Protein AF-0000000075835688 (afdb_homodimer)

InterPro domains:
  IPR015883 Beta-hexosaminidase, catalytic domain [PF00728] (178-509)
  IPR017853 Glycoside hydrolase superfamily [SSF51445] (178-544)
  IPR025705 Beta-hexosaminidase [PR00738] (135-155)
  IPR025705 Beta-hexosaminidase [PR00738] (172-189)
  IPR025705 Beta-hexosaminidase [PR00738] (202-223)
  IPR025705 Beta-hexosaminidase [PR00738] (256-273)
  IPR025705 Beta-hexosaminidase [PR00738] (308-326)
  IPR025705 Beta-hexosaminidase [PR00738] (330-343)
  IPR025705 Beta-hexosaminidase [PR00738] (474-490)
  IPR025705 Beta-hexosaminidase [PR00738] (491-508)
  IPR025705 Beta-hexosaminidase [PTHR22600] (6-545)
  IPR029018 Beta-hexosaminidase-like, domain 2 [G3DSA:3.30.379.10] (8-174)
  IPR029018 Beta-hexosaminidase-like, domain 2 [SSF55545] (12-176)
  IPR029019 Beta-hexosaminidase, eukaryotic type, N-terminal [PF14845] (12-155)

Secondary structure (DSSP, 8-state):
-----GGGG---SSPPSEEEEEEEEEEE-TTSEEEEE-SS-HHHHHHHHHHHHHHH--SPTT----S---------SSSS---S----SS---TT--SPPPBP-EEEEEE--SSPPP--TT----EEEEE-SSEEEEEESSHHHHHHHHHHHHHH-EE-SSSEEEEEEEEEEEE--S-SEEEEEEE-SSS---IIIIIHHHHHHHHHHT--EEEEEEE-SS---EE-SSSTHHHHHHSSSTTS-EEHHHHHHHHHHHHTTT-EEEEEEEESSS-HHHHHH-GGGEE--HHHHHT-TT-HHHHGGG-EE-TT-HHHHHHHHHHHHHHHHH--SSEEEEE-----HHHHTTSHHHHHHHHHHHHHHTTT---HHHHHHHHHHHHHHHHHHHTT-EEEEEGGGHHHHHHTT--GGGEEEEE---BTTBTTHHHHHHHHHT-EEEE--GGGBTT-TT--HHHHHT-----GGGS-TTEEEEEEEE--TT--TTTHHHHHHHHHHHHHHHHHH-SPPPHHHHHHHHHHHHHHHHHTT--PPPSSS------------TTTHHHHS-THHHHTT---TT---------TT---------------------------------TTSSHHHHHHHHHHHTT---S--------------------------------------------/-----GGGG---SSPPSEEEEEEEEEEEEEEEEEEEE-SS-HHHHHHHHHHHHHHH--SPTT------S-------SSSS---S----SS---TT--SPPPEEEEEEEEE--SSPPP--TT----EEEEE-SSEEEEEESSHHHHHHHHHHHHHH-EE-SSSEEEEEEEEEEEE--S-SEEEEEEE-SSS---IIIIIHHHHHHHHHHT--EEEEEEE-SS---EE-SSSTHHHHHHSSSTTS-EEHHHHHHHHHHHHTTT-EEEEEEEESSS-HHHHHH-GGGEE--HHHHHT-TT-HHHHGGG-EE-TT-HHHHHHHHHHHHHHHHH--SSEEEEE-----HHHHTTSHHHHHHHHHHHHHHTTT---HHHHHHHHHHHHHHHHHHHTT-EEEEEGGGHHHHHHTT--GGGEEEEE---BTTBTTHHHHHHHHHT-EEEE--GGGBTT-TT--HHHHHT-----GGGS-TTEEEEEEEE--TT--TTTHHHHHHHHHHHHHHHHHH-SPPPHHHHHHHHHHHHHHHHHTT--PPPSSS------------TTTHHHHS-THHHHTT---TT------------------------------------------SGGGGTTTTHHHHHHH---------------------------------------------------

Foldseek 3Di:
DPPPPLQLLLLAFLDFQDKAFAFAKAFEDPQAEEAEPDLEDVPLVVVLVVLLSCLQPLFPQVNQLPDAWPQPQPPDPDDPRPGNPPNPSNDDPPPDPDDHHHQHYEYEYEQDNYADDLAQPPWQKWKWFAAGNYIYIYDPHVNVSLLVSLSVSLQWDDPSNGTMGGRPRMITTGGFQFRAEEEEDECAQPHADCQQFVLLVLVLCLNNVHAEYEYAQAFLRAHQACAPVQNLLRPFLHPHVLSHQHLVNLLVSQVSNVSSNHAYAYEDAAQFRCNSSCRRPVVFKQDDQVQLQPDPVGNVVSSRQIGTQLVDVVNVVVLLSVLLSCLVSHVYQAYEYELPDHDLVSNCVDPVLVVQQVVCVVVVVPQPDHSVLQSSLVSCVSSQVSNVVSRHQYEYELNNVSSVVSVPDQQCRYEYEYADADDVRNCPSVVVSVVSPHQYAYAYVLLELPDPVNDLLSSLPRDDDRSVPDDVSDRYYYRYDNQPPHYSVCNQQRHSLSSSSRSSCRGNPDGDDPVSVLVSSQSVCLSSQSVVTDYHHSDPIDNSHHPPPPPPVPPVVPVVPCVVVPVPPPPPPDPPPPPPPPPPPDDDDDDDPDDDDDDDDDDDDDDPPDDDDDDPPPPDPPVPPDPVPPPPDPDDDPDDDDDDDYDDDDDDDPDDYDDDDDDDDDDDDDDDDDDDYDDDDD/DPPPPLVLLLLAFLDFQDKAFAFAKAFEDPQAEEAEPDLEDVPLVVVLVVLLSCLQCLFPQVNQLPDFWDQPQPPDPDDPRPGNPPNPSNDDPPPDPDDHHHQHYEYEYEQANYADDLAQPPWQKWKWFAAGNYIYIYDPHVNVSLLVSLSVSLQWDDPSNGTMGGRPRMITTGGFQFRAEEEEDECQQFHADCPQFVLLVLVLCLNNVHAEYEYAQAFLRAHQACAPVQNLLRPFLHPHVVSHQHLVNLLVSQVSNVSSNHAYAYEDAAQFRCNSSCRRPVVFKQDDQVQLQPDPVGNVVSSRQIGTQLPDVVNVVVLLSVLLSCLVSHVYQAYEYELPDHDPVSNCVDPVLVVQQVVCVVVVVPQPDHSVLQSSLVSCVSSQVSNVVSRHQYEYELNNVSSVVSVPDQQCRYEYEYADADDVRNCPSVVVSVVSPHQYAYAYVLLELPDPVNDLLSSLPRDDDRSVVDDVSDRYYYHYDNQPPHYSVCNQQRHSLSSSSRSSCRGNPDGDDPVSVLVSSQSVCLSSQSVVTDYHHSDPIDNSHHPPPPPPVPPVVVVVPCVVVPVPPPPPPDPPPPPPPPPDPDDDDPDDDDDDDDDDDDDDDDDDDDDDDDDDPDVPPPVPVVPPPPPPPDDDDDDDDDPDPDDDDDDDDDDDDDDDDDDPPPPDDYDDDDDPPDDDPD

Organism: Prymnesium parvum (NCBI:txid97485)

pLDDT: mean 73.49, std 31.86, range [13.13, 98.94]

Sequence (1364 aa):
MERWTAQELVSLWPRPRTTEHGSRSAVVSPSSRFTHTFGCCTDLLELAVDRARRHIFWAAPGEKGSLPLPHLRVRAPDGQGSSPPERRACSRDPTSRDPLPAFVELRLEVSAQQPTPLQLGVDESYELDLRGTSGVLRATTEWGALRGLESFAQLVQWTGSDYQICGLPLLIRDSPEWKWRGMLLDTARHFLPLETAILPMLNAMEALKLNVLHLHLTDAHSFPFGSAALPELPAHGAMHPRLVYSLDDLRWLVEQARLRGIRVVPELDMPAHTAAWGHGRPDLTIACPRRVLEDEEGAEHGLNKVALHPLLEATYEAIESLLREMADVFPDEYVHLGGDEVDGECWLTHPDVRKWAGDWARQANRHGTSWKEQLQGTFTQRVARMAQRHGKRVILWDDAMEAVAAVGMKPASLTIAVWRDWVKRYHERRDQALLLGHDVIWASLNWYQDLPGNTWDVMYKVPLPKAETMPKSFLGGQTCSWHEHGDAFNLQQRTIIRAAAVAERLWSGEPSALDVARQRLASLRCRLVHRRLLPSAVIPDYCEAPAQQHANAEEVSSALPTLLRSSLTITDSQQVHRQHERPRCAETLVKEKHVFHEQSDGVLSWSLRLNGLLLVIILLQALWKVWKVWVQGCIRSTSSTDVAVPLRTSSDSACRSDAATSSRVRERPNAHASRRAREKVIMERWTAQELVSLWPRPRTTEHGSRSAVVSPSSRFTHTFGCCTDLLELAVDRARRHIFWAAPGEKGSLPLPHLRVRAPDGQGSSPPERRACSRDPTSRDPLPAFVELRLEVSAQQPTPLQLGVDESYELDLRGTSGVLRATTEWGALRGLESFAQLVQWTGSDYQICGLPLLIRDSPEWKWRGMLLDTARHFLPLETAILPMLNAMEALKLNVLHLHLTDAHSFPFGSAALPELPAHGAMHPRLVYSLDDLRWLVEQARLRGIRVVPELDMPAHTAAWGHGRPDLTIACPRRVLEDEEGAEHGLNKVALHPLLEATYEAIESLLREMADVFPDEYVHLGGDEVDGECWLTHPDVRKWAGDWARQANRHGTSWKEQLQGTFTQRVARMAQRHGKRVILWDDAMEAVAAVGMKPASLTIAVWRDWVKRYHERRDQALLLGHDVIWASLNWYQDLPGNTWDVMYKVPLPKAETMPKSFLGGQTCSWHEHGDAFNLQQRTIIRAAAVAERLWSGEPSALDVARQRLASLRCRLVHRRLLPSAVIPDYCEAPAQQHANAEEVSSALPTLLRSSLTITDSQQVHRQHERPRCAETLVKEKHVFHEQSDGVLSWSLRLNGLLLVIILLQALWKVWKVWVQGCIRSTSSTDVAVPLRTSSDSACRSDAATSSRVRERPNAHASRRAREKVI

Solvent-accessible surface area (backbone atoms only — not comparable to full-atom values): 75074 Å² total; per-residue (Å²): 126,81,67,77,51,78,76,75,52,66,50,51,61,47,53,64,75,38,75,47,65,44,79,38,58,20,33,47,51,92,81,35,41,78,45,65,64,63,61,32,53,58,71,59,51,52,52,44,50,53,50,42,47,49,50,56,60,46,57,57,91,82,48,62,48,59,59,57,44,37,53,67,55,59,66,65,70,68,84,76,79,61,63,22,77,50,82,45,71,58,62,66,61,84,79,56,83,67,78,66,50,61,28,49,36,39,36,37,40,37,68,34,66,57,75,70,78,86,51,91,68,56,63,47,34,25,35,40,43,33,69,52,41,38,33,39,37,40,15,57,29,70,50,0,40,52,52,43,48,45,53,54,38,60,50,48,39,78,74,47,84,51,34,30,36,51,29,30,40,30,42,35,45,35,53,63,54,38,65,38,30,30,39,32,45,36,37,14,51,24,67,52,52,58,72,80,30,47,46,56,49,48,54,52,30,39,57,35,67,32,37,29,38,34,35,33,37,33,27,26,67,4,22,21,56,36,43,79,90,50,48,48,31,20,57,47,6,16,57,37,68,81,52,46,43,40,60,65,52,49,39,50,49,45,49,58,30,47,67,51,54,23,41,52,33,48,23,53,38,26,49,15,21,27,39,10,46,28,58,37,38,52,85,36,32,39,73,36,52,66,62,17,59,63,26,90,82,30,45,78,58,18,34,34,38,23,21,48,38,79,86,44,69,68,38,54,54,52,50,51,53,52,47,55,52,46,46,71,54,37,83,44,52,49,37,31,42,30,37,46,70,66,39,60,71,32,51,47,64,38,69,71,46,40,51,49,38,53,55,38,56,73,61,31,88,72,68,85,56,53,51,59,34,42,51,51,8,52,43,49,52,54,53,48,52,54,41,40,74,62,64,32,43,42,31,30,32,52,66,30,53,64,14,36,52,61,64,63,54,62,36,74,66,33,32,34,33,27,41,87,19,33,86,94,45,62,50,53,59,54,52,51,42,48,73,65,44,20,30,32,35,43,38,26,49,57,40,28,53,70,45,58,80,46,41,36,71,59,36,40,64,54,89,70,81,58,60,90,79,46,62,83,43,58,37,34,33,31,35,41,36,55,44,74,64,33,36,60,89,40,43,45,41,62,38,48,54,42,46,43,28,46,29,25,42,39,31,47,43,75,71,68,60,66,72,59,44,47,54,28,47,38,49,43,42,36,52,40,36,39,57,73,44,58,53,38,48,73,54,76,54,66,38,42,63,47,66,68,71,72,54,52,42,58,53,60,58,44,67,45,56,56,57,74,60,51,68,65,50,68,70,79,63,81,70,73,73,74,76,67,80,65,74,77,78,79,81,73,77,88,89,78,80,80,77,91,77,89,79,83,86,80,86,90,77,87,70,88,75,78,94,91,81,66,92,13,51,98,27,62,59,79,73,49,66,62,63,52,62,51,30,59,70,18,65,75,70,90,68,90,85,94,74,94,84,88,89,84,90,81,84,86,79,88,80,87,79,90,80,92,78,89,79,82,78,85,84,84,81,76,86,76,94,77,83,86,88,88,93,79,87,131,127,81,65,76,50,78,75,75,53,66,51,50,60,47,53,65,74,38,77,48,66,44,79,39,56,19,35,47,52,94,81,37,40,79,46,65,62,65,57,34,53,56,71,57,50,52,53,44,52,53,51,41,47,50,51,55,59,46,58,57,89,81,50,64,49,59,62,57,44,40,52,71,57,60,65,66,71,69,84,76,79,64,62,25,79,50,81,43,72,60,60,66,62,84,80,57,81,66,79,67,49,59,27,49,36,38,38,36,40,37,67,34,66,56,76,72,77,83,52,91,68,55,64,47,34,25,35,41,42,34,69,53,41,41,31,38,37,39,15,56,29,71,52,1,39,53,52,43,48,46,52,53,37,62,50,48,38,76,73,43,84,50,33,30,36,51,29,29,40,32,41,35,45,35,53,63,53,36,65,38,31,30,39,32,46,36,36,14,51,22,67,54,52,58,77,79,32,47,46,56,48,50,53,51,31,38,58,36,67,33,36,29,38,34,35,34,38,33,27,26,66,4,21,21,54,36,42,80,89,50,47,46,31,21,58,47,6,16,53,38,67,80,53,47,42,40,60,66,51,48,38,49,49,46,49,59,29,47,67,51,54,21,41,52,33,48,23,54,38,27,51,15,21,26,39,11,46,28,58,37,38,54,85,36,32,40,73,35,54,66,62,17,60,66,26,91,82,31,44,78,59,17,33,34,37,22,23,48,37,80,85,42,67,67,37,53,54,52,50,50,52,50,47,54,52,44,47,71,54,37,83,44,50,48,37,31,43,30,38,46,69,64,39,60,71,31,52,49,63,37,68,69,46,40,51,49,39,52,55,39,55,72,60,32,90,72,69,86,54,53,52,59,34,42,51,51,9,51,43,48,52,54,52,46,52,54,39,40,75,62,64,31,42,43,32,31,32,51,65,29,54,64,15,35,53,60,64,62,56,62,35,74,66,33,32,34,34,26,42,87,18,32,85,94,43,62,53,55,59,53,50,52,41,50,72,64,44,19,29,32,35,43,38,25,48,56,40,26,54,71,44,57,79,49,40,37,68,58,34,40,64,55,89,68,79,58,60,90,80,46,62,84,42,58,35,33,32,32,36,41,36,55,43,77,63,30,38,60,89,41,42,47,39,63,38,47,54,39,46,42,27,47,29,26,42,40,32,47,44,75,70,68,59,64,72,59,44,47,55,28,48,37,50,42,41,36,51,40,35,41,57,72,44,58,54,39,47,74,54,78,55,68,38,46,65,48,68,69,72,72,51,52,41,59,53,57,56,45,68,48,56,58,57,76,58,50,70,64,50,67,68,77,60,81,71,70,73,77,71,68,78,67,78,75,77,78,77,81,82,78,78,82,82,78,89,84,81,77,87,79,83,84,82,78,90,78,90,80,87,77,92,84,63,92,50,38,41,75,72,43,56,75,66,46,67,75,56,55,78,67,15,73,57,34,55,89,87,85,82,85,81,70,81,78,78,80,72,86,74,83,86,81,73,88,78,82,85,84,74,85,72,84,74,76,78,65,83,77,85,89,83,94,79,93,77,93,73,67,94,54,107,126

Radius of gyration: 39.82 Å; Cα contacts (8 Å, |Δi|>4): 2466; chains: 2; bounding box: 132×144×118 Å

Nearest PDB structures (foldseek):
  5bro-assembly1_A-2  TM=8.818E-01  e=9.154E-41  Homo sapiens
  3wmb-assembly1_A  TM=8.320E-01  e=1.425E-33  Ostrinia furnacalis
  5y0v-assembly1_A  TM=8.301E-01  e=1.425E-33  Ostrinia furnacalis
  3s6t-assembly1_A  TM=8.095E-01  e=3.698E-34  Ostrinia furnacalis
  3nsm-assembly1_A  TM=8.267E-01  e=2.193E-33  Ostrinia furnacalis

Structure (mmCIF, N/CA/C/O backbone):
data_AF-0000000075835688-model_v1
#
loop_
_entity.id
_entity.type
_entity.pdbx_description
1 polymer beta-N-acetylhexosaminidase
#
loop_
_atom_site.group_PDB
_atom_site.id
_atom_site.type_symbol
_atom_site.label_atom_id
_atom_site.label_alt_id
_atom_site.label_comp_id
_atom_site.label_asym_id
_atom_site.label_entity_id
_atom_site.label_seq_id
_atom_site.pdbx_PDB_ins_code
_atom_site.Cartn_x
_atom_site.Cartn_y
_atom_site.Cartn_z
_atom_site.occupancy
_atom_site.B_iso_or_equiv
_atom_site.auth_seq_id
_atom_site.auth_comp_id
_atom_site.auth_asym_id
_atom_site.auth_atom_id
_atom_site.pdbx_PDB_model_num
ATOM 1 N N . MET A 1 1 ? 37 -1.159 9.148 1 20.41 1 MET A N 1
ATOM 2 C CA . MET A 1 1 ? 36.375 -0.699 7.914 1 20.41 1 MET A CA 1
ATOM 3 C C . MET A 1 1 ? 36 -1.878 7.027 1 20.41 1 MET A C 1
ATOM 5 O O . MET A 1 1 ? 36.844 -2.492 6.398 1 20.41 1 MET A O 1
ATOM 9 N N . GLU A 1 2 ? 35.281 -2.662 7.523 1 23.06 2 GLU A N 1
ATOM 10 C CA . GLU A 1 2 ? 35.062 -3.932 6.828 1 23.06 2 GLU A CA 1
ATOM 11 C C . GLU A 1 2 ? 34.719 -3.707 5.363 1 23.06 2 GLU A C 1
ATOM 13 O O . GLU A 1 2 ? 33.875 -2.859 5.047 1 23.06 2 GLU A O 1
ATOM 18 N N . ARG A 1 3 ? 35.625 -3.863 4.445 1 24.5 3 ARG A N 1
ATOM 19 C CA . ARG A 1 3 ? 35.5 -3.992 2.996 1 24.5 3 ARG A CA 1
ATOM 20 C C . ARG A 1 3 ? 34.219 -4.715 2.607 1 24.5 3 ARG A C 1
ATOM 22 O O . ARG A 1 3 ? 34.031 -5.887 2.938 1 24.5 3 ARG A O 1
ATOM 29 N N . TRP A 1 4 ? 33.188 -3.994 2.672 1 30.12 4 TRP A N 1
ATOM 30 C CA . TRP A 1 4 ? 32.156 -4.707 1.931 1 30.12 4 TRP A CA 1
ATOM 31 C C . TRP A 1 4 ? 32.75 -5.473 0.756 1 30.12 4 TRP A C 1
ATOM 33 O O . TRP A 1 4 ? 33.469 -4.898 -0.063 1 30.12 4 TRP A O 1
ATOM 43 N N . THR A 1 5 ? 33.25 -6.637 0.93 1 33.38 5 THR A N 1
ATOM 44 C CA . THR A 1 5 ? 33.875 -7.484 -0.067 1 33.38 5 THR A CA 1
ATOM 45 C C . THR A 1 5 ? 33.219 -7.336 -1.424 1 33.38 5 THR A C 1
ATOM 47 O O . THR A 1 5 ? 32.031 -7 -1.496 1 33.38 5 THR A O 1
ATOM 50 N N . ALA A 1 6 ? 33.938 -7.25 -2.561 1 35.47 6 ALA A N 1
ATOM 51 C CA . ALA A 1 6 ? 33.594 -7.383 -3.969 1 35.47 6 ALA A CA 1
ATOM 52 C C . ALA A 1 6 ? 32.344 -8.266 -4.133 1 35.47 6 ALA A C 1
ATOM 54 O O . ALA A 1 6 ? 31.547 -8.055 -5.039 1 35.47 6 ALA A O 1
ATOM 55 N N . GLN A 1 7 ? 32.281 -9.273 -3.461 1 38.81 7 GLN A N 1
ATOM 56 C CA . GLN A 1 7 ? 31.297 -10.328 -3.535 1 38.81 7 GLN A CA 1
ATOM 57 C C . GLN A 1 7 ? 29.891 -9.773 -3.268 1 38.81 7 GLN A C 1
ATOM 59 O O . GLN A 1 7 ? 28.906 -10.258 -3.832 1 38.81 7 GLN A O 1
ATOM 64 N N . GLU A 1 8 ? 29.766 -8.914 -2.295 1 43.72 8 GLU A N 1
ATOM 65 C CA . GLU A 1 8 ? 28.469 -8.367 -1.874 1 43.72 8 GLU A CA 1
ATOM 66 C C . GLU A 1 8 ? 27.906 -7.418 -2.926 1 43.72 8 GLU A C 1
ATOM 68 O O . GLU A 1 8 ? 26.766 -6.953 -2.801 1 43.72 8 GLU A O 1
ATOM 73 N N . LEU A 1 9 ? 28.75 -7.148 -3.926 1 46 9 LEU A N 1
ATOM 74 C CA . LEU A 1 9 ? 28.438 -6.152 -4.941 1 46 9 LEU A CA 1
ATOM 75 C C . LEU A 1 9 ? 27.422 -6.691 -5.941 1 46 9 LEU A C 1
ATOM 77 O O . LEU A 1 9 ? 26.781 -5.918 -6.66 1 46 9 LEU A O 1
ATOM 81 N N . VAL A 1 10 ? 27.391 -8.102 -6.082 1 56.19 10 VAL A N 1
ATOM 82 C CA . VAL A 1 10 ? 26.469 -8.344 -7.199 1 56.19 10 VAL A CA 1
ATOM 83 C C . VAL A 1 10 ? 25.031 -8.188 -6.734 1 56.19 10 VAL A C 1
ATOM 85 O O . VAL A 1 10 ? 24.562 -8.93 -5.859 1 56.19 10 VAL A O 1
ATOM 88 N N . SER A 1 11 ? 24.375 -7.117 -7.02 1 79.38 11 SER A N 1
ATOM 89 C CA . SER A 1 11 ? 23.062 -6.625 -6.621 1 79.38 11 SER A CA 1
ATOM 90 C C . SER A 1 11 ? 21.938 -7.434 -7.273 1 79.38 11 SER A C 1
ATOM 92 O O . SER A 1 11 ? 20.828 -6.934 -7.453 1 79.38 11 SER A O 1
ATOM 94 N N . LEU A 1 12 ? 22.391 -8.836 -7.57 1 92.44 12 LEU A N 1
ATOM 95 C CA . LEU A 1 12 ? 21.375 -9.625 -8.258 1 92.44 12 LEU A CA 1
ATOM 96 C C . LEU A 1 12 ? 20.312 -10.117 -7.273 1 92.44 12 LEU A C 1
ATOM 98 O O . LEU A 1 12 ? 20.625 -10.391 -6.109 1 92.44 12 LEU A O 1
ATOM 102 N N . TRP A 1 13 ? 19.203 -10.156 -7.719 1 96 13 TRP A N 1
ATOM 103 C CA . TRP A 1 13 ? 18.078 -10.766 -7.023 1 96 13 TRP A CA 1
ATOM 104 C C . TRP A 1 13 ? 17.297 -11.703 -7.949 1 96 13 TRP A C 1
ATOM 106 O O . TRP A 1 13 ? 16.859 -11.297 -9.031 1 96 13 TRP A O 1
ATOM 116 N N . PRO A 1 14 ? 17.031 -12.992 -7.645 1 97.06 14 PRO A N 1
ATOM 117 C CA . PRO A 1 14 ? 17.562 -13.68 -6.469 1 97.06 14 PRO A CA 1
ATOM 118 C C . PRO A 1 14 ? 19.078 -13.891 -6.543 1 97.06 14 PRO A C 1
ATOM 120 O O . PRO A 1 14 ? 19.656 -13.844 -7.629 1 97.06 14 PRO A O 1
ATOM 123 N N . ARG A 1 15 ? 19.625 -14.172 -5.391 1 95.62 15 ARG A N 1
ATOM 124 C CA . ARG A 1 15 ? 21.047 -14.422 -5.316 1 95.62 15 ARG A CA 1
ATOM 125 C C . ARG A 1 15 ? 21.422 -15.719 -6.02 1 95.62 15 ARG A C 1
ATOM 127 O O . ARG A 1 15 ? 20.844 -16.766 -5.742 1 95.62 15 ARG A O 1
ATOM 134 N N . PRO A 1 16 ? 22.422 -15.672 -6.93 1 95.5 16 PRO A N 1
ATOM 135 C CA . PRO A 1 16 ? 22.812 -16.906 -7.625 1 95.5 16 PRO A CA 1
ATOM 136 C C . PRO A 1 16 ? 23.531 -17.891 -6.711 1 95.5 16 PRO A C 1
ATOM 138 O O . PRO A 1 16 ? 24.062 -17.516 -5.668 1 95.5 16 PRO A O 1
ATOM 141 N N . ARG A 1 17 ? 23.609 -19.078 -7.164 1 94.69 17 ARG A N 1
ATOM 142 C CA . ARG A 1 17 ? 24.25 -20.141 -6.398 1 94.69 17 ARG A CA 1
ATOM 143 C C . ARG A 1 17 ? 25.75 -19.922 -6.316 1 94.69 17 ARG A C 1
ATOM 145 O O . ARG A 1 17 ? 26.359 -20.109 -5.258 1 94.69 17 ARG A O 1
ATOM 152 N N . THR A 1 18 ? 26.281 -19.625 -7.48 1 94.25 18 THR A N 1
ATOM 153 C CA . THR A 1 18 ? 27.719 -19.359 -7.504 1 94.25 18 THR A CA 1
ATOM 154 C C . THR A 1 18 ? 28.031 -18.172 -8.398 1 94.25 18 THR A C 1
ATOM 156 O O . THR A 1 18 ? 27.406 -18 -9.445 1 94.25 18 THR A O 1
ATOM 159 N N . THR A 1 19 ? 28.922 -17.359 -7.941 1 92.94 19 THR A N 1
ATOM 160 C CA . THR A 1 19 ? 29.375 -16.219 -8.711 1 92.94 19 THR A CA 1
ATOM 161 C C . THR A 1 19 ? 30.875 -16.016 -8.539 1 92.94 19 THR A C 1
ATOM 163 O O . THR A 1 19 ? 31.406 -16.094 -7.426 1 92.94 19 THR A O 1
ATOM 166 N N . GLU A 1 20 ? 31.578 -15.938 -9.641 1 92.56 20 GLU A N 1
ATOM 167 C CA . GLU A 1 20 ? 32.969 -15.5 -9.703 1 92.56 20 GLU A CA 1
ATOM 168 C C . GLU A 1 20 ? 33.094 -14.188 -10.469 1 92.56 20 GLU A C 1
ATOM 170 O O . GLU A 1 20 ? 32.469 -14 -11.508 1 92.56 20 GLU A O 1
ATOM 175 N N . HIS A 1 21 ? 33.812 -13.25 -9.883 1 88.75 21 HIS A N 1
ATOM 176 C CA . HIS A 1 21 ? 33.875 -11.961 -10.555 1 88.75 21 HIS A CA 1
ATOM 177 C C . HIS A 1 21 ? 35.25 -11.352 -10.492 1 88.75 21 HIS A C 1
ATOM 179 O O . HIS A 1 21 ? 36.031 -11.672 -9.594 1 88.75 21 HIS A O 1
ATOM 185 N N . GLY A 1 22 ? 35.531 -10.531 -11.469 1 88.12 22 GLY A N 1
ATOM 186 C CA . GLY A 1 22 ? 36.719 -9.719 -11.484 1 88.12 22 GLY A CA 1
ATOM 187 C C . GLY A 1 22 ? 36.469 -8.289 -11.031 1 88.12 22 GLY A C 1
ATOM 188 O O . GLY A 1 22 ? 35.656 -8.039 -10.148 1 88.12 22 GLY A O 1
ATOM 189 N N . SER A 1 23 ? 37.281 -7.32 -11.523 1 83.62 23 SER A N 1
ATOM 190 C CA . SER A 1 23 ? 37.188 -5.945 -11.055 1 83.62 23 SER A CA 1
ATOM 191 C C . SER A 1 23 ? 37 -4.973 -12.219 1 83.62 23 SER A C 1
ATOM 193 O O . SER A 1 23 ? 36.906 -3.762 -12.008 1 83.62 23 SER A O 1
ATOM 195 N N . ARG A 1 24 ? 36.906 -5.449 -13.422 1 86.12 24 ARG A N 1
ATOM 196 C CA . ARG A 1 24 ? 36.812 -4.562 -14.578 1 86.12 24 ARG A CA 1
ATOM 197 C C . ARG A 1 24 ? 35.375 -4.219 -14.891 1 86.12 24 ARG A C 1
ATOM 199 O O . ARG A 1 24 ? 34.438 -4.855 -14.367 1 86.12 24 ARG A O 1
ATOM 206 N N . SER A 1 25 ? 35.219 -3.156 -15.688 1 88.19 25 SER A N 1
ATOM 207 C CA . SER A 1 25 ? 33.875 -2.717 -16.109 1 88.19 25 SER A CA 1
ATOM 208 C C . SER A 1 25 ? 33.812 -2.547 -17.625 1 88.19 25 SER A C 1
ATOM 210 O O . SER A 1 25 ? 34.844 -2.43 -18.281 1 88.19 25 SER A O 1
ATOM 212 N N . ALA A 1 26 ? 32.688 -2.643 -18.172 1 91.69 26 ALA A N 1
ATOM 213 C CA . ALA A 1 26 ? 32.438 -2.377 -19.594 1 91.69 26 ALA A CA 1
ATOM 214 C C . ALA A 1 26 ? 31.141 -1.593 -19.781 1 91.69 26 ALA A C 1
ATOM 216 O O . ALA A 1 26 ? 30.234 -1.675 -18.953 1 91.69 26 ALA A O 1
ATOM 217 N N . VAL A 1 27 ? 31.062 -0.863 -20.906 1 91.25 27 VAL A N 1
ATOM 218 C CA . VAL A 1 27 ? 29.875 -0.09 -21.234 1 91.25 27 VAL A CA 1
ATOM 219 C C . VAL A 1 27 ? 28.953 -0.915 -22.141 1 91.25 27 VAL A C 1
ATOM 221 O O . VAL A 1 27 ? 29.406 -1.484 -23.125 1 91.25 27 VAL A O 1
ATOM 224 N N . VAL A 1 28 ? 27.766 -1.031 -21.703 1 93.19 28 VAL A N 1
ATOM 225 C CA . VAL A 1 28 ? 26.75 -1.652 -22.531 1 93.19 28 VAL A CA 1
ATOM 226 C C . VAL A 1 28 ? 25.906 -0.573 -23.203 1 93.19 28 VAL A C 1
ATOM 228 O O . VAL A 1 28 ? 25.516 0.414 -22.578 1 93.19 28 VAL A O 1
ATOM 231 N N . SER A 1 29 ? 25.641 -0.671 -24.531 1 91.38 29 SER A N 1
ATOM 232 C CA . SER A 1 29 ? 24.875 0.334 -25.266 1 91.38 29 SER A CA 1
ATOM 233 C C . SER A 1 29 ? 23.797 -0.313 -26.125 1 91.38 29 SER A C 1
ATOM 235 O O . SER A 1 29 ? 23.797 -1.53 -26.312 1 91.38 29 SER A O 1
ATOM 237 N N . PRO A 1 30 ? 22.875 0.463 -26.594 1 90.5 30 PRO A N 1
ATOM 238 C CA . PRO A 1 30 ? 21.828 -0.071 -27.469 1 90.5 30 PRO A CA 1
ATOM 239 C C . PRO A 1 30 ? 22.391 -0.753 -28.719 1 90.5 30 PRO A C 1
ATOM 241 O O . PRO A 1 30 ? 21.688 -1.532 -29.359 1 90.5 30 PRO A O 1
ATOM 244 N N . SER A 1 31 ? 23.656 -0.464 -28.984 1 89.88 31 SER A N 1
ATOM 245 C CA . SER A 1 31 ? 24.281 -1.087 -30.156 1 89.88 31 SER A CA 1
ATOM 246 C C . SER A 1 31 ? 24.844 -2.459 -29.812 1 89.88 31 SER A C 1
ATOM 248 O O . SER A 1 31 ? 25.203 -3.229 -30.703 1 89.88 31 SER A O 1
ATOM 250 N N . SER A 1 32 ? 24.922 -2.719 -28.5 1 92.5 32 SER A N 1
ATOM 251 C CA . SER A 1 32 ? 25.359 -4.062 -28.125 1 92.5 32 SER A CA 1
ATOM 252 C C . SER A 1 32 ? 24.422 -5.121 -28.688 1 92.5 32 SER A C 1
ATOM 254 O O . SER A 1 32 ? 23.188 -4.965 -28.641 1 92.5 32 SER A O 1
ATOM 256 N N . ARG A 1 33 ? 25.016 -6.242 -29.172 1 92.19 33 ARG A N 1
ATOM 257 C CA . ARG A 1 33 ? 24.203 -7.277 -29.812 1 92.19 33 ARG A CA 1
ATOM 258 C C . ARG A 1 33 ? 23.859 -8.383 -28.828 1 92.19 33 ARG A C 1
ATOM 260 O O . ARG A 1 33 ? 24.703 -8.805 -28.031 1 92.19 33 ARG A O 1
ATOM 267 N N . PHE A 1 34 ? 22.625 -8.758 -28.828 1 91.5 34 PHE A N 1
ATOM 268 C CA . PHE A 1 34 ? 22.156 -9.953 -28.141 1 91.5 34 PHE A CA 1
ATOM 269 C C . PHE A 1 34 ? 21.719 -11.016 -29.141 1 91.5 34 PHE A C 1
ATOM 271 O O . PHE A 1 34 ? 20.609 -10.961 -29.656 1 91.5 34 PHE A O 1
ATOM 278 N N . THR A 1 35 ? 22.641 -11.977 -29.422 1 87.25 35 THR A N 1
ATOM 279 C CA . THR A 1 35 ? 22.406 -12.945 -30.484 1 87.25 35 THR A CA 1
ATOM 280 C C . THR A 1 35 ? 22.109 -14.328 -29.906 1 87.25 35 THR A C 1
ATOM 282 O O . THR A 1 35 ? 22.344 -14.57 -28.719 1 87.25 35 THR A O 1
ATOM 285 N N . HIS A 1 36 ? 21.375 -15 -30.625 1 79.25 36 HIS A N 1
ATOM 286 C CA . HIS A 1 36 ? 21.078 -16.359 -30.203 1 79.25 36 HIS A CA 1
ATOM 287 C C . HIS A 1 36 ? 21.469 -17.375 -31.281 1 79.25 36 HIS A C 1
ATOM 289 O O . HIS A 1 36 ? 21.406 -17.062 -32.469 1 79.25 36 HIS A O 1
ATOM 295 N N . THR A 1 37 ? 22.328 -18.344 -31.125 1 67.62 37 THR A N 1
ATOM 296 C CA . THR A 1 37 ? 22.672 -19.406 -32.062 1 67.62 37 THR A CA 1
ATOM 297 C C . THR A 1 37 ? 21.75 -20.625 -31.844 1 67.62 37 THR A C 1
ATOM 299 O O . THR A 1 37 ? 21.703 -21.172 -30.75 1 67.62 37 THR A O 1
ATOM 302 N N . PHE A 1 38 ? 20.484 -20.516 -32.375 1 58.47 38 PHE A N 1
ATOM 303 C CA . PHE A 1 38 ? 19.312 -21.234 -31.859 1 58.47 38 PHE A CA 1
ATOM 304 C C . PHE A 1 38 ? 19.25 -22.656 -32.406 1 58.47 38 PHE A C 1
ATOM 306 O O . PHE A 1 38 ? 19.641 -22.891 -33.562 1 58.47 38 PHE A O 1
ATOM 313 N N . GLY A 1 39 ? 19.422 -23.703 -31.719 1 62.97 39 GLY A N 1
ATOM 314 C CA . GLY A 1 39 ? 18.734 -24.953 -32.031 1 62.97 39 GLY A CA 1
ATOM 315 C C . GLY A 1 39 ? 17.234 -24.797 -32.094 1 62.97 39 GLY A C 1
ATOM 316 O O . GLY A 1 39 ? 16.625 -24.859 -33.156 1 62.97 39 GLY A O 1
ATOM 317 N N . CYS A 1 40 ? 16.531 -24.594 -30.922 1 80.5 40 CYS A N 1
ATOM 318 C CA . CYS A 1 40 ? 15.078 -24.5 -30.875 1 80.5 40 CYS A CA 1
ATOM 319 C C . CYS A 1 40 ? 14.648 -23.125 -30.359 1 80.5 40 CYS A C 1
ATOM 321 O O . CYS A 1 40 ? 15.484 -22.312 -29.984 1 80.5 40 CYS A O 1
ATOM 323 N N . CYS A 1 41 ? 13.469 -22.609 -30.516 1 86.75 41 CYS A N 1
ATOM 324 C CA . CYS A 1 41 ? 12.719 -21.641 -29.719 1 86.75 41 CYS A CA 1
ATOM 325 C C . CYS A 1 41 ? 13.07 -20.219 -30.125 1 86.75 41 CYS A C 1
ATOM 327 O O . CYS A 1 41 ? 13.102 -19.328 -29.281 1 86.75 41 CYS A O 1
ATOM 329 N N . THR A 1 42 ? 13.328 -20.031 -31.328 1 87.56 42 THR A N 1
ATOM 330 C CA . THR A 1 42 ? 13.797 -18.75 -31.859 1 87.56 42 THR A CA 1
ATOM 331 C C . THR A 1 42 ? 12.789 -17.641 -31.531 1 87.56 42 THR A C 1
ATOM 333 O O . THR A 1 42 ? 13.172 -16.578 -31.047 1 87.56 42 THR A O 1
ATOM 336 N N . ASP A 1 43 ? 11.555 -17.891 -31.766 1 89.69 43 ASP A N 1
ATOM 337 C CA . ASP A 1 43 ? 10.547 -16.859 -31.562 1 89.69 43 ASP A CA 1
ATOM 338 C C . ASP A 1 43 ? 10.484 -16.422 -30.109 1 89.69 43 ASP A C 1
ATOM 340 O O . ASP A 1 43 ? 10.445 -15.234 -29.797 1 89.69 43 ASP A O 1
ATOM 344 N N . LEU A 1 44 ? 10.453 -17.359 -29.203 1 93.94 44 LEU A N 1
ATOM 345 C CA . LEU A 1 44 ? 10.391 -17.078 -27.766 1 93.94 44 LEU A CA 1
ATOM 346 C C . LEU A 1 44 ? 11.625 -16.297 -27.312 1 93.94 44 LEU A C 1
ATOM 348 O O . LEU A 1 44 ? 11.508 -15.312 -26.578 1 93.94 44 LEU A O 1
ATOM 352 N N . LEU A 1 45 ? 12.797 -16.672 -27.766 1 94 45 LEU A N 1
ATOM 353 C CA . LEU A 1 45 ? 14.047 -16.062 -27.328 1 94 45 LEU A CA 1
ATOM 354 C C . LEU A 1 45 ? 14.18 -14.656 -27.891 1 94 45 LEU A C 1
ATOM 356 O O . LEU A 1 45 ? 14.703 -13.766 -27.219 1 94 45 LEU A O 1
ATOM 360 N N . GLU A 1 46 ? 13.703 -14.453 -29.109 1 93 46 GLU A N 1
ATOM 361 C CA . GLU A 1 46 ? 13.742 -13.117 -29.703 1 93 46 GLU A CA 1
ATOM 362 C C . GLU A 1 46 ? 12.859 -12.148 -28.922 1 93 46 GLU A C 1
ATOM 364 O O . GLU A 1 46 ? 13.242 -11 -28.672 1 93 46 GLU A O 1
ATOM 369 N N . LEU A 1 47 ? 11.719 -12.609 -28.531 1 94.19 47 LEU A N 1
ATOM 370 C CA . LEU A 1 47 ? 10.82 -11.773 -27.75 1 94.19 47 LEU A CA 1
ATOM 371 C C . LEU A 1 47 ? 11.414 -11.484 -26.375 1 94.19 47 LEU A C 1
ATOM 373 O O . LEU A 1 47 ? 11.266 -10.375 -25.844 1 94.19 47 LEU A O 1
ATOM 377 N N . ALA A 1 48 ? 12.078 -12.43 -25.812 1 95.38 48 ALA A N 1
ATOM 378 C CA . ALA A 1 48 ? 12.719 -12.266 -24.516 1 95.38 48 ALA A CA 1
ATOM 379 C C . ALA A 1 48 ? 13.859 -11.25 -24.594 1 95.38 48 ALA A C 1
ATOM 381 O O . ALA A 1 48 ? 14.031 -10.43 -23.688 1 95.38 48 ALA A O 1
ATOM 382 N N . VAL A 1 49 ? 14.617 -11.336 -25.656 1 94.62 49 VAL A N 1
ATOM 383 C CA . VAL A 1 49 ? 15.727 -10.406 -25.859 1 94.62 49 VAL A CA 1
ATOM 384 C C . VAL A 1 49 ? 15.188 -8.984 -26.031 1 94.62 49 VAL A C 1
ATOM 386 O O . VAL A 1 49 ? 15.75 -8.039 -25.484 1 94.62 49 VAL A O 1
ATOM 389 N N . ASP A 1 50 ? 14.125 -8.867 -26.766 1 93.88 50 ASP A N 1
ATOM 390 C CA . ASP A 1 50 ? 13.5 -7.559 -26.953 1 93.88 50 ASP A CA 1
ATOM 391 C C . ASP A 1 50 ? 13.047 -6.969 -25.609 1 93.88 50 ASP A C 1
ATOM 393 O O . ASP A 1 50 ? 13.25 -5.785 -25.344 1 93.88 50 ASP A O 1
ATOM 397 N N . ARG A 1 51 ? 12.422 -7.758 -24.812 1 94.12 51 ARG A N 1
ATOM 398 C CA . ARG A 1 51 ? 11.977 -7.305 -23.5 1 94.12 51 ARG A CA 1
ATOM 399 C C . ARG A 1 51 ? 13.164 -6.926 -22.609 1 94.12 51 ARG A C 1
ATOM 401 O O . ARG A 1 51 ? 13.125 -5.914 -21.922 1 94.12 51 ARG A O 1
ATOM 408 N N . ALA A 1 52 ? 14.188 -7.766 -22.656 1 94.5 52 ALA A N 1
ATOM 409 C CA . ALA A 1 52 ? 15.383 -7.488 -21.875 1 94.5 52 ALA A CA 1
ATOM 410 C C . ALA A 1 52 ? 16.016 -6.16 -22.266 1 94.5 52 ALA A C 1
ATOM 412 O O . ALA A 1 52 ? 16.453 -5.391 -21.406 1 94.5 52 ALA A O 1
ATOM 413 N N . ARG A 1 53 ? 16.047 -5.891 -23.547 1 93.06 53 ARG A N 1
ATOM 414 C CA . ARG A 1 53 ? 16.594 -4.633 -24.031 1 93.06 53 ARG A CA 1
ATOM 415 C C . ARG A 1 53 ? 15.797 -3.441 -23.516 1 93.06 53 ARG A C 1
ATOM 417 O O . ARG A 1 53 ? 16.375 -2.443 -23.078 1 93.06 53 ARG A O 1
ATOM 424 N N . ARG A 1 54 ? 14.508 -3.582 -23.484 1 89.81 54 ARG A N 1
ATOM 425 C CA . ARG A 1 54 ? 13.664 -2.516 -22.969 1 89.81 54 ARG A CA 1
ATOM 426 C C . ARG A 1 54 ? 13.883 -2.314 -21.469 1 89.81 54 ARG A C 1
ATOM 428 O O . ARG A 1 54 ? 13.836 -1.187 -20.984 1 89.81 54 ARG A O 1
ATOM 435 N N . HIS A 1 55 ? 14.133 -3.4 -20.828 1 90.25 55 HIS A N 1
ATOM 436 C CA . HIS A 1 55 ? 14.359 -3.348 -19.391 1 90.25 55 HIS A CA 1
ATOM 437 C C . HIS A 1 55 ? 15.711 -2.709 -19.062 1 90.25 55 HIS A C 1
ATOM 439 O O . HIS A 1 55 ? 15.844 -2 -18.062 1 90.25 55 HIS A O 1
ATOM 445 N N . ILE A 1 56 ? 16.641 -2.994 -19.922 1 91.12 56 ILE A N 1
ATOM 446 C CA . ILE A 1 56 ? 18 -2.506 -19.703 1 91.12 56 ILE A CA 1
ATOM 447 C C . ILE A 1 56 ? 18.094 -1.033 -20.094 1 91.12 56 ILE A C 1
ATOM 449 O O . ILE A 1 56 ? 18.578 -0.208 -19.312 1 91.12 56 ILE A O 1
ATOM 453 N N . PHE A 1 57 ? 17.562 -0.721 -21.297 1 89.25 57 PHE A N 1
ATOM 454 C CA . PHE A 1 57 ? 17.75 0.615 -21.844 1 89.25 57 PHE A CA 1
ATOM 455 C C . PHE A 1 57 ? 16.484 1.455 -21.656 1 89.25 57 PHE A C 1
ATOM 457 O O . PHE A 1 57 ? 15.859 1.862 -22.641 1 89.25 57 PHE A O 1
ATOM 464 N N . TRP A 1 58 ? 16.188 1.687 -20.469 1 80.81 58 TRP A N 1
ATOM 465 C CA . TRP A 1 58 ? 14.953 2.375 -20.109 1 80.81 58 TRP A CA 1
ATOM 466 C C . TRP A 1 58 ? 15.086 3.877 -20.344 1 80.81 58 TRP A C 1
ATOM 468 O O . TRP A 1 58 ? 14.086 4.566 -20.562 1 80.81 58 TRP A O 1
ATOM 478 N N . ALA A 1 59 ? 16.312 4.453 -20.281 1 69.88 59 ALA A N 1
ATOM 479 C CA . ALA A 1 59 ? 16.547 5.891 -20.406 1 69.88 59 ALA A CA 1
ATOM 480 C C . ALA A 1 59 ? 16.812 6.285 -21.844 1 69.88 59 ALA A C 1
ATOM 482 O O . ALA A 1 59 ? 17.484 5.547 -22.578 1 69.88 59 ALA A O 1
ATOM 483 N N . ALA A 1 60 ? 15.953 7.164 -22.5 1 57.69 60 ALA A N 1
ATOM 484 C CA . ALA A 1 60 ? 16.266 7.629 -23.859 1 57.69 60 ALA A CA 1
ATOM 485 C C . ALA A 1 60 ? 17.672 8.195 -23.938 1 57.69 60 ALA A C 1
ATOM 487 O O . ALA A 1 60 ? 18.188 8.75 -22.953 1 57.69 60 ALA A O 1
ATOM 488 N N . PRO A 1 61 ? 18.359 7.766 -25.172 1 53.19 61 PRO A N 1
ATOM 489 C CA . PRO A 1 61 ? 19.688 8.359 -25.375 1 53.19 61 PRO A CA 1
ATOM 490 C C . PRO A 1 61 ? 19.688 9.875 -25.219 1 53.19 61 PRO A C 1
ATOM 492 O O . PRO A 1 61 ? 18.766 10.555 -25.688 1 53.19 61 PRO A O 1
ATOM 495 N N . GLY A 1 62 ? 20.5 10.461 -24.391 1 50.12 62 GLY A N 1
ATOM 496 C CA . GLY A 1 62 ? 20.562 11.898 -24.156 1 50.12 62 GLY A CA 1
ATOM 497 C C . GLY A 1 62 ? 19.734 12.336 -22.984 1 50.12 62 GLY A C 1
ATOM 498 O O . GLY A 1 62 ? 19.719 13.516 -22.625 1 50.12 62 GLY A O 1
ATOM 499 N N . GLU A 1 63 ? 18.875 11.438 -22.812 1 50.41 63 GLU A N 1
ATOM 500 C CA . GLU A 1 63 ? 18.156 11.812 -21.609 1 50.41 63 GLU A CA 1
ATOM 501 C C . GLU A 1 63 ? 19.062 11.805 -20.391 1 50.41 63 GLU A C 1
ATOM 503 O O . GLU A 1 63 ? 19.75 10.812 -20.125 1 50.41 63 GLU A O 1
ATOM 508 N N . LYS A 1 64 ? 19.719 12.859 -20.359 1 39.34 64 LYS A N 1
ATOM 509 C CA . LYS A 1 64 ? 20.5 12.945 -19.125 1 39.34 64 LYS A CA 1
ATOM 510 C C . LYS A 1 64 ? 19.688 12.43 -17.938 1 39.34 64 LYS A C 1
ATOM 512 O O . LYS A 1 64 ? 18.562 12.891 -17.688 1 39.34 64 LYS A O 1
ATOM 517 N N . GLY A 1 65 ? 19.875 11.102 -17.859 1 38.66 65 GLY A N 1
ATOM 518 C CA . GLY A 1 65 ? 19.234 10.562 -16.672 1 38.66 65 GLY A CA 1
ATOM 519 C C . GLY A 1 65 ? 19.234 11.531 -15.508 1 38.66 65 GLY A C 1
ATOM 520 O O . GLY A 1 65 ? 20.25 12.164 -15.219 1 38.66 65 GLY A O 1
ATOM 521 N N . SER A 1 66 ? 18.219 12.242 -15.383 1 33.22 66 SER A N 1
ATOM 522 C CA . SER A 1 66 ? 18.328 13.047 -14.172 1 33.22 66 SER A CA 1
ATOM 523 C C . SER A 1 66 ? 18.969 12.266 -13.031 1 33.22 66 SER A C 1
ATOM 525 O O . SER A 1 66 ? 19.156 11.055 -13.133 1 33.22 66 SER A O 1
ATOM 527 N N . LEU A 1 67 ? 18.453 12.453 -11.812 1 32.84 67 LEU A N 1
ATOM 528 C CA . LEU A 1 67 ? 19.156 12.25 -10.547 1 32.84 67 LEU A CA 1
ATOM 529 C C . LEU A 1 67 ? 19.328 10.766 -10.266 1 32.84 67 LEU A C 1
ATOM 531 O O . LEU A 1 67 ? 18.391 9.977 -10.422 1 32.84 67 LEU A O 1
ATOM 535 N N . PRO A 1 68 ? 20.578 10.32 -10.469 1 31.88 68 PRO A N 1
ATOM 536 C CA . PRO A 1 68 ? 20.906 9.039 -9.836 1 31.88 68 PRO A CA 1
ATOM 537 C C . PRO A 1 68 ? 20.109 8.797 -8.555 1 31.88 68 PRO A C 1
ATOM 539 O O . PRO A 1 68 ? 19.625 9.75 -7.93 1 31.88 68 PRO A O 1
ATOM 542 N N . LEU A 1 69 ? 19.719 7.652 -8.312 1 32.03 69 LEU A N 1
ATOM 543 C CA . LEU A 1 69 ? 19.219 7.23 -7.008 1 32.03 69 LEU A CA 1
ATOM 544 C C . LEU A 1 69 ? 19.969 7.949 -5.887 1 32.03 69 LEU A C 1
ATOM 546 O O . LEU A 1 69 ? 21.203 8.039 -5.91 1 32.03 69 LEU A O 1
ATOM 550 N N . PRO A 1 70 ? 19.5 8.93 -5.234 1 29.2 70 PRO A N 1
ATOM 551 C CA . PRO A 1 70 ? 20.266 9.547 -4.145 1 29.2 70 PRO A CA 1
ATOM 552 C C . PRO A 1 70 ? 20.984 8.516 -3.273 1 29.2 70 PRO A C 1
ATOM 554 O O . PRO A 1 70 ? 20.422 7.453 -2.982 1 29.2 70 PRO A O 1
ATOM 557 N N . HIS A 1 71 ? 22.312 8.391 -3.291 1 27.94 71 HIS A N 1
ATOM 558 C CA . HIS A 1 71 ? 23.297 7.844 -2.359 1 27.94 71 HIS A CA 1
ATOM 559 C C . HIS A 1 71 ? 22.891 8.109 -0.915 1 27.94 71 HIS A C 1
ATOM 561 O O . HIS A 1 71 ? 22.484 9.219 -0.573 1 27.94 71 HIS A O 1
ATOM 567 N N . LEU A 1 72 ? 22.219 7.238 -0.278 1 29.55 72 LEU A N 1
ATOM 568 C CA . LEU A 1 72 ? 22.359 7.379 1.167 1 29.55 72 LEU A CA 1
ATOM 569 C C . LEU A 1 72 ? 23.797 7.766 1.536 1 29.55 72 LEU A C 1
ATOM 571 O O . LEU A 1 72 ? 24.719 6.961 1.376 1 29.55 72 LEU A O 1
ATOM 575 N N . ARG A 1 73 ? 24.219 8.93 1.271 1 27.98 73 ARG A N 1
ATOM 576 C CA . ARG A 1 73 ? 25.484 9.359 1.849 1 27.98 73 ARG A CA 1
ATOM 577 C C . ARG A 1 73 ? 25.516 9.117 3.354 1 27.98 73 ARG A C 1
ATOM 579 O O . ARG A 1 73 ? 24.859 9.836 4.117 1 27.98 73 ARG A O 1
ATOM 586 N N . VAL A 1 74 ? 25.469 7.926 3.857 1 27.44 74 VAL A N 1
ATOM 587 C CA . VAL A 1 74 ? 25.938 7.91 5.238 1 27.44 74 VAL A CA 1
ATOM 588 C C . VAL A 1 74 ? 27.391 8.383 5.301 1 27.44 74 VAL A C 1
ATOM 590 O O . VAL A 1 74 ? 28.266 7.766 4.711 1 27.44 74 VAL A O 1
ATOM 593 N N . ARG A 1 75 ? 27.625 9.609 5.363 1 28.06 75 ARG A N 1
ATOM 594 C CA . ARG A 1 75 ? 28.969 10.094 5.691 1 28.06 75 ARG A CA 1
ATOM 595 C C . ARG A 1 75 ? 29.547 9.32 6.871 1 28.06 75 ARG A C 1
ATOM 597 O O . ARG A 1 75 ? 28.953 9.266 7.941 1 28.06 75 ARG A O 1
ATOM 604 N N . ALA A 1 76 ? 30.453 8.297 6.605 1 24.91 76 ALA A N 1
ATOM 605 C CA . ALA A 1 76 ? 31.328 7.84 7.684 1 24.91 76 ALA A CA 1
ATOM 606 C C . ALA A 1 76 ? 32 9.016 8.391 1 24.91 76 ALA A C 1
ATOM 608 O O . ALA A 1 76 ? 32.25 10.055 7.773 1 24.91 76 ALA A O 1
ATOM 609 N N . PRO A 1 77 ? 32.031 9.055 9.648 1 25.67 77 PRO A N 1
ATOM 610 C CA . PRO A 1 77 ? 32.75 10.031 10.453 1 25.67 77 PRO A CA 1
ATOM 611 C C . PRO A 1 77 ? 34.125 10.359 9.875 1 25.67 77 PRO A C 1
ATOM 613 O O . PRO A 1 77 ? 34.781 11.305 10.328 1 25.67 77 PRO A O 1
ATOM 616 N N . ASP A 1 78 ? 35.062 9.398 9.43 1 25.12 78 ASP A N 1
ATOM 617 C CA . ASP A 1 78 ? 36.438 9.859 9.406 1 25.12 78 ASP A CA 1
ATOM 618 C C . ASP A 1 78 ? 36.625 10.977 8.375 1 25.12 78 ASP A C 1
ATOM 620 O O . ASP A 1 78 ? 35.812 11.133 7.465 1 25.12 78 ASP A O 1
ATOM 624 N N . GLY A 1 79 ? 37.719 11.93 8.461 1 25.42 79 GLY A N 1
ATOM 625 C CA . GLY A 1 79 ? 38.312 13.07 7.77 1 25.42 79 GLY A CA 1
ATOM 626 C C . GLY A 1 79 ? 38.031 13.062 6.277 1 25.42 79 GLY A C 1
ATOM 627 O O . GLY A 1 79 ? 37.875 14.117 5.664 1 25.42 79 GLY A O 1
ATOM 628 N N . GLN A 1 80 ? 38.844 12.188 5.543 1 24.02 80 GLN A N 1
ATOM 629 C CA . GLN A 1 80 ? 38.906 12.188 4.086 1 24.02 80 GLN A CA 1
ATOM 630 C C . GLN A 1 80 ? 37.5 11.953 3.482 1 24.02 80 GLN A C 1
ATOM 632 O O . GLN A 1 80 ? 36.812 11.039 3.891 1 24.02 80 GLN A O 1
ATOM 637 N N . GLY A 1 81 ? 36.75 12.992 3.076 1 27.67 81 GLY A N 1
ATOM 638 C CA . GLY A 1 81 ? 35.406 13.258 2.541 1 27.67 81 GLY A CA 1
ATOM 639 C C . GLY A 1 81 ? 34.875 12.125 1.682 1 27.67 81 GLY A C 1
ATOM 640 O O . GLY A 1 81 ? 34.594 12.32 0.501 1 27.67 81 GLY A O 1
ATOM 641 N N . SER A 1 82 ? 35.438 10.938 1.943 1 24.94 82 SER A N 1
ATOM 642 C CA . SER A 1 82 ? 35 9.938 0.982 1 24.94 82 SER A CA 1
ATOM 643 C C . SER A 1 82 ? 33.469 9.836 0.956 1 24.94 82 SER A C 1
ATOM 645 O O . SER A 1 82 ? 32.812 9.938 1.997 1 24.94 82 SER A O 1
ATOM 647 N N . SER A 1 83 ? 32.812 10.273 -0.086 1 27.83 83 SER A N 1
ATOM 648 C CA . SER A 1 83 ? 31.453 10.172 -0.607 1 27.83 83 SER A CA 1
ATOM 649 C C . SER A 1 83 ? 30.766 8.914 -0.095 1 27.83 83 SER A C 1
ATOM 651 O O . SER A 1 83 ? 31.422 7.914 0.209 1 27.83 83 SER A O 1
ATOM 653 N N . PRO A 1 84 ? 29.812 8.977 0.784 1 30.84 84 PRO A N 1
ATOM 654 C CA . PRO A 1 84 ? 29.094 7.719 1.044 1 30.84 84 PRO A CA 1
ATOM 655 C C . PRO A 1 84 ? 29.359 6.66 -0.025 1 30.84 84 PRO A C 1
ATOM 657 O O . PRO A 1 84 ? 29.594 6.996 -1.188 1 30.84 84 PRO A O 1
ATOM 660 N N . PRO A 1 85 ? 30.125 5.539 0.396 1 31 85 PRO A N 1
ATOM 661 C CA . PRO A 1 85 ? 30.312 4.637 -0.742 1 31 85 PRO A CA 1
ATOM 662 C C . PRO A 1 85 ? 29.109 4.609 -1.68 1 31 85 PRO A C 1
ATOM 664 O O . PRO A 1 85 ? 27.984 4.441 -1.228 1 31 85 PRO A O 1
ATOM 667 N N . GLU A 1 86 ? 28.969 5.523 -2.604 1 34.34 86 GLU A N 1
ATOM 668 C CA . GLU A 1 86 ? 28.109 5.449 -3.783 1 34.34 86 GLU A CA 1
ATOM 669 C C . GLU A 1 86 ? 27.672 4.012 -4.059 1 34.34 86 GLU A C 1
ATOM 671 O O . GLU A 1 86 ? 28.5 3.098 -4.074 1 34.34 86 GLU A O 1
ATOM 676 N N . ARG A 1 87 ? 26.594 3.629 -3.525 1 36.88 87 ARG A N 1
ATOM 677 C CA . ARG A 1 87 ? 26.094 2.445 -4.219 1 36.88 87 ARG A CA 1
ATOM 678 C C . ARG A 1 87 ? 26.688 2.338 -5.617 1 36.88 87 ARG A C 1
ATOM 680 O O . ARG A 1 87 ? 25.984 2.539 -6.613 1 36.88 87 ARG A O 1
ATOM 687 N N . ARG A 1 88 ? 27.891 2.941 -5.781 1 39.72 88 ARG A N 1
ATOM 688 C CA . ARG A 1 88 ? 28.328 2.775 -7.16 1 39.72 88 ARG A CA 1
ATOM 689 C C . ARG A 1 88 ? 28.766 1.335 -7.43 1 39.72 88 ARG A C 1
ATOM 691 O O . ARG A 1 88 ? 29.766 0.864 -6.879 1 39.72 88 ARG A O 1
ATOM 698 N N . ALA A 1 89 ? 27.734 0.534 -7.559 1 47.38 89 ALA A N 1
ATOM 699 C CA . ALA A 1 89 ? 28.094 -0.825 -7.965 1 47.38 89 ALA A CA 1
ATOM 700 C C . ALA A 1 89 ? 29.406 -0.842 -8.75 1 47.38 89 ALA A C 1
ATOM 702 O O . ALA A 1 89 ? 30.328 -1.584 -8.414 1 47.38 89 ALA A O 1
ATOM 703 N N . CYS A 1 90 ? 29.344 -0.27 -9.984 1 54.06 90 CYS A N 1
ATOM 704 C CA . CYS A 1 90 ? 30.5 -0.339 -10.875 1 54.06 90 CYS A CA 1
ATOM 705 C C . CYS A 1 90 ? 31.484 0.785 -10.578 1 54.06 90 CYS A C 1
ATOM 707 O O . CYS A 1 90 ? 31.141 1.963 -10.688 1 54.06 90 CYS A O 1
ATOM 709 N N . SER A 1 91 ? 32.125 0.752 -9.406 1 48.19 91 SER A N 1
ATOM 710 C CA . SER A 1 91 ? 33.031 1.824 -9.062 1 48.19 91 SER A CA 1
ATOM 711 C C . SER A 1 91 ? 34.156 1.929 -10.086 1 48.19 91 SER A C 1
ATOM 713 O O . SER A 1 91 ? 34.906 0.963 -10.305 1 48.19 91 SER A O 1
ATOM 715 N N . ARG A 1 92 ? 34.031 2.76 -11.008 1 48.88 92 ARG A N 1
ATOM 716 C CA . ARG A 1 92 ? 35.219 3.107 -11.781 1 48.88 92 ARG A CA 1
ATOM 717 C C . ARG A 1 92 ? 36.312 3.646 -10.875 1 48.88 92 ARG A C 1
ATOM 719 O O . ARG A 1 92 ? 36.031 4.367 -9.914 1 48.88 92 ARG A O 1
ATOM 726 N N . ASP A 1 93 ? 37.375 2.967 -10.891 1 47.53 93 ASP A N 1
ATOM 727 C CA . ASP A 1 93 ? 38.562 3.678 -10.383 1 47.53 93 ASP A CA 1
ATOM 728 C C . ASP A 1 93 ? 38.531 5.145 -10.797 1 47.53 93 ASP A C 1
ATOM 730 O O . ASP A 1 93 ? 38.625 5.461 -11.984 1 47.53 93 ASP A O 1
ATOM 734 N N . PRO A 1 94 ? 38.094 6.016 -10.023 1 47.56 94 PRO A N 1
ATOM 735 C CA . PRO A 1 94 ? 38 7.422 -10.414 1 47.56 94 PRO A CA 1
ATOM 736 C C . PRO A 1 94 ? 39.25 7.914 -11.133 1 47.56 94 PRO A C 1
ATOM 738 O O . PRO A 1 94 ? 39.219 8.961 -11.789 1 47.56 94 PRO A O 1
ATOM 741 N N . THR A 1 95 ? 40.344 7.262 -10.906 1 49.16 95 THR A N 1
ATOM 742 C CA . THR A 1 95 ? 41.625 7.723 -11.438 1 49.16 95 THR A CA 1
ATOM 743 C C . THR A 1 95 ? 41.812 7.281 -12.891 1 49.16 95 THR A C 1
ATOM 745 O O . THR A 1 95 ? 42.719 7.742 -13.586 1 49.16 95 THR A O 1
ATOM 748 N N . SER A 1 96 ? 41.094 6.352 -13.172 1 53.78 96 SER A N 1
ATOM 749 C CA . SER A 1 96 ? 41.344 5.863 -14.523 1 53.78 96 SER A CA 1
ATOM 750 C C . SER A 1 96 ? 40.656 6.742 -15.562 1 53.78 96 SER A C 1
ATOM 752 O O . SER A 1 96 ? 39.438 6.973 -15.484 1 53.78 96 SER A O 1
ATOM 754 N N . ARG A 1 97 ? 41.406 7.492 -16.219 1 56.03 97 ARG A N 1
ATOM 755 C CA . ARG A 1 97 ? 40.938 8.352 -17.297 1 56.03 97 ARG A CA 1
ATOM 756 C C . ARG A 1 97 ? 40.625 7.543 -18.547 1 56.03 97 ARG A C 1
ATOM 758 O O . ARG A 1 97 ? 40.188 8.094 -19.547 1 56.03 97 ARG A O 1
ATOM 765 N N . ASP A 1 98 ? 40.906 6.293 -18.531 1 65.38 98 ASP A N 1
ATOM 766 C CA . ASP A 1 98 ? 40.688 5.504 -19.734 1 65.38 98 ASP A CA 1
ATOM 767 C C . ASP A 1 98 ? 39.219 5.18 -19.938 1 65.38 98 ASP A C 1
ATOM 769 O O . ASP A 1 98 ? 38.5 4.879 -18.969 1 65.38 98 ASP A O 1
ATOM 773 N N . PRO A 1 99 ? 38.875 5.371 -21.172 1 79.12 99 PRO A N 1
ATOM 774 C CA . PRO A 1 99 ? 37.5 5.02 -21.453 1 79.12 99 PRO A CA 1
ATOM 775 C C . PRO A 1 99 ? 37.188 3.541 -21.219 1 79.12 99 PRO A C 1
ATOM 777 O O . PRO A 1 99 ? 38.062 2.691 -21.453 1 79.12 99 PRO A O 1
ATOM 780 N N . LEU A 1 100 ? 36.156 3.225 -20.656 1 85.88 100 LEU A N 1
ATOM 781 C CA . LEU A 1 100 ? 35.719 1.848 -20.438 1 85.88 100 LEU A CA 1
ATOM 782 C C . LEU A 1 100 ? 35.5 1.139 -21.766 1 85.88 100 LEU A C 1
ATOM 784 O O . LEU A 1 100 ? 35 1.749 -22.734 1 85.88 100 LEU A O 1
ATOM 788 N N . PRO A 1 101 ? 35.938 -0.131 -21.891 1 90.5 101 PRO A N 1
ATOM 789 C CA . PRO A 1 101 ? 35.625 -0.886 -23.109 1 90.5 101 PRO A CA 1
ATOM 790 C C . PRO A 1 101 ? 34.125 -1.06 -23.344 1 90.5 101 PRO A C 1
ATOM 792 O O . PRO A 1 101 ? 33.344 -1.039 -22.406 1 90.5 101 PRO A O 1
ATOM 795 N N . ALA A 1 102 ? 33.812 -1.264 -24.594 1 93.25 102 ALA A N 1
ATOM 796 C CA . ALA A 1 102 ? 32.406 -1.502 -24.969 1 93.25 102 ALA A CA 1
ATOM 797 C C . ALA A 1 102 ? 32.062 -2.986 -24.891 1 93.25 102 ALA A C 1
ATOM 799 O O . ALA A 1 102 ? 32.875 -3.836 -25.312 1 93.25 102 ALA A O 1
ATOM 800 N N . PHE A 1 103 ? 31 -3.311 -24.234 1 94.62 103 PHE A N 1
ATOM 801 C CA . PHE A 1 103 ? 30.438 -4.652 -24.312 1 94.62 103 PHE A CA 1
ATOM 802 C C . PHE A 1 103 ? 29.734 -4.875 -25.641 1 94.62 103 PHE A C 1
ATOM 804 O O . PHE A 1 103 ? 28.703 -4.273 -25.922 1 94.62 103 PHE A O 1
ATOM 811 N N . VAL A 1 104 ? 30.219 -5.805 -26.453 1 94.5 104 VAL A N 1
ATOM 812 C CA . VAL A 1 104 ? 29.844 -5.859 -27.859 1 94.5 104 VAL A CA 1
ATOM 813 C C . VAL A 1 104 ? 28.703 -6.848 -28.047 1 94.5 104 VAL A C 1
ATOM 815 O O . VAL A 1 104 ? 27.797 -6.609 -28.859 1 94.5 104 VAL A O 1
ATOM 818 N N . GLU A 1 105 ? 28.797 -7.973 -27.281 1 95.19 105 GLU A N 1
ATOM 819 C CA . GLU A 1 105 ? 27.828 -9.008 -27.641 1 95.19 105 GLU A CA 1
ATOM 820 C C . GLU A 1 105 ? 27.578 -9.945 -26.469 1 95.19 105 GLU A C 1
ATOM 822 O O . GLU A 1 105 ? 28.5 -10.328 -25.766 1 95.19 105 GLU A O 1
ATOM 827 N N . LEU A 1 106 ? 26.312 -10.297 -26.328 1 96.12 106 LEU A N 1
ATOM 828 C CA . LEU A 1 106 ? 25.875 -11.445 -25.531 1 96.12 106 LEU A CA 1
ATOM 829 C C . LEU A 1 106 ? 25.297 -12.539 -26.438 1 96.12 106 LEU A C 1
ATOM 831 O O . LEU A 1 106 ? 24.328 -12.305 -27.156 1 96.12 106 LEU A O 1
ATOM 835 N N . ARG A 1 107 ? 25.891 -13.719 -26.422 1 95.19 107 ARG A N 1
ATOM 836 C CA . ARG A 1 107 ? 25.391 -14.836 -27.219 1 95.19 107 ARG A CA 1
ATOM 837 C C . ARG A 1 107 ? 24.625 -15.82 -26.344 1 95.19 107 ARG A C 1
ATOM 839 O O . ARG A 1 107 ? 25.141 -16.297 -25.328 1 95.19 107 ARG A O 1
ATOM 846 N N . LEU A 1 108 ? 23.406 -16.094 -26.703 1 95.5 108 LEU A N 1
ATOM 847 C CA . LEU A 1 108 ? 22.594 -17.094 -26.016 1 95.5 108 LEU A CA 1
ATOM 848 C C . LEU A 1 108 ? 22.734 -18.453 -26.688 1 95.5 108 LEU A C 1
ATOM 850 O O . LEU A 1 108 ? 22.516 -18.562 -27.906 1 95.5 108 LEU A O 1
ATOM 854 N N . GLU A 1 109 ? 23.047 -19.5 -25.922 1 94.44 109 GLU A N 1
ATOM 855 C CA . GLU A 1 109 ? 23.172 -20.859 -26.406 1 94.44 109 GLU A CA 1
ATOM 856 C C . GLU A 1 109 ? 22.234 -21.797 -25.656 1 94.44 109 GLU A C 1
ATOM 858 O O . GLU A 1 109 ? 22.406 -22.062 -24.469 1 94.44 109 GLU A O 1
ATOM 863 N N . VAL A 1 110 ? 21.25 -22.297 -26.406 1 94.88 110 VAL A N 1
ATOM 864 C CA . VAL A 1 110 ? 20.328 -23.281 -25.859 1 94.88 110 VAL A CA 1
ATOM 865 C C . VAL A 1 110 ? 20.594 -24.641 -26.484 1 94.88 110 VAL A C 1
ATOM 867 O O . VAL A 1 110 ? 20.562 -24.781 -27.719 1 94.88 110 VAL A O 1
ATOM 870 N N . SER A 1 111 ? 20.734 -25.672 -25.719 1 92.56 111 SER A N 1
ATOM 871 C CA . SER A 1 111 ? 21.172 -26.969 -26.234 1 92.56 111 SER A CA 1
ATOM 872 C C . SER A 1 111 ? 19.984 -27.797 -26.703 1 92.56 111 SER A C 1
ATOM 874 O O . SER A 1 111 ? 20.125 -28.672 -27.562 1 92.56 111 SER A O 1
ATOM 876 N N . ALA A 1 112 ? 18.859 -27.594 -26.172 1 92.19 112 ALA A N 1
ATOM 877 C CA . ALA A 1 112 ? 17.688 -28.344 -26.594 1 92.19 112 ALA A CA 1
ATOM 878 C C . ALA A 1 112 ? 17.406 -28.125 -28.078 1 92.19 112 ALA A C 1
ATOM 880 O O . ALA A 1 112 ? 17.484 -27 -28.578 1 92.19 112 ALA A O 1
ATOM 881 N N . GLN A 1 113 ? 17.062 -29.203 -28.828 1 89.88 113 GLN A N 1
ATOM 882 C CA . GLN A 1 113 ? 16.828 -29.125 -30.266 1 89.88 113 GLN A CA 1
ATOM 883 C C . GLN A 1 113 ? 15.359 -28.781 -30.562 1 89.88 113 GLN A C 1
ATOM 885 O O . GLN A 1 113 ? 15.047 -28.266 -31.641 1 89.88 113 GLN A O 1
ATOM 890 N N . GLN A 1 114 ? 14.531 -29.172 -29.719 1 92.06 114 GLN A N 1
ATOM 891 C CA . GLN A 1 114 ? 13.109 -28.859 -29.797 1 92.06 114 GLN A CA 1
ATOM 892 C C . GLN A 1 114 ? 12.641 -28.094 -28.578 1 92.06 114 GLN A C 1
ATOM 894 O O . GLN A 1 114 ? 13.242 -28.188 -27.5 1 92.06 114 GLN A O 1
ATOM 899 N N . PRO A 1 115 ? 11.57 -27.312 -28.828 1 93.19 115 PRO A N 1
ATOM 900 C CA . PRO A 1 115 ? 11.047 -26.594 -27.672 1 93.19 115 PRO A CA 1
ATOM 901 C C . PRO A 1 115 ? 10.672 -27.516 -26.516 1 93.19 115 PRO A C 1
ATOM 903 O O . PRO A 1 115 ? 10.102 -28.594 -26.734 1 93.19 115 PRO A O 1
ATOM 906 N N . THR A 1 116 ? 11.016 -27.188 -25.328 1 95.19 116 THR A N 1
ATOM 907 C CA . THR A 1 116 ? 10.703 -27.953 -24.125 1 95.19 116 THR A CA 1
ATOM 908 C C . THR A 1 116 ? 9.367 -27.531 -23.531 1 95.19 116 THR A C 1
ATOM 910 O O . THR A 1 116 ? 9.117 -26.328 -23.359 1 95.19 116 THR A O 1
ATOM 913 N N . PRO A 1 117 ? 8.492 -28.484 -23.234 1 96.06 117 PRO A N 1
ATOM 914 C CA . PRO A 1 117 ? 7.23 -28.109 -22.594 1 96.06 117 PRO A CA 1
ATOM 915 C C . PRO A 1 117 ? 7.434 -27.438 -21.234 1 96.06 117 PRO A C 1
ATOM 917 O O . PRO A 1 117 ? 8.266 -27.875 -20.438 1 96.06 117 PRO A O 1
ATOM 920 N N . LEU A 1 118 ? 6.75 -26.281 -21.016 1 97.69 118 LEU A N 1
ATOM 921 C CA . LEU A 1 118 ? 6.801 -25.578 -19.734 1 97.69 118 LEU A CA 1
ATOM 922 C C . LEU A 1 118 ? 5.938 -26.281 -18.688 1 97.69 118 LEU A C 1
ATOM 924 O O . LEU A 1 118 ? 4.742 -26 -18.578 1 97.69 118 LEU A O 1
ATOM 928 N N . GLN A 1 119 ? 6.488 -27.172 -17.922 1 97.31 119 GLN A N 1
ATOM 929 C CA . GLN A 1 119 ? 5.84 -27.938 -16.875 1 97.31 119 GLN A CA 1
ATOM 930 C C . GLN A 1 119 ? 6.684 -27.938 -15.594 1 97.31 119 GLN A C 1
ATOM 932 O O . GLN A 1 119 ? 7.848 -27.531 -15.617 1 97.31 119 GLN A O 1
ATOM 937 N N . LEU A 1 120 ? 6.051 -28.375 -14.531 1 97.38 120 LEU A N 1
ATOM 938 C CA . LEU A 1 120 ? 6.77 -28.438 -13.266 1 97.38 120 LEU A CA 1
ATOM 939 C C . LEU A 1 120 ? 8.016 -29.312 -13.391 1 97.38 120 LEU A C 1
ATOM 941 O O . LEU A 1 120 ? 7.949 -30.422 -13.922 1 97.38 120 LEU A O 1
ATOM 945 N N . GLY A 1 121 ? 9.125 -28.75 -13.008 1 95.81 121 GLY A N 1
ATOM 946 C CA . GLY A 1 121 ? 10.344 -29.531 -12.969 1 95.81 121 GLY A CA 1
ATOM 947 C C . GLY A 1 121 ? 11.234 -29.328 -14.18 1 95.81 121 GLY A C 1
ATOM 948 O O . GLY A 1 121 ? 12.328 -29.891 -14.266 1 95.81 121 GLY A O 1
ATOM 949 N N . VAL A 1 122 ? 10.789 -28.516 -15.078 1 97.56 122 VAL A N 1
ATOM 950 C CA . VAL A 1 122 ? 11.617 -28.219 -16.25 1 97.56 122 VAL A CA 1
ATOM 951 C C . VAL A 1 122 ? 12.945 -27.625 -15.789 1 97.56 122 VAL A C 1
ATOM 953 O O . VAL A 1 122 ? 13.023 -26.984 -14.734 1 97.56 122 VAL A O 1
ATOM 956 N N . ASP A 1 123 ? 13.961 -27.891 -16.578 1 98.25 123 ASP A N 1
ATOM 957 C CA . ASP A 1 123 ? 15.289 -27.391 -16.234 1 98.25 123 ASP A CA 1
ATOM 958 C C . ASP A 1 123 ? 15.383 -25.875 -16.453 1 98.25 123 ASP A C 1
ATOM 960 O O . ASP A 1 123 ? 15.25 -25.406 -17.594 1 98.25 123 ASP A O 1
ATOM 964 N N . GLU A 1 124 ? 15.625 -25.141 -15.367 1 98.56 124 GLU A N 1
ATOM 965 C CA . GLU A 1 124 ? 15.734 -23.688 -15.445 1 98.56 124 GLU A CA 1
ATOM 966 C C . GLU A 1 124 ? 17.156 -23.234 -15.156 1 98.56 124 GLU A C 1
ATOM 968 O O . GLU A 1 124 ? 17.406 -22.031 -14.938 1 98.56 124 GLU A O 1
ATOM 973 N N . SER A 1 125 ? 18.125 -24.109 -15.141 1 98.5 125 SER A N 1
ATOM 974 C CA . SER A 1 125 ? 19.516 -23.781 -14.844 1 98.5 125 SER A CA 1
ATOM 975 C C . SER A 1 125 ? 20.172 -23.031 -16 1 98.5 125 SER A C 1
ATOM 977 O O . SER A 1 125 ? 19.719 -23.141 -17.141 1 98.5 125 SER A O 1
ATOM 979 N N . TYR A 1 126 ? 21.203 -22.25 -15.68 1 98.44 126 TYR A N 1
ATOM 980 C CA . TYR A 1 126 ? 21.938 -21.5 -16.703 1 98.44 126 TYR A CA 1
ATOM 981 C C . TYR A 1 126 ? 23.344 -21.172 -16.219 1 98.44 126 TYR A C 1
ATOM 983 O O . TYR A 1 126 ? 23.641 -21.25 -15.031 1 98.44 126 TYR A O 1
ATOM 991 N N . GLU A 1 127 ? 24.172 -20.906 -17.188 1 98.44 127 GLU A N 1
ATOM 992 C CA . GLU A 1 127 ? 25.516 -20.391 -16.969 1 98.44 127 GLU A CA 1
ATOM 993 C C . GLU A 1 127 ? 25.734 -19.109 -17.75 1 98.44 127 GLU A C 1
ATOM 995 O O . GLU A 1 127 ? 25.484 -19.047 -18.953 1 98.44 127 GLU A O 1
ATOM 1000 N N . LEU A 1 128 ? 26.062 -18.047 -17.062 1 97.69 128 LEU A N 1
ATOM 1001 C CA . LEU A 1 128 ? 26.391 -16.766 -17.656 1 97.69 128 LEU A CA 1
ATOM 1002 C C . LEU A 1 128 ? 27.891 -16.469 -17.547 1 97.69 128 LEU A C 1
ATOM 1004 O O . LEU A 1 128 ? 28.391 -16.266 -16.453 1 97.69 128 LEU A O 1
ATOM 1008 N N . ASP A 1 129 ? 28.531 -16.5 -18.688 1 97.81 129 ASP A N 1
ATOM 1009 C CA . ASP A 1 129 ? 29.984 -16.297 -18.766 1 97.81 129 ASP A CA 1
ATOM 1010 C C . ASP A 1 129 ? 30.312 -15.016 -19.531 1 97.81 129 ASP A C 1
ATOM 1012 O O . ASP A 1 129 ? 30.312 -15 -20.75 1 97.81 129 ASP A O 1
ATOM 1016 N N . LEU A 1 130 ? 30.688 -13.914 -18.766 1 96.06 130 LEU A N 1
ATOM 1017 C CA . LEU A 1 130 ? 31.031 -12.609 -19.328 1 96.06 130 LEU A CA 1
ATOM 1018 C C . LEU A 1 130 ? 32.531 -12.344 -19.219 1 96.06 130 LEU A C 1
ATOM 1020 O O . LEU A 1 130 ? 33.062 -12.227 -18.125 1 96.06 130 LEU A O 1
ATOM 1024 N N . ARG A 1 131 ? 33.25 -12.164 -20.297 1 91.44 131 ARG A N 1
ATOM 1025 C CA . ARG A 1 131 ? 34.719 -12.172 -20.297 1 91.44 131 ARG A CA 1
ATOM 1026 C C . ARG A 1 131 ? 35.25 -10.766 -20.531 1 91.44 131 ARG A C 1
ATOM 1028 O O . ARG A 1 131 ? 36.469 -10.547 -20.469 1 91.44 131 ARG A O 1
ATOM 1035 N N . GLY A 1 132 ? 34.562 -9.789 -20.766 1 87.19 132 GLY A N 1
ATOM 1036 C CA . GLY A 1 132 ? 35 -8.422 -21.016 1 87.19 132 GLY A CA 1
ATOM 1037 C C . GLY A 1 132 ? 34.125 -7.68 -22 1 87.19 132 GLY A C 1
ATOM 1038 O O . GLY A 1 132 ? 33.156 -7.043 -21.594 1 87.19 132 GLY A O 1
ATOM 1039 N N . THR A 1 133 ? 34.438 -8.016 -23.25 1 89.19 133 THR A N 1
ATOM 1040 C CA . THR A 1 133 ? 33.688 -7.281 -24.266 1 89.19 133 THR A CA 1
ATOM 1041 C C . THR A 1 133 ? 32.5 -8.117 -24.797 1 89.19 133 THR A C 1
ATOM 1043 O O . THR A 1 133 ? 31.641 -7.609 -25.516 1 89.19 133 THR A O 1
ATOM 1046 N N . SER A 1 134 ? 32.594 -9.359 -24.438 1 94.44 134 SER A N 1
ATOM 1047 C CA . SER A 1 134 ? 31.516 -10.234 -24.859 1 94.44 134 SER A CA 1
ATOM 1048 C C . SER A 1 134 ? 31.188 -11.273 -23.781 1 94.44 134 SER A C 1
ATOM 1050 O O . SER A 1 134 ? 31.922 -11.414 -22.812 1 94.44 134 SER A O 1
ATOM 1052 N N . GLY A 1 135 ? 30.078 -11.922 -23.969 1 96.5 135 GLY A N 1
ATOM 1053 C CA . GLY A 1 135 ? 29.656 -12.969 -23.031 1 96.5 135 GLY A CA 1
ATOM 1054 C C . GLY A 1 135 ? 28.766 -14.008 -23.672 1 96.5 135 GLY A C 1
ATOM 1055 O O . GLY A 1 135 ? 28.312 -13.836 -24.812 1 96.5 135 GLY A O 1
ATOM 1056 N N . VAL A 1 136 ? 28.656 -15.156 -22.969 1 97 136 VAL A N 1
ATOM 1057 C CA . VAL A 1 136 ? 27.812 -16.266 -23.406 1 97 136 VAL A CA 1
ATOM 1058 C C . VAL A 1 136 ? 26.859 -16.672 -22.297 1 97 136 VAL A C 1
ATOM 1060 O O . VAL A 1 136 ? 27.266 -16.781 -21.125 1 97 136 VAL A O 1
ATOM 1063 N N . LEU A 1 137 ? 25.641 -16.797 -22.641 1 97.44 137 LEU A N 1
ATOM 1064 C CA . LEU A 1 137 ? 24.625 -17.391 -21.797 1 97.44 137 LEU A CA 1
ATOM 1065 C C . LEU A 1 137 ? 24.266 -18.797 -22.281 1 97.44 137 LEU A C 1
ATOM 1067 O O . LEU A 1 137 ? 23.719 -18.953 -23.375 1 97.44 137 LEU A O 1
ATOM 1071 N N . ARG A 1 138 ? 24.578 -19.812 -21.469 1 96.88 138 ARG A N 1
ATOM 1072 C CA . ARG A 1 138 ? 24.312 -21.203 -21.812 1 96.88 138 ARG A CA 1
ATOM 1073 C C . ARG A 1 138 ? 23.188 -21.781 -20.953 1 96.88 138 ARG A C 1
ATOM 1075 O O . ARG A 1 138 ? 23.156 -21.531 -19.734 1 96.88 138 ARG A O 1
ATOM 1082 N N . ALA A 1 139 ? 22.297 -22.484 -21.594 1 96.94 139 ALA A N 1
ATOM 1083 C CA . ALA A 1 139 ? 21.219 -23.172 -20.891 1 96.94 139 ALA A CA 1
ATOM 1084 C C . ALA A 1 139 ? 20.766 -24.406 -21.656 1 96.94 139 ALA A C 1
ATOM 1086 O O . ALA A 1 139 ? 20.938 -24.484 -22.891 1 96.94 139 ALA A O 1
ATOM 1087 N N . THR A 1 140 ? 20.25 -25.391 -20.984 1 96.06 140 THR A N 1
ATOM 1088 C CA . THR A 1 140 ? 19.719 -26.578 -21.625 1 96.06 140 THR A CA 1
ATOM 1089 C C . THR A 1 140 ? 18.391 -26.281 -22.312 1 96.06 140 THR A C 1
ATOM 1091 O O . THR A 1 140 ? 18.141 -26.781 -23.422 1 96.06 140 THR A O 1
ATOM 1094 N N . THR A 1 141 ? 17.578 -25.531 -21.672 1 96.75 141 THR A N 1
ATOM 1095 C CA . THR A 1 141 ? 16.266 -25.219 -22.188 1 96.75 141 THR A CA 1
ATOM 1096 C C . THR A 1 141 ? 16.109 -23.719 -22.406 1 96.75 141 THR A C 1
ATOM 1098 O O . THR A 1 141 ? 16.922 -22.922 -21.938 1 96.75 141 THR A O 1
ATOM 1101 N N . GLU A 1 142 ? 15.055 -23.344 -23.172 1 96 142 GLU A N 1
ATOM 1102 C CA . GLU A 1 142 ? 14.734 -21.938 -23.359 1 96 142 GLU A CA 1
ATOM 1103 C C . GLU A 1 142 ? 14.344 -21.281 -22.047 1 96 142 GLU A C 1
ATOM 1105 O O . GLU A 1 142 ? 14.547 -20.078 -21.859 1 96 142 GLU A O 1
ATOM 1110 N N . TRP A 1 143 ? 13.844 -22.078 -21.094 1 97.88 143 TRP A N 1
ATOM 1111 C CA . TRP A 1 143 ? 13.422 -21.531 -19.812 1 97.88 143 TRP A CA 1
ATOM 1112 C C . TRP A 1 143 ? 14.625 -21.141 -18.969 1 97.88 143 TRP A C 1
ATOM 1114 O O . TRP A 1 143 ? 14.617 -20.094 -18.312 1 97.88 143 TRP A O 1
ATOM 1124 N N . GLY A 1 144 ? 15.672 -21.969 -18.969 1 97.81 144 GLY A N 1
ATOM 1125 C CA . GLY A 1 144 ? 16.922 -21.578 -18.344 1 97.81 144 GLY A CA 1
ATOM 1126 C C . GLY A 1 144 ? 17.531 -20.328 -18.953 1 97.81 144 GLY A C 1
ATOM 1127 O O . GLY A 1 144 ? 18.078 -19.484 -18.25 1 97.81 144 GLY A O 1
ATOM 1128 N N . ALA A 1 145 ? 17.406 -20.25 -20.266 1 96.94 145 ALA A N 1
ATOM 1129 C CA . ALA A 1 145 ? 17.922 -19.078 -20.984 1 96.94 145 ALA A CA 1
ATOM 1130 C C . ALA A 1 145 ? 17.219 -17.812 -20.531 1 96.94 145 ALA A C 1
ATOM 1132 O O . ALA A 1 145 ? 17.844 -16.75 -20.375 1 96.94 145 ALA A O 1
ATOM 1133 N N . LEU A 1 146 ? 15.883 -17.875 -20.297 1 97.5 146 LEU A N 1
ATOM 1134 C CA . LEU A 1 146 ? 15.125 -16.719 -19.812 1 97.5 146 LEU A CA 1
ATOM 1135 C C . LEU A 1 146 ? 15.625 -16.266 -18.453 1 97.5 146 LEU A C 1
ATOM 1137 O O . LEU A 1 146 ? 15.758 -15.07 -18.203 1 97.5 146 LEU A O 1
ATOM 1141 N N . ARG A 1 147 ? 15.867 -17.25 -17.562 1 98.44 147 ARG A N 1
ATOM 1142 C CA . ARG A 1 147 ? 16.375 -16.922 -16.234 1 98.44 147 ARG A CA 1
ATOM 1143 C C . ARG A 1 147 ? 17.734 -16.25 -16.328 1 98.44 147 ARG A C 1
ATOM 1145 O O . ARG A 1 147 ? 18.016 -15.281 -15.617 1 98.44 147 ARG A O 1
ATOM 1152 N N . GLY A 1 148 ? 18.578 -16.828 -17.156 1 98 148 GLY A N 1
ATOM 1153 C CA . GLY A 1 148 ? 19.906 -16.234 -17.359 1 98 148 GLY A CA 1
ATOM 1154 C C . GLY A 1 148 ? 19.859 -14.836 -17.938 1 98 148 GLY A C 1
ATOM 1155 O O . GLY A 1 148 ? 20.641 -13.977 -17.562 1 98 148 GLY A O 1
ATOM 1156 N N . LEU A 1 149 ? 18.984 -14.625 -18.891 1 97.06 149 LEU A N 1
ATOM 1157 C CA . LEU A 1 149 ? 18.812 -13.312 -19.5 1 97.06 149 LEU A CA 1
ATOM 1158 C C . LEU A 1 149 ? 18.375 -12.281 -18.469 1 97.06 149 LEU A C 1
ATOM 1160 O O . LEU A 1 149 ? 18.828 -11.125 -18.516 1 97.06 149 LEU A O 1
ATOM 1164 N N . GLU A 1 150 ? 17.484 -12.68 -17.531 1 97.38 150 GLU A N 1
ATOM 1165 C CA . GLU A 1 150 ? 17.094 -11.789 -16.438 1 97.38 150 GLU A CA 1
ATOM 1166 C C . GLU A 1 150 ? 18.297 -11.414 -15.57 1 97.38 150 GLU A C 1
ATOM 1168 O O . GLU A 1 150 ? 18.453 -10.258 -15.172 1 97.38 150 GLU A O 1
ATOM 1173 N N . SER A 1 151 ? 19.141 -12.383 -15.281 1 97.06 151 SER A N 1
ATOM 1174 C CA . SER A 1 151 ? 20.344 -12.102 -14.523 1 97.06 151 SER A CA 1
ATOM 1175 C C . SER A 1 151 ? 21.234 -11.094 -15.25 1 97.06 151 SER A C 1
ATOM 1177 O O . SER A 1 151 ? 21.75 -10.156 -14.641 1 97.06 151 SER A O 1
ATOM 1179 N N . PHE A 1 152 ? 21.406 -11.312 -16.578 1 96.38 152 PHE A N 1
ATOM 1180 C CA . PHE A 1 152 ? 22.203 -10.383 -17.359 1 96.38 152 PHE A CA 1
ATOM 1181 C C . PHE A 1 152 ? 21.625 -8.977 -17.312 1 96.38 152 PHE A C 1
ATOM 1183 O O . PHE A 1 152 ? 22.344 -8 -17.109 1 96.38 152 PHE A O 1
ATOM 1190 N N . ALA A 1 153 ? 20.297 -8.906 -17.484 1 95.38 153 ALA A N 1
ATOM 1191 C CA . ALA A 1 153 ? 19.625 -7.609 -17.469 1 95.38 153 ALA A CA 1
ATOM 1192 C C . ALA A 1 153 ? 19.844 -6.883 -16.141 1 95.38 153 ALA A C 1
ATOM 1194 O O . ALA A 1 153 ? 20.016 -5.664 -16.125 1 95.38 153 ALA A O 1
ATOM 1195 N N . GLN A 1 154 ? 19.859 -7.57 -15.055 1 93.81 154 GLN A N 1
ATOM 1196 C CA . GLN A 1 154 ? 20.031 -6.977 -13.734 1 93.81 154 GLN A CA 1
ATOM 1197 C C . GLN A 1 154 ? 21.469 -6.52 -13.516 1 93.81 154 GLN A C 1
ATOM 1199 O O . GLN A 1 154 ? 21.734 -5.633 -12.703 1 93.81 154 GLN A O 1
ATOM 1204 N N . LEU A 1 155 ? 22.375 -7.102 -14.203 1 92.5 155 LEU A N 1
ATOM 1205 C CA . LEU A 1 155 ? 23.797 -6.766 -14.047 1 92.5 155 LEU A CA 1
ATOM 1206 C C . LEU A 1 155 ? 24.109 -5.426 -14.703 1 92.5 155 LEU A C 1
ATOM 1208 O O . LEU A 1 155 ? 25.078 -4.766 -14.336 1 92.5 155 LEU A O 1
ATOM 1212 N N . VAL A 1 156 ? 23.344 -5.082 -15.719 1 90.69 156 VAL A N 1
ATOM 1213 C CA . VAL A 1 156 ? 23.562 -3.816 -16.406 1 90.69 156 VAL A CA 1
ATOM 1214 C C . VAL A 1 156 ? 22.984 -2.668 -15.578 1 90.69 156 VAL A C 1
ATOM 1216 O O . VAL A 1 156 ? 21.797 -2.639 -15.297 1 90.69 156 VAL A O 1
ATOM 1219 N N . GLN A 1 157 ? 23.828 -1.722 -15.227 1 82.38 157 GLN A N 1
ATOM 1220 C CA . GLN A 1 157 ? 23.406 -0.645 -14.328 1 82.38 157 GLN A CA 1
ATOM 1221 C C . GLN A 1 157 ? 23.609 0.719 -14.984 1 82.38 157 GLN A C 1
ATOM 1223 O O . GLN A 1 157 ? 24.594 0.939 -15.68 1 82.38 157 GLN A O 1
ATOM 1228 N N . TRP A 1 158 ? 22.672 1.558 -14.797 1 79.38 158 TRP A N 1
ATOM 1229 C CA . TRP A 1 158 ? 22.797 2.947 -15.227 1 79.38 158 TRP A CA 1
ATOM 1230 C C . TRP A 1 158 ? 23.625 3.752 -14.234 1 79.38 158 TRP A C 1
ATOM 1232 O O . TRP A 1 158 ? 23.359 3.744 -13.031 1 79.38 158 TRP A O 1
ATOM 1242 N N . THR A 1 159 ? 24.609 4.449 -14.688 1 71.25 159 THR A N 1
ATOM 1243 C CA . THR A 1 159 ? 25.516 5.184 -13.805 1 71.25 159 THR A CA 1
ATOM 1244 C C . THR A 1 159 ? 25.234 6.68 -13.867 1 71.25 159 THR A C 1
ATOM 1246 O O . THR A 1 159 ? 25.969 7.48 -13.297 1 71.25 159 THR A O 1
ATOM 1249 N N . GLY A 1 160 ? 24.188 7.082 -14.539 1 67.38 160 GLY A N 1
ATOM 1250 C CA . GLY A 1 160 ? 23.891 8.492 -14.734 1 67.38 160 GLY A CA 1
ATOM 1251 C C . GLY A 1 160 ? 24.234 8.984 -16.125 1 67.38 160 GLY A C 1
ATOM 1252 O O . GLY A 1 160 ? 23.656 9.969 -16.609 1 67.38 160 GLY A O 1
ATOM 1253 N N . SER A 1 161 ? 25.203 8.359 -16.75 1 71 161 SER A N 1
ATOM 1254 C CA . SER A 1 161 ? 25.625 8.797 -18.078 1 71 161 SER A CA 1
ATOM 1255 C C . SER A 1 161 ? 25.609 7.637 -19.078 1 71 161 SER A C 1
ATOM 1257 O O . SER A 1 161 ? 25.359 7.84 -20.266 1 71 161 SER A O 1
ATOM 1259 N N . ASP A 1 162 ? 25.875 6.465 -18.578 1 80.5 162 ASP A N 1
ATOM 1260 C CA . ASP A 1 162 ? 25.891 5.285 -19.422 1 80.5 162 ASP A CA 1
ATOM 1261 C C . ASP A 1 162 ? 25.5 4.031 -18.656 1 80.5 162 ASP A C 1
ATOM 1263 O O . ASP A 1 162 ? 25.328 4.078 -17.438 1 80.5 162 ASP A O 1
ATOM 1267 N N . TYR A 1 163 ? 25.266 2.979 -19.438 1 87.69 163 TYR A N 1
ATOM 1268 C CA . TYR A 1 163 ? 24.984 1.671 -18.859 1 87.69 163 TYR A CA 1
ATOM 1269 C C . TYR A 1 163 ? 26.266 0.84 -18.75 1 87.69 163 TYR A C 1
ATOM 1271 O O . TYR A 1 163 ? 27.016 0.718 -19.719 1 87.69 163 TYR A O 1
ATOM 1279 N N . GLN A 1 164 ? 26.484 0.237 -17.562 1 87.25 164 GLN A N 1
ATOM 1280 C CA . GLN A 1 164 ? 27.734 -0.488 -17.344 1 87.25 164 GLN A CA 1
ATOM 1281 C C . GLN A 1 164 ? 27.469 -1.853 -16.703 1 87.25 164 GLN A C 1
ATOM 1283 O O . GLN A 1 164 ? 26.469 -2.041 -16.016 1 87.25 164 GLN A O 1
ATOM 1288 N N . ILE A 1 165 ? 28.328 -2.762 -17.031 1 90.75 165 ILE A N 1
ATOM 1289 C CA . ILE A 1 165 ? 28.484 -3.994 -16.266 1 90.75 165 ILE A CA 1
ATOM 1290 C C . ILE A 1 165 ? 29.797 -3.953 -15.492 1 90.75 165 ILE A C 1
ATOM 1292 O O . ILE A 1 165 ? 30.844 -3.559 -16.031 1 90.75 165 ILE A O 1
ATOM 1296 N N . CYS A 1 166 ? 29.703 -4.305 -14.266 1 85.38 166 CYS A N 1
ATOM 1297 C CA . CYS A 1 166 ? 30.891 -4.301 -13.414 1 85.38 166 CYS A CA 1
ATOM 1298 C C . CYS A 1 166 ? 31.25 -5.715 -12.961 1 85.38 166 CYS A C 1
ATOM 1300 O O . CYS A 1 166 ? 30.422 -6.629 -13.078 1 85.38 166 CYS A O 1
ATOM 1302 N N . GLY A 1 167 ? 32.531 -5.844 -12.492 1 85.5 167 GLY A N 1
ATOM 1303 C CA . GLY A 1 167 ? 32.969 -7.113 -11.93 1 85.5 167 GLY A CA 1
ATOM 1304 C C . GLY A 1 167 ? 33.438 -8.094 -12.992 1 85.5 167 GLY A C 1
ATOM 1305 O O . GLY A 1 167 ? 33.438 -9.305 -12.75 1 85.5 167 GLY A O 1
ATOM 1306 N N . LEU A 1 168 ? 33.812 -7.59 -14.148 1 89.19 168 LEU A N 1
ATOM 1307 C CA . LEU A 1 168 ? 34.281 -8.461 -15.219 1 89.19 168 LEU A CA 1
ATOM 1308 C C . LEU A 1 168 ? 35.719 -8.898 -14.992 1 89.19 168 LEU A C 1
ATOM 1310 O O . LEU A 1 168 ? 36.531 -8.109 -14.508 1 89.19 168 LEU A O 1
ATOM 1314 N N . PRO A 1 169 ? 36.062 -10.148 -15.477 1 93.25 169 PRO A N 1
ATOM 1315 C CA . PRO A 1 169 ? 35.156 -11.188 -15.961 1 93.25 169 PRO A CA 1
ATOM 1316 C C . PRO A 1 169 ? 34.219 -11.703 -14.875 1 93.25 169 PRO A C 1
ATOM 1318 O O . PRO A 1 169 ? 34.531 -11.641 -13.688 1 93.25 169 PRO A O 1
ATOM 1321 N N . LEU A 1 170 ? 33.062 -12.18 -15.32 1 94.12 170 LEU A N 1
ATOM 1322 C CA . LEU A 1 170 ? 32 -12.641 -14.414 1 94.12 170 LEU A CA 1
ATOM 1323 C C . LEU A 1 170 ? 31.453 -13.984 -14.867 1 94.12 170 LEU A C 1
ATOM 1325 O O . LEU A 1 170 ? 31.094 -14.148 -16.031 1 94.12 170 LEU A O 1
ATOM 1329 N N . LEU A 1 171 ? 31.5 -15 -13.977 1 96.25 171 LEU A N 1
ATOM 1330 C CA . LEU A 1 171 ? 30.922 -16.312 -14.227 1 96.25 171 LEU A CA 1
ATOM 1331 C C . LEU A 1 171 ? 29.859 -16.656 -13.188 1 96.25 171 LEU A C 1
ATOM 1333 O O . LEU A 1 171 ? 30.141 -16.703 -11.992 1 96.25 171 LEU A O 1
ATOM 1337 N N . ILE A 1 172 ? 28.609 -16.844 -13.664 1 96.69 172 ILE A N 1
ATOM 1338 C CA . ILE A 1 172 ? 27.484 -17.203 -12.805 1 96.69 172 ILE A CA 1
ATOM 1339 C C . ILE A 1 172 ? 26.953 -18.578 -13.219 1 96.69 172 ILE A C 1
ATOM 1341 O O . ILE A 1 172 ? 26.719 -18.828 -14.406 1 96.69 172 ILE A O 1
ATOM 1345 N N . ARG A 1 173 ? 26.875 -19.5 -12.359 1 97.94 173 ARG A N 1
ATOM 1346 C CA . ARG A 1 173 ? 26.141 -20.75 -12.477 1 97.94 173 ARG A CA 1
ATOM 1347 C C . ARG A 1 173 ? 24.969 -20.781 -11.492 1 97.94 173 ARG A C 1
ATOM 1349 O O . ARG A 1 173 ? 25.172 -20.672 -10.281 1 97.94 173 ARG A O 1
ATOM 1356 N N . ASP A 1 174 ? 23.781 -20.906 -12.094 1 97.81 174 ASP A N 1
ATOM 1357 C CA . ASP A 1 174 ? 22.625 -20.703 -11.227 1 97.81 174 ASP A CA 1
ATOM 1358 C C . ASP A 1 174 ? 21.484 -21.656 -11.586 1 97.81 174 ASP A C 1
ATOM 1360 O O . ASP A 1 174 ? 21.422 -22.141 -12.719 1 97.81 174 ASP A O 1
ATOM 1364 N N . SER A 1 175 ? 20.766 -22.062 -10.609 1 97.94 175 SER A N 1
ATOM 1365 C CA . SER A 1 175 ? 19.578 -22.922 -10.711 1 97.94 175 SER A CA 1
ATOM 1366 C C . SER A 1 175 ? 18.688 -22.75 -9.484 1 97.94 175 SER A C 1
ATOM 1368 O O . SER A 1 175 ? 19.172 -22.391 -8.406 1 97.94 175 SER A O 1
ATOM 1370 N N . PRO A 1 176 ? 17.375 -22.953 -9.625 1 97.81 176 PRO A N 1
ATOM 1371 C CA . PRO A 1 176 ? 16.484 -22.781 -8.469 1 97.81 176 PRO A CA 1
ATOM 1372 C C . PRO A 1 176 ? 16.672 -23.906 -7.438 1 97.81 176 PRO A C 1
ATOM 1374 O O . PRO A 1 176 ? 16.938 -25.047 -7.801 1 97.81 176 PRO A O 1
ATOM 1377 N N . GLU A 1 177 ? 16.406 -23.531 -6.188 1 97.25 177 GLU A N 1
ATOM 1378 C CA . GLU A 1 177 ? 16.391 -24.5 -5.098 1 97.25 177 GLU A CA 1
ATOM 1379 C C . GLU A 1 177 ? 15.148 -25.375 -5.156 1 97.25 177 GLU A C 1
ATOM 1381 O O . GLU A 1 177 ? 15.227 -26.594 -4.945 1 97.25 177 GLU A O 1
ATOM 1386 N N . TRP A 1 178 ? 14.031 -24.844 -5.453 1 97.88 178 TRP A N 1
ATOM 1387 C CA . TRP A 1 178 ? 12.758 -25.562 -5.438 1 97.88 178 TRP A CA 1
ATOM 1388 C C . TRP A 1 178 ? 12.07 -25.469 -6.797 1 97.88 178 TRP A C 1
ATOM 1390 O O . TRP A 1 178 ? 12.203 -24.469 -7.504 1 97.88 178 TRP A O 1
ATOM 1400 N N . LYS A 1 179 ? 11.281 -26.438 -7.062 1 97.62 179 LYS A N 1
ATOM 1401 C CA . LYS A 1 179 ? 10.633 -26.547 -8.367 1 97.62 179 LYS A CA 1
ATOM 1402 C C . LYS A 1 179 ? 9.43 -25.609 -8.453 1 97.62 179 LYS A C 1
ATOM 1404 O O . LYS A 1 179 ? 9.195 -24.969 -9.484 1 97.62 179 LYS A O 1
ATOM 1409 N N . TRP A 1 180 ? 8.648 -25.547 -7.383 1 98.56 180 TRP A N 1
ATOM 1410 C CA . TRP A 1 180 ? 7.469 -24.688 -7.332 1 98.56 180 TRP A CA 1
ATOM 1411 C C . TRP A 1 180 ? 7.793 -23.359 -6.648 1 98.56 180 TRP A C 1
ATOM 1413 O O . TRP A 1 180 ? 8.07 -23.328 -5.449 1 98.56 180 TRP A O 1
ATOM 1423 N N . ARG A 1 181 ? 7.777 -22.328 -7.34 1 98.81 181 ARG A N 1
ATOM 1424 C CA . ARG A 1 181 ? 7.984 -20.969 -6.867 1 98.81 181 ARG A CA 1
ATOM 1425 C C . ARG A 1 181 ? 6.863 -20.047 -7.348 1 98.81 181 ARG A C 1
ATOM 1427 O O . ARG A 1 181 ? 6.996 -19.375 -8.375 1 98.81 181 ARG A O 1
ATOM 1434 N N . GLY A 1 182 ? 5.82 -19.953 -6.496 1 98.81 182 GLY A N 1
ATOM 1435 C CA . GLY A 1 182 ? 4.582 -19.406 -7.031 1 98.81 182 GLY A CA 1
ATOM 1436 C C . GLY A 1 182 ? 4.156 -18.125 -6.348 1 98.81 182 GLY A C 1
ATOM 1437 O O . GLY A 1 182 ? 4.695 -17.766 -5.301 1 98.81 182 GLY A O 1
ATOM 1438 N N . MET A 1 183 ? 3.277 -17.438 -7.004 1 98.56 183 MET A N 1
ATOM 1439 C CA . MET A 1 183 ? 2.502 -16.328 -6.48 1 98.56 183 MET A CA 1
ATOM 1440 C C . MET A 1 183 ? 1.024 -16.469 -6.828 1 98.56 183 MET A C 1
ATOM 1442 O O . MET A 1 183 ? 0.678 -16.719 -7.984 1 98.56 183 MET A O 1
ATOM 1446 N N . LEU A 1 184 ? 0.205 -16.391 -5.797 1 98.69 184 LEU A N 1
ATOM 1447 C CA . LEU A 1 184 ? -1.236 -16.406 -6.016 1 98.69 184 LEU A CA 1
ATOM 1448 C C . LEU A 1 184 ? -1.787 -15 -6.188 1 98.69 184 LEU A C 1
ATOM 1450 O O . LEU A 1 184 ? -1.419 -14.094 -5.438 1 98.69 184 LEU A O 1
ATOM 1454 N N . LEU A 1 185 ? -2.555 -14.797 -7.18 1 97.88 185 LEU A N 1
ATOM 1455 C CA . LEU A 1 185 ? -3.354 -13.586 -7.359 1 97.88 185 LEU A CA 1
ATOM 1456 C C . LEU A 1 185 ? -4.844 -13.914 -7.348 1 97.88 185 LEU A C 1
ATOM 1458 O O . LEU A 1 185 ? -5.305 -14.773 -8.102 1 97.88 185 LEU A O 1
ATOM 1462 N N . ASP A 1 186 ? -5.531 -13.281 -6.48 1 96.81 186 ASP A N 1
ATOM 1463 C CA . ASP A 1 186 ? -6.98 -13.43 -6.406 1 96.81 186 ASP A CA 1
ATOM 1464 C C . ASP A 1 186 ? -7.684 -12.469 -7.363 1 96.81 186 ASP A C 1
ATOM 1466 O O . ASP A 1 186 ? -7.605 -11.25 -7.191 1 96.81 186 ASP A O 1
ATOM 1470 N N . THR A 1 187 ? -8.398 -12.984 -8.297 1 94.75 187 THR A N 1
ATOM 1471 C CA . THR A 1 187 ? -9.078 -12.148 -9.281 1 94.75 187 THR A CA 1
ATOM 1472 C C . THR A 1 187 ? -10.586 -12.148 -9.039 1 94.75 187 THR A C 1
ATOM 1474 O O . THR A 1 187 ? -11.344 -11.555 -9.812 1 94.75 187 THR A O 1
ATOM 1477 N N . ALA A 1 188 ? -10.977 -12.797 -7.957 1 93.31 188 ALA A N 1
ATOM 1478 C CA . ALA A 1 188 ? -12.406 -12.914 -7.676 1 93.31 188 ALA A CA 1
ATOM 1479 C C . ALA A 1 188 ? -12.852 -11.875 -6.652 1 93.31 188 ALA A C 1
ATOM 1481 O O . ALA A 1 188 ? -13.938 -11.297 -6.777 1 93.31 188 ALA A O 1
ATOM 1482 N N . ARG A 1 189 ? -12.102 -11.664 -5.656 1 90.25 189 ARG A N 1
ATOM 1483 C CA . ARG A 1 189 ? -12.461 -10.656 -4.656 1 90.25 189 ARG A CA 1
ATOM 1484 C C . ARG A 1 189 ? -12.406 -9.25 -5.242 1 90.25 189 ARG A C 1
ATOM 1486 O O . ARG A 1 189 ? -13.211 -8.391 -4.879 1 90.25 189 ARG A O 1
ATOM 1493 N N . HIS A 1 190 ? -11.414 -9.039 -6.039 1 88.12 190 HIS A N 1
ATOM 1494 C CA . HIS A 1 190 ? -11.312 -7.848 -6.871 1 88.12 190 HIS A CA 1
ATOM 1495 C C . HIS A 1 190 ? -10.875 -8.195 -8.289 1 88.12 190 HIS A C 1
ATOM 1497 O O . HIS A 1 190 ? -9.922 -8.961 -8.477 1 88.12 190 HIS A O 1
ATOM 1503 N N . PHE A 1 191 ? -11.609 -7.668 -9.219 1 90 191 PHE A N 1
ATOM 1504 C CA . PHE A 1 191 ? -11.227 -7.898 -10.609 1 90 191 PHE A CA 1
ATOM 1505 C C . PHE A 1 191 ? -9.883 -7.238 -10.914 1 90 191 PHE A C 1
ATOM 1507 O O . PHE A 1 191 ? -9.641 -6.102 -10.508 1 90 191 PHE A O 1
ATOM 1514 N N . LEU A 1 192 ? -8.992 -7.926 -11.531 1 92.5 192 LEU A N 1
ATOM 1515 C CA . LEU A 1 192 ? -7.691 -7.414 -11.953 1 92.5 192 LEU A CA 1
ATOM 1516 C C . LEU A 1 192 ? -7.602 -7.344 -13.477 1 92.5 192 LEU A C 1
ATOM 1518 O O . LEU A 1 192 ? -7.59 -8.375 -14.148 1 92.5 192 LEU A O 1
ATOM 1522 N N . PRO A 1 193 ? -7.551 -6.137 -13.969 1 89.62 193 PRO A N 1
ATOM 1523 C CA . PRO A 1 193 ? -7.43 -6.043 -15.422 1 89.62 193 PRO A CA 1
ATOM 1524 C C . PRO A 1 193 ? -6.156 -6.695 -15.953 1 89.62 193 PRO A C 1
ATOM 1526 O O . PRO A 1 193 ? -5.105 -6.609 -15.32 1 89.62 193 PRO A O 1
ATOM 1529 N N . LEU A 1 194 ? -6.25 -7.328 -17.094 1 93.12 194 LEU A N 1
ATOM 1530 C CA . LEU A 1 194 ? -5.156 -8.125 -17.641 1 93.12 194 LEU A CA 1
ATOM 1531 C C . LEU A 1 194 ? -3.953 -7.242 -17.969 1 93.12 194 LEU A C 1
ATOM 1533 O O . LEU A 1 194 ? -2.842 -7.508 -17.516 1 93.12 194 LEU A O 1
ATOM 1537 N N . GLU A 1 195 ? -4.129 -6.121 -18.594 1 88.62 195 GLU A N 1
ATOM 1538 C CA . GLU A 1 195 ? -3.029 -5.332 -19.141 1 88.62 195 GLU A CA 1
ATOM 1539 C C . GLU A 1 195 ? -2.416 -4.426 -18.078 1 88.62 195 GLU A C 1
ATOM 1541 O O . GLU A 1 195 ? -1.202 -4.215 -18.062 1 88.62 195 GLU A O 1
ATOM 1546 N N . THR A 1 196 ? -3.24 -3.971 -17.156 1 87 196 THR A N 1
ATOM 1547 C CA . THR A 1 196 ? -2.742 -2.926 -16.266 1 87 196 THR A CA 1
ATOM 1548 C C . THR A 1 196 ? -2.461 -3.488 -14.875 1 87 196 THR A C 1
ATOM 1550 O O . THR A 1 196 ? -1.804 -2.838 -14.062 1 87 196 THR A O 1
ATOM 1553 N N . ALA A 1 197 ? -2.932 -4.652 -14.648 1 91.5 197 ALA A N 1
ATOM 1554 C CA . ALA A 1 197 ? -2.688 -5.227 -13.328 1 91.5 197 ALA A CA 1
ATOM 1555 C C . ALA A 1 197 ? -1.935 -6.547 -13.43 1 91.5 197 ALA A C 1
ATOM 1557 O O . ALA A 1 197 ? -0.81 -6.672 -12.938 1 91.5 197 ALA A O 1
ATOM 1558 N N . ILE A 1 198 ? -2.432 -7.473 -14.195 1 96.19 198 ILE A N 1
ATOM 1559 C CA . ILE A 1 198 ? -1.866 -8.812 -14.203 1 96.19 198 ILE A CA 1
ATOM 1560 C C . ILE A 1 198 ? -0.553 -8.82 -14.984 1 96.19 198 ILE A C 1
ATOM 1562 O O . ILE A 1 198 ? 0.43 -9.43 -14.555 1 96.19 198 ILE A O 1
ATOM 1566 N N . LEU A 1 199 ? -0.505 -8.164 -16.172 1 95.44 199 LEU A N 1
ATOM 1567 C CA . LEU A 1 199 ? 0.701 -8.172 -16.984 1 95.44 199 LEU A CA 1
ATOM 1568 C C . LEU A 1 199 ? 1.88 -7.574 -16.219 1 95.44 199 LEU A C 1
ATOM 1570 O O . LEU A 1 199 ? 2.967 -8.156 -16.203 1 95.44 199 LEU A O 1
ATOM 1574 N N . PRO A 1 200 ? 1.714 -6.398 -15.531 1 94 200 PRO A N 1
ATOM 1575 C CA . PRO A 1 200 ? 2.82 -5.895 -14.711 1 94 200 PRO A CA 1
ATOM 1576 C C . PRO A 1 200 ? 3.271 -6.895 -13.648 1 94 200 PRO A C 1
ATOM 1578 O O . PRO A 1 200 ? 4.465 -6.988 -13.359 1 94 200 PRO A O 1
ATOM 1581 N N . MET A 1 201 ? 2.342 -7.645 -13.109 1 97.56 201 MET A N 1
ATOM 1582 C CA . MET A 1 201 ? 2.711 -8.641 -12.109 1 97.56 201 MET A CA 1
ATOM 1583 C C . MET A 1 201 ? 3.504 -9.781 -12.734 1 97.56 201 MET A C 1
ATOM 1585 O O . MET A 1 201 ? 4.422 -10.32 -12.117 1 97.56 201 MET A O 1
ATOM 1589 N N . LEU A 1 202 ? 3.148 -10.133 -13.969 1 98.56 202 LEU A N 1
ATOM 1590 C CA . LEU A 1 202 ? 3.938 -11.133 -14.68 1 98.56 202 LEU A CA 1
ATOM 1591 C C . LEU A 1 202 ? 5.359 -10.633 -14.914 1 98.56 202 LEU A C 1
ATOM 1593 O O . LEU A 1 202 ? 6.32 -11.398 -14.781 1 98.56 202 LEU A O 1
ATOM 1597 N N . ASN A 1 203 ? 5.477 -9.375 -15.258 1 97.44 203 ASN A N 1
ATOM 1598 C CA . ASN A 1 203 ? 6.797 -8.781 -15.43 1 97.44 203 ASN A CA 1
ATOM 1599 C C . ASN A 1 203 ? 7.609 -8.836 -14.141 1 97.44 203 ASN A C 1
ATOM 1601 O O . ASN A 1 203 ? 8.805 -9.133 -14.164 1 97.44 203 ASN A O 1
ATOM 1605 N N . ALA A 1 204 ? 6.945 -8.523 -13.055 1 98.38 204 ALA A N 1
ATOM 1606 C CA . ALA A 1 204 ? 7.621 -8.609 -11.758 1 98.38 204 ALA A CA 1
ATOM 1607 C C . ALA A 1 204 ? 8.031 -10.047 -11.453 1 98.38 204 ALA A C 1
ATOM 1609 O O . ALA A 1 204 ? 9.148 -10.289 -10.992 1 98.38 204 ALA A O 1
ATOM 1610 N N . MET A 1 205 ? 7.141 -10.992 -11.711 1 98.75 205 MET A N 1
ATOM 1611 C CA . MET A 1 205 ? 7.43 -12.398 -11.461 1 98.75 205 MET A CA 1
ATOM 1612 C C . MET A 1 205 ? 8.633 -12.859 -12.273 1 98.75 205 MET A C 1
ATOM 1614 O O . MET A 1 205 ? 9.484 -13.594 -11.773 1 98.75 205 MET A O 1
ATOM 1618 N N . GLU A 1 206 ? 8.656 -12.445 -13.516 1 98.31 206 GLU A N 1
ATOM 1619 C CA . GLU A 1 206 ? 9.797 -12.773 -14.367 1 98.31 206 GLU A CA 1
ATOM 1620 C C . GLU A 1 206 ? 11.102 -12.266 -13.766 1 98.31 206 GLU A C 1
ATOM 1622 O O . GLU A 1 206 ? 12.094 -13 -13.695 1 98.31 206 GLU A O 1
ATOM 1627 N N . ALA A 1 207 ? 11.102 -11.047 -13.289 1 98.06 207 ALA A N 1
ATOM 1628 C CA . ALA A 1 207 ? 12.289 -10.445 -12.68 1 98.06 207 ALA A CA 1
ATOM 1629 C C . ALA A 1 207 ? 12.703 -11.195 -11.422 1 98.06 207 ALA A C 1
ATOM 1631 O O . ALA A 1 207 ? 13.898 -11.289 -11.109 1 98.06 207 ALA A O 1
ATOM 1632 N N . LEU A 1 208 ? 11.719 -11.742 -10.727 1 98.69 208 LEU A N 1
ATOM 1633 C CA . LEU A 1 208 ? 11.953 -12.422 -9.461 1 98.69 208 LEU A CA 1
ATOM 1634 C C . LEU A 1 208 ? 12.188 -13.906 -9.672 1 98.69 208 LEU A C 1
ATOM 1636 O O . LEU A 1 208 ? 12.438 -14.648 -8.711 1 98.69 208 LEU A O 1
ATOM 1640 N N . LYS A 1 209 ? 12.055 -14.398 -10.914 1 98.62 209 LYS A N 1
ATOM 1641 C CA . LYS A 1 209 ? 12.227 -15.781 -11.336 1 98.62 209 LYS A CA 1
ATOM 1642 C C . LYS A 1 209 ? 11.203 -16.688 -10.664 1 98.62 209 LYS A C 1
ATOM 1644 O O . LYS A 1 209 ? 11.508 -17.844 -10.32 1 98.62 209 LYS A O 1
ATOM 1649 N N . LEU A 1 210 ? 10.055 -16.141 -10.328 1 98.88 210 LEU A N 1
ATOM 1650 C CA . LEU A 1 210 ? 8.906 -16.969 -9.953 1 98.88 210 LEU A CA 1
ATOM 1651 C C . LEU A 1 210 ? 8.328 -17.672 -11.172 1 98.88 210 LEU A C 1
ATOM 1653 O O . LEU A 1 210 ? 8.258 -17.094 -12.258 1 98.88 210 LEU A O 1
ATOM 1657 N N . ASN A 1 211 ? 7.836 -18.922 -11 1 98.88 211 ASN A N 1
ATOM 1658 C CA . ASN A 1 211 ? 7.523 -19.672 -12.211 1 98.88 211 ASN A CA 1
ATOM 1659 C C . ASN A 1 211 ? 6.074 -20.156 -12.211 1 98.88 211 ASN A C 1
ATOM 1661 O O . ASN A 1 211 ? 5.656 -20.875 -13.125 1 98.88 211 ASN A O 1
ATOM 1665 N N . VAL A 1 212 ? 5.273 -19.797 -11.195 1 98.94 212 VAL A N 1
ATOM 1666 C CA . VAL A 1 212 ? 3.885 -20.25 -11.164 1 98.94 212 VAL A CA 1
ATOM 1667 C C . VAL A 1 212 ? 2.977 -19.078 -10.789 1 98.94 212 VAL A C 1
ATOM 1669 O O . VAL A 1 212 ? 3.113 -18.5 -9.711 1 98.94 212 VAL A O 1
ATOM 1672 N N . LEU A 1 213 ? 2.127 -18.703 -11.648 1 98.88 213 LEU A N 1
ATOM 1673 C CA . LEU A 1 213 ? 0.981 -17.875 -11.297 1 98.88 213 LEU A CA 1
ATOM 1674 C C . LEU A 1 213 ? -0.206 -18.734 -10.875 1 98.88 213 LEU A C 1
ATOM 1676 O O . LEU A 1 213 ? -0.809 -19.406 -11.711 1 98.88 213 LEU A O 1
ATOM 1680 N N . HIS A 1 214 ? -0.411 -18.844 -9.617 1 98.88 214 HIS A N 1
ATOM 1681 C CA . HIS A 1 214 ? -1.642 -19.422 -9.102 1 98.88 214 HIS A CA 1
ATOM 1682 C C . HIS A 1 214 ? -2.812 -18.453 -9.234 1 98.88 214 HIS A C 1
ATOM 1684 O O . HIS A 1 214 ? -2.959 -17.531 -8.43 1 98.88 214 HIS A O 1
ATOM 1690 N N . LEU A 1 215 ? -3.607 -18.688 -10.25 1 98.69 215 LEU A N 1
ATOM 1691 C CA . LEU A 1 215 ? -4.719 -17.797 -10.562 1 98.69 215 LEU A CA 1
ATOM 1692 C C . LEU A 1 215 ? -5.973 -18.203 -9.797 1 98.69 215 LEU A C 1
ATOM 1694 O O . LEU A 1 215 ? -6.672 -19.141 -10.188 1 98.69 215 LEU A O 1
ATOM 1698 N N . HIS A 1 216 ? -6.25 -17.562 -8.703 1 98.38 216 HIS A N 1
ATOM 1699 C CA . HIS A 1 216 ? -7.496 -17.75 -7.973 1 98.38 216 HIS A CA 1
ATOM 1700 C C . HIS A 1 216 ? -8.672 -17.109 -8.703 1 98.38 216 HIS A C 1
ATOM 1702 O O . HIS A 1 216 ? -9.023 -15.961 -8.438 1 98.38 216 HIS A O 1
ATOM 1708 N N . LEU A 1 217 ? -9.305 -17.891 -9.477 1 97.81 217 LEU A N 1
ATOM 1709 C CA . LEU A 1 217 ? -10.141 -17.391 -10.562 1 97.81 217 LEU A CA 1
ATOM 1710 C C . LEU A 1 217 ? -11.562 -17.125 -10.078 1 97.81 217 LEU A C 1
ATOM 1712 O O . LEU A 1 217 ? -12.242 -16.234 -10.578 1 97.81 217 LEU A O 1
ATOM 1716 N N . THR A 1 218 ? -12.102 -17.969 -9.195 1 97.56 218 THR A N 1
ATOM 1717 C CA . THR A 1 218 ? -13.445 -17.781 -8.672 1 97.56 218 THR A CA 1
ATOM 1718 C C . THR A 1 218 ? -13.453 -17.844 -7.145 1 97.56 218 THR A C 1
ATOM 1720 O O . THR A 1 218 ? -12.586 -18.484 -6.543 1 97.56 218 THR A O 1
ATOM 1723 N N . ASP A 1 219 ? -14.375 -17.172 -6.555 1 96.44 219 ASP A N 1
ATOM 1724 C CA . ASP A 1 219 ? -14.594 -17.141 -5.113 1 96.44 219 ASP A CA 1
ATOM 1725 C C . ASP A 1 219 ? -16.016 -16.688 -4.777 1 96.44 219 ASP A C 1
ATOM 1727 O O . ASP A 1 219 ? -16.859 -16.562 -5.668 1 96.44 219 ASP A O 1
ATOM 1731 N N . ALA A 1 220 ? -16.312 -16.562 -3.543 1 94.69 220 ALA A N 1
ATOM 1732 C CA . ALA A 1 220 ? -17.641 -16.203 -3.076 1 94.69 220 ALA A CA 1
ATOM 1733 C C . ALA A 1 220 ? -18.062 -14.836 -3.619 1 94.69 220 ALA A C 1
ATOM 1735 O O . ALA A 1 220 ? -19.234 -14.602 -3.895 1 94.69 220 ALA A O 1
ATOM 1736 N N . HIS A 1 221 ? -17.156 -13.984 -3.889 1 90.56 221 HIS A N 1
ATOM 1737 C CA . HIS A 1 221 ? -17.438 -12.586 -4.172 1 90.56 221 HIS A CA 1
ATOM 1738 C C . HIS A 1 221 ? -17.734 -12.367 -5.648 1 90.56 221 HIS A C 1
ATOM 1740 O O . HIS A 1 221 ? -18.469 -11.438 -6.008 1 90.56 221 HIS A O 1
ATOM 1746 N N . SER A 1 222 ? -17.125 -13.195 -6.43 1 92.81 222 SER A N 1
ATOM 1747 C CA . SER A 1 222 ? -17.438 -13.047 -7.852 1 92.81 222 SER A CA 1
ATOM 1748 C C . SER A 1 222 ? -17 -14.289 -8.633 1 92.81 222 SER A C 1
ATOM 1750 O O . SER A 1 222 ? -16.25 -15.125 -8.125 1 92.81 222 SER A O 1
ATOM 1752 N N . PHE A 1 223 ? -17.594 -14.453 -9.836 1 96.56 223 PHE A N 1
ATOM 1753 C CA . PHE A 1 223 ? -17.297 -15.492 -10.812 1 96.56 223 PHE A CA 1
ATOM 1754 C C . PHE A 1 223 ? -16.859 -14.883 -12.141 1 96.56 223 PHE A C 1
ATOM 1756 O O . PHE A 1 223 ? -17.609 -14.945 -13.125 1 96.56 223 PHE A O 1
ATOM 1763 N N . PRO A 1 224 ? -15.602 -14.445 -12.211 1 96 224 PRO A N 1
ATOM 1764 C CA . PRO A 1 224 ? -15.172 -13.742 -13.422 1 96 224 PRO A CA 1
ATOM 1765 C C . PRO A 1 224 ? -14.695 -14.688 -14.523 1 96 224 PRO A C 1
ATOM 1767 O O . PRO A 1 224 ? -14.266 -14.234 -15.586 1 96 224 PRO A O 1
ATOM 1770 N N . PHE A 1 225 ? -14.75 -16.031 -14.336 1 98.19 225 PHE A N 1
ATOM 1771 C CA . PHE A 1 225 ? -14.445 -17.016 -15.375 1 98.19 225 PHE A CA 1
ATOM 1772 C C . PHE A 1 225 ? -15.5 -16.969 -16.484 1 98.19 225 PHE A C 1
ATOM 1774 O O . PHE A 1 225 ? -16.656 -17.359 -16.266 1 98.19 225 PHE A O 1
ATOM 1781 N N . GLY A 1 226 ? -15.047 -16.516 -17.656 1 97.69 226 GLY A N 1
ATOM 1782 C CA . GLY A 1 226 ? -15.961 -16.328 -18.781 1 97.69 226 GLY A CA 1
ATOM 1783 C C . GLY A 1 226 ? -16.344 -17.625 -19.469 1 97.69 226 GLY A C 1
ATOM 1784 O O . GLY A 1 226 ? -16.109 -17.781 -20.672 1 97.69 226 GLY A O 1
ATOM 1785 N N . SER A 1 227 ? -16.984 -18.531 -18.75 1 97.81 227 SER A N 1
ATOM 1786 C CA . SER A 1 227 ? -17.391 -19.828 -19.297 1 97.81 227 SER A CA 1
ATOM 1787 C C . SER A 1 227 ? -18.391 -19.656 -20.438 1 97.81 227 SER A C 1
ATOM 1789 O O . SER A 1 227 ? -19.375 -18.938 -20.297 1 97.81 227 SER A O 1
ATOM 1791 N N . ALA A 1 228 ? -18.109 -20.297 -21.516 1 96.94 228 ALA A N 1
ATOM 1792 C CA . ALA A 1 228 ? -19.062 -20.328 -22.641 1 96.94 228 ALA A CA 1
ATOM 1793 C C . ALA A 1 228 ? -20.109 -21.422 -22.422 1 96.94 228 ALA A C 1
ATOM 1795 O O . ALA A 1 228 ? -21.25 -21.266 -22.859 1 96.94 228 ALA A O 1
ATOM 1796 N N . ALA A 1 229 ? -19.766 -22.453 -21.75 1 97.44 229 ALA A N 1
ATOM 1797 C CA . ALA A 1 229 ? -20.672 -23.578 -21.516 1 97.44 229 ALA A CA 1
ATOM 1798 C C . ALA A 1 229 ? -21.766 -23.203 -20.531 1 97.44 229 ALA A C 1
ATOM 1800 O O . ALA A 1 229 ? -22.891 -23.703 -20.609 1 97.44 229 ALA A O 1
ATOM 1801 N N . LEU A 1 230 ? -21.391 -22.359 -19.562 1 98 230 LEU A N 1
ATOM 1802 C CA . LEU A 1 230 ? -22.359 -21.875 -18.562 1 98 230 LEU A CA 1
ATOM 1803 C C . LEU A 1 230 ? -22.344 -20.359 -18.484 1 98 230 LEU A C 1
ATOM 1805 O O . LEU A 1 230 ? -21.984 -19.797 -17.438 1 98 230 LEU A O 1
ATOM 1809 N N . PRO A 1 231 ? -22.828 -19.703 -19.438 1 96.88 231 PRO A N 1
ATOM 1810 C CA . PRO A 1 231 ? -22.719 -18.25 -19.531 1 96.88 231 PRO A CA 1
ATOM 1811 C C . PRO A 1 231 ? -23.469 -17.516 -18.422 1 96.88 231 PRO A C 1
ATOM 1813 O O . PRO A 1 231 ? -23.188 -16.359 -18.141 1 96.88 231 PRO A O 1
ATOM 1816 N N . GLU A 1 232 ? -24.422 -18.156 -17.766 1 95.56 232 GLU A N 1
ATOM 1817 C CA . GLU A 1 232 ? -25.203 -17.531 -16.703 1 95.56 232 GLU A CA 1
ATOM 1818 C C . GLU A 1 232 ? -24.328 -17.297 -15.461 1 95.56 232 GLU A C 1
ATOM 1820 O O . GLU A 1 232 ? -24.625 -16.406 -14.656 1 95.56 232 GLU A O 1
ATOM 1825 N N . LEU A 1 233 ? -23.25 -18.078 -15.305 1 96.88 233 LEU A N 1
ATOM 1826 C CA . LEU A 1 233 ? -22.391 -17.922 -14.141 1 96.88 233 LEU A CA 1
ATOM 1827 C C . LEU A 1 233 ? -21.625 -16.609 -14.188 1 96.88 233 LEU A C 1
ATOM 1829 O O . LEU A 1 233 ? -21.781 -15.766 -13.297 1 96.88 233 LEU A O 1
ATOM 1833 N N . PRO A 1 234 ? -20.859 -16.328 -15.258 1 95.75 234 PRO A N 1
ATOM 1834 C CA . PRO A 1 234 ? -20.188 -15.023 -15.281 1 95.75 234 PRO A CA 1
ATOM 1835 C C . PRO A 1 234 ? -21.172 -13.867 -15.484 1 95.75 234 PRO A C 1
ATOM 1837 O O . PRO A 1 234 ? -20.938 -12.766 -14.977 1 95.75 234 PRO A O 1
ATOM 1840 N N . ALA A 1 235 ? -22.25 -14.102 -16.172 1 92.38 235 ALA A N 1
ATOM 1841 C CA . ALA A 1 235 ? -23.203 -13.039 -16.469 1 92.38 235 ALA A CA 1
ATOM 1842 C C . ALA A 1 235 ? -23.812 -12.477 -15.188 1 92.38 235 ALA A C 1
ATOM 1844 O O . ALA A 1 235 ? -24.031 -11.266 -15.078 1 92.38 235 ALA A O 1
ATOM 1845 N N . HIS A 1 236 ? -24.047 -13.359 -14.25 1 91.12 236 HIS A N 1
ATOM 1846 C CA . HIS A 1 236 ? -24.734 -12.93 -13.039 1 91.12 236 HIS A CA 1
ATOM 1847 C C . HIS A 1 236 ? -23.828 -13.016 -11.82 1 91.12 236 HIS A C 1
ATOM 1849 O O . HIS A 1 236 ? -24.125 -12.414 -10.781 1 91.12 236 HIS A O 1
ATOM 1855 N N . GLY A 1 237 ? -22.75 -13.773 -11.953 1 92.94 237 GLY A N 1
ATOM 1856 C CA . GLY A 1 237 ? -21.922 -14.031 -10.789 1 92.94 237 GLY A CA 1
ATOM 1857 C C . GLY A 1 237 ? -20.688 -13.156 -10.727 1 92.94 237 GLY A C 1
ATOM 1858 O O . GLY A 1 237 ? -20.031 -13.062 -9.688 1 92.94 237 GLY A O 1
ATOM 1859 N N . ALA A 1 238 ? -20.344 -12.531 -11.844 1 91.56 238 ALA A N 1
ATOM 1860 C CA . ALA A 1 238 ? -19.219 -11.602 -11.828 1 91.56 238 ALA A CA 1
ATOM 1861 C C . ALA A 1 238 ? -19.578 -10.312 -11.094 1 91.56 238 ALA A C 1
ATOM 1863 O O . ALA A 1 238 ? -20.75 -10.047 -10.836 1 91.56 238 ALA A O 1
ATOM 1864 N N . MET A 1 239 ? -18.594 -9.539 -10.688 1 84.19 239 MET A N 1
ATOM 1865 C CA . MET A 1 239 ? -18.844 -8.266 -10.031 1 84.19 239 MET A CA 1
ATOM 1866 C C . MET A 1 239 ? -19.641 -7.328 -10.93 1 84.19 239 MET A C 1
ATOM 1868 O O . MET A 1 239 ? -20.453 -6.539 -10.445 1 84.19 239 MET A O 1
ATOM 1872 N N . HIS A 1 240 ? -19.344 -7.391 -12.141 1 78.44 240 HIS A N 1
ATOM 1873 C CA . HIS A 1 240 ? -20.016 -6.715 -13.25 1 78.44 240 HIS A CA 1
ATOM 1874 C C . HIS A 1 240 ? -19.906 -7.527 -14.539 1 78.44 240 HIS A C 1
ATOM 1876 O O . HIS A 1 240 ? -18.922 -8.219 -14.758 1 78.44 240 HIS A O 1
ATOM 1882 N N . PRO A 1 241 ? -20.891 -7.473 -15.328 1 78.69 241 PRO A N 1
ATOM 1883 C CA . PRO A 1 241 ? -20.875 -8.305 -16.531 1 78.69 241 PRO A CA 1
ATOM 1884 C C . PRO A 1 241 ? -19.672 -8.023 -17.422 1 78.69 241 PRO A C 1
ATOM 1886 O O . PRO A 1 241 ? -19.281 -8.875 -18.234 1 78.69 241 PRO A O 1
ATOM 1889 N N . ARG A 1 242 ? -19.109 -6.848 -17.266 1 80 242 ARG A N 1
ATOM 1890 C CA . ARG A 1 242 ? -17.969 -6.5 -18.094 1 80 242 ARG A CA 1
ATOM 1891 C C . ARG A 1 242 ? -16.656 -6.922 -17.422 1 80 2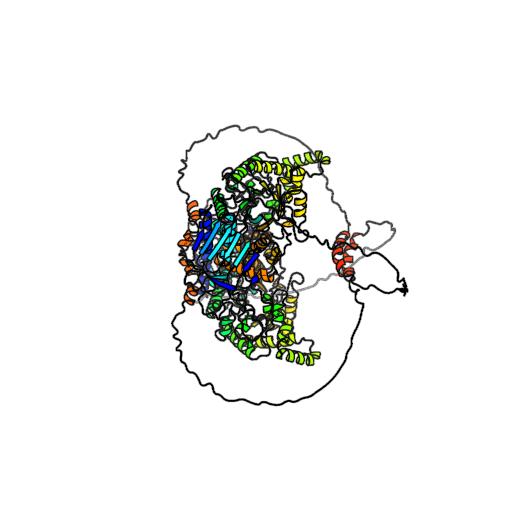42 ARG A C 1
ATOM 1893 O O . ARG A 1 242 ? -15.602 -6.906 -18.047 1 80 242 ARG A O 1
ATOM 1900 N N . LEU A 1 243 ? -16.766 -7.25 -16.219 1 88.19 243 LEU A N 1
ATOM 1901 C CA . LEU A 1 243 ? -15.562 -7.645 -15.469 1 88.19 243 LEU A CA 1
ATOM 1902 C C . LEU A 1 243 ? -15.422 -9.164 -15.43 1 88.19 243 LEU A C 1
ATOM 1904 O O . LEU A 1 243 ? -15.477 -9.766 -14.359 1 88.19 243 LEU A O 1
ATOM 1908 N N . VAL A 1 244 ? -15.289 -9.672 -16.672 1 93.94 244 VAL A N 1
ATOM 1909 C CA . VAL A 1 244 ? -15.18 -11.109 -16.922 1 93.94 244 VAL A CA 1
ATOM 1910 C C . VAL A 1 244 ? -13.969 -11.391 -17.797 1 93.94 244 VAL A C 1
ATOM 1912 O O . VAL A 1 244 ? -13.633 -10.602 -18.688 1 93.94 244 VAL A O 1
ATOM 1915 N N . TYR A 1 245 ? -13.25 -12.453 -17.484 1 97.38 245 TYR A N 1
ATOM 1916 C CA . TYR A 1 245 ? -12.203 -12.938 -18.375 1 97.38 245 TYR A CA 1
ATOM 1917 C C . TYR A 1 245 ? -12.773 -13.906 -19.406 1 97.38 245 TYR A C 1
ATOM 1919 O O . TYR A 1 245 ? -13.109 -15.047 -19.078 1 97.38 245 TYR A O 1
ATOM 1927 N N . SER A 1 246 ? -12.867 -13.453 -20.609 1 96.25 246 SER A N 1
ATOM 1928 C CA . SER A 1 246 ? -13.273 -14.383 -21.656 1 96.25 246 SER A CA 1
ATOM 1929 C C . SER A 1 246 ? -12.273 -15.523 -21.812 1 96.25 246 SER A C 1
ATOM 1931 O O . SER A 1 246 ? -11.156 -15.453 -21.281 1 96.25 246 SER A O 1
ATOM 1933 N N . LEU A 1 247 ? -12.68 -16.578 -22.453 1 97.69 247 LEU A N 1
ATOM 1934 C CA . LEU A 1 247 ? -11.75 -17.672 -22.703 1 97.69 247 LEU A CA 1
ATOM 1935 C C . LEU A 1 247 ? -10.531 -17.203 -23.484 1 97.69 247 LEU A C 1
ATOM 1937 O O . LEU A 1 247 ? -9.414 -17.641 -23.25 1 97.69 247 LEU A O 1
ATOM 1941 N N . ASP A 1 248 ? -10.742 -16.25 -24.406 1 97 248 ASP A N 1
ATOM 1942 C CA . ASP A 1 248 ? -9.641 -15.688 -25.156 1 97 248 ASP A CA 1
ATOM 1943 C C . ASP A 1 248 ? -8.727 -14.852 -24.266 1 97 248 ASP A C 1
ATOM 1945 O O . ASP A 1 248 ? -7.504 -14.836 -24.453 1 97 248 ASP A O 1
ATOM 1949 N N . ASP A 1 249 ? -9.336 -14.109 -23.344 1 97.38 249 ASP A N 1
ATOM 1950 C CA . ASP A 1 249 ? -8.547 -13.367 -22.359 1 97.38 249 ASP A CA 1
ATOM 1951 C C . ASP A 1 249 ? -7.621 -14.297 -21.578 1 97.38 249 ASP A C 1
ATOM 1953 O O . ASP A 1 249 ? -6.445 -13.992 -21.375 1 97.38 249 ASP A O 1
ATOM 1957 N N . LEU A 1 250 ? -8.156 -15.383 -21.203 1 98.56 250 LEU A N 1
ATOM 1958 C CA . LEU A 1 250 ? -7.391 -16.344 -20.391 1 98.56 250 LEU A CA 1
ATOM 1959 C C . LEU A 1 250 ? -6.297 -17 -21.234 1 98.56 250 LEU A C 1
ATOM 1961 O O . LEU A 1 250 ? -5.195 -17.234 -20.734 1 98.56 250 LEU A O 1
ATOM 1965 N N . ARG A 1 251 ? -6.586 -17.281 -22.5 1 98.38 251 ARG A N 1
ATOM 1966 C CA . ARG A 1 251 ? -5.547 -17.797 -23.391 1 98.38 251 ARG A CA 1
ATOM 1967 C C . ARG A 1 251 ? -4.426 -16.781 -23.562 1 98.38 251 ARG A C 1
ATOM 1969 O O . ARG A 1 251 ? -3.248 -17.156 -23.594 1 98.38 251 ARG A O 1
ATOM 1976 N N . TRP A 1 252 ? -4.844 -15.531 -23.688 1 97.94 252 TRP A N 1
ATOM 1977 C CA . TRP A 1 252 ? -3.859 -14.461 -23.781 1 97.94 252 TRP A CA 1
ATOM 1978 C C . TRP A 1 252 ? -2.984 -14.414 -22.547 1 97.94 252 TRP A C 1
ATOM 1980 O O . TRP A 1 252 ? -1.763 -14.273 -22.641 1 97.94 252 TRP A O 1
ATOM 1990 N N . LEU A 1 253 ? -3.6 -14.531 -21.406 1 98.5 253 LEU A N 1
ATOM 1991 C CA . LEU A 1 253 ? -2.883 -14.531 -20.141 1 98.5 253 LEU A CA 1
ATOM 1992 C C . LEU A 1 253 ? -1.89 -15.68 -20.078 1 98.5 253 LEU A C 1
ATOM 1994 O O . LEU A 1 253 ? -0.735 -15.492 -19.672 1 98.5 253 LEU A O 1
ATOM 1998 N N . VAL A 1 254 ? -2.307 -16.844 -20.469 1 98.75 254 VAL A N 1
ATOM 1999 C CA . VAL A 1 254 ? -1.464 -18.047 -20.453 1 98.75 254 VAL A CA 1
ATOM 2000 C C . VAL A 1 254 ? -0.259 -17.828 -21.375 1 98.75 254 VAL A C 1
ATOM 2002 O O . VAL A 1 254 ? 0.869 -18.188 -21.016 1 98.75 254 VAL A O 1
ATOM 2005 N N . GLU A 1 255 ? -0.478 -17.25 -22.484 1 98.19 255 GLU A N 1
ATOM 2006 C CA . GLU A 1 255 ? 0.606 -17.016 -23.438 1 98.19 255 GLU A CA 1
ATOM 2007 C C . GLU A 1 255 ? 1.593 -15.977 -22.906 1 98.19 255 GLU A C 1
ATOM 2009 O O . GLU A 1 255 ? 2.809 -16.156 -23 1 98.19 255 GLU A O 1
ATOM 2014 N N . GLN A 1 256 ? 1.06 -14.883 -22.328 1 98.19 256 GLN A N 1
ATOM 2015 C CA . GLN A 1 256 ? 1.94 -13.859 -21.766 1 98.19 256 GLN A CA 1
ATOM 2016 C C . GLN A 1 256 ? 2.797 -14.438 -20.641 1 98.19 256 GLN A C 1
ATOM 2018 O O . GLN A 1 256 ? 3.969 -14.078 -20.5 1 98.19 256 GLN A O 1
ATOM 2023 N N . ALA A 1 257 ? 2.191 -15.281 -19.875 1 98.81 257 ALA A N 1
ATOM 2024 C CA . ALA A 1 257 ? 2.932 -15.953 -18.812 1 98.81 257 ALA A CA 1
ATOM 2025 C C . ALA A 1 257 ? 3.992 -16.891 -19.375 1 98.81 257 ALA A C 1
ATOM 2027 O O . ALA A 1 257 ? 5.145 -16.875 -18.938 1 98.81 257 ALA A O 1
ATOM 2028 N N . ARG A 1 258 ? 3.631 -17.656 -20.359 1 98.44 258 ARG A N 1
ATOM 2029 C CA . ARG A 1 258 ? 4.555 -18.594 -21 1 98.44 258 ARG A CA 1
ATOM 2030 C C . ARG A 1 258 ? 5.77 -17.859 -21.562 1 98.44 258 ARG A C 1
ATOM 2032 O O . ARG A 1 258 ? 6.902 -18.328 -21.391 1 98.44 258 ARG A O 1
ATOM 2039 N N . LEU A 1 259 ? 5.516 -16.75 -22.203 1 97.94 259 LEU A N 1
ATOM 2040 C CA . LEU A 1 259 ? 6.59 -15.969 -22.797 1 97.94 259 LEU A CA 1
ATOM 2041 C C . LEU A 1 259 ? 7.594 -15.516 -21.75 1 97.94 259 LEU A C 1
ATOM 2043 O O . LEU A 1 259 ? 8.711 -15.109 -22.078 1 97.94 259 LEU A O 1
ATOM 2047 N N . ARG A 1 260 ? 7.219 -15.633 -20.484 1 98.31 260 ARG A N 1
ATOM 2048 C CA . ARG A 1 260 ? 8.062 -15.195 -19.375 1 98.31 260 ARG A CA 1
ATOM 2049 C C . ARG A 1 260 ? 8.523 -16.391 -18.547 1 98.31 260 ARG A C 1
ATOM 2051 O O . ARG A 1 260 ? 9.102 -16.203 -17.469 1 98.31 260 ARG A O 1
ATOM 2058 N N . GLY A 1 261 ? 8.219 -17.578 -19.031 1 98.38 261 GLY A N 1
ATOM 2059 C CA . GLY A 1 261 ? 8.594 -18.797 -18.312 1 98.38 261 GLY A CA 1
ATOM 2060 C C . GLY A 1 261 ? 7.762 -19.031 -17.062 1 98.38 261 GLY A C 1
ATOM 2061 O O . GLY A 1 261 ? 8.258 -19.562 -16.078 1 98.38 261 GLY A O 1
ATOM 2062 N N . ILE A 1 262 ? 6.539 -18.562 -17.047 1 98.88 262 ILE A N 1
ATOM 2063 C CA . ILE A 1 262 ? 5.641 -18.688 -15.906 1 98.88 262 ILE A CA 1
ATOM 2064 C C . ILE A 1 262 ? 4.469 -19.594 -16.266 1 98.88 262 ILE A C 1
ATOM 2066 O O . ILE A 1 262 ? 3.83 -19.422 -17.312 1 98.88 262 ILE A O 1
ATOM 2070 N N . ARG A 1 263 ? 4.254 -20.578 -15.445 1 98.81 263 ARG A N 1
ATOM 2071 C CA . ARG A 1 263 ? 3.086 -21.438 -15.547 1 98.81 263 ARG A CA 1
ATOM 2072 C C . ARG A 1 263 ? 1.855 -20.781 -14.93 1 98.81 263 ARG A C 1
ATOM 2074 O O . ARG A 1 263 ? 1.969 -20.031 -13.961 1 98.81 263 ARG A O 1
ATOM 2081 N N . VAL A 1 264 ? 0.706 -21.031 -15.523 1 98.88 264 VAL A N 1
ATOM 2082 C CA . VAL A 1 264 ? -0.536 -20.547 -14.93 1 98.88 264 VAL A CA 1
ATOM 2083 C C . VAL A 1 264 ? -1.366 -21.719 -14.422 1 98.88 264 VAL A C 1
ATOM 2085 O O . VAL A 1 264 ? -1.745 -22.594 -15.203 1 98.88 264 VAL A O 1
ATOM 2088 N N . VAL A 1 265 ? -1.603 -21.781 -13.164 1 98.81 265 VAL A N 1
ATOM 2089 C CA . VAL A 1 265 ? -2.422 -22.797 -12.523 1 98.81 265 VAL A CA 1
ATOM 2090 C C . VAL A 1 265 ? -3.727 -22.172 -12.031 1 98.81 265 VAL A C 1
ATOM 2092 O O . VAL A 1 265 ? -3.725 -21.375 -11.086 1 98.81 265 VAL A O 1
ATOM 2095 N N . PRO A 1 266 ? -4.836 -22.531 -12.633 1 98.62 266 PRO A N 1
ATOM 2096 C CA . PRO A 1 266 ? -6.113 -21.938 -12.227 1 98.62 266 PRO A CA 1
ATOM 2097 C C . PRO A 1 266 ? -6.719 -22.625 -11 1 98.62 266 PRO A C 1
ATOM 2099 O O . PRO A 1 266 ? -6.477 -23.812 -10.773 1 98.62 266 PRO A O 1
ATOM 2102 N N . GLU A 1 267 ? -7.473 -21.891 -10.281 1 98.69 267 GLU A N 1
ATOM 2103 C CA . GLU A 1 267 ? -8.25 -22.422 -9.172 1 98.69 267 GLU A CA 1
ATOM 2104 C C . GLU A 1 267 ? -9.742 -22.141 -9.352 1 98.69 267 GLU A C 1
ATOM 2106 O O . GLU A 1 267 ? -10.133 -20.984 -9.586 1 98.69 267 GLU A O 1
ATOM 2111 N N . LEU A 1 268 ? -10.461 -23.125 -9.359 1 98 268 LEU A N 1
ATOM 2112 C CA . LEU A 1 268 ? -11.906 -23.078 -9.164 1 98 268 LEU A CA 1
ATOM 2113 C C . LEU A 1 268 ? -12.273 -23.453 -7.73 1 98 268 LEU A C 1
ATOM 2115 O O . LEU A 1 268 ? -12.445 -24.641 -7.414 1 98 268 LEU A O 1
ATOM 2119 N N . ASP A 1 269 ? -12.477 -22.469 -6.938 1 98 269 ASP A N 1
ATOM 2120 C CA . ASP A 1 269 ? -12.641 -22.719 -5.504 1 98 269 ASP A CA 1
ATOM 2121 C C . ASP A 1 269 ? -14.008 -23.328 -5.203 1 98 269 ASP A C 1
ATOM 2123 O O . ASP A 1 269 ? -15.047 -22.766 -5.562 1 98 269 ASP A O 1
ATOM 2127 N N . MET A 1 270 ? -14.031 -24.516 -4.594 1 98.38 270 MET A N 1
ATOM 2128 C CA . MET A 1 270 ? -15.234 -25.266 -4.258 1 98.38 270 MET A CA 1
ATOM 2129 C C . MET A 1 270 ? -14.93 -26.328 -3.209 1 98.38 270 MET A C 1
ATOM 2131 O O . MET A 1 270 ? -13.773 -26.734 -3.041 1 98.38 270 MET A O 1
ATOM 2135 N N . PRO A 1 271 ? -15.859 -26.828 -2.455 1 98.25 271 PRO A N 1
ATOM 2136 C CA . PRO A 1 271 ? -17.281 -26.531 -2.619 1 98.25 271 PRO A CA 1
ATOM 2137 C C . PRO A 1 271 ? -17.703 -25.25 -1.918 1 98.25 271 PRO A C 1
ATOM 2139 O O . PRO A 1 271 ? -18.781 -24.703 -2.199 1 98.25 271 PRO A O 1
ATOM 2142 N N . ALA A 1 272 ? -16.969 -24.812 -0.889 1 98 272 ALA A N 1
ATOM 2143 C CA . ALA A 1 272 ? -17.25 -23.516 -0.275 1 98 272 ALA A CA 1
ATOM 2144 C C . ALA A 1 272 ? -16.766 -22.375 -1.155 1 98 272 ALA A C 1
ATOM 2146 O O . ALA A 1 272 ? -16.297 -22.594 -2.277 1 98 272 ALA A O 1
ATOM 2147 N N . HIS A 1 273 ? -17.031 -21.109 -0.753 1 97.19 273 HIS A N 1
ATOM 2148 C CA . HIS A 1 273 ? -16.594 -19.938 -1.514 1 97.19 273 HIS A CA 1
ATOM 2149 C C . HIS A 1 273 ? -17.281 -19.875 -2.873 1 97.19 273 HIS A C 1
ATOM 2151 O O . HIS A 1 273 ? -16.641 -19.578 -3.885 1 97.19 273 HIS A O 1
ATOM 2157 N N . THR A 1 274 ? -18.578 -20.281 -2.918 1 97.69 274 THR A N 1
ATOM 2158 C CA . THR A 1 274 ? -19.234 -20.375 -4.215 1 97.69 274 THR A CA 1
ATOM 2159 C C . THR A 1 274 ? -20.531 -19.562 -4.223 1 97.69 274 THR A C 1
ATOM 2161 O O . THR A 1 274 ? -21.438 -19.844 -4.996 1 97.69 274 THR A O 1
ATOM 2164 N N . ALA A 1 275 ? -20.594 -18.578 -3.32 1 95.44 275 ALA A N 1
ATOM 2165 C CA . ALA A 1 275 ? -21.781 -17.734 -3.297 1 95.44 275 ALA A CA 1
ATOM 2166 C C . ALA A 1 275 ? -22.031 -17.109 -4.664 1 95.44 275 ALA A C 1
ATOM 2168 O O . ALA A 1 275 ? -23.188 -17 -5.098 1 95.44 275 ALA A O 1
ATOM 2169 N N . ALA A 1 276 ? -21.062 -16.781 -5.363 1 94.44 276 ALA A N 1
ATOM 2170 C CA . ALA A 1 276 ? -21.188 -16.109 -6.66 1 94.44 276 ALA A CA 1
ATOM 2171 C C . ALA A 1 276 ? -21.797 -17.047 -7.699 1 94.44 276 ALA A C 1
ATOM 2173 O O . ALA A 1 276 ? -22.484 -16.594 -8.617 1 94.44 276 ALA A O 1
ATOM 2174 N N . TRP A 1 277 ? -21.562 -18.359 -7.57 1 96.12 277 TRP A N 1
ATOM 2175 C CA . TRP A 1 277 ? -22.203 -19.328 -8.453 1 96.12 277 TRP A CA 1
ATOM 2176 C C . TRP A 1 277 ? -23.719 -19.219 -8.367 1 96.12 277 TRP A C 1
ATOM 2178 O O . TRP A 1 277 ? -24.422 -19.359 -9.383 1 96.12 277 TRP A O 1
ATOM 2188 N N . GLY A 1 278 ? -24.188 -18.953 -7.188 1 94 278 GLY A N 1
ATOM 2189 C CA . GLY A 1 278 ? -25.609 -18.922 -6.902 1 94 278 GLY A CA 1
ATOM 2190 C C . GLY A 1 278 ? -26.328 -17.797 -7.602 1 94 278 GLY A C 1
ATOM 2191 O O . GLY A 1 278 ? -27.547 -17.859 -7.809 1 94 278 GLY A O 1
ATOM 2192 N N . HIS A 1 279 ? -25.625 -16.766 -7.965 1 90.38 279 HIS A N 1
ATOM 2193 C CA . HIS A 1 279 ? -26.25 -15.664 -8.68 1 90.38 279 HIS A CA 1
ATOM 2194 C C . HIS A 1 279 ? -26.672 -16.078 -10.086 1 90.38 279 HIS A C 1
ATOM 2196 O O . HIS A 1 279 ? -27.672 -15.609 -10.609 1 90.38 279 HIS A O 1
ATOM 2202 N N . GLY A 1 280 ? -25.953 -16.969 -10.664 1 91 280 GLY A N 1
ATOM 2203 C CA . GLY A 1 280 ? -26.266 -17.453 -11.992 1 91 280 GLY A CA 1
ATOM 2204 C C . GLY A 1 280 ? -27.062 -18.75 -11.977 1 91 280 GLY A C 1
ATOM 2205 O O . GLY A 1 280 ? -27.953 -18.953 -12.805 1 91 280 GLY A O 1
ATOM 2206 N N . ARG A 1 281 ? -26.734 -19.547 -11.047 1 94.56 281 ARG A N 1
ATOM 2207 C CA . ARG A 1 281 ? -27.359 -20.859 -10.883 1 94.56 281 ARG A CA 1
ATOM 2208 C C . ARG A 1 281 ? -27.719 -21.109 -9.422 1 94.56 281 ARG A C 1
ATOM 2210 O O . ARG A 1 281 ? -27.062 -21.875 -8.734 1 94.56 281 ARG A O 1
ATOM 2217 N N . PRO A 1 282 ? -28.828 -20.531 -9.031 1 93.69 282 PRO A N 1
ATOM 2218 C CA . PRO A 1 282 ? -29.219 -20.656 -7.621 1 93.69 282 PRO A CA 1
ATOM 2219 C C . PRO A 1 282 ? -29.453 -22.094 -7.195 1 93.69 282 PRO A C 1
ATOM 2221 O O . PRO A 1 282 ? -29.344 -22.422 -6.008 1 93.69 282 PRO A O 1
ATOM 2224 N N . ASP A 1 283 ? -29.75 -22.938 -8.133 1 94.19 283 ASP A N 1
ATOM 2225 C CA . ASP A 1 283 ? -30.031 -24.344 -7.844 1 94.19 283 ASP A CA 1
ATOM 2226 C C . ASP A 1 283 ? -28.75 -25.062 -7.395 1 94.19 283 ASP A C 1
ATOM 2228 O O . ASP A 1 283 ? -28.828 -26.109 -6.73 1 94.19 283 ASP A O 1
ATOM 2232 N N . LEU A 1 284 ? -27.594 -24.547 -7.68 1 97.19 284 LEU A N 1
ATOM 2233 C CA . LEU A 1 284 ? -26.344 -25.266 -7.453 1 97.19 284 LEU A CA 1
ATOM 2234 C C . LEU A 1 284 ? -25.797 -24.984 -6.051 1 97.19 284 LEU A C 1
ATOM 2236 O O . LEU A 1 284 ? -24.906 -25.688 -5.578 1 97.19 284 LEU A O 1
ATOM 2240 N N . THR A 1 285 ? -26.266 -23.953 -5.363 1 96.75 285 THR A N 1
ATOM 2241 C CA . THR A 1 285 ? -25.688 -23.562 -4.078 1 96.75 285 THR A CA 1
ATOM 2242 C C . THR A 1 285 ? -26.719 -23.719 -2.961 1 96.75 285 THR A C 1
ATOM 2244 O O . THR A 1 285 ? -27.922 -23.688 -3.209 1 96.75 285 THR A O 1
ATOM 2247 N N . ILE A 1 286 ? -26.219 -24 -1.842 1 95.12 286 ILE A N 1
ATOM 2248 C CA . ILE A 1 286 ? -27.047 -24.047 -0.647 1 95.12 286 ILE A CA 1
ATOM 2249 C C . ILE A 1 286 ? -26.953 -22.719 0.097 1 95.12 286 ILE A C 1
ATOM 2251 O O . ILE A 1 286 ?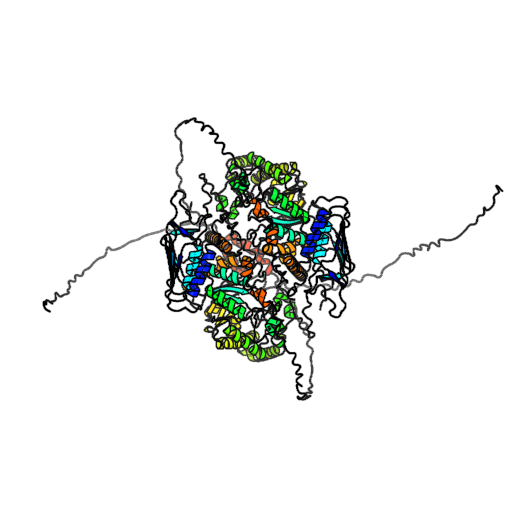 -25.859 -22.328 0.547 1 95.12 286 ILE A O 1
ATOM 2255 N N . ALA A 1 287 ? -28.062 -22.047 0.213 1 88.19 287 ALA A N 1
ATOM 2256 C CA . ALA A 1 287 ? -28.109 -20.75 0.882 1 88.19 287 ALA A CA 1
ATOM 2257 C C . ALA A 1 287 ? -28.125 -20.906 2.398 1 88.19 287 ALA A C 1
ATOM 2259 O O . ALA A 1 287 ? -28.703 -21.859 2.926 1 88.19 287 ALA A O 1
ATOM 2260 N N . CYS A 1 288 ? -27.422 -20.062 3.076 1 91.81 288 CYS A N 1
ATOM 2261 C CA . CYS A 1 288 ? -27.406 -20.031 4.535 1 91.81 288 CYS A CA 1
ATOM 2262 C C . CYS A 1 288 ? -27.297 -18.594 5.051 1 91.81 288 CYS A C 1
ATOM 2264 O O . CYS A 1 288 ? -26.312 -18.234 5.691 1 91.81 288 CYS A O 1
ATOM 2266 N N . PRO A 1 289 ? -28.297 -17.781 4.848 1 88.81 289 PRO A N 1
ATOM 2267 C CA . PRO A 1 289 ? -28.25 -16.344 5.129 1 88.81 289 PRO A CA 1
ATOM 2268 C C . PRO A 1 289 ? -27.906 -16.031 6.582 1 88.81 289 PRO A C 1
ATOM 2270 O O . PRO A 1 289 ? -27.156 -15.086 6.855 1 88.81 289 PRO A O 1
ATOM 2273 N N . ARG A 1 290 ? -28.438 -16.75 7.566 1 87.12 290 ARG A N 1
ATOM 2274 C CA . ARG A 1 290 ? -28.141 -16.5 8.969 1 87.12 290 ARG A CA 1
ATOM 2275 C C . ARG A 1 290 ? -26.656 -16.688 9.258 1 87.12 290 ARG A C 1
ATOM 2277 O O . ARG A 1 290 ? -26.047 -15.883 9.977 1 87.12 290 ARG A O 1
ATOM 2284 N N . ARG A 1 291 ? -26.141 -17.812 8.656 1 89.12 291 ARG A N 1
ATOM 2285 C CA . ARG A 1 291 ? -24.719 -18.078 8.852 1 89.12 291 ARG A CA 1
ATOM 2286 C C . ARG A 1 291 ? -23.859 -16.984 8.25 1 89.12 291 ARG A C 1
ATOM 2288 O O . ARG A 1 291 ? -22.781 -16.672 8.781 1 89.12 291 ARG A O 1
ATOM 2295 N N . VAL A 1 292 ? -24.25 -16.453 7.129 1 88.19 292 VAL A N 1
ATOM 2296 C CA . VAL A 1 292 ? -23.531 -15.391 6.434 1 88.19 292 VAL A CA 1
ATOM 2297 C C . VAL A 1 292 ? -23.578 -14.109 7.266 1 88.19 292 VAL A C 1
ATOM 2299 O O . VAL A 1 292 ? -22.531 -13.5 7.527 1 88.19 292 VAL A O 1
ATOM 2302 N N . LEU A 1 293 ? -24.672 -13.758 7.762 1 82.5 293 LEU A N 1
ATOM 2303 C CA . LEU A 1 293 ? -24.891 -12.492 8.453 1 82.5 293 LEU A CA 1
ATOM 2304 C C . LEU A 1 293 ? -24.281 -12.523 9.852 1 82.5 293 LEU A C 1
ATOM 2306 O O . LEU A 1 293 ? -23.875 -11.484 10.375 1 82.5 293 LEU A O 1
ATOM 2310 N N . GLU A 1 294 ? -24.188 -13.695 10.438 1 83.81 294 GLU A N 1
ATOM 2311 C CA . GLU A 1 294 ? -23.719 -13.82 11.812 1 83.81 294 GLU A CA 1
ATOM 2312 C C . GLU A 1 294 ? -22.203 -14.039 11.859 1 83.81 294 GLU A C 1
ATOM 2314 O O . GLU A 1 294 ? -21.641 -14.219 12.938 1 83.81 294 GLU A O 1
ATOM 2319 N N . ASP A 1 295 ? -21.641 -13.984 10.695 1 87.19 295 ASP A N 1
ATOM 2320 C CA . ASP A 1 295 ? -20.203 -14.164 10.672 1 87.19 295 ASP A CA 1
ATOM 2321 C C . ASP A 1 295 ? -19.5 -13.086 11.492 1 87.19 295 ASP A C 1
ATOM 2323 O O . ASP A 1 295 ? -19.828 -11.898 11.375 1 87.19 295 ASP A O 1
ATOM 2327 N N . GLU A 1 296 ? -18.531 -13.469 12.297 1 79.5 296 GLU A N 1
ATOM 2328 C CA . GLU A 1 296 ? -17.844 -12.562 13.211 1 79.5 296 GLU A CA 1
ATOM 2329 C C . GLU A 1 296 ? -17.031 -11.516 12.453 1 79.5 296 GLU A C 1
ATOM 2331 O O . GLU A 1 296 ? -16.797 -10.414 12.961 1 79.5 296 GLU A O 1
ATOM 2336 N N . GLU A 1 297 ? -16.641 -11.836 11.258 1 77.94 297 GLU A N 1
ATOM 2337 C CA . GLU A 1 297 ? -15.828 -10.906 10.477 1 77.94 297 GLU A CA 1
ATOM 2338 C C . GLU A 1 297 ? -16.688 -10.07 9.539 1 77.94 297 GLU A C 1
ATOM 2340 O O . GLU A 1 297 ? -16.172 -9.273 8.75 1 77.94 297 GLU A O 1
ATOM 2345 N N . GLY A 1 298 ? -17.969 -10.273 9.602 1 76.06 298 GLY A N 1
ATOM 2346 C CA . GLY A 1 298 ? -18.891 -9.508 8.781 1 76.06 298 GLY A CA 1
ATOM 2347 C C . GLY A 1 298 ? -19.531 -10.336 7.684 1 76.06 298 GLY A C 1
ATOM 2348 O O . GLY A 1 298 ? -19.078 -11.438 7.379 1 76.06 298 GLY A O 1
ATOM 2349 N N . ALA A 1 299 ? -20.531 -9.82 7.117 1 76.38 299 ALA A N 1
ATOM 2350 C CA . ALA A 1 299 ? -21.328 -10.516 6.121 1 76.38 299 ALA A CA 1
ATOM 2351 C C . ALA A 1 299 ? -20.516 -10.828 4.871 1 76.38 299 ALA A C 1
ATOM 2353 O O . ALA A 1 299 ? -20.703 -11.867 4.242 1 76.38 299 ALA A O 1
ATOM 2354 N N . GLU A 1 300 ? -19.641 -9.945 4.527 1 78.12 300 GLU A N 1
ATOM 2355 C CA . GLU A 1 300 ? -18.828 -10.164 3.342 1 78.12 300 GLU A CA 1
ATOM 2356 C C . GLU A 1 300 ? -17.938 -11.398 3.502 1 78.12 300 GLU A C 1
ATOM 2358 O O . GLU A 1 300 ? -17.781 -12.188 2.562 1 78.12 300 GLU A O 1
ATOM 2363 N N . HIS A 1 301 ? -17.406 -11.484 4.629 1 84.94 301 HIS A N 1
ATOM 2364 C CA . HIS A 1 301 ? -16.625 -12.68 4.926 1 84.94 301 HIS A CA 1
ATOM 2365 C C . HIS A 1 301 ? -17.516 -13.914 5.02 1 84.94 301 HIS A C 1
ATOM 2367 O O . HIS A 1 301 ? -17.109 -15 4.602 1 84.94 301 HIS A O 1
ATOM 2373 N N . GLY A 1 302 ? -18.703 -13.719 5.562 1 89 302 GLY A N 1
ATOM 2374 C CA . GLY A 1 302 ? -19.641 -14.812 5.727 1 89 302 GLY A CA 1
ATOM 2375 C C . GLY A 1 302 ? -20.047 -15.461 4.414 1 89 302 GLY A C 1
ATOM 2376 O O . GLY A 1 302 ? -20.391 -16.641 4.379 1 89 302 GLY A O 1
ATOM 2377 N N . LEU A 1 303 ? -19.906 -14.719 3.318 1 90.06 303 LEU A N 1
ATOM 2378 C CA . LEU A 1 303 ? -20.25 -15.242 2 1 90.06 303 LEU A CA 1
ATOM 2379 C C . LEU A 1 303 ? -19.406 -16.453 1.662 1 90.06 303 LEU A C 1
ATOM 2381 O O . LEU A 1 303 ? -19.828 -17.312 0.87 1 90.06 303 LEU A O 1
ATOM 2385 N N . ASN A 1 304 ? -18.25 -16.578 2.252 1 94 304 ASN A N 1
ATOM 2386 C CA . ASN A 1 304 ? -17.328 -17.672 1.988 1 94 304 ASN A CA 1
ATOM 2387 C C . ASN A 1 304 ? -17.906 -19.016 2.445 1 94 304 ASN A C 1
ATOM 2389 O O . ASN A 1 304 ? -17.438 -20.062 2.029 1 94 304 ASN A O 1
ATOM 2393 N N . LYS A 1 305 ? -18.984 -18.984 3.27 1 95.19 305 LYS A N 1
ATOM 2394 C CA . LYS A 1 305 ? -19.547 -20.203 3.836 1 95.19 305 LYS A CA 1
ATOM 2395 C C . LYS A 1 305 ? -20.531 -20.859 2.861 1 95.19 305 LYS A C 1
ATOM 2397 O O . LYS A 1 305 ? -20.844 -22.047 2.986 1 95.19 305 LYS A O 1
ATOM 2402 N N . VAL A 1 306 ? -21.031 -20.031 1.955 1 96.25 306 VAL A N 1
ATOM 2403 C CA . VAL A 1 306 ? -21.953 -20.578 0.968 1 96.25 306 VAL A CA 1
ATOM 2404 C C . VAL A 1 306 ? -21.25 -21.625 0.11 1 96.25 306 VAL A C 1
ATOM 2406 O O . VAL A 1 306 ? -20.125 -21.391 -0.365 1 96.25 306 VAL A O 1
ATOM 2409 N N . ALA A 1 307 ? -21.953 -22.812 -0.04 1 97.94 307 ALA A N 1
ATOM 2410 C CA . ALA A 1 307 ? -21.281 -23.938 -0.699 1 97.94 307 ALA A CA 1
ATOM 2411 C C . ALA A 1 307 ? -22.203 -24.578 -1.738 1 97.94 307 ALA A C 1
ATOM 2413 O O . ALA A 1 307 ? -23.422 -24.422 -1.686 1 97.94 307 ALA A O 1
ATOM 2414 N N . LEU A 1 308 ? -21.609 -25.281 -2.639 1 98.56 308 LEU A N 1
ATOM 2415 C CA . LEU A 1 308 ? -22.344 -26.047 -3.648 1 98.56 308 LEU A CA 1
ATOM 2416 C C . LEU A 1 308 ? -23.141 -27.172 -3.006 1 98.56 308 LEU A C 1
ATOM 2418 O O . LEU A 1 308 ? -22.75 -27.719 -1.976 1 98.56 308 LEU A O 1
ATOM 2422 N N . HIS A 1 309 ? -24.266 -27.469 -3.656 1 97.94 309 HIS A N 1
ATOM 2423 C CA . HIS A 1 309 ? -25.062 -28.625 -3.25 1 97.94 309 HIS A CA 1
ATOM 2424 C C . HIS A 1 309 ? -24.359 -29.938 -3.584 1 97.94 309 HIS A C 1
ATOM 2426 O O . HIS A 1 309 ? -24.281 -30.312 -4.75 1 97.94 309 HIS A O 1
ATOM 2432 N N . PRO A 1 310 ? -23.859 -30.656 -2.58 1 98.19 310 PRO A N 1
ATOM 2433 C CA . PRO A 1 310 ? -23 -31.812 -2.852 1 98.19 310 PRO A CA 1
ATOM 2434 C C . PRO A 1 310 ? -23.781 -33.062 -3.246 1 98.19 310 PRO A C 1
ATOM 2436 O O . PRO A 1 310 ? -23.188 -34.062 -3.656 1 98.19 310 PRO A O 1
ATOM 2439 N N . LEU A 1 311 ? -25.109 -33.031 -3.17 1 98 311 LEU A N 1
ATOM 2440 C CA . LEU A 1 311 ? -25.922 -34.219 -3.434 1 98 311 LEU A CA 1
ATOM 2441 C C . LEU A 1 311 ? -26.719 -34.062 -4.727 1 98 311 LEU A C 1
ATOM 2443 O O . LEU A 1 311 ? -27.484 -34.938 -5.105 1 98 311 LEU A O 1
ATOM 2447 N N . LEU A 1 312 ? -26.531 -32.938 -5.371 1 97.81 312 LEU A N 1
ATOM 2448 C CA . LEU A 1 312 ? -27.281 -32.625 -6.594 1 97.81 312 LEU A CA 1
ATOM 2449 C C . LEU A 1 312 ? -26.453 -33 -7.828 1 97.81 312 LEU A C 1
ATOM 2451 O O . LEU A 1 312 ? -25.328 -32.5 -7.992 1 97.81 312 LEU A O 1
ATOM 2455 N N . GLU A 1 313 ? -27.016 -33.781 -8.734 1 97.88 313 GLU A N 1
ATOM 2456 C CA . GLU A 1 313 ? -26.297 -34.219 -9.93 1 97.88 313 GLU A CA 1
ATOM 2457 C C . GLU A 1 313 ? -25.984 -33.031 -10.836 1 97.88 313 GLU A C 1
ATOM 2459 O O . GLU A 1 313 ? -24.953 -32.969 -11.5 1 97.88 313 GLU A O 1
ATOM 2464 N N . ALA A 1 314 ? -26.859 -32.031 -10.875 1 97.81 314 ALA A N 1
ATOM 2465 C CA . ALA A 1 314 ? -26.656 -30.828 -11.68 1 97.81 314 ALA A CA 1
ATOM 2466 C C . ALA A 1 314 ? -25.375 -30.094 -11.281 1 97.81 314 ALA A C 1
ATOM 2468 O O . ALA A 1 314 ? -24.719 -29.469 -12.117 1 97.81 314 ALA A O 1
ATOM 2469 N N . THR A 1 315 ? -25.031 -30.188 -10.008 1 98.38 315 THR A N 1
ATOM 2470 C CA . THR A 1 315 ? -23.797 -29.609 -9.523 1 98.38 315 THR A CA 1
ATOM 2471 C C . THR A 1 315 ? -22.594 -30.219 -10.25 1 98.38 315 THR A C 1
ATOM 2473 O O . THR A 1 315 ? -21.734 -29.484 -10.75 1 98.38 315 THR A O 1
ATOM 2476 N N . TYR A 1 316 ? -22.578 -31.469 -10.414 1 98.62 316 TYR A N 1
ATOM 2477 C CA . TYR A 1 316 ? -21.469 -32.188 -11.016 1 98.62 316 TYR A CA 1
ATOM 2478 C C . TYR A 1 316 ? -21.438 -31.969 -12.523 1 98.62 316 TYR A C 1
ATOM 2480 O O . TYR A 1 316 ? -20.359 -31.906 -13.125 1 98.62 316 TYR A O 1
ATOM 2488 N N . GLU A 1 317 ? -22.609 -31.859 -13.109 1 98.38 317 GLU A N 1
ATOM 2489 C CA . GLU A 1 317 ? -22.656 -31.562 -14.539 1 98.38 317 GLU A CA 1
ATOM 2490 C C . GLU A 1 317 ? -22.047 -30.188 -14.828 1 98.38 317 GLU A C 1
ATOM 2492 O O . GLU A 1 317 ? -21.312 -30.031 -15.805 1 98.38 317 GLU A O 1
ATOM 2497 N N . ALA A 1 318 ? -22.359 -29.25 -14 1 98.5 318 ALA A N 1
ATOM 2498 C CA . ALA A 1 318 ? -21.797 -27.906 -14.156 1 98.5 318 ALA A CA 1
ATOM 2499 C C . ALA A 1 318 ? -20.281 -27.938 -13.977 1 98.5 318 ALA A C 1
ATOM 2501 O O . ALA A 1 318 ? -19.547 -27.359 -14.789 1 98.5 318 ALA A O 1
ATOM 2502 N N . ILE A 1 319 ? -19.812 -28.641 -12.984 1 98.69 319 ILE A N 1
ATOM 2503 C CA . ILE A 1 319 ? -18.375 -28.719 -12.695 1 98.69 319 ILE A CA 1
ATOM 2504 C C . ILE A 1 319 ? -17.656 -29.391 -13.859 1 98.69 319 ILE A C 1
ATOM 2506 O O . ILE A 1 319 ? -16.594 -28.938 -14.281 1 98.69 319 ILE A O 1
ATOM 2510 N N . GLU A 1 320 ? -18.266 -30.438 -14.367 1 98.44 320 GLU A N 1
ATOM 2511 C CA . GLU A 1 320 ? -17.672 -31.141 -15.508 1 98.44 320 GLU A CA 1
ATOM 2512 C C . GLU A 1 320 ? -17.484 -30.203 -16.703 1 98.44 320 GLU A C 1
ATOM 2514 O O . GLU A 1 320 ? -16.438 -30.219 -17.359 1 98.44 320 GLU A O 1
ATOM 2519 N N . SER A 1 321 ? -18.516 -29.438 -16.953 1 98.19 321 SER A N 1
ATOM 2520 C CA . SER A 1 321 ? -18.453 -28.484 -18.062 1 98.19 321 SER A CA 1
ATOM 2521 C C . SER A 1 321 ? -17.344 -27.453 -17.844 1 98.19 321 SER A C 1
ATOM 2523 O O . SER A 1 321 ? -16.594 -27.125 -18.766 1 98.19 321 SER A O 1
ATOM 2525 N N . LEU A 1 322 ? -17.219 -26.953 -16.656 1 98.56 322 LEU A N 1
ATOM 2526 C CA . LEU A 1 322 ? -16.219 -25.938 -16.344 1 98.56 322 LEU A CA 1
ATOM 2527 C C . LEU A 1 322 ? -14.812 -26.547 -16.422 1 98.56 322 LEU A C 1
ATOM 2529 O O . LEU A 1 322 ? -13.891 -25.906 -16.938 1 98.56 322 LEU A O 1
ATOM 2533 N N . LEU A 1 323 ? -14.625 -27.75 -15.945 1 98.5 323 LEU A N 1
ATOM 2534 C CA . LEU A 1 323 ? -13.328 -28.406 -15.969 1 98.5 323 LEU A CA 1
ATOM 2535 C C . LEU A 1 323 ? -12.883 -28.688 -17.406 1 98.5 323 LEU A C 1
ATOM 2537 O O . LEU A 1 323 ? -11.695 -28.609 -17.719 1 98.5 323 LEU A O 1
ATOM 2541 N N . ARG A 1 324 ? -13.828 -29.047 -18.25 1 98 324 ARG A N 1
ATOM 2542 C CA . ARG A 1 324 ? -13.516 -29.25 -19.656 1 98 324 ARG A CA 1
ATOM 2543 C C . ARG A 1 324 ? -12.961 -27.984 -20.281 1 98 324 ARG A C 1
ATOM 2545 O O . ARG A 1 324 ? -11.953 -28.016 -21 1 98 324 ARG A O 1
ATOM 2552 N N . GLU A 1 325 ? -13.633 -26.859 -19.953 1 97.81 325 GLU A N 1
ATOM 2553 C CA . GLU A 1 325 ? -13.164 -25.594 -20.484 1 97.81 325 GLU A CA 1
ATOM 2554 C C . GLU A 1 325 ? -11.805 -25.219 -19.906 1 97.81 325 GLU A C 1
ATOM 2556 O O . GLU A 1 325 ? -10.938 -24.703 -20.625 1 97.81 325 GLU A O 1
ATOM 2561 N N . MET A 1 326 ? -11.609 -25.453 -18.672 1 97.06 326 MET A N 1
ATOM 2562 C CA . MET A 1 326 ? -10.336 -25.141 -18.031 1 97.06 326 MET A CA 1
ATOM 2563 C C . MET A 1 326 ? -9.203 -25.953 -18.641 1 97.06 326 MET A C 1
ATOM 2565 O O . MET A 1 326 ? -8.109 -25.422 -18.875 1 97.06 326 MET A O 1
ATOM 2569 N N . ALA A 1 327 ? -9.516 -27.234 -18.906 1 97.38 327 ALA A N 1
ATOM 2570 C CA . ALA A 1 327 ? -8.5 -28.094 -19.5 1 97.38 327 ALA A CA 1
ATOM 2571 C C . ALA A 1 327 ? -8.109 -27.609 -20.891 1 97.38 327 ALA A C 1
ATOM 2573 O O . ALA A 1 327 ? -6.957 -27.75 -21.297 1 97.38 327 ALA A O 1
ATOM 2574 N N . ASP A 1 328 ? -9.039 -27.031 -21.531 1 97.12 328 ASP A N 1
ATOM 2575 C CA . ASP A 1 328 ? -8.797 -26.531 -22.875 1 97.12 328 ASP A CA 1
ATOM 2576 C C . ASP A 1 328 ? -7.957 -25.25 -22.859 1 97.12 328 ASP A C 1
ATOM 2578 O O . ASP A 1 328 ? -7.125 -25.031 -23.734 1 97.12 328 ASP A O 1
ATOM 2582 N N . VAL A 1 329 ? -8.156 -24.406 -21.891 1 97.94 329 VAL A N 1
ATOM 2583 C CA . VAL A 1 329 ? -7.566 -23.062 -21.828 1 97.94 329 VAL A CA 1
ATOM 2584 C C . VAL A 1 329 ? -6.203 -23.125 -21.141 1 97.94 329 VAL A C 1
ATOM 2586 O O . VAL A 1 329 ? -5.281 -22.406 -21.516 1 97.94 329 VAL A O 1
ATOM 2589 N N . PHE A 1 330 ? -6.07 -23.953 -20.172 1 98.5 330 PHE A N 1
ATOM 2590 C CA . PHE A 1 330 ? -4.867 -23.984 -19.344 1 98.5 330 PHE A CA 1
ATOM 2591 C C . PHE A 1 330 ? -4.066 -25.25 -19.609 1 98.5 330 PHE A C 1
ATOM 2593 O O . PHE A 1 330 ? -4.426 -26.328 -19.125 1 98.5 330 PHE A O 1
ATOM 2600 N N . PRO A 1 331 ? -2.957 -25.156 -20.219 1 97.56 331 PRO A N 1
ATOM 2601 C CA . PRO A 1 331 ? -2.186 -26.344 -20.594 1 97.56 331 PRO A CA 1
ATOM 2602 C C . PRO A 1 331 ? -1.454 -26.969 -19.406 1 97.56 331 PRO A C 1
ATOM 2604 O O . PRO A 1 331 ? -0.959 -28.094 -19.5 1 97.56 331 PRO A O 1
ATOM 2607 N N . ASP A 1 332 ? -1.322 -26.219 -18.328 1 98 332 ASP A N 1
ATOM 2608 C CA . ASP A 1 332 ? -0.619 -26.766 -17.156 1 98 332 ASP A CA 1
ATOM 2609 C C . ASP A 1 332 ? -1.281 -28.047 -16.656 1 98 332 ASP A C 1
ATOM 2611 O O . ASP A 1 332 ? -2.506 -28.172 -16.719 1 98 332 ASP A O 1
ATOM 2615 N N . GLU A 1 333 ? -0.522 -28.906 -16.094 1 97.12 333 GLU A N 1
ATOM 2616 C CA . GLU A 1 333 ? -1.009 -30.203 -15.648 1 97.12 333 GLU A CA 1
ATOM 2617 C C . GLU A 1 333 ? -1.829 -30.078 -14.367 1 97.12 333 GLU A C 1
ATOM 2619 O O . GLU A 1 333 ? -2.553 -31 -13.992 1 97.12 333 GLU A O 1
ATOM 2624 N N . TYR A 1 334 ? -1.75 -28.984 -13.719 1 98.31 334 TYR A N 1
ATOM 2625 C CA . TYR A 1 334 ? -2.371 -28.859 -12.406 1 98.31 334 TYR A CA 1
ATOM 2626 C C . TYR A 1 334 ? -3.625 -28 -12.477 1 98.31 334 TYR A C 1
ATOM 2628 O O . TYR A 1 334 ? -3.713 -27.078 -13.297 1 98.31 334 TYR A O 1
ATOM 2636 N N . VAL A 1 335 ? -4.57 -28.281 -11.664 1 98.5 335 VAL A N 1
ATOM 2637 C CA . VAL A 1 335 ? -5.73 -27.438 -11.375 1 98.5 335 VAL A CA 1
ATOM 2638 C C . VAL A 1 335 ? -6.016 -27.453 -9.875 1 98.5 335 VAL A C 1
ATOM 2640 O O . VAL A 1 335 ? -5.887 -28.484 -9.219 1 98.5 335 VAL A O 1
ATOM 2643 N N . HIS A 1 336 ? -6.289 -26.328 -9.312 1 98.81 336 HIS A N 1
ATOM 2644 C CA . HIS A 1 336 ? -6.641 -26.203 -7.898 1 98.81 336 HIS A CA 1
ATOM 2645 C C . HIS A 1 336 ? -8.156 -26.203 -7.707 1 98.81 336 HIS A C 1
ATOM 2647 O O . HIS A 1 336 ? -8.875 -25.484 -8.391 1 98.81 336 HIS A O 1
ATOM 2653 N N . LEU A 1 337 ? -8.656 -27.031 -6.754 1 98.56 337 LEU A N 1
ATOM 2654 C CA . LEU A 1 337 ? -10.094 -27.219 -6.645 1 98.56 337 LEU A CA 1
ATOM 2655 C C . LEU A 1 337 ? -10.609 -26.688 -5.309 1 98.56 337 LEU A C 1
ATOM 2657 O O . LEU A 1 337 ? -11.75 -26.969 -4.922 1 98.56 337 LEU A O 1
ATOM 2661 N N . GLY A 1 338 ? -9.766 -26.016 -4.605 1 98.44 338 GLY A N 1
ATOM 2662 C CA . GLY A 1 338 ? -10.172 -25.422 -3.336 1 98.44 338 GLY A CA 1
ATOM 2663 C C . GLY A 1 338 ? -10.211 -26.438 -2.205 1 98.44 338 GLY A C 1
ATOM 2664 O O . GLY A 1 338 ? -9.234 -27.141 -1.951 1 98.44 338 GLY A O 1
ATOM 2665 N N . GLY A 1 339 ? -11.352 -26.562 -1.558 1 97.94 339 GLY A N 1
ATOM 2666 C CA . GLY A 1 339 ? -11.562 -27.516 -0.468 1 97.94 339 GLY A CA 1
ATOM 2667 C C . GLY A 1 339 ? -11.453 -26.875 0.903 1 97.94 339 GLY A C 1
ATOM 2668 O O . GLY A 1 339 ? -11.562 -27.547 1.924 1 97.94 339 GLY A O 1
ATOM 2669 N N . ASP A 1 340 ? -11.266 -25.547 0.974 1 96.62 340 ASP A N 1
ATOM 2670 C CA . ASP A 1 340 ? -11 -24.891 2.25 1 96.62 340 ASP A CA 1
ATOM 2671 C C . ASP A 1 340 ? -12.297 -24.375 2.881 1 96.62 340 ASP A C 1
ATOM 2673 O O . ASP A 1 340 ? -13.266 -24.094 2.176 1 96.62 340 ASP A O 1
ATOM 2677 N N . GLU A 1 341 ? -12.422 -24.375 4.18 1 95.12 341 GLU A N 1
ATOM 2678 C CA . GLU A 1 341 ? -13.336 -23.672 5.074 1 95.12 341 GLU A CA 1
ATOM 2679 C C . GLU A 1 341 ? -14.789 -24.031 4.773 1 95.12 341 GLU A C 1
ATOM 2681 O O . GLU A 1 341 ? -15.656 -23.156 4.766 1 95.12 341 GLU A O 1
ATOM 2686 N N . VAL A 1 342 ? -15.047 -25.281 4.484 1 96.88 342 VAL A N 1
ATOM 2687 C CA . VAL A 1 342 ? -16.422 -25.75 4.312 1 96.88 342 VAL A CA 1
ATOM 2688 C C . VAL A 1 342 ? -17.156 -25.688 5.648 1 96.88 342 VAL A C 1
ATOM 2690 O O . VAL A 1 342 ? -16.672 -26.234 6.652 1 96.88 342 VAL A O 1
ATOM 2693 N N . ASP A 1 343 ? -18.312 -25.031 5.621 1 95.94 343 ASP A N 1
ATOM 2694 C CA . ASP A 1 343 ? -19.125 -24.875 6.828 1 95.94 343 ASP A CA 1
ATOM 2695 C C . ASP A 1 343 ? -20.25 -25.891 6.863 1 95.94 343 ASP A C 1
ATOM 2697 O O . ASP A 1 343 ? -21.234 -25.766 6.141 1 95.94 343 ASP A O 1
ATOM 2701 N N . GLY A 1 344 ? -20.156 -26.906 7.785 1 95.56 344 GLY A N 1
ATOM 2702 C CA . GLY A 1 344 ? -21.172 -27.938 7.922 1 95.56 344 GLY A CA 1
ATOM 2703 C C . GLY A 1 344 ? -22.531 -27.391 8.305 1 95.56 344 GLY A C 1
ATOM 2704 O O . GLY A 1 344 ? -23.562 -27.891 7.855 1 95.56 344 GLY A O 1
ATOM 2705 N N . GLU A 1 345 ? -22.547 -26.312 9.086 1 95.75 345 GLU A N 1
ATOM 2706 C CA . GLU A 1 345 ? -23.812 -25.719 9.516 1 95.75 345 GLU A CA 1
ATOM 2707 C C . GLU A 1 345 ? -24.562 -25.078 8.344 1 95.75 345 GLU A C 1
ATOM 2709 O O . GLU A 1 345 ? -25.797 -25.078 8.305 1 95.75 345 GLU A O 1
ATOM 2714 N N . CYS A 1 346 ? -23.828 -24.562 7.426 1 96.12 346 CYS A N 1
ATOM 2715 C CA . CYS A 1 346 ? -24.453 -24.031 6.215 1 96.12 346 CYS A CA 1
ATOM 2716 C C . CYS A 1 346 ? -25.078 -25.156 5.395 1 96.12 346 CYS A C 1
ATOM 2718 O O . CYS A 1 346 ? -26.234 -25.062 4.988 1 96.12 346 CYS A O 1
ATOM 2720 N N . TRP A 1 347 ? -24.375 -26.297 5.191 1 96.94 347 TRP A N 1
ATOM 2721 C CA . TRP A 1 347 ? -24.859 -27.453 4.453 1 96.94 347 TRP A CA 1
ATOM 2722 C C . TRP A 1 347 ? -26.109 -28.031 5.117 1 96.94 347 TRP A C 1
ATOM 2724 O O . TRP A 1 347 ? -27.062 -28.438 4.43 1 96.94 347 TRP A O 1
ATOM 2734 N N . LEU A 1 348 ? -26.172 -27.953 6.449 1 96.5 348 LEU A N 1
ATOM 2735 C CA . LEU A 1 348 ? -27.266 -28.547 7.207 1 96.5 348 LEU A CA 1
ATOM 2736 C C . LEU A 1 348 ? -28.547 -27.734 7.047 1 96.5 348 LEU A C 1
ATOM 2738 O O . LEU A 1 348 ? -29.625 -28.203 7.414 1 96.5 348 LEU A O 1
ATOM 2742 N N . THR A 1 349 ? -28.406 -26.547 6.469 1 95.44 349 THR A N 1
ATOM 2743 C CA . THR A 1 349 ? -29.625 -25.75 6.262 1 95.44 349 THR A CA 1
ATOM 2744 C C . THR A 1 349 ? -30.5 -26.391 5.188 1 95.44 349 THR A C 1
ATOM 2746 O O . THR A 1 349 ? -31.688 -26.094 5.105 1 95.44 349 THR A O 1
ATOM 2749 N N . HIS A 1 350 ? -29.984 -27.203 4.344 1 95.88 350 HIS A N 1
ATOM 2750 C CA . HIS A 1 350 ? -30.75 -27.859 3.301 1 95.88 350 HIS A CA 1
ATOM 2751 C C . HIS A 1 350 ? -31.297 -29.203 3.783 1 95.88 350 HIS A C 1
ATOM 2753 O O . HIS A 1 350 ? -30.547 -30 4.367 1 95.88 350 HIS A O 1
ATOM 2759 N N . PRO A 1 351 ? -32.531 -29.562 3.459 1 96.12 351 PRO A N 1
ATOM 2760 C CA . PRO A 1 351 ? -33.125 -30.797 3.961 1 96.12 351 PRO A CA 1
ATOM 2761 C C . PRO A 1 351 ? -32.406 -32.031 3.438 1 96.12 351 PRO A C 1
ATOM 2763 O O . PRO A 1 351 ? -32.281 -33.031 4.164 1 96.12 351 PRO A O 1
ATOM 2766 N N . ASP A 1 352 ? -31.938 -32.062 2.207 1 95.56 352 ASP A N 1
ATOM 2767 C CA . ASP A 1 352 ? -31.234 -33.188 1.64 1 95.56 352 ASP A CA 1
ATOM 2768 C C . ASP A 1 352 ? -29.984 -33.531 2.453 1 95.56 352 ASP A C 1
ATOM 2770 O O . ASP A 1 352 ? -29.703 -34.719 2.701 1 95.56 352 ASP A O 1
ATOM 2774 N N . VAL A 1 353 ? -29.25 -32.531 2.84 1 97.12 353 VAL A N 1
ATOM 2775 C CA . VAL A 1 353 ? -28 -32.719 3.566 1 97.12 353 VAL A CA 1
ATOM 2776 C C . VAL A 1 353 ? -28.297 -33.188 4.988 1 97.12 353 VAL A C 1
ATOM 2778 O O . VAL A 1 353 ? -27.594 -34.031 5.535 1 97.12 353 VAL A O 1
ATOM 2781 N N . ARG A 1 354 ? -29.312 -32.625 5.566 1 96.25 354 ARG A N 1
ATOM 2782 C CA . ARG A 1 354 ? -29.719 -33.062 6.898 1 96.25 354 ARG A CA 1
ATOM 2783 C C . ARG A 1 354 ? -30.047 -34.562 6.91 1 96.25 354 ARG A C 1
ATOM 2785 O O . ARG A 1 354 ? -29.625 -35.281 7.812 1 96.25 354 ARG A O 1
ATOM 2792 N N . LYS A 1 355 ? -30.844 -34.906 5.918 1 96.38 355 LYS A N 1
ATOM 2793 C CA . LYS A 1 355 ? -31.188 -36.344 5.809 1 96.38 355 LYS A CA 1
ATOM 2794 C C . LYS A 1 355 ? -29.953 -37.188 5.621 1 96.38 355 LYS A C 1
ATOM 2796 O O . LYS A 1 355 ? -29.797 -38.219 6.266 1 96.38 355 LYS A O 1
ATOM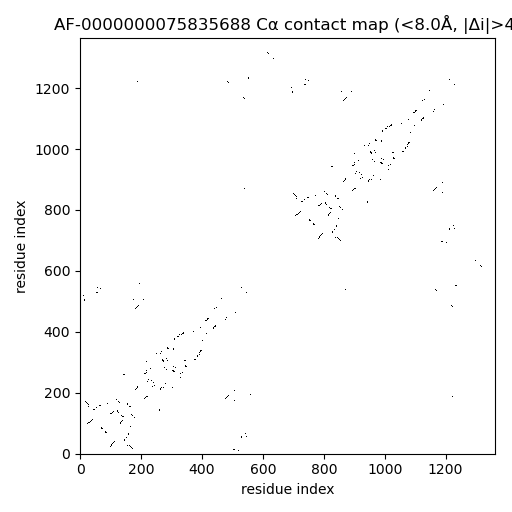 2801 N N . TRP A 1 356 ? -29.125 -36.781 4.777 1 95.81 356 TRP A N 1
ATOM 2802 C CA . TRP A 1 356 ? -27.891 -37.531 4.5 1 95.81 356 TRP A CA 1
ATOM 2803 C C . TRP A 1 356 ? -27.047 -37.656 5.754 1 95.81 356 TRP A C 1
ATOM 2805 O O . TRP A 1 356 ? -26.516 -38.719 6.055 1 95.81 356 TRP A O 1
ATOM 2815 N N . ALA A 1 357 ? -26.859 -36.594 6.449 1 94.94 357 ALA A N 1
ATOM 2816 C CA . ALA A 1 357 ? -26.078 -36.562 7.68 1 94.94 357 ALA A CA 1
ATOM 2817 C C . ALA A 1 357 ? -26.672 -37.5 8.734 1 94.94 357 ALA A C 1
ATOM 2819 O O . ALA A 1 357 ? -25.922 -38.188 9.43 1 94.94 357 ALA A O 1
ATOM 2820 N N . GLY A 1 358 ? -27.969 -37.438 8.852 1 92.31 358 GLY A N 1
ATOM 2821 C CA . GLY A 1 358 ? -28.641 -38.344 9.773 1 92.31 358 GLY A CA 1
ATOM 2822 C C . GLY A 1 358 ? -28.422 -39.812 9.445 1 92.31 358 GLY A C 1
ATOM 2823 O O . GLY A 1 358 ? -28.172 -40.625 10.336 1 92.31 358 GLY A O 1
ATOM 2824 N N . ASP A 1 359 ? -28.547 -40.125 8.172 1 91.94 359 ASP A N 1
ATOM 2825 C CA . ASP A 1 359 ? -28.344 -41.5 7.715 1 91.94 359 ASP A CA 1
ATOM 2826 C C . ASP A 1 359 ? -26.906 -41.938 7.98 1 91.94 359 ASP A C 1
ATOM 2828 O O . ASP A 1 359 ? -26.688 -43.094 8.383 1 91.94 359 ASP A O 1
ATOM 2832 N N . TRP A 1 360 ? -26 -41.031 7.75 1 91.25 360 TRP A N 1
ATOM 2833 C CA . TRP A 1 360 ? -24.594 -41.375 8.008 1 91.25 360 TRP A CA 1
ATOM 2834 C C . TRP A 1 360 ? -24.359 -41.594 9.492 1 91.25 360 TRP A C 1
ATOM 2836 O O . TRP A 1 360 ? -23.625 -42.5 9.875 1 91.25 360 TRP A O 1
ATOM 2846 N N . ALA A 1 361 ? -24.891 -40.75 10.266 1 85.62 361 ALA A N 1
ATOM 2847 C CA . ALA A 1 361 ? -24.703 -40.875 11.711 1 85.62 361 ALA A CA 1
ATOM 2848 C C . ALA A 1 361 ? -25.219 -42.219 12.227 1 85.62 361 ALA A C 1
ATOM 2850 O O . ALA A 1 361 ? -24.641 -42.781 13.164 1 85.62 361 ALA A O 1
ATOM 2851 N N . ARG A 1 362 ? -26.188 -42.688 11.656 1 84.44 362 ARG A N 1
ATOM 2852 C CA . ARG A 1 362 ? -26.766 -43.969 12.062 1 84.44 362 ARG A CA 1
ATOM 2853 C C . ARG A 1 362 ? -25.844 -45.125 11.672 1 84.44 362 ARG A C 1
ATOM 2855 O O . ARG A 1 362 ? -25.812 -46.125 12.344 1 84.44 362 ARG A O 1
ATOM 2862 N N . GLN A 1 363 ? -25.188 -44.844 10.609 1 79 363 GLN A N 1
ATOM 2863 C CA . GLN A 1 363 ? -24.297 -45.875 10.102 1 79 363 GLN A CA 1
ATOM 2864 C C . GLN A 1 363 ? -22.922 -45.781 10.734 1 79 363 GLN A C 1
ATOM 2866 O O . GLN A 1 363 ? -22.203 -46.781 10.844 1 79 363 GLN A O 1
ATOM 2871 N N . ALA A 1 364 ? -22.344 -44.5 10.875 1 61.84 364 ALA A N 1
ATOM 2872 C CA . ALA A 1 364 ? -20.969 -44.094 11.164 1 61.84 364 ALA A CA 1
ATOM 2873 C C . ALA A 1 364 ? -20.5 -44.656 12.508 1 61.84 364 ALA A C 1
ATOM 2875 O O . ALA A 1 364 ? -19.297 -44.688 12.789 1 61.84 364 ALA A O 1
ATOM 2876 N N . ASN A 1 365 ? -21.359 -44.969 13.586 1 55.16 365 ASN A N 1
ATOM 2877 C CA . ASN A 1 365 ? -20.703 -45.594 14.734 1 55.16 365 ASN A CA 1
ATOM 2878 C C . ASN A 1 365 ? -19.531 -46.469 14.312 1 55.16 365 ASN A C 1
ATOM 2880 O O . ASN A 1 365 ? -18.641 -46.75 15.125 1 55.16 365 ASN A O 1
ATOM 2884 N N . ARG A 1 366 ? -19.391 -46.75 13.062 1 50.03 366 ARG A N 1
ATOM 2885 C CA . ARG A 1 366 ? -18.359 -47.719 12.711 1 50.03 366 ARG A CA 1
ATOM 2886 C C . ARG A 1 366 ? -17.141 -47.031 12.102 1 50.03 366 ARG A C 1
ATOM 2888 O O . ARG A 1 366 ? -16.062 -47.656 12.008 1 50.03 366 ARG A O 1
ATOM 2895 N N . HIS A 1 367 ? -17.125 -45.844 11.555 1 57.91 367 HIS A N 1
ATOM 2896 C CA . HIS A 1 367 ? -16 -45.469 10.703 1 57.91 367 HIS A CA 1
ATOM 2897 C C . HIS A 1 367 ? -15.25 -44.281 11.281 1 57.91 367 HIS A C 1
ATOM 2899 O O . HIS A 1 367 ? -14.148 -43.969 10.844 1 57.91 367 HIS A O 1
ATOM 2905 N N . GLY A 1 368 ? -15.602 -43.75 12.484 1 70.5 368 GLY A N 1
ATOM 2906 C CA . GLY A 1 368 ? -14.891 -42.688 13.188 1 70.5 368 GLY A CA 1
ATOM 2907 C C . GLY A 1 368 ? -14.828 -41.406 12.406 1 70.5 368 GLY A C 1
ATOM 2908 O O . GLY A 1 368 ? -14.102 -40.469 12.781 1 70.5 368 GLY A O 1
ATOM 2909 N N . THR A 1 369 ? -15.406 -41.25 11.242 1 84.88 369 THR A N 1
ATOM 2910 C CA . THR A 1 369 ? -15.383 -40.062 10.414 1 84.88 369 THR A CA 1
ATOM 2911 C C . THR A 1 369 ? -16.688 -39.281 10.562 1 84.88 369 THR A C 1
ATOM 2913 O O . THR A 1 369 ? -17.766 -39.875 10.609 1 84.88 369 THR A O 1
ATOM 2916 N N . SER A 1 370 ? -16.562 -37.938 10.656 1 90.44 370 SER A N 1
ATOM 2917 C CA . SER A 1 370 ? -17.766 -37.125 10.766 1 90.44 370 SER A CA 1
ATOM 2918 C C . SER A 1 370 ? -18.547 -37.094 9.453 1 90.44 370 SER A C 1
ATOM 2920 O O . SER A 1 370 ? -17.984 -37.406 8.391 1 90.44 370 SER A O 1
ATOM 2922 N N . TRP A 1 371 ? -19.891 -36.844 9.547 1 93 371 TRP A N 1
ATOM 2923 C CA . TRP A 1 371 ? -20.719 -36.75 8.344 1 93 371 TRP A CA 1
ATOM 2924 C C . TRP A 1 371 ? -20.172 -35.688 7.391 1 93 371 TRP A C 1
ATOM 2926 O O . TRP A 1 371 ? -20.172 -35.875 6.176 1 93 371 TRP A O 1
ATOM 2936 N N . LYS A 1 372 ? -19.703 -34.562 7.922 1 94.94 372 LYS A N 1
ATOM 2937 C CA . LYS A 1 372 ? -19.203 -33.469 7.113 1 94.94 372 LYS A CA 1
ATOM 2938 C C . LYS A 1 372 ? -17.953 -33.906 6.336 1 94.94 372 LYS A C 1
ATOM 2940 O O . LYS A 1 372 ? -17.844 -33.625 5.137 1 94.94 372 LYS A O 1
ATOM 2945 N N . GLU A 1 373 ? -17.047 -34.594 7.043 1 94.25 373 GLU A N 1
ATOM 2946 C CA . GLU A 1 373 ? -15.828 -35.062 6.398 1 94.25 373 GLU A CA 1
ATOM 2947 C C . GLU A 1 373 ? -16.141 -36.094 5.305 1 94.25 373 GLU A C 1
ATOM 2949 O O . GLU A 1 373 ? -15.547 -36.062 4.227 1 94.25 373 GLU A O 1
ATOM 2954 N N . GLN A 1 374 ? -17.047 -36.938 5.633 1 94.19 374 GLN A N 1
ATOM 2955 C CA . GLN A 1 374 ? -17.422 -37.969 4.656 1 94.19 374 GLN A CA 1
ATOM 2956 C C . GLN A 1 374 ? -18.062 -37.312 3.426 1 94.19 374 GLN A C 1
ATOM 2958 O O . GLN A 1 374 ? -17.734 -37.688 2.293 1 94.19 374 GLN A O 1
ATOM 2963 N N . LEU A 1 375 ? -18.984 -36.438 3.66 1 96.56 375 LEU A N 1
ATOM 2964 C CA . LEU A 1 375 ? -19.672 -35.812 2.553 1 96.56 375 LEU A CA 1
ATOM 2965 C C . LEU A 1 375 ? -18.719 -34.969 1.718 1 96.56 375 LEU A C 1
ATOM 2967 O O . LEU A 1 375 ? -18.75 -35.031 0.486 1 96.56 375 LEU A O 1
ATOM 2971 N N . GLN A 1 376 ? -17.875 -34.125 2.355 1 97.5 376 GLN A N 1
ATOM 2972 C CA . GLN A 1 376 ? -16.875 -33.344 1.64 1 97.5 376 GLN A CA 1
ATOM 2973 C C . GLN A 1 376 ? -15.898 -34.219 0.878 1 97.5 376 GLN A C 1
ATOM 2975 O O . GLN A 1 376 ? -15.508 -33.906 -0.248 1 97.5 376 GLN A O 1
ATOM 2980 N N . GLY A 1 377 ? -15.469 -35.281 1.52 1 96.69 377 GLY A N 1
ATOM 2981 C CA . GLY A 1 377 ? -14.594 -36.25 0.862 1 96.69 377 GLY A CA 1
ATOM 2982 C C . GLY A 1 377 ? -15.203 -36.844 -0.384 1 96.69 377 GLY A C 1
ATOM 2983 O O . GLY A 1 377 ? -14.539 -36.969 -1.418 1 96.69 377 GLY A O 1
ATOM 2984 N N . THR A 1 378 ? -16.453 -37.281 -0.283 1 96.94 378 THR A N 1
ATOM 2985 C CA . THR A 1 378 ? -17.141 -37.875 -1.414 1 96.94 378 THR A CA 1
ATOM 2986 C C . THR A 1 378 ? -17.266 -36.875 -2.564 1 96.94 378 THR A C 1
ATOM 2988 O O . THR A 1 378 ? -17.031 -37.25 -3.723 1 96.94 378 THR A O 1
ATOM 2991 N N . PHE A 1 379 ? -17.656 -35.625 -2.24 1 98.12 379 PHE A N 1
ATOM 2992 C CA . PHE A 1 379 ? -17.719 -34.562 -3.232 1 98.12 379 PHE A CA 1
ATOM 2993 C C . PHE A 1 379 ? -16.375 -34.375 -3.912 1 98.12 379 PHE A C 1
ATOM 2995 O O . PHE A 1 379 ? -16.281 -34.375 -5.141 1 98.12 379 PHE A O 1
ATOM 3002 N N . THR A 1 380 ? -15.32 -34.25 -3.109 1 98.12 380 THR A N 1
ATOM 3003 C CA . THR A 1 380 ? -13.977 -33.938 -3.602 1 98.12 380 THR A CA 1
ATOM 3004 C C . THR A 1 380 ? -13.461 -35.094 -4.465 1 98.12 380 THR A C 1
ATOM 3006 O O . THR A 1 380 ? -12.836 -34.875 -5.5 1 98.12 380 THR A O 1
ATOM 3009 N N . GLN A 1 381 ? -13.719 -36.312 -4.012 1 97.56 381 GLN A N 1
ATOM 3010 C CA . GLN A 1 381 ? -13.289 -37.5 -4.773 1 97.56 381 GLN A CA 1
ATOM 3011 C C . GLN A 1 381 ? -13.922 -37.5 -6.164 1 97.56 381 GLN A C 1
ATOM 3013 O O . GLN A 1 381 ? -13.242 -37.75 -7.16 1 97.56 381 GLN A O 1
ATOM 3018 N N . ARG A 1 382 ? -15.188 -37.25 -6.207 1 98.06 382 ARG A N 1
ATOM 3019 C CA . ARG A 1 382 ? -15.883 -37.219 -7.484 1 98.06 382 ARG A CA 1
ATOM 3020 C C . ARG A 1 382 ? -15.32 -36.125 -8.398 1 98.06 382 ARG A C 1
ATOM 3022 O O . ARG A 1 382 ? -15.039 -36.406 -9.57 1 98.06 382 ARG A O 1
ATOM 3029 N N . VAL A 1 383 ? -15.125 -34.938 -7.891 1 98.5 383 VAL A N 1
ATOM 3030 C CA . VAL A 1 383 ? -14.633 -33.812 -8.68 1 98.5 383 VAL A CA 1
ATOM 3031 C C . VAL A 1 383 ? -13.188 -34.062 -9.102 1 98.5 383 VAL A C 1
ATOM 3033 O O . VAL A 1 383 ? -12.805 -33.75 -10.227 1 98.5 383 VAL A O 1
ATOM 3036 N N . ALA A 1 384 ? -12.406 -34.625 -8.219 1 97.88 384 ALA A N 1
ATOM 3037 C CA . ALA A 1 384 ? -11.016 -34.938 -8.539 1 97.88 384 ALA A CA 1
ATOM 3038 C C . ALA A 1 384 ? -10.93 -35.938 -9.703 1 97.88 384 ALA A C 1
ATOM 3040 O O . ALA A 1 384 ? -10.086 -35.781 -10.586 1 97.88 384 ALA A O 1
ATOM 3041 N N . ARG A 1 385 ? -11.773 -36.906 -9.672 1 97.19 385 ARG A N 1
ATOM 3042 C CA . ARG A 1 385 ? -11.797 -37.906 -10.758 1 97.19 385 ARG A CA 1
ATOM 3043 C C . ARG A 1 385 ? -12.172 -37.25 -12.078 1 97.19 385 ARG A C 1
ATOM 3045 O O . ARG A 1 385 ? -11.633 -37.594 -13.133 1 97.19 385 ARG A O 1
ATOM 3052 N N . MET A 1 386 ? -13.07 -36.344 -12.023 1 98.06 386 MET A N 1
ATOM 3053 C CA . MET A 1 386 ? -13.445 -35.594 -13.219 1 98.06 386 MET A CA 1
ATOM 3054 C C . MET A 1 386 ? -12.25 -34.812 -13.781 1 98.06 386 MET A C 1
ATOM 3056 O O . MET A 1 386 ? -11.984 -34.875 -14.977 1 98.06 386 MET A O 1
ATOM 3060 N N . ALA A 1 387 ? -11.547 -34.094 -12.891 1 98.06 387 ALA A N 1
ATOM 3061 C CA . ALA A 1 387 ? -10.367 -33.344 -13.312 1 98.06 387 ALA A CA 1
ATOM 3062 C C . ALA A 1 387 ? -9.32 -34.25 -13.922 1 98.06 387 ALA A C 1
ATOM 3064 O O . ALA A 1 387 ? -8.711 -33.938 -14.945 1 98.06 387 ALA A O 1
ATOM 3065 N N . GLN A 1 388 ? -9.156 -35.469 -13.359 1 96.5 388 GLN A N 1
ATOM 3066 C CA . GLN A 1 388 ? -8.164 -36.406 -13.836 1 96.5 388 GLN A CA 1
ATOM 3067 C C . GLN A 1 388 ? -8.531 -36.969 -15.211 1 96.5 388 GLN A C 1
ATOM 3069 O O . GLN A 1 388 ? -7.656 -37.219 -16.047 1 96.5 388 GLN A O 1
ATOM 3074 N N . ARG A 1 389 ? -9.773 -37.094 -15.43 1 96.88 389 ARG A N 1
ATOM 3075 C CA . ARG A 1 389 ? -10.227 -37.531 -16.75 1 96.88 389 ARG A CA 1
ATOM 3076 C C . ARG A 1 389 ? -9.891 -36.5 -17.812 1 96.88 389 ARG A C 1
ATOM 3078 O O . ARG A 1 389 ? -9.742 -36.844 -18.984 1 96.88 389 ARG A O 1
ATOM 3085 N N . HIS A 1 390 ? -9.719 -35.312 -17.391 1 96.62 390 HIS A N 1
ATOM 3086 C CA . HIS A 1 390 ? -9.336 -34.25 -18.328 1 96.62 390 HIS A CA 1
ATOM 3087 C C . HIS A 1 390 ? -7.832 -34 -18.297 1 96.62 390 HIS A C 1
ATOM 3089 O O . HIS A 1 390 ? -7.355 -32.969 -18.766 1 96.62 390 HIS A O 1
ATOM 3095 N N . GLY A 1 391 ? -7.148 -34.938 -17.672 1 95.25 391 GLY A N 1
ATOM 3096 C CA . GLY A 1 391 ? -5.695 -34.906 -17.719 1 95.25 391 GLY A CA 1
ATOM 3097 C C . GLY A 1 391 ? -5.07 -34 -16.688 1 95.25 391 GLY A C 1
ATOM 3098 O O . GLY A 1 391 ? -3.916 -33.594 -16.812 1 95.25 391 GLY A O 1
ATOM 3099 N N . LYS A 1 392 ? -5.832 -33.688 -15.664 1 97.44 392 LYS A N 1
ATOM 3100 C CA . LYS A 1 392 ? -5.316 -32.719 -14.688 1 97.44 392 LYS A CA 1
ATOM 3101 C C . LYS A 1 392 ? -4.926 -33.438 -13.391 1 97.44 392 LYS A C 1
ATOM 3103 O O . LYS A 1 392 ? -5.582 -34.406 -12.977 1 97.44 392 LYS A O 1
ATOM 3108 N N . ARG A 1 393 ? -3.84 -32.938 -12.844 1 97.25 393 ARG A N 1
ATOM 3109 C CA . ARG A 1 393 ? -3.506 -33.25 -11.453 1 97.25 393 ARG A CA 1
ATOM 3110 C C . ARG A 1 393 ? -4.172 -32.25 -10.5 1 97.25 393 ARG A C 1
ATOM 3112 O O . ARG A 1 393 ? -4.262 -31.062 -10.797 1 97.25 393 ARG A O 1
ATOM 3119 N N . VAL A 1 394 ? -4.566 -32.781 -9.352 1 98.19 394 VAL A N 1
ATOM 3120 C CA . VAL A 1 394 ? -5.449 -31.969 -8.5 1 98.19 394 VAL A CA 1
ATOM 3121 C C . VAL A 1 394 ? -4.656 -31.406 -7.324 1 98.19 394 VAL A C 1
ATOM 3123 O O . VAL A 1 394 ? -3.887 -32.125 -6.684 1 98.19 394 VAL A O 1
ATOM 3126 N N . ILE A 1 395 ? -4.812 -30.094 -7.066 1 98.75 395 ILE A N 1
ATOM 3127 C CA . ILE A 1 395 ? -4.34 -29.422 -5.859 1 98.75 395 ILE A CA 1
ATOM 3128 C C . ILE A 1 395 ? -5.527 -29.078 -4.961 1 98.75 395 ILE A C 1
ATOM 3130 O O . ILE A 1 395 ? -6.574 -28.656 -5.445 1 98.75 395 ILE A O 1
ATOM 3134 N N . LEU A 1 396 ? -5.41 -29.328 -3.646 1 98.56 396 LEU A N 1
ATOM 3135 C CA . LEU A 1 396 ? -6.387 -28.922 -2.641 1 98.56 396 LEU A CA 1
ATOM 3136 C C . LEU A 1 396 ? -5.727 -28.109 -1.535 1 98.56 396 LEU A C 1
ATOM 3138 O O . LEU A 1 396 ? -4.535 -28.281 -1.258 1 98.56 396 LEU A O 1
ATOM 3142 N N . TRP A 1 397 ? -6.484 -27.219 -0.918 1 98.25 397 TRP A N 1
ATOM 3143 C CA . TRP A 1 397 ? -6.031 -26.609 0.331 1 98.25 397 TRP A CA 1
ATOM 3144 C C . TRP A 1 397 ? -5.992 -27.656 1.451 1 98.25 397 TRP A C 1
ATOM 3146 O O . TRP A 1 397 ? -6.746 -28.625 1.429 1 98.25 397 TRP A O 1
ATOM 3156 N N . ASP A 1 398 ? -5.258 -27.422 2.469 1 96.69 398 ASP A N 1
ATOM 3157 C CA . ASP A 1 398 ? -4.949 -28.453 3.453 1 96.69 398 ASP A CA 1
ATOM 3158 C C . ASP A 1 398 ? -6.141 -28.719 4.371 1 96.69 398 ASP A C 1
ATOM 3160 O O . ASP A 1 398 ? -6.168 -29.703 5.102 1 96.69 398 ASP A O 1
ATOM 3164 N N . ASP A 1 399 ? -7.203 -27.844 4.309 1 93.56 399 ASP A N 1
ATOM 3165 C CA . ASP A 1 399 ? -8.461 -28.094 5.016 1 93.56 399 ASP A CA 1
ATOM 3166 C C . ASP A 1 399 ? -9.07 -29.422 4.602 1 93.56 399 ASP A C 1
ATOM 3168 O O . ASP A 1 399 ? -9.742 -30.078 5.398 1 93.56 399 ASP A O 1
ATOM 3172 N N . ALA A 1 400 ? -8.789 -29.844 3.434 1 95.19 400 ALA A N 1
ATOM 3173 C CA . ALA A 1 400 ? -9.492 -30.969 2.828 1 95.19 400 ALA A CA 1
ATOM 3174 C C . ALA A 1 400 ? -8.789 -32.281 3.137 1 95.19 400 ALA A C 1
ATOM 3176 O O . ALA A 1 400 ? -9.305 -33.375 2.818 1 95.19 400 ALA A O 1
ATOM 3177 N N . MET A 1 401 ? -7.656 -32.25 3.793 1 94.12 401 MET A N 1
ATOM 3178 C CA . MET A 1 401 ? -6.844 -33.469 3.988 1 94.12 401 MET A CA 1
ATOM 3179 C C . MET A 1 401 ? -7.621 -34.531 4.754 1 94.12 401 MET A C 1
ATOM 3181 O O . MET A 1 401 ? -7.586 -35.688 4.398 1 94.12 401 MET A O 1
ATOM 3185 N N . GLU A 1 402 ? -8.344 -34.094 5.777 1 91.81 402 GLU A N 1
ATOM 3186 C CA . GLU A 1 402 ? -9.117 -35.062 6.574 1 91.81 402 GLU A CA 1
ATOM 3187 C C . GLU A 1 402 ? -10.281 -35.625 5.773 1 91.81 402 GLU A C 1
ATOM 3189 O O . GLU A 1 402 ? -10.594 -36.812 5.887 1 91.81 402 GLU A O 1
ATOM 3194 N N . ALA A 1 403 ? -10.836 -34.75 5.004 1 94.06 403 ALA A N 1
ATOM 3195 C CA . ALA A 1 403 ? -11.992 -35.188 4.211 1 94.06 403 ALA A CA 1
ATOM 3196 C C . ALA A 1 403 ? -11.594 -36.219 3.166 1 94.06 403 ALA A C 1
ATOM 3198 O O . ALA A 1 403 ? -12.273 -37.219 2.994 1 94.06 403 ALA A O 1
ATOM 3199 N N . VAL A 1 404 ? -10.547 -36 2.455 1 95 404 VAL A N 1
ATOM 3200 C CA . VAL A 1 404 ? -10.148 -36.938 1.397 1 95 404 VAL A CA 1
ATOM 3201 C C . VAL A 1 404 ? -9.625 -38.219 2.012 1 95 404 VAL A C 1
ATOM 3203 O O . VAL A 1 404 ? -9.789 -39.312 1.437 1 95 404 VAL A O 1
ATOM 3206 N N . ALA A 1 405 ? -9.031 -38.156 3.17 1 91.81 405 ALA A N 1
ATOM 3207 C CA . ALA A 1 405 ? -8.625 -39.375 3.893 1 91.81 405 ALA A CA 1
ATOM 3208 C C . ALA A 1 405 ? -9.836 -40.219 4.277 1 91.81 405 ALA A C 1
ATOM 3210 O O . ALA A 1 405 ? -9.773 -41.438 4.246 1 91.81 405 ALA A O 1
ATOM 3211 N N . ALA A 1 406 ? -10.859 -39.531 4.613 1 90.56 406 ALA A N 1
ATOM 3212 C CA . ALA A 1 406 ? -12.078 -40.219 5.07 1 90.56 406 ALA A CA 1
ATOM 3213 C C . ALA A 1 406 ? -12.648 -41.125 3.98 1 90.56 406 ALA A C 1
ATOM 3215 O O . ALA A 1 406 ? -13.297 -42.125 4.277 1 90.56 406 ALA A O 1
ATOM 3216 N N . VAL A 1 407 ? -12.422 -40.812 2.775 1 93.38 407 VAL A N 1
ATOM 3217 C CA . VAL A 1 407 ? -12.992 -41.594 1.687 1 93.38 407 VAL A CA 1
ATOM 3218 C C . VAL A 1 407 ? -11.906 -42.438 1.021 1 93.38 407 VAL A C 1
ATOM 3220 O O . VAL A 1 407 ? -12.117 -43 -0.053 1 93.38 407 VAL A O 1
ATOM 3223 N N . GLY A 1 408 ? -10.742 -42.406 1.476 1 91.75 408 GLY A N 1
ATOM 3224 C CA . GLY A 1 408 ? -9.695 -43.312 1.082 1 91.75 408 GLY A CA 1
ATOM 3225 C C . GLY A 1 408 ? -8.977 -42.906 -0.192 1 91.75 408 GLY A C 1
ATOM 3226 O O . GLY A 1 408 ? -8.461 -43.75 -0.922 1 91.75 408 GLY A O 1
ATOM 3227 N N . MET A 1 409 ? -8.977 -41.656 -0.479 1 93 409 MET A N 1
ATOM 3228 C CA . MET A 1 409 ? -8.234 -41.25 -1.658 1 93 409 MET A CA 1
ATOM 3229 C C . MET A 1 409 ? -6.734 -41.438 -1.458 1 93 409 MET A C 1
ATOM 3231 O O . MET A 1 409 ? -6.207 -41.188 -0.372 1 93 409 MET A O 1
ATOM 3235 N N . LYS A 1 410 ? -6.156 -41.938 -2.557 1 90.06 410 LYS A N 1
ATOM 3236 C CA . LYS A 1 410 ? -4.715 -42.125 -2.496 1 90.06 410 LYS A CA 1
ATOM 3237 C C . LYS A 1 410 ? -3.969 -40.812 -2.369 1 90.06 410 LYS A C 1
ATOM 3239 O O . LYS A 1 410 ? -4.074 -39.938 -3.242 1 90.06 410 LYS A O 1
ATOM 3244 N N . PRO A 1 411 ? -3.205 -40.688 -1.406 1 87.56 411 PRO A N 1
ATOM 3245 C CA . PRO A 1 411 ? -2.525 -39.406 -1.182 1 87.56 411 PRO A CA 1
ATOM 3246 C C . PRO A 1 411 ? -1.632 -39 -2.352 1 87.56 411 PRO A C 1
ATOM 3248 O O . PRO A 1 411 ? -1.584 -37.844 -2.715 1 87.56 411 PRO A O 1
ATOM 3251 N N . ALA A 1 412 ? -1.015 -39.938 -2.98 1 85.81 412 ALA A N 1
ATOM 3252 C CA . ALA A 1 412 ? -0.068 -39.656 -4.055 1 85.81 412 ALA A CA 1
ATOM 3253 C C . ALA A 1 412 ? -0.778 -39.062 -5.27 1 85.81 412 ALA A C 1
ATOM 3255 O O . ALA A 1 412 ? -0.138 -38.469 -6.145 1 85.81 412 ALA A O 1
ATOM 3256 N N . SER A 1 413 ? -2.021 -39.094 -5.211 1 87.69 413 SER A N 1
ATOM 3257 C CA . SER A 1 413 ? -2.793 -38.594 -6.348 1 87.69 413 SER A CA 1
ATOM 3258 C C . SER A 1 413 ? -3.174 -37.125 -6.152 1 87.69 413 SER A C 1
ATOM 3260 O O . SER A 1 413 ? -3.744 -36.531 -7.055 1 87.69 413 SER A O 1
ATOM 3262 N N . LEU A 1 414 ? -2.881 -36.656 -5.031 1 95.75 414 LEU A N 1
ATOM 3263 C CA . LEU A 1 414 ? -3.297 -35.312 -4.676 1 95.75 414 LEU A CA 1
ATOM 3264 C C . LEU A 1 414 ? -2.1 -34.469 -4.25 1 95.75 414 LEU A C 1
ATOM 3266 O O . LEU A 1 414 ? -1.184 -34.969 -3.594 1 95.75 414 LEU A O 1
ATOM 3270 N N . THR A 1 415 ? -2.066 -33.281 -4.695 1 98.19 415 THR A N 1
ATOM 3271 C CA . THR A 1 415 ? -1.154 -32.281 -4.172 1 98.19 415 THR A CA 1
ATOM 3272 C C . THR A 1 415 ? -1.866 -31.375 -3.164 1 98.19 415 THR A C 1
ATOM 3274 O O . THR A 1 415 ? -2.979 -30.906 -3.42 1 98.19 415 THR A O 1
ATOM 3277 N N . ILE A 1 416 ? -1.235 -31.172 -1.964 1 98.25 416 ILE A N 1
ATOM 3278 C CA . ILE A 1 416 ? -1.839 -30.359 -0.913 1 98.25 416 ILE A CA 1
ATOM 3279 C C . ILE A 1 416 ? -1.095 -29.031 -0.794 1 98.25 416 ILE A C 1
ATOM 3281 O O . ILE A 1 416 ? 0.124 -29.016 -0.604 1 98.25 416 ILE A O 1
ATOM 3285 N N . ALA A 1 417 ? -1.809 -27.953 -1.028 1 98.25 417 ALA A N 1
ATOM 3286 C CA . ALA A 1 417 ? -1.291 -26.625 -0.695 1 98.25 417 ALA A CA 1
ATOM 3287 C C . ALA A 1 417 ? -1.555 -26.281 0.769 1 98.25 417 ALA A C 1
ATOM 3289 O O . ALA A 1 417 ? -2.707 -26.141 1.183 1 98.25 417 ALA A O 1
ATOM 3290 N N . VAL A 1 418 ? -0.517 -26.078 1.552 1 97.19 418 VAL A N 1
ATOM 3291 C CA . VAL A 1 418 ? -0.638 -25.891 2.994 1 97.19 418 VAL A CA 1
ATOM 3292 C C . VAL A 1 418 ? -0.635 -24.406 3.328 1 97.19 418 VAL A C 1
ATOM 3294 O O . VAL A 1 418 ? 0.403 -23.734 3.238 1 97.19 418 VAL A O 1
ATOM 3297 N N . TRP A 1 419 ? -1.823 -23.922 3.742 1 95.38 419 TRP A N 1
ATOM 3298 C CA . TRP A 1 419 ? -1.892 -22.5 4.055 1 95.38 419 TRP A CA 1
ATOM 3299 C C . TRP A 1 419 ? -2.008 -22.281 5.559 1 95.38 419 TRP A C 1
ATOM 3301 O O . TRP A 1 419 ? -1.714 -21.188 6.059 1 95.38 419 TRP A O 1
ATOM 3311 N N . ARG A 1 420 ? -2.301 -23.234 6.418 1 90.88 420 ARG A N 1
ATOM 3312 C CA . ARG A 1 420 ? -2.67 -23.031 7.816 1 90.88 420 ARG A CA 1
ATOM 3313 C C . ARG A 1 420 ? -1.444 -23.094 8.719 1 90.88 420 ARG A C 1
ATOM 3315 O O . ARG A 1 420 ? -1.567 -23.047 9.945 1 90.88 420 ARG A O 1
ATOM 3322 N N . ASP A 1 421 ? -0.26 -23.25 8.094 1 86.62 421 ASP A N 1
ATOM 3323 C CA . ASP A 1 421 ? 0.968 -23.141 8.875 1 86.62 421 ASP A CA 1
ATOM 3324 C C . ASP A 1 421 ? 1.256 -21.688 9.242 1 86.62 421 ASP A C 1
ATOM 3326 O O . ASP A 1 421 ? 1.117 -20.797 8.406 1 86.62 421 ASP A O 1
ATOM 3330 N N . TRP A 1 422 ? 1.581 -21.469 10.594 1 79.44 422 TRP A N 1
ATOM 3331 C CA . TRP A 1 422 ? 1.915 -20.141 11.062 1 79.44 422 TRP A CA 1
ATOM 3332 C C . TRP A 1 422 ? 2.996 -20.188 12.141 1 79.44 422 TRP A C 1
ATOM 3334 O O . TRP A 1 422 ? 3.471 -21.266 12.5 1 79.44 422 TRP A O 1
ATOM 3344 N N . VAL A 1 423 ? 3.434 -19.109 12.664 1 67.12 423 VAL A N 1
ATOM 3345 C CA . VAL A 1 423 ? 4.602 -18.922 13.516 1 67.12 423 VAL A CA 1
ATOM 3346 C C . VAL A 1 423 ? 4.633 -19.984 14.609 1 67.12 423 VAL A C 1
ATOM 3348 O O . VAL A 1 423 ? 5.664 -20.609 14.844 1 67.12 423 VAL A O 1
ATOM 3351 N N . LYS A 1 424 ? 3.643 -20.203 15.352 1 58.81 424 LYS A N 1
ATOM 3352 C CA . LYS A 1 424 ? 3.721 -21.109 16.484 1 58.81 424 LYS A CA 1
ATOM 3353 C C . LYS A 1 424 ? 3.727 -22.562 16.031 1 58.81 424 LYS A C 1
ATOM 3355 O O . LYS A 1 424 ? 4.188 -23.453 16.766 1 58.81 424 LYS A O 1
ATOM 3360 N N . ARG A 1 425 ? 3.35 -22.812 14.945 1 66.75 425 ARG A N 1
ATOM 3361 C CA . ARG A 1 425 ? 3.256 -24.141 14.367 1 66.75 425 ARG A CA 1
ATOM 3362 C C . ARG A 1 425 ? 3.691 -24.141 12.906 1 66.75 425 ARG A C 1
ATOM 3364 O O . ARG A 1 425 ? 2.941 -24.578 12.031 1 66.75 425 ARG A O 1
ATOM 3371 N N . TYR A 1 426 ? 4.977 -23.766 12.695 1 66.75 426 TYR A N 1
ATOM 3372 C CA . TYR A 1 426 ? 5.461 -23.297 11.406 1 66.75 426 TYR A CA 1
ATOM 3373 C C . TYR A 1 426 ? 5.348 -24.391 10.344 1 66.75 426 TYR A C 1
ATOM 3375 O O . TYR A 1 426 ? 5.137 -24.094 9.164 1 66.75 426 TYR A O 1
ATOM 3383 N N . HIS A 1 427 ? 5.344 -25.703 10.789 1 81.31 427 HIS A N 1
ATOM 3384 C CA . HIS A 1 427 ? 5.441 -26.703 9.719 1 81.31 427 HIS A CA 1
ATOM 3385 C C . HIS A 1 427 ? 4.598 -27.922 10.023 1 81.31 427 HIS A C 1
ATOM 3387 O O . HIS A 1 427 ? 4.789 -28.984 9.422 1 81.31 427 HIS A O 1
ATOM 3393 N N . GLU A 1 428 ? 3.648 -27.766 10.883 1 89.69 428 GLU A N 1
ATOM 3394 C CA . GLU A 1 428 ? 2.902 -28.938 11.344 1 89.69 428 GLU A CA 1
ATOM 3395 C C . GLU A 1 428 ? 2.053 -29.531 10.219 1 89.69 428 GLU A C 1
ATOM 3397 O O . GLU A 1 428 ? 2.121 -30.719 9.945 1 89.69 428 GLU A O 1
ATOM 3402 N N . ARG A 1 429 ? 1.324 -28.719 9.562 1 93.94 429 ARG A N 1
ATOM 3403 C CA . ARG A 1 429 ? 0.438 -29.203 8.516 1 93.94 429 ARG A CA 1
ATOM 3404 C C . ARG A 1 429 ? 1.235 -29.688 7.305 1 93.94 429 ARG A C 1
ATOM 3406 O O . ARG A 1 429 ? 0.867 -30.672 6.664 1 93.94 429 ARG A O 1
ATOM 3413 N N . ARG A 1 430 ? 2.297 -29 7.031 1 94.44 430 ARG A N 1
ATOM 3414 C CA . ARG A 1 430 ? 3.205 -29.406 5.965 1 94.44 430 ARG A CA 1
ATOM 3415 C C . ARG A 1 430 ? 3.738 -30.812 6.211 1 94.44 430 ARG A C 1
ATOM 3417 O O . ARG A 1 430 ? 3.645 -31.672 5.34 1 94.44 430 ARG A O 1
ATOM 3424 N N . ASP A 1 431 ? 4.234 -31.062 7.426 1 94.12 431 ASP A N 1
ATOM 3425 C CA . ASP A 1 431 ? 4.836 -32.344 7.77 1 94.12 431 ASP A CA 1
ATOM 3426 C C . ASP A 1 431 ? 3.791 -33.438 7.785 1 94.12 431 ASP A C 1
ATOM 3428 O O . ASP A 1 431 ? 4.07 -34.594 7.371 1 94.12 431 ASP A O 1
ATOM 3432 N N . GLN A 1 432 ? 2.656 -33.094 8.234 1 94.5 432 GLN A N 1
ATOM 3433 C CA . GLN A 1 432 ? 1.568 -34.062 8.227 1 94.5 432 GLN A CA 1
ATOM 3434 C C . GLN A 1 432 ? 1.218 -34.5 6.805 1 94.5 432 GLN A C 1
ATOM 3436 O O . GLN A 1 432 ? 1.049 -35.688 6.527 1 94.5 432 GLN A O 1
ATOM 3441 N N . ALA A 1 433 ? 1.099 -33.531 5.898 1 96.56 433 ALA A N 1
ATOM 3442 C CA . ALA A 1 433 ? 0.773 -33.844 4.504 1 96.56 433 ALA A CA 1
ATOM 3443 C C . ALA A 1 433 ? 1.849 -34.719 3.865 1 96.56 433 ALA A C 1
ATOM 3445 O O . ALA A 1 433 ? 1.537 -35.656 3.152 1 96.56 433 ALA A O 1
ATOM 3446 N N . LEU A 1 434 ? 3.1 -34.438 4.176 1 96.12 434 LEU A N 1
ATOM 3447 C CA . LEU A 1 434 ? 4.215 -35.219 3.641 1 96.12 434 LEU A CA 1
ATOM 3448 C C . LEU A 1 434 ? 4.203 -36.625 4.195 1 96.12 434 LEU A C 1
ATOM 3450 O O . LEU A 1 434 ? 4.43 -37.594 3.457 1 96.12 434 LEU A O 1
ATOM 3454 N N . LEU A 1 435 ? 3.908 -36.75 5.473 1 94.88 435 LEU A N 1
ATOM 3455 C CA . LEU A 1 435 ? 3.865 -38.062 6.121 1 94.88 435 LEU A CA 1
ATOM 3456 C C . LEU A 1 435 ? 2.766 -38.938 5.52 1 94.88 435 LEU A C 1
ATOM 3458 O O . LEU A 1 435 ? 2.916 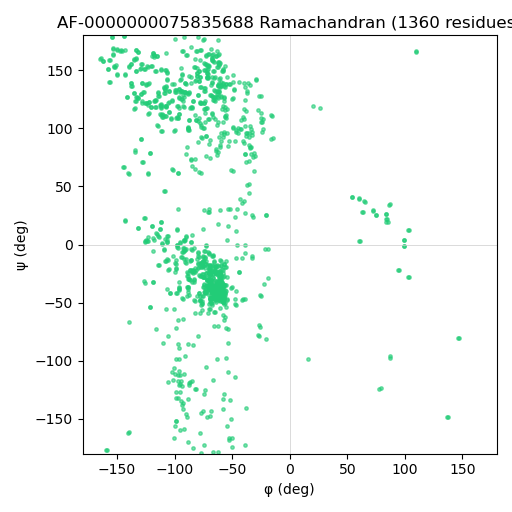-40.156 5.422 1 94.88 435 LEU A O 1
ATOM 3462 N N . LEU A 1 436 ? 1.71 -38.312 5.129 1 94.56 436 LEU A N 1
ATOM 3463 C CA . LEU A 1 436 ? 0.581 -39.031 4.551 1 94.56 436 LEU A CA 1
ATOM 3464 C C . LEU A 1 436 ? 0.864 -39.438 3.105 1 94.56 436 LEU A C 1
ATOM 3466 O O . LEU A 1 436 ? 0.129 -40.219 2.518 1 94.56 436 LEU A O 1
ATOM 3470 N N . GLY A 1 437 ? 1.883 -38.812 2.51 1 95.81 437 GLY A N 1
ATOM 3471 C CA . GLY A 1 437 ? 2.295 -39.219 1.179 1 95.81 437 GLY A CA 1
ATOM 3472 C C . GLY A 1 437 ? 1.836 -38.281 0.09 1 95.81 437 GLY A C 1
ATOM 3473 O O . GLY A 1 437 ? 1.921 -38.594 -1.098 1 95.81 437 GLY A O 1
ATOM 3474 N N . HIS A 1 438 ? 1.351 -37.094 0.437 1 97.38 438 HIS A N 1
ATOM 3475 C CA . HIS A 1 438 ? 0.918 -36.094 -0.54 1 97.38 438 HIS A CA 1
ATOM 3476 C C . HIS A 1 438 ? 2.105 -35.344 -1.101 1 97.38 438 HIS A C 1
ATOM 3478 O O . HIS A 1 438 ? 3.129 -35.188 -0.428 1 97.38 438 HIS A O 1
ATOM 3484 N N . ASP A 1 439 ? 2.061 -34.906 -2.369 1 97.69 439 ASP A N 1
ATOM 3485 C CA . ASP A 1 439 ? 2.875 -33.781 -2.789 1 97.69 439 ASP A CA 1
ATOM 3486 C C . ASP A 1 439 ? 2.439 -32.5 -2.086 1 97.69 439 ASP A C 1
ATOM 3488 O O . ASP A 1 439 ? 1.257 -32.312 -1.785 1 97.69 439 ASP A O 1
ATOM 3492 N N . VAL A 1 440 ? 3.451 -31.656 -1.765 1 97.81 440 VAL A N 1
ATOM 3493 C CA . VAL A 1 440 ? 3.107 -30.516 -0.92 1 97.81 440 VAL A CA 1
ATOM 3494 C C . VAL A 1 440 ? 3.633 -29.234 -1.55 1 97.81 440 VAL A C 1
ATOM 3496 O O . VAL A 1 440 ? 4.781 -29.172 -2 1 97.81 440 VAL A O 1
ATOM 3499 N N . ILE A 1 441 ? 2.787 -28.234 -1.682 1 98.06 441 ILE A N 1
ATOM 3500 C CA . ILE A 1 441 ? 3.129 -26.828 -1.941 1 98.06 441 ILE A CA 1
ATOM 3501 C C . ILE A 1 441 ? 2.961 -26.016 -0.665 1 98.06 441 ILE A C 1
ATOM 3503 O O . ILE A 1 441 ? 1.872 -25.969 -0.086 1 98.06 441 ILE A O 1
ATOM 3507 N N . TRP A 1 442 ? 3.984 -25.375 -0.224 1 96.81 442 TRP A N 1
ATOM 3508 C CA . TRP A 1 442 ? 3.926 -24.625 1.029 1 96.81 442 TRP A CA 1
ATOM 3509 C C . TRP A 1 442 ? 3.443 -23.203 0.793 1 96.81 442 TRP A C 1
ATOM 3511 O O . TRP A 1 442 ? 4.215 -22.344 0.364 1 96.81 442 TRP A O 1
ATOM 3521 N N . ALA A 1 443 ? 2.209 -22.922 1.049 1 96.69 443 ALA A N 1
ATOM 3522 C CA . ALA A 1 443 ? 1.562 -21.625 0.938 1 96.69 443 ALA A CA 1
ATOM 3523 C C . ALA A 1 443 ? 1.239 -21.047 2.314 1 96.69 443 ALA A C 1
ATOM 3525 O O . ALA A 1 443 ? 0.149 -20.516 2.533 1 96.69 443 ALA A O 1
ATOM 3526 N N . SER A 1 444 ? 2.131 -21.094 3.186 1 92.81 444 SER A N 1
ATOM 3527 C CA . SER A 1 444 ? 1.978 -20.828 4.613 1 92.81 444 SER A CA 1
ATOM 3528 C C . SER A 1 444 ? 1.508 -19.391 4.859 1 92.81 444 SER A C 1
ATOM 3530 O O . SER A 1 444 ? 1.844 -18.484 4.102 1 92.81 444 SER A O 1
ATOM 3532 N N . LEU A 1 445 ? 0.852 -19.219 6.016 1 92.12 445 LEU A N 1
ATOM 3533 C CA . LEU A 1 445 ? 0.426 -17.906 6.492 1 92.12 445 LEU A CA 1
ATOM 3534 C C . LEU A 1 445 ? 1.627 -17 6.73 1 92.12 445 LEU A C 1
ATOM 3536 O O . LEU A 1 445 ? 1.489 -15.773 6.754 1 92.12 445 LEU A O 1
ATOM 3540 N N . ASN A 1 446 ? 2.738 -17.562 6.852 1 91.12 446 ASN A N 1
ATOM 3541 C CA . ASN A 1 446 ? 3.951 -16.766 7.008 1 91.12 446 ASN A CA 1
ATOM 3542 C C . ASN A 1 446 ? 4.293 -16.016 5.727 1 91.12 446 ASN A C 1
ATOM 3544 O O . ASN A 1 446 ? 5.027 -15.023 5.762 1 91.12 446 ASN A O 1
ATOM 3548 N N . TRP A 1 447 ? 3.834 -16.469 4.613 1 95.19 447 TRP A N 1
ATOM 3549 C CA . TRP A 1 447 ? 4.07 -15.836 3.322 1 95.19 447 TRP A CA 1
ATOM 3550 C C . TRP A 1 447 ? 2.783 -15.242 2.758 1 95.19 447 TRP A C 1
ATOM 3552 O O . TRP A 1 447 ? 2.67 -15.023 1.55 1 95.19 447 TRP A O 1
ATOM 3562 N N . TYR A 1 448 ? 1.803 -15.039 3.715 1 94.38 448 TYR A N 1
ATOM 3563 C CA . TYR A 1 448 ? 0.507 -14.453 3.379 1 94.38 448 TYR A CA 1
ATOM 3564 C C . TYR A 1 448 ? 0.618 -12.945 3.191 1 94.38 448 TYR A C 1
ATOM 3566 O O . TYR A 1 448 ? 0.96 -12.227 4.129 1 94.38 448 TYR A O 1
ATOM 3574 N N . GLN A 1 449 ? 0.234 -12.453 2.004 1 93.75 449 GLN A N 1
ATOM 3575 C CA . GLN A 1 449 ? 0.479 -11.07 1.614 1 93.75 449 GLN A CA 1
ATOM 3576 C C . GLN A 1 449 ? -0.503 -10.125 2.297 1 93.75 449 GLN A C 1
ATOM 3578 O O . GLN A 1 449 ? -0.257 -8.922 2.381 1 93.75 449 GLN A O 1
ATOM 3583 N N . ASP A 1 450 ? -1.619 -10.531 2.801 1 89.19 450 ASP A N 1
ATOM 3584 C CA . ASP A 1 450 ? -2.66 -9.641 3.301 1 89.19 450 ASP A CA 1
ATOM 3585 C C . ASP A 1 450 ? -2.578 -9.492 4.82 1 89.19 450 ASP A C 1
ATOM 3587 O O . ASP A 1 450 ? -3.352 -8.742 5.418 1 89.19 450 ASP A O 1
ATOM 3591 N N . LEU A 1 451 ? -1.638 -10.164 5.418 1 85.12 451 LEU A N 1
ATOM 3592 C CA . LEU A 1 451 ? -1.405 -9.945 6.844 1 85.12 451 LEU A CA 1
ATOM 3593 C C . LEU A 1 451 ? -0.496 -8.742 7.074 1 85.12 451 LEU A C 1
ATOM 3595 O O . LEU A 1 451 ? 0.629 -8.711 6.57 1 85.12 451 LEU A O 1
ATOM 3599 N N . PRO A 1 452 ? -0.914 -7.785 7.809 1 76.81 452 PRO A N 1
ATOM 3600 C CA . PRO A 1 452 ? -0.149 -6.547 7.973 1 76.81 452 PRO A CA 1
ATOM 3601 C C . PRO A 1 452 ? 1.229 -6.781 8.586 1 76.81 452 PRO A C 1
ATOM 3603 O O . PRO A 1 452 ? 2.178 -6.055 8.273 1 76.81 452 PRO A O 1
ATOM 3606 N N . GLY A 1 453 ? 1.422 -7.691 9.375 1 80.81 453 GLY A N 1
ATOM 3607 C CA . GLY A 1 453 ? 2.693 -7.945 10.031 1 80.81 453 GLY A CA 1
ATOM 3608 C C . GLY A 1 453 ? 3.693 -8.664 9.148 1 80.81 453 GLY A C 1
ATOM 3609 O O . GLY A 1 453 ? 4.887 -8.703 9.453 1 80.81 453 GLY A O 1
ATOM 3610 N N . ASN A 1 454 ? 3.254 -9.133 8.016 1 88.56 454 ASN A N 1
ATOM 3611 C CA . ASN A 1 454 ? 4.133 -9.852 7.102 1 88.56 454 ASN A CA 1
ATOM 3612 C C . ASN A 1 454 ? 4.887 -8.891 6.184 1 88.56 454 ASN A C 1
ATOM 3614 O O . ASN A 1 454 ? 4.613 -8.836 4.98 1 88.56 454 ASN A O 1
ATOM 3618 N N . THR A 1 455 ? 5.875 -8.203 6.781 1 90.44 455 THR A N 1
ATOM 3619 C CA . THR A 1 455 ? 6.77 -7.375 5.984 1 90.44 455 THR A CA 1
ATOM 3620 C C . THR A 1 455 ? 7.816 -8.234 5.273 1 90.44 455 THR A C 1
ATOM 3622 O O . THR A 1 455 ? 7.934 -9.43 5.547 1 90.44 455 THR A O 1
ATOM 3625 N N . TRP A 1 456 ? 8.531 -7.652 4.312 1 93.75 456 TRP A N 1
ATOM 3626 C CA . TRP A 1 456 ? 9.453 -8.438 3.5 1 93.75 456 TRP A CA 1
ATOM 3627 C C . TRP A 1 456 ? 10.492 -9.141 4.371 1 93.75 456 TRP A C 1
ATOM 3629 O O . TRP A 1 456 ? 10.859 -10.281 4.105 1 93.75 456 TRP A O 1
ATOM 3639 N N . ASP A 1 457 ? 11 -8.438 5.438 1 92.06 457 ASP A N 1
ATOM 3640 C CA . ASP A 1 457 ? 12.055 -9 6.273 1 92.06 457 ASP A CA 1
ATOM 3641 C C . ASP A 1 457 ? 11.539 -10.164 7.109 1 92.06 457 ASP A C 1
ATOM 3643 O O . ASP A 1 457 ? 12.25 -11.148 7.32 1 92.06 457 ASP A O 1
ATOM 3647 N N . VAL A 1 458 ? 10.273 -10.07 7.562 1 91.81 458 VAL A N 1
ATOM 3648 C CA . VAL A 1 458 ? 9.641 -11.156 8.297 1 91.81 458 VAL A CA 1
ATOM 3649 C C . VAL A 1 458 ? 9.484 -12.375 7.387 1 91.81 458 VAL A C 1
ATOM 3651 O O . VAL A 1 458 ? 9.82 -13.492 7.773 1 91.81 458 VAL A O 1
ATOM 3654 N N . MET A 1 459 ? 9.07 -12.164 6.172 1 94.69 459 MET A N 1
ATOM 3655 C CA . MET A 1 459 ? 8.875 -13.242 5.207 1 94.69 459 MET A CA 1
ATOM 3656 C C . MET A 1 459 ? 10.211 -13.844 4.785 1 94.69 459 MET A C 1
ATOM 3658 O O . MET A 1 459 ? 10.297 -15.055 4.539 1 94.69 459 MET A O 1
ATOM 3662 N N . TYR A 1 460 ? 11.188 -12.977 4.758 1 95.62 460 TYR A N 1
ATOM 3663 C CA . TYR A 1 460 ? 12.523 -13.383 4.32 1 95.62 460 TYR A CA 1
ATOM 3664 C C . TYR A 1 460 ? 13.172 -14.312 5.336 1 95.62 460 TYR A C 1
ATOM 3666 O O . TYR A 1 460 ? 13.961 -15.188 4.969 1 95.62 460 TYR A O 1
ATOM 3674 N N . LYS A 1 461 ? 12.766 -14.188 6.586 1 93 461 LYS A N 1
ATOM 3675 C CA . LYS A 1 461 ? 13.422 -14.906 7.676 1 93 461 LYS A CA 1
ATOM 3676 C C . LYS A 1 461 ? 12.727 -16.234 7.949 1 93 461 LYS A C 1
ATOM 3678 O O . LYS A 1 461 ? 13.203 -17.031 8.758 1 93 461 LYS A O 1
ATOM 3683 N N . VAL A 1 462 ? 11.656 -16.5 7.234 1 92.19 462 VAL A N 1
ATOM 3684 C CA . VAL A 1 462 ? 10.922 -17.734 7.477 1 92.19 462 VAL A CA 1
ATOM 3685 C C . VAL A 1 462 ? 11.844 -18.938 7.246 1 92.19 462 VAL A C 1
ATOM 3687 O O . VAL A 1 462 ? 12.492 -19.047 6.199 1 92.19 462 VAL A O 1
ATOM 3690 N N . PRO A 1 463 ? 11.906 -19.812 8.227 1 90.25 463 PRO A N 1
ATOM 3691 C CA . PRO A 1 463 ? 12.773 -20.984 8.047 1 90.25 463 PRO A CA 1
ATOM 3692 C C . PRO A 1 463 ? 12.297 -21.906 6.934 1 90.25 463 PRO A C 1
ATOM 3694 O O . PRO A 1 463 ? 11.109 -22.25 6.879 1 90.25 463 PRO A O 1
ATOM 3697 N N . LEU A 1 464 ? 13.164 -22.188 6.062 1 90.44 464 LEU A N 1
ATOM 3698 C CA . LEU A 1 464 ? 12.945 -23.125 4.969 1 90.44 464 LEU A CA 1
ATOM 3699 C C . LEU A 1 464 ? 14.062 -24.156 4.922 1 90.44 464 LEU A C 1
ATOM 3701 O O . LEU A 1 464 ? 15.242 -23.812 4.887 1 90.44 464 LEU A O 1
ATOM 3705 N N . PRO A 1 465 ? 13.688 -25.406 4.996 1 89.38 465 PRO A N 1
ATOM 3706 C CA . PRO A 1 465 ? 14.734 -26.422 4.906 1 89.38 465 PRO A CA 1
ATOM 3707 C C . PRO A 1 465 ? 15.438 -26.422 3.549 1 89.38 465 PRO A C 1
ATOM 3709 O O . PRO A 1 465 ? 14.891 -25.906 2.57 1 89.38 465 PRO A O 1
ATOM 3712 N N . LYS A 1 466 ? 16.641 -27.078 3.607 1 92.12 466 LYS A N 1
ATOM 3713 C CA . LYS A 1 466 ? 17.312 -27.312 2.338 1 92.12 466 LYS A CA 1
ATOM 3714 C C . LYS A 1 466 ? 16.594 -28.375 1.518 1 92.12 466 LYS A C 1
ATOM 3716 O O . LYS A 1 466 ? 16.094 -29.359 2.066 1 92.12 466 LYS A O 1
ATOM 3721 N N . ALA A 1 467 ? 16.609 -28.156 0.276 1 92.56 467 ALA A N 1
ATOM 3722 C CA . ALA A 1 467 ? 15.891 -29.078 -0.607 1 92.56 467 ALA A CA 1
ATOM 3723 C C . ALA A 1 467 ? 16.422 -30.5 -0.475 1 92.56 467 ALA A C 1
ATOM 3725 O O . ALA A 1 467 ? 15.664 -31.469 -0.526 1 92.56 467 ALA A O 1
ATOM 3726 N N . GLU A 1 468 ? 17.703 -30.656 -0.269 1 93.25 468 GLU A N 1
ATOM 3727 C CA . GLU A 1 468 ? 18.344 -31.969 -0.21 1 93.25 468 GLU A CA 1
ATOM 3728 C C . GLU A 1 468 ? 17.875 -32.75 1.02 1 93.25 468 GLU A C 1
ATOM 3730 O O . GLU A 1 468 ? 18 -33.969 1.062 1 93.25 468 GLU A O 1
ATOM 3735 N N . THR A 1 469 ? 17.328 -32.031 1.96 1 94.25 469 THR A N 1
ATOM 3736 C CA . THR A 1 469 ? 16.922 -32.656 3.207 1 94.25 469 THR A CA 1
ATOM 3737 C C . THR A 1 469 ? 15.438 -33 3.188 1 94.25 469 THR A C 1
ATOM 3739 O O . THR A 1 469 ? 14.922 -33.594 4.125 1 94.25 469 THR A O 1
ATOM 3742 N N . MET A 1 470 ? 14.805 -32.656 2.174 1 94.94 470 MET A N 1
ATOM 3743 C CA . MET A 1 470 ? 13.359 -32.844 2.1 1 94.94 470 MET A CA 1
ATOM 3744 C C . MET A 1 470 ? 12.992 -33.906 1.067 1 94.94 470 MET A C 1
ATOM 3746 O O . MET A 1 470 ? 13.727 -34.094 0.094 1 94.94 470 MET A O 1
ATOM 3750 N N . PRO A 1 471 ? 11.859 -34.594 1.334 1 95.44 471 PRO A N 1
ATOM 3751 C CA . PRO A 1 471 ? 11.406 -35.5 0.288 1 95.44 471 PRO A CA 1
ATOM 3752 C C . PRO A 1 471 ? 11.078 -34.812 -1.022 1 95.44 471 PRO A C 1
ATOM 3754 O O . PRO A 1 471 ? 10.734 -33.625 -1.018 1 95.44 471 PRO A O 1
ATOM 3757 N N . LYS A 1 472 ? 11.125 -35.562 -2.1 1 95.06 472 LYS A N 1
ATOM 3758 C CA . LYS A 1 472 ? 10.836 -35 -3.422 1 95.06 472 LYS A CA 1
ATOM 3759 C C . LYS A 1 472 ? 9.391 -34.531 -3.516 1 95.06 472 LYS A C 1
ATOM 3761 O O . LYS A 1 472 ? 9.055 -33.719 -4.379 1 95.06 472 LYS A O 1
ATOM 3766 N N . SER A 1 473 ? 8.57 -35.031 -2.6 1 96.56 473 SER A N 1
ATOM 3767 C CA . SER A 1 473 ? 7.156 -34.688 -2.576 1 96.56 473 SER A CA 1
ATOM 3768 C C . SER A 1 473 ? 6.957 -33.25 -2.076 1 96.56 473 SER A C 1
ATOM 3770 O O . SER A 1 473 ? 5.871 -32.688 -2.213 1 96.56 473 SER A O 1
ATOM 3772 N N . PHE A 1 474 ? 7.945 -32.719 -1.458 1 97.12 474 PHE A N 1
ATOM 3773 C CA . PHE A 1 474 ? 7.91 -31.297 -1.165 1 97.12 474 PHE A CA 1
ATOM 3774 C C . PHE A 1 474 ? 8.328 -30.484 -2.383 1 97.12 474 PHE A C 1
ATOM 3776 O O . PHE A 1 474 ? 9.516 -30.406 -2.703 1 97.12 474 PHE A O 1
ATOM 3783 N N . LEU A 1 475 ? 7.383 -29.828 -3.021 1 97.81 475 LEU A N 1
ATOM 3784 C CA . LEU A 1 475 ? 7.582 -29.281 -4.363 1 97.81 475 LEU A CA 1
ATOM 3785 C C . LEU A 1 475 ? 8.156 -27.875 -4.305 1 97.81 475 LEU A C 1
ATOM 3787 O O . LEU A 1 475 ? 8.727 -27.391 -5.289 1 97.81 475 LEU A O 1
ATOM 3791 N N . GLY A 1 476 ? 7.945 -27.188 -3.223 1 97.56 476 GLY A N 1
ATOM 3792 C CA . GLY A 1 476 ? 8.297 -25.797 -3.055 1 97.56 476 GLY A CA 1
ATOM 3793 C C . GLY A 1 476 ? 7.211 -24.984 -2.361 1 97.56 476 GLY A C 1
ATOM 3794 O O . GLY A 1 476 ? 6.539 -25.484 -1.459 1 97.56 476 GLY A O 1
ATOM 3795 N N . GLY A 1 477 ? 7.141 -23.703 -2.738 1 97.81 477 GLY A N 1
ATOM 3796 C CA . GLY A 1 477 ? 6.164 -22.875 -2.057 1 97.81 477 GLY A CA 1
ATOM 3797 C C . GLY A 1 477 ? 5.711 -21.688 -2.883 1 97.81 477 GLY A C 1
ATOM 3798 O O . GLY A 1 477 ? 6.102 -21.547 -4.043 1 97.81 477 GLY A O 1
ATOM 3799 N N . GLN A 1 478 ? 4.777 -20.922 -2.262 1 98.38 478 GLN A N 1
ATOM 3800 C CA . GLN A 1 478 ? 4.27 -19.719 -2.924 1 98.38 478 GLN A CA 1
ATOM 3801 C C . GLN A 1 478 ? 3.805 -18.688 -1.905 1 98.38 478 GLN A C 1
ATOM 3803 O O . GLN A 1 478 ? 3.535 -19.016 -0.75 1 98.38 478 GLN A O 1
ATOM 3808 N N . THR A 1 479 ? 3.859 -17.406 -2.295 1 98.12 479 THR A N 1
ATOM 3809 C CA . THR A 1 479 ? 3.199 -16.344 -1.556 1 98.12 479 THR A CA 1
ATOM 3810 C C . THR A 1 479 ? 1.817 -16.062 -2.139 1 98.12 479 THR A C 1
ATOM 3812 O O . THR A 1 479 ? 1.604 -16.203 -3.344 1 98.12 479 THR A O 1
ATOM 3815 N N . CYS A 1 480 ? 0.864 -15.781 -1.266 1 97.69 480 CYS A N 1
ATOM 3816 C CA . CYS A 1 480 ? -0.521 -15.656 -1.704 1 97.69 480 CYS A CA 1
ATOM 3817 C C . CYS A 1 480 ? -1.045 -14.25 -1.467 1 97.69 480 CYS A C 1
ATOM 3819 O O . CYS A 1 480 ? -1.092 -13.781 -0.327 1 97.69 480 CYS A O 1
ATOM 3821 N N . SER A 1 481 ? -1.408 -13.602 -2.545 1 96.12 481 SER A N 1
ATOM 3822 C CA . SER A 1 481 ? -2.074 -12.305 -2.471 1 96.12 481 SER A CA 1
ATOM 3823 C C . SER A 1 481 ? -3.572 -12.438 -2.725 1 96.12 481 SER A C 1
ATOM 3825 O O . SER A 1 481 ? -4 -12.609 -3.867 1 96.12 481 SER A O 1
ATOM 3827 N N . TRP A 1 482 ? -4.344 -12.273 -1.712 1 93.75 482 TRP A N 1
ATOM 3828 C CA . TRP A 1 482 ? -5.797 -12.398 -1.802 1 93.75 482 TRP A CA 1
ATOM 3829 C C . TRP A 1 482 ? -6.445 -11.039 -2.033 1 93.75 482 TRP A C 1
ATOM 3831 O O . TRP A 1 482 ? -7.641 -10.953 -2.318 1 93.75 482 TRP A O 1
ATOM 3841 N N . HIS A 1 483 ? -5.648 -9.992 -1.892 1 84.62 483 HIS A N 1
ATOM 3842 C CA . HIS A 1 483 ? -6.07 -8.609 -2.086 1 84.62 483 HIS A CA 1
ATOM 3843 C C . HIS A 1 483 ? -7.293 -8.281 -1.235 1 84.62 483 HIS A C 1
ATOM 3845 O O . HIS A 1 483 ? -8.234 -7.641 -1.713 1 84.62 483 HIS A O 1
ATOM 3851 N N . GLU A 1 484 ? -7.324 -8.727 -0.062 1 78.81 484 GLU A N 1
ATOM 3852 C CA . GLU A 1 484 ? -8.398 -8.43 0.886 1 78.81 484 GLU A CA 1
ATOM 3853 C C . GLU A 1 484 ? -8.484 -6.938 1.178 1 78.81 484 GLU A C 1
ATOM 3855 O O . GLU A 1 484 ? -9.562 -6.418 1.469 1 78.81 484 GLU A O 1
ATOM 3860 N N . HIS A 1 485 ? -7.309 -6.266 1.118 1 74.25 485 HIS A N 1
ATOM 3861 C CA . HIS A 1 485 ? -7.227 -4.848 1.438 1 74.25 485 HIS A CA 1
ATOM 3862 C C . HIS A 1 485 ? -6.727 -4.039 0.244 1 74.25 485 HIS A C 1
ATOM 3864 O O . HIS A 1 485 ? -6.219 -2.93 0.409 1 74.25 485 HIS A O 1
ATOM 3870 N N . GLY A 1 486 ? -6.805 -4.707 -0.833 1 76.81 486 GLY A N 1
ATOM 3871 C CA . GLY A 1 486 ? -6.293 -4.031 -2.016 1 76.81 486 GLY A CA 1
ATOM 3872 C C . GLY A 1 486 ? -7.035 -4.406 -3.285 1 76.81 486 GLY A C 1
ATOM 3873 O O . GLY A 1 486 ? -7.906 -5.277 -3.266 1 76.81 486 GLY A O 1
ATOM 3874 N N . ASP A 1 487 ? -6.773 -3.625 -4.262 1 83.69 487 ASP A N 1
ATOM 3875 C CA . ASP A 1 487 ? -7.27 -3.867 -5.613 1 83.69 487 ASP A CA 1
ATOM 3876 C C . ASP A 1 487 ? -6.203 -3.541 -6.652 1 83.69 487 ASP A C 1
ATOM 3878 O O . ASP A 1 487 ? -5.004 -3.588 -6.363 1 83.69 487 ASP A O 1
ATOM 3882 N N . ALA A 1 488 ? -6.66 -3.361 -7.859 1 82.38 488 ALA A N 1
ATOM 3883 C CA . ALA A 1 488 ? -5.723 -3.148 -8.961 1 82.38 488 ALA A CA 1
ATOM 3884 C C . ALA A 1 488 ? -4.863 -1.909 -8.719 1 82.38 488 ALA A C 1
ATOM 3886 O O . ALA A 1 488 ? -3.748 -1.809 -9.234 1 82.38 488 ALA A O 1
ATOM 3887 N N . PHE A 1 489 ? -5.258 -0.947 -7.789 1 76.88 489 PHE A N 1
ATOM 3888 C CA . PHE A 1 489 ? -4.586 0.33 -7.594 1 76.88 489 PHE A CA 1
ATOM 3889 C C . PHE A 1 489 ? -3.365 0.167 -6.695 1 76.88 489 PHE A C 1
ATOM 3891 O O . PHE A 1 489 ? -2.424 0.96 -6.766 1 76.88 489 PHE A O 1
ATOM 3898 N N . ASN A 1 490 ? -3.352 -0.84 -5.902 1 86.12 490 ASN A N 1
ATOM 3899 C CA . ASN A 1 490 ? -2.23 -0.953 -4.977 1 86.12 490 ASN A CA 1
ATOM 3900 C C . ASN A 1 490 ? -1.631 -2.355 -4.988 1 86.12 490 ASN A C 1
ATOM 3902 O O . ASN A 1 490 ? -0.848 -2.709 -4.105 1 86.12 490 ASN A O 1
ATOM 3906 N N . LEU A 1 491 ? -2 -3.098 -5.992 1 90.88 491 LEU A N 1
ATOM 3907 C CA . LEU A 1 491 ? -1.538 -4.477 -6.094 1 90.88 491 LEU A CA 1
ATOM 3908 C C . LEU A 1 491 ? -0.015 -4.539 -6.121 1 90.88 491 LEU A C 1
ATOM 3910 O O . LEU A 1 491 ? 0.596 -5.273 -5.34 1 90.88 491 LEU A O 1
ATOM 3914 N N . GLN A 1 492 ? 0.611 -3.766 -6.938 1 92.12 492 GLN A N 1
ATOM 3915 C CA . GLN A 1 492 ? 2.059 -3.816 -7.121 1 92.12 492 GLN A CA 1
ATOM 3916 C C . GLN A 1 492 ? 2.787 -3.387 -5.852 1 92.12 492 GLN A C 1
ATOM 3918 O O . GLN A 1 492 ? 3.695 -4.078 -5.387 1 92.12 492 GLN A O 1
ATOM 3923 N N . GLN A 1 493 ? 2.326 -2.307 -5.258 1 89.44 493 GLN A N 1
ATOM 3924 C CA . GLN A 1 493 ? 2.984 -1.733 -4.086 1 89.44 493 GLN A CA 1
ATOM 3925 C C . GLN A 1 493 ? 2.883 -2.668 -2.885 1 89.44 493 GLN A C 1
ATOM 3927 O O . GLN A 1 493 ? 3.793 -2.721 -2.055 1 89.44 493 GLN A O 1
ATOM 3932 N N . ARG A 1 494 ? 1.853 -3.398 -2.896 1 90.94 494 ARG A N 1
ATOM 3933 C CA . ARG A 1 494 ? 1.617 -4.254 -1.737 1 90.94 494 ARG A CA 1
ATOM 3934 C C . ARG A 1 494 ? 2.338 -5.586 -1.885 1 90.94 494 ARG A C 1
ATOM 3936 O O . ARG A 1 494 ? 2.672 -6.23 -0.889 1 90.94 494 ARG A O 1
ATOM 3943 N N . THR A 1 495 ? 2.645 -5.941 -3.1 1 95.12 495 THR A N 1
ATOM 3944 C CA . THR A 1 495 ? 2.936 -7.359 -3.266 1 95.12 495 THR A CA 1
ATOM 3945 C C . THR A 1 495 ? 4.363 -7.566 -3.764 1 95.12 495 THR A C 1
ATOM 3947 O O . THR A 1 495 ? 5.039 -8.508 -3.35 1 95.12 495 THR A O 1
ATOM 3950 N N . ILE A 1 496 ? 4.902 -6.688 -4.531 1 96.56 496 ILE A N 1
ATOM 3951 C CA . ILE A 1 496 ? 6.094 -6.992 -5.32 1 96.56 496 ILE A CA 1
ATOM 3952 C C . ILE A 1 496 ? 7.289 -7.199 -4.395 1 96.56 496 ILE A C 1
ATOM 3954 O O . ILE A 1 496 ? 7.996 -8.203 -4.496 1 96.56 496 ILE A O 1
ATOM 3958 N N . ILE A 1 497 ? 7.562 -6.273 -3.443 1 95.88 497 ILE A N 1
ATOM 3959 C CA . ILE A 1 497 ? 8.734 -6.344 -2.584 1 95.88 497 ILE A CA 1
ATOM 3960 C C . ILE A 1 497 ? 8.625 -7.551 -1.654 1 95.88 497 ILE A C 1
ATOM 3962 O O . ILE A 1 497 ? 9.602 -8.266 -1.429 1 95.88 497 ILE A O 1
ATOM 3966 N N . ARG A 1 498 ? 7.465 -7.805 -1.16 1 96.38 498 ARG A N 1
ATOM 3967 C CA . ARG A 1 498 ? 7.23 -8.961 -0.303 1 96.38 498 ARG A CA 1
ATOM 3968 C C . ARG A 1 498 ? 7.383 -10.266 -1.086 1 96.38 498 ARG A C 1
ATOM 3970 O O . ARG A 1 498 ? 7.949 -11.234 -0.582 1 96.38 498 ARG A O 1
ATOM 3977 N N . ALA A 1 499 ? 6.914 -10.242 -2.299 1 98.44 499 ALA A N 1
ATOM 3978 C CA . ALA A 1 499 ? 7.098 -11.406 -3.164 1 98.44 499 ALA A CA 1
ATOM 3979 C C . ALA A 1 499 ? 8.578 -11.648 -3.449 1 98.44 499 ALA A C 1
ATOM 3981 O O . ALA A 1 499 ? 9.016 -12.789 -3.578 1 98.44 499 ALA A O 1
ATOM 3982 N N . ALA A 1 500 ? 9.328 -10.578 -3.572 1 98.44 500 ALA A N 1
ATOM 3983 C CA . ALA A 1 500 ? 10.766 -10.695 -3.811 1 98.44 500 ALA A CA 1
ATOM 3984 C C . ALA A 1 500 ? 11.445 -11.453 -2.674 1 98.44 500 ALA A C 1
ATOM 3986 O O . ALA A 1 500 ? 12.336 -12.266 -2.91 1 98.44 500 ALA A O 1
ATOM 3987 N N . ALA A 1 501 ? 11.023 -11.188 -1.487 1 97.88 501 ALA A N 1
ATOM 3988 C CA . ALA A 1 501 ? 11.586 -11.891 -0.334 1 97.88 501 ALA A CA 1
ATOM 3989 C C . ALA A 1 501 ? 11.367 -13.391 -0.454 1 97.88 501 ALA A C 1
ATOM 3991 O O . ALA A 1 501 ? 12.305 -14.18 -0.299 1 97.88 501 ALA A O 1
ATOM 3992 N N . VAL A 1 502 ? 10.188 -13.773 -0.805 1 98.19 502 VAL A N 1
ATOM 3993 C CA . VAL A 1 502 ? 9.828 -15.188 -0.917 1 98.19 502 VAL A CA 1
ATOM 3994 C C . VAL A 1 502 ? 10.539 -15.805 -2.119 1 98.19 502 VAL A C 1
ATOM 3996 O O . VAL A 1 502 ? 11.016 -16.938 -2.049 1 98.19 502 VAL A O 1
ATOM 3999 N N . ALA A 1 503 ? 10.633 -15.055 -3.168 1 98.69 503 ALA A N 1
ATOM 4000 C CA . ALA A 1 503 ? 11.258 -15.531 -4.398 1 98.69 503 ALA A CA 1
ATOM 4001 C C . ALA A 1 503 ? 12.703 -15.945 -4.145 1 98.69 503 ALA A C 1
ATOM 4003 O O . ALA A 1 503 ? 13.133 -17.016 -4.586 1 98.69 503 ALA A O 1
ATOM 4004 N N . GLU A 1 504 ? 13.445 -15.109 -3.475 1 98 504 GLU A N 1
ATOM 4005 C CA . GLU A 1 504 ? 14.844 -15.477 -3.232 1 98 504 GLU A CA 1
ATOM 4006 C C . GLU A 1 504 ? 14.945 -16.688 -2.316 1 98 504 GLU A C 1
ATOM 4008 O O . GLU A 1 504 ? 15.805 -17.547 -2.506 1 98 504 GLU A O 1
ATOM 4013 N N . ARG A 1 505 ? 14.07 -16.781 -1.338 1 97.06 505 ARG A N 1
ATOM 4014 C CA . ARG A 1 505 ? 14.109 -17.922 -0.441 1 97.06 505 ARG A CA 1
ATOM 4015 C C . ARG A 1 505 ? 13.844 -19.219 -1.201 1 97.06 505 ARG A C 1
ATOM 4017 O O . ARG A 1 505 ? 14.438 -20.25 -0.899 1 97.06 505 ARG A O 1
ATOM 4024 N N . LEU A 1 506 ? 13.016 -19.156 -2.176 1 98.12 506 LEU A N 1
ATOM 4025 C CA . LEU A 1 506 ? 12.641 -20.359 -2.93 1 98.12 506 LEU A CA 1
ATOM 4026 C C . LEU A 1 506 ? 13.664 -20.656 -4.023 1 98.12 506 LEU A C 1
ATOM 4028 O O . LEU A 1 506 ? 13.742 -21.781 -4.512 1 98.12 506 LEU A O 1
ATOM 4032 N N . TRP A 1 507 ? 14.414 -19.656 -4.445 1 98.06 507 TRP A N 1
ATOM 4033 C CA . TRP A 1 507 ? 15.406 -19.828 -5.5 1 98.06 507 TRP A CA 1
ATOM 4034 C C . TRP A 1 507 ? 16.781 -20.141 -4.914 1 98.06 507 TRP A C 1
ATOM 4036 O O . TRP A 1 507 ? 17.438 -21.094 -5.34 1 98.06 507 TRP A O 1
ATOM 4046 N N . SER A 1 508 ? 17.188 -19.391 -3.902 1 94.94 508 SER A N 1
ATOM 4047 C CA . SER A 1 508 ? 18.562 -19.438 -3.395 1 94.94 508 SER A CA 1
ATOM 4048 C C . SER A 1 508 ? 18.672 -20.312 -2.152 1 94.94 508 SER A C 1
ATOM 4050 O O . SER A 1 508 ? 19.766 -20.719 -1.768 1 94.94 508 SER A O 1
ATOM 4052 N N . GLY A 1 509 ? 17.578 -20.547 -1.479 1 92.44 509 GLY A N 1
ATOM 4053 C CA . GLY A 1 509 ? 17.609 -21.359 -0.263 1 92.44 509 GLY A CA 1
ATOM 4054 C C . GLY A 1 509 ? 17.906 -20.531 0.981 1 92.44 509 GLY A C 1
ATOM 4055 O O . GLY A 1 509 ? 17.062 -19.75 1.425 1 92.44 509 GLY A O 1
ATOM 4056 N N . GLU A 1 510 ? 19.141 -20.5 1.411 1 89.81 510 GLU A N 1
ATOM 4057 C CA . GLU A 1 510 ? 19.516 -19.844 2.66 1 89.81 510 GLU A CA 1
ATOM 4058 C C . GLU A 1 510 ? 19.484 -18.328 2.508 1 89.81 510 GLU A C 1
ATOM 4060 O O . GLU A 1 510 ? 19.953 -17.781 1.502 1 89.81 510 GLU A O 1
ATOM 4065 N N . PRO A 1 511 ? 18.875 -17.688 3.521 1 91.31 511 PRO A N 1
ATOM 4066 C CA . PRO A 1 511 ? 18.828 -16.234 3.445 1 91.31 511 PRO A CA 1
ATOM 4067 C C . PRO A 1 511 ? 20.203 -15.586 3.686 1 91.31 511 PRO A C 1
ATOM 4069 O O . PRO A 1 511 ? 21.047 -16.172 4.355 1 91.31 511 PRO A O 1
ATOM 4072 N N . SER A 1 512 ? 20.344 -14.406 3.119 1 88.12 512 SER A N 1
ATOM 4073 C CA . SER A 1 512 ? 21.469 -13.531 3.459 1 88.12 512 SER A CA 1
ATOM 4074 C C . SER A 1 512 ? 21.188 -12.758 4.75 1 88.12 512 SER A C 1
ATOM 4076 O O . SER A 1 512 ? 20.078 -12.789 5.266 1 88.12 512 SER A O 1
ATOM 4078 N N . ALA A 1 513 ? 22.359 -12.164 5.242 1 85.94 513 ALA A N 1
ATOM 4079 C CA . ALA A 1 513 ? 22.141 -11.211 6.324 1 85.94 513 ALA A CA 1
ATOM 4080 C C . ALA A 1 513 ? 21.156 -10.125 5.906 1 85.94 513 ALA A C 1
ATOM 4082 O O . ALA A 1 513 ? 21.188 -9.648 4.766 1 85.94 513 ALA A O 1
ATOM 4083 N N . LEU A 1 514 ? 20.281 -9.797 6.809 1 86.56 514 LEU A N 1
ATOM 4084 C CA . LEU A 1 514 ? 19.156 -8.914 6.492 1 86.56 514 LEU A CA 1
ATOM 4085 C C . LEU A 1 514 ? 19.656 -7.59 5.914 1 86.56 514 LEU A C 1
ATOM 4087 O O . LEU A 1 514 ? 19.047 -7.047 4.988 1 86.56 514 LEU A O 1
ATOM 4091 N N . ASP A 1 515 ? 20.703 -7.023 6.449 1 80.75 515 ASP A N 1
ATOM 4092 C CA . ASP A 1 515 ? 21.203 -5.742 5.969 1 80.75 515 ASP A CA 1
ATOM 4093 C C . ASP A 1 515 ? 21.688 -5.852 4.523 1 80.75 515 ASP A C 1
ATOM 4095 O O . ASP A 1 515 ? 21.516 -4.93 3.729 1 80.75 515 ASP A O 1
ATOM 4099 N N . VAL A 1 516 ? 22.281 -6.98 4.234 1 84.12 516 VAL A N 1
ATOM 4100 C CA . VAL A 1 516 ? 22.766 -7.23 2.879 1 84.12 516 VAL A CA 1
ATOM 4101 C C . VAL A 1 516 ? 21.578 -7.406 1.936 1 84.12 516 VAL A C 1
ATOM 4103 O O . VAL A 1 516 ? 21.531 -6.801 0.861 1 84.12 516 VAL A O 1
ATOM 4106 N N . ALA A 1 517 ? 20.656 -8.188 2.406 1 90.62 517 ALA A N 1
ATOM 4107 C CA . ALA A 1 517 ? 19.453 -8.422 1.604 1 90.62 517 ALA A CA 1
ATOM 4108 C C . ALA A 1 517 ? 18.703 -7.117 1.353 1 90.62 517 ALA A C 1
ATOM 4110 O O . ALA A 1 517 ? 18.172 -6.898 0.258 1 90.62 517 ALA A O 1
ATOM 4111 N N . ARG A 1 518 ? 18.656 -6.297 2.342 1 88.44 518 ARG A N 1
ATOM 4112 C CA . ARG A 1 518 ? 17.969 -5.02 2.238 1 88.44 518 ARG A CA 1
ATOM 4113 C C . ARG A 1 518 ? 18.578 -4.152 1.142 1 88.44 518 ARG A C 1
ATOM 4115 O O . ARG A 1 518 ? 17.844 -3.551 0.345 1 88.44 518 ARG A O 1
ATOM 4122 N N . GLN A 1 519 ? 19.828 -4.102 1.093 1 83.31 519 GLN A N 1
ATOM 4123 C CA . GLN A 1 519 ? 20.516 -3.293 0.086 1 83.31 519 GLN A CA 1
ATOM 4124 C C . GLN A 1 519 ? 20.297 -3.859 -1.314 1 83.31 519 GLN A C 1
ATOM 4126 O O . GLN A 1 519 ? 20.062 -3.105 -2.266 1 83.31 519 GLN A O 1
ATOM 4131 N N . ARG A 1 520 ? 20.344 -5.18 -1.428 1 90.38 520 ARG A N 1
ATOM 4132 C CA . ARG A 1 520 ? 20.094 -5.816 -2.719 1 90.38 520 ARG A CA 1
ATOM 4133 C C . ARG A 1 520 ? 18.641 -5.617 -3.156 1 90.38 520 ARG A C 1
ATOM 4135 O O . ARG A 1 520 ? 18.375 -5.375 -4.336 1 90.38 520 ARG A O 1
ATOM 4142 N N . LEU A 1 521 ? 17.828 -5.707 -2.168 1 92.69 521 LEU A N 1
ATOM 4143 C CA . LEU A 1 521 ? 16.406 -5.516 -2.451 1 92.69 521 LEU A CA 1
ATOM 4144 C C . LEU A 1 521 ? 16.125 -4.082 -2.889 1 92.69 521 LEU A C 1
ATOM 4146 O O . LEU A 1 521 ? 15.297 -3.848 -3.771 1 92.69 521 LEU A O 1
ATOM 4150 N N . ALA A 1 522 ? 16.766 -3.125 -2.25 1 86.69 522 ALA A N 1
ATOM 4151 C CA . ALA A 1 522 ? 16.641 -1.725 -2.641 1 86.69 522 ALA A CA 1
ATOM 4152 C C . ALA A 1 522 ? 17.094 -1.51 -4.078 1 86.69 522 ALA A C 1
ATOM 4154 O O . ALA A 1 522 ? 16.484 -0.761 -4.836 1 86.69 522 ALA A O 1
ATOM 4155 N N . SER A 1 523 ? 18.188 -2.189 -4.48 1 86.69 523 SER A N 1
ATOM 4156 C CA . SER A 1 523 ? 18.672 -2.117 -5.855 1 86.69 523 SER A CA 1
ATOM 4157 C C . SER A 1 523 ? 17.656 -2.721 -6.832 1 86.69 523 SER A C 1
ATOM 4159 O O . SER A 1 523 ? 17.422 -2.172 -7.91 1 86.69 523 SER A O 1
ATOM 4161 N N . LEU A 1 524 ? 17.156 -3.84 -6.426 1 92.69 524 LEU A N 1
ATOM 4162 C CA . LEU A 1 524 ? 16.125 -4.457 -7.246 1 92.69 524 LEU A CA 1
ATOM 4163 C C . LEU A 1 524 ? 14.938 -3.52 -7.414 1 92.69 524 LEU A C 1
ATOM 4165 O O . LEU A 1 524 ? 14.391 -3.389 -8.516 1 92.69 524 LEU A O 1
ATOM 4169 N N . ARG A 1 525 ? 14.547 -2.932 -6.328 1 91.19 525 ARG A N 1
ATOM 4170 C CA . ARG A 1 525 ? 13.406 -2.016 -6.355 1 91.19 525 ARG A CA 1
ATOM 4171 C C . ARG A 1 525 ? 13.617 -0.924 -7.402 1 91.19 525 ARG A C 1
ATOM 4173 O O . ARG A 1 525 ? 12.719 -0.645 -8.195 1 91.19 525 ARG A O 1
ATOM 4180 N N . CYS A 1 526 ? 14.734 -0.325 -7.438 1 85.62 526 CYS A N 1
ATOM 4181 C CA . CYS A 1 526 ? 15.008 0.74 -8.391 1 85.62 526 CYS A CA 1
ATOM 4182 C C . CYS A 1 526 ? 14.977 0.209 -9.82 1 85.62 526 CYS A C 1
ATOM 4184 O O . CYS A 1 526 ? 14.469 0.874 -10.727 1 85.62 526 CYS A O 1
ATOM 4186 N N . ARG A 1 527 ? 15.469 -0.985 -10.016 1 89.88 527 ARG A N 1
ATOM 4187 C CA . ARG A 1 527 ? 15.422 -1.598 -11.344 1 89.88 527 ARG A CA 1
ATOM 4188 C C . ARG A 1 527 ? 13.977 -1.802 -11.797 1 89.88 527 ARG A C 1
ATOM 4190 O O . ARG A 1 527 ? 13.648 -1.58 -12.961 1 89.88 527 ARG A O 1
ATOM 4197 N N . LEU A 1 528 ? 13.195 -2.285 -10.891 1 92.94 528 LEU A N 1
ATOM 4198 C CA . LEU A 1 528 ? 11.797 -2.531 -11.234 1 92.94 528 LEU A CA 1
ATOM 4199 C C . LEU A 1 528 ? 11.07 -1.223 -11.539 1 92.94 528 LEU A C 1
ATOM 4201 O O . LEU A 1 528 ? 10.211 -1.176 -12.414 1 92.94 528 LEU A O 1
ATOM 4205 N N . VAL A 1 529 ? 11.438 -0.164 -10.812 1 86.81 529 VAL A N 1
ATOM 4206 C CA . VAL A 1 529 ? 10.883 1.152 -11.109 1 86.81 529 VAL A CA 1
ATOM 4207 C C . VAL A 1 529 ? 11.273 1.57 -12.523 1 86.81 529 VAL A C 1
ATOM 4209 O O . VAL A 1 529 ? 10.445 2.088 -13.273 1 86.81 529 VAL A O 1
ATOM 4212 N N . HIS A 1 530 ? 12.5 1.272 -12.914 1 85.69 530 HIS A N 1
ATOM 4213 C CA . HIS A 1 530 ? 12.977 1.588 -14.258 1 85.69 530 HIS A CA 1
ATOM 4214 C C . HIS A 1 530 ? 12.211 0.792 -15.312 1 85.69 530 HIS A C 1
ATOM 4216 O O . HIS A 1 530 ? 12.133 1.206 -16.469 1 85.69 530 HIS A O 1
ATOM 4222 N N . ARG A 1 531 ? 11.672 -0.291 -14.852 1 89.69 531 ARG A N 1
ATOM 4223 C CA . ARG A 1 531 ? 10.867 -1.125 -15.742 1 89.69 531 ARG A CA 1
ATOM 4224 C C . ARG A 1 531 ? 9.406 -0.708 -15.703 1 89.69 531 ARG A C 1
ATOM 4226 O O . ARG A 1 531 ? 8.523 -1.46 -16.141 1 89.69 531 ARG A O 1
ATOM 4233 N N . ARG A 1 532 ? 9.125 0.346 -15.055 1 83.06 532 ARG A N 1
ATOM 4234 C CA . ARG A 1 532 ? 7.812 0.975 -14.992 1 83.06 532 ARG A CA 1
ATOM 4235 C C . ARG A 1 532 ? 6.867 0.189 -14.086 1 83.06 532 ARG A C 1
ATOM 4237 O O . ARG A 1 532 ? 5.664 0.127 -14.344 1 83.06 532 ARG A O 1
ATOM 4244 N N . LEU A 1 533 ? 7.434 -0.496 -13.195 1 90.81 533 LEU A N 1
ATOM 4245 C CA . LEU A 1 533 ? 6.645 -1.102 -12.133 1 90.81 533 LEU A CA 1
ATOM 4246 C C . LEU A 1 533 ? 6.586 -0.188 -10.914 1 90.81 533 LEU A C 1
ATOM 4248 O O . LEU A 1 533 ? 7.293 0.82 -10.852 1 90.81 533 LEU A O 1
ATOM 4252 N N . LEU A 1 534 ? 5.676 -0.505 -10 1 87 534 LEU A N 1
ATOM 4253 C CA . LEU A 1 534 ? 5.441 0.385 -8.867 1 87 534 LEU A CA 1
ATOM 4254 C C . LEU A 1 534 ? 5.633 -0.354 -7.547 1 87 534 LEU A C 1
ATOM 4256 O O . LEU A 1 534 ? 4.727 -0.387 -6.711 1 87 534 LEU A O 1
ATOM 4260 N N . PRO A 1 535 ? 6.855 -0.856 -7.336 1 91.5 535 PRO A N 1
ATOM 4261 C CA . PRO A 1 535 ? 7.105 -1.494 -6.043 1 91.5 535 PRO A CA 1
ATOM 4262 C C . PRO A 1 535 ? 7.238 -0.486 -4.902 1 91.5 535 PRO A C 1
ATOM 4264 O O . PRO A 1 535 ? 7.645 0.657 -5.133 1 91.5 535 PRO A O 1
ATOM 4267 N N . SER A 1 536 ? 6.875 -0.889 -3.723 1 89 536 SER A N 1
ATOM 4268 C CA . SER A 1 536 ? 7.055 -0.04 -2.549 1 89 536 SER A CA 1
ATOM 4269 C C . SER A 1 536 ? 8.531 0.155 -2.227 1 89 536 SER A C 1
ATOM 4271 O O . SER A 1 536 ? 9.367 -0.671 -2.598 1 89 536 SER A O 1
ATOM 4273 N N . ALA A 1 537 ? 8.828 1.201 -1.467 1 85.69 537 ALA A N 1
ATOM 4274 C CA . ALA A 1 537 ? 10.195 1.499 -1.059 1 85.69 537 ALA A CA 1
ATOM 4275 C C . ALA A 1 537 ? 10.695 0.494 -0.023 1 85.69 537 ALA A C 1
ATOM 4277 O O . ALA A 1 537 ? 9.914 0.012 0.805 1 85.69 537 ALA A O 1
ATOM 4278 N N . VAL A 1 538 ? 11.984 0.26 -0.105 1 86.25 538 VAL A N 1
ATOM 4279 C CA . VAL A 1 538 ? 12.641 -0.634 0.842 1 86.25 538 VAL A CA 1
ATOM 4280 C C . VAL A 1 538 ? 13.422 0.184 1.869 1 86.25 538 VAL A C 1
ATOM 4282 O O . VAL A 1 538 ? 13.406 -0.13 3.062 1 86.25 538 VAL A O 1
ATOM 4285 N N . ILE A 1 539 ? 14.078 1.2 1.436 1 81 539 ILE A N 1
ATOM 4286 C CA . ILE A 1 539 ? 14.82 2.193 2.205 1 81 539 ILE A CA 1
ATOM 4287 C C . ILE A 1 539 ? 14.5 3.594 1.684 1 81 539 ILE A C 1
ATOM 4289 O O . ILE A 1 539 ? 13.93 3.744 0.601 1 81 539 ILE A O 1
ATOM 4293 N N . PRO A 1 540 ? 14.734 4.594 2.521 1 76.5 540 PRO A N 1
ATOM 4294 C CA . PRO A 1 540 ? 14.602 5.934 1.947 1 76.5 540 PRO A CA 1
ATOM 4295 C C . PRO A 1 540 ? 15.484 6.141 0.717 1 76.5 540 PRO A C 1
ATOM 4297 O O . PRO A 1 540 ? 16.703 5.977 0.792 1 76.5 540 PRO A O 1
ATOM 4300 N N . ASP A 1 541 ? 14.742 6.266 -0.448 1 73.5 541 ASP A N 1
ATOM 4301 C CA . ASP A 1 541 ? 15.461 6.41 -1.71 1 73.5 541 ASP A CA 1
ATOM 4302 C C . ASP A 1 541 ? 14.617 7.152 -2.742 1 73.5 541 ASP A C 1
ATOM 4304 O O . ASP A 1 541 ? 13.508 7.594 -2.441 1 73.5 541 ASP A O 1
ATOM 4308 N N . TYR A 1 542 ? 15.016 7.617 -3.873 1 69.06 542 TYR A N 1
ATOM 4309 C CA . TYR A 1 542 ? 14.25 8.266 -4.938 1 69.06 542 TYR A CA 1
ATOM 4310 C C . TYR A 1 542 ? 14.43 7.523 -6.258 1 69.06 542 TYR A C 1
ATOM 4312 O O . TYR A 1 542 ? 13.562 7.594 -7.137 1 69.06 542 TYR A O 1
ATOM 4320 N N . CYS A 1 543 ? 15.086 6.379 -6.305 1 71.38 543 CYS A N 1
ATOM 4321 C CA . CYS A 1 543 ? 15.375 5.688 -7.555 1 71.38 543 CYS A CA 1
ATOM 4322 C C . CYS A 1 543 ? 15.281 6.641 -8.742 1 71.38 543 CYS A C 1
ATOM 4324 O O . CYS A 1 543 ? 14.359 7.457 -8.812 1 71.38 543 CYS A O 1
ATOM 4326 N N . GLU A 1 544 ? 16.266 6.922 -9.562 1 60 544 GLU A N 1
ATOM 4327 C CA . GLU A 1 544 ? 16.141 7.781 -10.734 1 60 544 GLU A CA 1
ATOM 4328 C C . GLU A 1 544 ? 15.016 7.301 -11.648 1 60 544 GLU A C 1
ATOM 4330 O O . GLU A 1 544 ? 14.898 6.105 -11.922 1 60 544 GLU A O 1
ATOM 4335 N N . ALA A 1 545 ? 13.906 7.805 -11.555 1 54.31 545 ALA A N 1
ATOM 4336 C CA . ALA A 1 545 ? 12.797 7.312 -12.367 1 54.31 545 ALA A CA 1
ATOM 4337 C C . ALA A 1 545 ? 12.953 7.738 -13.82 1 54.31 545 ALA A C 1
ATOM 4339 O O . ALA A 1 545 ? 13.5 8.812 -14.109 1 54.31 545 ALA A O 1
ATOM 4340 N N . PRO A 1 546 ? 12.961 6.625 -14.938 1 43.06 546 PRO A N 1
ATOM 4341 C CA . PRO A 1 546 ? 12.961 6.992 -16.359 1 43.06 546 PRO A CA 1
ATOM 4342 C C . PRO A 1 546 ? 12.109 8.227 -16.641 1 43.06 546 PRO A C 1
ATOM 4344 O O . PRO A 1 546 ? 11.125 8.484 -15.945 1 43.06 546 PRO A O 1
ATOM 4347 N N . ALA A 1 547 ? 12.891 9.086 -17.406 1 37.75 547 ALA A N 1
ATOM 4348 C CA . ALA A 1 547 ? 12.094 10.227 -17.859 1 37.75 547 ALA A CA 1
ATOM 4349 C C . ALA A 1 547 ? 10.742 9.773 -18.391 1 37.75 547 ALA A C 1
ATOM 4351 O O . ALA A 1 547 ? 10.656 8.758 -19.094 1 37.75 547 ALA A O 1
ATOM 4352 N N . GLN A 1 548 ? 9.977 9.789 -17.812 1 35.81 548 GLN A N 1
ATOM 4353 C CA . GLN A 1 548 ? 8.711 9.477 -18.484 1 35.81 548 GLN A CA 1
ATOM 4354 C C . GLN A 1 548 ? 8.742 9.914 -19.938 1 35.81 548 GLN A C 1
ATOM 4356 O O . GLN A 1 548 ? 8.969 11.094 -20.234 1 35.81 548 GLN A O 1
ATOM 4361 N N . GLN A 1 549 ? 9.492 9.133 -20.984 1 29.52 549 GLN A N 1
ATOM 4362 C CA . GLN A 1 549 ? 9.023 9.523 -22.312 1 29.52 549 GLN A CA 1
ATOM 4363 C C . GLN A 1 549 ? 7.602 10.07 -22.25 1 29.52 549 GLN A C 1
ATOM 4365 O O . GLN A 1 549 ? 6.73 9.484 -21.609 1 29.52 549 GLN A O 1
ATOM 4370 N N . HIS A 1 550 ? 7.578 11.258 -22.375 1 27.41 550 HIS A N 1
ATOM 4371 C CA . HIS A 1 550 ? 6.258 11.695 -22.812 1 27.41 550 HIS A CA 1
ATOM 4372 C C . HIS A 1 550 ? 5.688 10.75 -23.875 1 27.41 550 HIS A C 1
ATOM 4374 O O . HIS A 1 550 ? 6.012 10.867 -25.062 1 27.41 550 HIS A O 1
ATOM 4380 N N . ALA A 1 551 ? 5.789 9.547 -24 1 26.33 551 ALA A N 1
ATOM 4381 C CA . ALA A 1 551 ? 4.918 8.984 -25.031 1 26.33 551 ALA A CA 1
ATOM 4382 C C . ALA A 1 551 ? 3.672 9.844 -25.219 1 26.33 551 ALA A C 1
ATOM 4384 O O . ALA A 1 551 ? 3.17 10.438 -24.266 1 26.33 551 ALA A O 1
ATOM 4385 N N . ASN A 1 552 ? 3.543 10.391 -26.328 1 23.78 552 ASN A N 1
ATOM 4386 C CA . ASN A 1 552 ? 2.223 10.797 -26.797 1 23.78 552 ASN A CA 1
ATOM 4387 C C . ASN A 1 552 ? 1.115 9.984 -26.125 1 23.78 552 ASN A C 1
ATOM 4389 O O . ASN A 1 552 ? 1.186 8.758 -26.078 1 23.78 552 ASN A O 1
ATOM 4393 N N . ALA A 1 553 ? 0.584 10.508 -25.156 1 26.33 553 ALA A N 1
ATOM 4394 C CA . ALA A 1 553 ? -0.607 9.766 -24.75 1 26.33 553 ALA A CA 1
ATOM 4395 C C . ALA A 1 553 ? -1.101 8.867 -25.875 1 26.33 553 ALA A C 1
ATOM 4397 O O . ALA A 1 553 ? -2.113 8.18 -25.734 1 26.33 553 ALA A O 1
ATOM 4398 N N . GLU A 1 554 ? -0.389 9.008 -27 1 25.64 554 GLU A N 1
ATOM 4399 C CA . GLU A 1 554 ? -0.761 8.195 -28.156 1 25.64 554 GLU A CA 1
ATOM 4400 C C . GLU A 1 554 ? -0.275 6.754 -27.984 1 25.64 554 GLU A C 1
ATOM 4402 O O . GLU A 1 554 ? -0.984 5.812 -28.344 1 25.64 554 GLU A O 1
ATOM 4407 N N . GLU A 1 555 ? 1.062 6.535 -27.766 1 25 555 GLU A N 1
ATOM 4408 C CA . GLU A 1 555 ? 1.493 5.148 -27.938 1 25 555 GLU A CA 1
ATOM 4409 C C . GLU A 1 555 ? 1.232 4.332 -26.672 1 25 555 GLU A C 1
ATOM 4411 O O . GLU A 1 555 ? 0.885 3.152 -26.75 1 25 555 GLU A O 1
ATOM 4416 N N . VAL A 1 556 ? 1.601 4.84 -25.594 1 25.16 556 VAL A N 1
ATOM 4417 C CA . VAL A 1 556 ? 1.317 3.811 -24.594 1 25.16 556 VAL A CA 1
ATOM 4418 C C . VAL A 1 556 ? -0.187 3.732 -24.344 1 25.16 556 VAL A C 1
ATOM 4420 O O . VAL A 1 556 ? -0.662 2.824 -23.656 1 25.16 556 VAL A O 1
ATOM 4423 N N . SER A 1 557 ? -0.875 4.754 -24.688 1 26.89 557 SER A N 1
ATOM 4424 C CA . SER A 1 557 ? -2.307 4.535 -24.859 1 26.89 557 SER A CA 1
ATOM 4425 C C . SER A 1 557 ? -2.58 3.428 -25.875 1 26.89 557 SER A C 1
ATOM 4427 O O . SER A 1 557 ? -3.713 2.955 -25.984 1 26.89 557 SER A O 1
ATOM 4429 N N . SER A 1 558 ? -1.546 3.186 -26.672 1 25.16 558 SER A N 1
ATOM 4430 C CA . SER A 1 558 ? -1.719 2.061 -27.578 1 25.16 558 SER A CA 1
ATOM 4431 C C . SER A 1 558 ? -1.516 0.73 -26.859 1 25.16 558 SER A C 1
ATOM 4433 O O . SER A 1 558 ? -2.068 -0.292 -27.281 1 25.16 558 SER A O 1
ATOM 4435 N N . ALA A 1 559 ? -0.425 0.699 -26.016 1 25.53 559 ALA A N 1
ATOM 4436 C CA . ALA A 1 559 ? -0.279 -0.671 -25.531 1 25.53 559 ALA A CA 1
ATOM 4437 C C . ALA A 1 559 ? -1.289 -0.972 -24.422 1 25.53 559 ALA A C 1
ATOM 4439 O O . ALA A 1 559 ? -1.267 -2.053 -23.828 1 25.53 559 ALA A O 1
ATOM 4440 N N . LEU A 1 560 ? -1.877 -0.013 -23.859 1 24.72 560 LEU A N 1
ATOM 4441 C CA . LEU A 1 560 ? -3.08 -0.571 -23.25 1 24.72 560 LEU A CA 1
ATOM 4442 C C . LEU A 1 560 ? -4 -1.164 -24.312 1 24.72 560 LEU A C 1
ATOM 4444 O O . LEU A 1 560 ? -4.285 -0.52 -25.328 1 24.72 560 LEU A O 1
ATOM 4448 N N . PRO A 1 561 ? -3.863 -2.473 -24.594 1 23.34 561 PRO A N 1
ATOM 4449 C CA . PRO A 1 561 ? -4.59 -2.979 -25.766 1 23.34 561 PRO A CA 1
ATOM 4450 C C . PRO A 1 561 ? -5.836 -2.156 -26.078 1 23.34 561 PRO A C 1
ATOM 4452 O O . PRO A 1 561 ? -6.422 -1.541 -25.188 1 23.34 561 PRO A O 1
ATOM 4455 N N . THR A 1 562 ? -5.961 -1.72 -27.312 1 25.02 562 THR A N 1
ATOM 4456 C CA . THR A 1 562 ? -7.156 -1.475 -28.109 1 25.02 562 THR A CA 1
ATOM 4457 C C . THR A 1 562 ? -8.336 -2.273 -27.578 1 25.02 562 THR A C 1
ATOM 4459 O O . THR A 1 562 ? -9.492 -1.933 -27.844 1 25.02 562 THR A O 1
ATOM 4462 N N . LEU A 1 563 ? -7.945 -3.447 -27.078 1 23.36 563 LEU A N 1
ATOM 4463 C CA . LEU A 1 563 ? -8.969 -4.445 -26.812 1 23.36 563 LEU A CA 1
ATOM 4464 C C . LEU A 1 563 ? -9.852 -4.016 -25.641 1 23.36 563 LEU A C 1
ATOM 4466 O O . LEU A 1 563 ? -10.977 -4.496 -25.5 1 23.36 563 LEU A O 1
ATOM 4470 N N . LEU A 1 564 ? -9.336 -3.205 -24.734 1 24.16 564 LEU A N 1
ATOM 4471 C CA . LEU A 1 564 ? -10.492 -2.867 -23.922 1 24.16 564 LEU A CA 1
ATOM 4472 C C . LEU A 1 564 ? -11.344 -1.793 -24.594 1 24.16 564 LEU A C 1
ATOM 4474 O O . LEU A 1 564 ? -12.43 -1.463 -24.109 1 24.16 564 LEU A O 1
ATOM 4478 N N . ARG A 1 565 ? -10.758 -1.136 -25.562 1 28.14 565 ARG A N 1
ATOM 4479 C CA . ARG A 1 565 ? -11.5 -0.239 -26.438 1 28.14 565 ARG A CA 1
ATOM 4480 C C . ARG A 1 565 ? -12.5 -1.013 -27.281 1 28.14 565 ARG A C 1
ATOM 4482 O O . ARG A 1 565 ? -13.617 -0.545 -27.516 1 28.14 565 ARG A O 1
ATOM 4489 N N . SER A 1 566 ? -11.969 -2.014 -28.094 1 24.97 566 SER A N 1
ATOM 4490 C CA . SER A 1 566 ? -12.789 -2.732 -29.062 1 24.97 566 SER A CA 1
ATOM 4491 C C . SER A 1 566 ? -13.867 -3.557 -28.359 1 24.97 566 SER A C 1
ATOM 4493 O O . SER A 1 566 ? -14.836 -3.99 -29 1 24.97 566 SER A O 1
ATOM 4495 N N . SER A 1 567 ? -13.523 -4.129 -27.234 1 24.58 567 SER A N 1
ATOM 4496 C CA . SER A 1 567 ? -14.578 -5.09 -26.922 1 24.58 567 SER A CA 1
ATOM 4497 C C . SER A 1 567 ? -15.875 -4.383 -26.547 1 24.58 567 SER A C 1
ATOM 4499 O O . SER A 1 567 ? -16.906 -5.027 -26.359 1 24.58 567 SER A O 1
ATOM 4501 N N . LEU A 1 568 ? -15.695 -3.047 -26.188 1 25.44 568 LEU A N 1
ATOM 4502 C CA . LEU A 1 568 ? -17.031 -2.457 -26.047 1 25.44 568 LEU A CA 1
ATOM 4503 C C . LEU A 1 568 ? -17.547 -1.979 -27.406 1 25.44 568 LEU A C 1
ATOM 4505 O O . LEU A 1 568 ? -18.547 -1.247 -27.469 1 25.44 568 LEU A O 1
ATOM 4509 N N . THR A 1 569 ? -16.766 -2.045 -28.453 1 23.42 569 THR A N 1
ATOM 4510 C CA . THR A 1 569 ? -17.547 -1.771 -29.656 1 23.42 569 THR A CA 1
ATOM 4511 C C . THR A 1 569 ? -18.641 -2.822 -29.844 1 23.42 569 THR A C 1
ATOM 4513 O O . THR A 1 569 ? -18.344 -3.994 -30.078 1 23.42 569 THR A O 1
ATOM 4516 N N . ILE A 1 570 ? -19.656 -2.621 -29.109 1 23.39 570 ILE A N 1
ATOM 4517 C CA . ILE A 1 570 ? -20.875 -3.326 -29.484 1 23.39 570 ILE A CA 1
ATOM 4518 C C . ILE A 1 570 ? -21 -3.342 -31 1 23.39 570 ILE A C 1
ATOM 4520 O O . ILE A 1 570 ? -21.078 -2.287 -31.641 1 23.39 570 ILE A O 1
ATOM 4524 N N . THR A 1 571 ? -20.266 -4.199 -31.672 1 21.95 571 THR A N 1
ATOM 4525 C CA . THR A 1 571 ? -20.781 -4.445 -33 1 21.95 571 THR A CA 1
ATOM 4526 C C . THR A 1 571 ? -22.312 -4.594 -32.969 1 21.95 571 THR A C 1
ATOM 4528 O O . THR A 1 571 ? -22.844 -5.34 -32.156 1 21.95 571 THR A O 1
ATOM 4531 N N . ASP A 1 572 ? -23 -3.547 -33.312 1 22.45 572 ASP A N 1
ATOM 4532 C CA . ASP A 1 572 ? -24.406 -3.521 -33.656 1 22.45 572 ASP A CA 1
ATOM 4533 C C . ASP A 1 572 ? -24.797 -4.758 -34.469 1 22.45 572 ASP A C 1
ATOM 4535 O O . ASP A 1 572 ? -25.891 -4.805 -35.062 1 22.45 572 ASP A O 1
ATOM 4539 N N . SER A 1 573 ? -23.844 -5.57 -34.875 1 20.66 573 SER A N 1
ATOM 4540 C CA . SER A 1 573 ? -24.422 -6.375 -35.938 1 20.66 573 SER A CA 1
ATOM 4541 C C . SER A 1 573 ? -25.609 -7.195 -35.469 1 20.66 573 SER A C 1
ATOM 4543 O O . SER A 1 573 ? -26.438 -7.641 -36.25 1 20.66 573 SER A O 1
ATOM 4545 N N . GLN A 1 574 ? -25.422 -7.988 -34.438 1 19.62 574 GLN A N 1
ATOM 4546 C CA . GLN A 1 574 ? -26.297 -9.148 -34.625 1 19.62 574 GLN A CA 1
ATOM 4547 C C . GLN A 1 574 ? -27.766 -8.781 -34.469 1 19.62 574 GLN A C 1
ATOM 4549 O O . GLN A 1 574 ? -28.156 -8.258 -33.406 1 19.62 574 GLN A O 1
ATOM 4554 N N . GLN A 1 575 ? -28.469 -8.383 -35.562 1 18.56 575 GLN A N 1
ATOM 4555 C CA . GLN A 1 575 ? -29.891 -8.461 -35.875 1 18.56 575 GLN A CA 1
ATOM 4556 C C . GLN A 1 575 ? -30.5 -9.742 -35.312 1 18.56 575 GLN A C 1
ATOM 4558 O O . GLN A 1 575 ? -30.281 -10.828 -35.844 1 18.56 575 GLN A O 1
ATOM 4563 N N . VAL A 1 576 ? -30.297 -9.953 -34.094 1 19.42 576 VAL A N 1
ATOM 4564 C CA . VAL A 1 576 ? -31.078 -11.086 -33.625 1 19.42 576 VAL A CA 1
ATOM 4565 C C . VAL A 1 576 ? -32.531 -10.953 -34.094 1 19.42 576 VAL A C 1
ATOM 4567 O O . VAL A 1 576 ? -33.188 -9.945 -33.812 1 19.42 576 VAL A O 1
ATOM 4570 N N . HIS A 1 577 ? -32.812 -11.508 -35.312 1 17.28 577 HIS A N 1
ATOM 4571 C CA . HIS A 1 577 ? -34.156 -11.859 -35.75 1 17.28 577 HIS A CA 1
ATOM 4572 C C . HIS A 1 577 ? -34.969 -12.461 -34.625 1 17.28 577 HIS A C 1
ATOM 4574 O O . HIS A 1 577 ? -34.5 -13.344 -33.906 1 17.28 577 HIS A O 1
ATOM 4580 N N . ARG A 1 578 ? -35.844 -11.633 -34.25 1 19.48 578 ARG A N 1
ATOM 4581 C CA . ARG A 1 578 ? -36.969 -11.844 -33.344 1 19.48 578 ARG A CA 1
ATOM 4582 C C . ARG A 1 578 ? -37.75 -13.117 -33.688 1 19.48 578 ARG A C 1
ATOM 4584 O O . ARG A 1 578 ? -38.781 -13.062 -34.344 1 19.48 578 ARG A O 1
ATOM 4591 N N . GLN A 1 579 ? -37.094 -14.156 -34.406 1 16.7 579 GLN A N 1
ATOM 4592 C CA . GLN A 1 579 ? -38.156 -15.094 -34.719 1 16.7 579 GLN A CA 1
ATOM 4593 C C . GLN A 1 579 ? -38.906 -15.539 -33.469 1 16.7 579 GLN A C 1
ATOM 4595 O O . GLN A 1 579 ? -38.281 -15.773 -32.438 1 16.7 579 GLN A O 1
ATOM 4600 N N . HIS A 1 580 ? -40.188 -15.203 -33.406 1 17.83 580 HIS A N 1
ATOM 4601 C CA . HIS A 1 580 ? -41.375 -15.344 -32.594 1 17.83 580 HIS A CA 1
ATOM 4602 C C . HIS A 1 580 ? -41.594 -16.797 -32.156 1 17.83 580 HIS A C 1
ATOM 4604 O O . HIS A 1 580 ? -42.469 -17.078 -31.359 1 17.83 580 HIS A O 1
ATOM 4610 N N . GLU A 1 581 ? -40.812 -17.781 -32.781 1 17.83 581 GLU A N 1
ATOM 4611 C CA . GLU A 1 581 ? -41.75 -18.891 -32.781 1 17.83 581 GLU A CA 1
ATOM 4612 C C . GLU A 1 581 ? -42.125 -19.312 -31.375 1 17.83 581 GLU A C 1
ATOM 4614 O O . GLU A 1 581 ? -41.281 -19.453 -30.5 1 17.83 581 GLU A O 1
ATOM 4619 N N . ARG A 1 582 ? -43.312 -18.938 -31.031 1 18.78 582 ARG A N 1
ATOM 4620 C CA . ARG A 1 582 ? -44.156 -19.203 -29.875 1 18.78 582 ARG A CA 1
ATOM 4621 C C . ARG A 1 582 ? -44.156 -20.688 -29.516 1 18.78 582 ARG A C 1
ATOM 4623 O O . ARG A 1 582 ? -44.938 -21.109 -28.641 1 18.78 582 ARG A O 1
ATOM 4630 N N . PRO A 1 583 ? -43 -21.453 -29.781 1 16.27 583 PRO A N 1
ATOM 4631 C CA . PRO A 1 583 ? -43.625 -22.781 -29.766 1 16.27 583 PRO A CA 1
ATOM 4632 C C . PRO A 1 583 ? -44.5 -23 -28.547 1 16.27 583 PRO A C 1
ATOM 4634 O O . PRO A 1 583 ? -44.344 -22.344 -27.516 1 16.27 583 PRO A O 1
ATOM 4637 N N . ARG A 1 584 ? -45.625 -23.656 -28.844 1 16.92 584 ARG A N 1
ATOM 4638 C CA . ARG A 1 584 ? -46.812 -24.266 -28.234 1 16.92 584 ARG A CA 1
ATOM 4639 C C . ARG A 1 584 ? -46.406 -25.234 -27.125 1 16.92 584 ARG A C 1
ATOM 4641 O O . ARG A 1 584 ? -46.062 -26.375 -27.391 1 16.92 584 ARG A O 1
ATOM 4648 N N . CYS A 1 585 ? -45.25 -24.891 -26.484 1 15.98 585 CYS A N 1
ATOM 4649 C CA . CYS A 1 585 ? -45 -25.984 -25.547 1 15.98 585 CYS A CA 1
ATOM 4650 C C . CYS A 1 585 ? -46.312 -26.469 -24.906 1 15.98 585 CYS A C 1
ATOM 4652 O O . CYS A 1 585 ? -47.094 -25.656 -24.438 1 15.98 585 CYS A O 1
ATOM 4654 N N . ALA A 1 586 ? -46.656 -27.75 -25.188 1 16.31 586 ALA A N 1
ATOM 4655 C CA . ALA A 1 586 ? -47.594 -28.828 -24.891 1 16.31 586 ALA A CA 1
ATOM 4656 C C . ALA A 1 586 ? -47.938 -28.875 -23.406 1 16.31 586 ALA A C 1
ATOM 4658 O O . ALA A 1 586 ? -47.094 -28.5 -22.562 1 16.31 586 ALA A O 1
ATOM 4659 N N . GLU A 1 587 ? -49.188 -29.031 -23.141 1 16.94 587 GLU A N 1
ATOM 4660 C CA . GLU A 1 587 ? -50.219 -29.156 -22.125 1 16.94 587 GLU A CA 1
ATOM 4661 C C . GLU A 1 587 ? -49.844 -30.203 -21.078 1 16.94 587 GLU A C 1
ATOM 4663 O O . GLU A 1 587 ? -50.281 -30.141 -19.922 1 16.94 587 GLU A O 1
ATOM 4668 N N . THR A 1 588 ? -49.156 -31.344 -21.547 1 15.05 588 THR A N 1
ATOM 4669 C CA . THR A 1 588 ? -49.875 -32.5 -21.016 1 15.05 588 THR A CA 1
ATOM 4670 C C . THR A 1 588 ? -49.812 -32.5 -19.484 1 15.05 588 THR A C 1
ATOM 4672 O O . THR A 1 588 ? -50.844 -32.656 -18.828 1 15.05 588 THR A O 1
ATOM 4675 N N . LEU A 1 589 ? -48.812 -33.344 -18.969 1 14.92 589 LEU A N 1
ATOM 4676 C CA . LEU A 1 589 ? -49.25 -34.562 -18.297 1 14.92 589 LEU A CA 1
ATOM 4677 C C . LEU A 1 589 ? -49.594 -34.281 -16.828 1 14.92 589 LEU A C 1
ATOM 4679 O O . LEU A 1 589 ? -50.656 -34.656 -16.359 1 14.92 589 LEU A O 1
ATOM 4683 N N . VAL A 1 590 ? -48.531 -34.344 -16 1 15.45 590 VAL A N 1
ATOM 4684 C CA . VAL A 1 590 ? -48.656 -35.469 -15.086 1 15.45 590 VAL A CA 1
ATOM 4685 C C . VAL A 1 590 ? -49.625 -35.125 -13.961 1 15.45 590 VAL A C 1
ATOM 4687 O O . VAL A 1 590 ? -49.875 -33.938 -13.719 1 15.45 590 VAL A O 1
ATOM 4690 N N . LYS A 1 591 ? -49.469 -36 -12.852 1 15.43 591 LYS A N 1
ATOM 4691 C CA . LYS A 1 591 ? -50.125 -37 -11.992 1 15.43 591 LYS A CA 1
ATOM 4692 C C . LYS A 1 591 ? -50.688 -36.344 -10.734 1 15.43 591 LYS A C 1
ATOM 4694 O O . LYS A 1 591 ? -50.281 -35.25 -10.367 1 15.43 591 LYS A O 1
ATOM 4699 N N . GLU A 1 592 ? -50.875 -37.312 -9.766 1 14.93 592 GLU A N 1
ATOM 4700 C CA . GLU A 1 592 ? -51.75 -37.875 -8.766 1 14.93 592 GLU A CA 1
ATOM 4701 C C . GLU A 1 592 ? -51.594 -37.188 -7.414 1 14.93 592 GLU A C 1
ATOM 4703 O O . GLU A 1 592 ? -50.5 -36.812 -7.047 1 14.93 592 GLU A O 1
ATOM 4708 N N . LYS A 1 593 ? -52.656 -36.875 -6.93 1 17.11 593 LYS A N 1
ATOM 4709 C CA . LYS A 1 593 ? -53.188 -36.312 -5.691 1 17.11 593 LYS A CA 1
ATOM 4710 C C . LYS A 1 593 ? -52.75 -37.125 -4.484 1 17.11 593 LYS A C 1
ATOM 4712 O O . LYS A 1 593 ? -53.219 -36.906 -3.365 1 17.11 593 LYS A O 1
ATOM 4717 N N . HIS A 1 594 ? -51.844 -38.25 -4.609 1 14.41 594 HIS A N 1
ATOM 4718 C CA . HIS A 1 594 ? -52.25 -39.219 -3.598 1 14.41 594 HIS A CA 1
ATOM 4719 C C . HIS A 1 594 ? -52.375 -38.562 -2.229 1 14.41 594 HIS A C 1
ATOM 4721 O O . HIS A 1 594 ? -51.875 -37.438 -2.014 1 14.41 594 HIS A O 1
ATOM 4727 N N . VAL A 1 595 ? -52.094 -39.5 -1.228 1 14.86 595 VAL A N 1
ATOM 4728 C CA . VAL A 1 595 ? -52.75 -40.25 -0.155 1 14.86 595 VAL A CA 1
ATOM 4729 C C . VAL A 1 595 ? -52.531 -39.5 1.175 1 14.86 595 VAL A C 1
ATOM 4731 O O . VAL A 1 595 ? -53.5 -39.25 1.91 1 14.86 595 VAL A O 1
ATOM 4734 N N . PHE A 1 596 ? -51.344 -39.781 1.833 1 14.77 596 PHE A N 1
ATOM 4735 C CA . PHE A 1 596 ? -51.469 -40.562 3.057 1 14.77 596 PHE A CA 1
ATOM 4736 C C . PHE A 1 596 ? -51.875 -39.688 4.23 1 14.77 596 PHE A C 1
ATOM 4738 O O . PHE A 1 596 ? -51.625 -38.469 4.227 1 14.77 596 PHE A O 1
ATOM 4745 N N . HIS A 1 597 ? -52.562 -40.344 5.188 1 15.35 597 HIS A N 1
ATOM 4746 C CA . HIS A 1 597 ? -53.406 -40.375 6.391 1 15.35 597 HIS A CA 1
ATOM 4747 C C . HIS A 1 597 ? -52.594 -39.938 7.617 1 15.35 597 HIS A C 1
ATOM 4749 O O . HIS A 1 597 ? -53.125 -39.25 8.492 1 15.35 597 HIS A O 1
ATOM 4755 N N . GLU A 1 598 ? -51.5 -40.688 7.875 1 15.19 598 GLU A N 1
ATOM 4756 C CA . GLU A 1 598 ? -51.562 -41.281 9.211 1 15.19 598 GLU A CA 1
ATOM 4757 C C . GLU A 1 598 ? -51.594 -40.219 10.289 1 15.19 598 GLU A C 1
ATOM 4759 O O . GLU A 1 598 ? -51.188 -39.062 10.055 1 15.19 598 GLU A O 1
ATOM 4764 N N . GLN A 1 599 ? -51.625 -40.812 11.547 1 15.12 599 GLN A N 1
ATOM 4765 C CA . GLN A 1 599 ? -52.188 -40.844 12.891 1 15.12 599 GLN A CA 1
ATOM 4766 C C . GLN A 1 599 ? -51.438 -39.938 13.852 1 15.12 599 GLN A C 1
ATOM 4768 O O . GLN A 1 599 ? -52.031 -39.125 14.555 1 15.12 599 GLN A O 1
ATOM 4773 N N . SER A 1 600 ? -50.344 -40.625 14.375 1 14.38 600 SER A N 1
ATOM 4774 C CA . SER A 1 600 ? -50.375 -40.938 15.797 1 14.38 600 SER A CA 1
ATOM 4775 C C . SER A 1 600 ? -50.094 -39.719 16.656 1 14.38 600 SER A C 1
ATOM 4777 O O . SER A 1 600 ? -49.625 -38.688 16.141 1 14.38 600 SER A O 1
ATOM 4779 N N . ASP A 1 601 ? -49.375 -40.094 17.719 1 15.12 601 ASP A N 1
ATOM 4780 C CA . ASP A 1 601 ? -49.562 -40.125 19.172 1 15.12 601 ASP A CA 1
ATOM 4781 C C . ASP A 1 601 ? -49.031 -38.875 19.844 1 15.12 601 ASP A C 1
ATOM 4783 O O . ASP A 1 601 ? -48.344 -38.062 19.203 1 15.12 601 ASP A O 1
ATOM 4787 N N . GLY A 1 602 ? -48.375 -39.188 20.984 1 15.23 602 GLY A N 1
ATOM 4788 C CA . GLY A 1 602 ? -48.531 -39 22.406 1 15.23 602 GLY A CA 1
ATOM 4789 C C . GLY A 1 602 ? -47.75 -37.812 22.953 1 15.23 602 GLY A C 1
ATOM 4790 O O . GLY A 1 602 ? -48.312 -36.719 23.109 1 15.23 602 GLY A O 1
ATOM 4791 N N . VAL A 1 603 ? -46.781 -38.188 23.875 1 15.48 603 VAL A N 1
ATOM 4792 C CA . VAL A 1 603 ? -46.781 -37.969 25.328 1 15.48 603 VAL A CA 1
ATOM 4793 C C . VAL A 1 603 ? -46.031 -36.656 25.656 1 15.48 603 VAL A C 1
ATOM 4795 O O . VAL A 1 603 ? -46.469 -35.562 25.312 1 15.48 603 VAL A O 1
ATOM 4798 N N . LEU A 1 604 ? -44.969 -36.844 26.5 1 15.44 604 LEU A N 1
ATOM 4799 C CA . LEU A 1 604 ? -44.781 -36.625 27.938 1 15.44 604 LEU A CA 1
ATOM 4800 C C . LEU A 1 604 ? -44.031 -35.312 28.188 1 15.44 604 LEU A C 1
ATOM 4802 O O . LEU A 1 604 ? -43.406 -34.75 27.281 1 15.44 604 LEU A O 1
ATOM 4806 N N . SER A 1 605 ? -43.562 -35.156 29.438 1 15.43 605 SER A N 1
ATOM 4807 C CA . SER A 1 605 ? -43.531 -34.438 30.719 1 15.43 605 SER A CA 1
ATOM 4808 C C . SER A 1 605 ? -42.25 -33.625 30.875 1 15.43 605 SER A C 1
ATOM 4810 O O . SER A 1 605 ? -42.281 -32.562 31.484 1 15.43 605 SER A O 1
ATOM 4812 N N . TRP A 1 606 ? -41.094 -34.125 30.438 1 15.23 606 TRP A N 1
ATOM 4813 C CA . TRP A 1 606 ? -40.125 -34.125 31.547 1 15.23 606 TRP A CA 1
ATOM 4814 C C . TRP A 1 606 ? -39.688 -32.688 31.875 1 15.23 606 TRP A C 1
ATOM 4816 O O . TRP A 1 606 ? -39.625 -31.844 30.984 1 15.23 606 TRP A O 1
ATOM 4826 N N . SER A 1 607 ? -39.469 -32.438 33.188 1 16.47 607 SER A N 1
ATOM 4827 C CA . SER A 1 607 ? -39.281 -31.578 34.375 1 16.47 607 SER A CA 1
ATOM 4828 C C . SER A 1 607 ? -37.875 -31.016 34.406 1 16.47 607 SER A C 1
ATOM 4830 O O . SER A 1 607 ? -37.531 -30.188 35.281 1 16.47 607 SER A O 1
ATOM 4832 N N . LEU A 1 608 ? -36.875 -31.594 33.688 1 15.21 608 LEU A N 1
ATOM 4833 C CA . LEU A 1 608 ? -35.688 -31.594 34.531 1 15.21 608 LEU A CA 1
ATOM 4834 C C . LEU A 1 608 ? -35.219 -30.156 34.812 1 15.21 608 LEU A C 1
ATOM 4836 O O . LEU A 1 608 ? -34.969 -29.391 33.875 1 15.21 608 LEU A O 1
ATOM 4840 N N . ARG A 1 609 ? -35.406 -29.703 36.031 1 16.97 609 ARG A N 1
ATOM 4841 C CA . ARG A 1 609 ? -35.031 -28.594 36.906 1 16.97 609 ARG A CA 1
ATOM 4842 C C . ARG A 1 609 ? -33.531 -28.469 37 1 16.97 609 ARG A C 1
ATOM 4844 O O . ARG A 1 609 ? -33.031 -27.641 37.75 1 16.97 609 ARG A O 1
ATOM 4851 N N . LEU A 1 610 ? -32.688 -29.562 36.531 1 14.96 610 LEU A N 1
ATOM 4852 C CA . LEU A 1 610 ? -31.531 -29.766 37.375 1 14.96 610 LEU A CA 1
ATOM 4853 C C . LEU A 1 610 ? -30.766 -28.453 37.562 1 14.96 610 LEU A C 1
ATOM 4855 O O . LEU A 1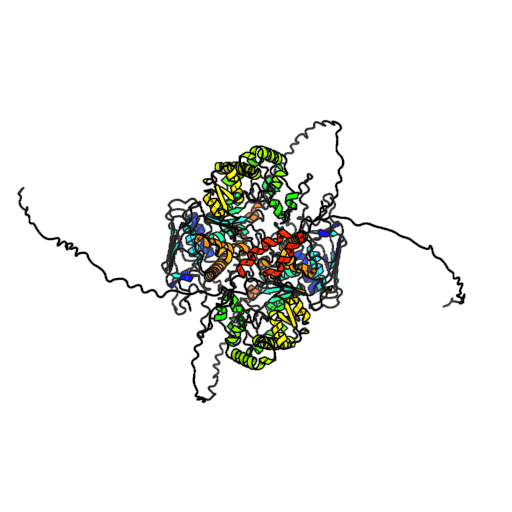 610 ? -30.906 -27.531 36.781 1 14.96 610 LEU A O 1
ATOM 4859 N N . ASN A 1 611 ? -29.484 -28.688 38.125 1 16.02 611 ASN A N 1
ATOM 4860 C CA . ASN A 1 611 ? -28.531 -28.547 39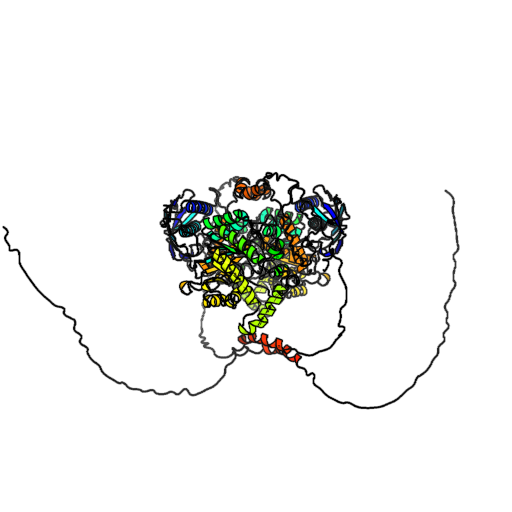.25 1 16.02 611 ASN A CA 1
ATOM 4861 C C . ASN A 1 611 ? -27.547 -27.406 39 1 16.02 611 ASN A C 1
ATOM 4863 O O . ASN A 1 611 ? -27.375 -26.969 37.844 1 16.02 611 ASN A O 1
ATOM 4867 N N . GLY A 1 612 ? -26.656 -27.156 40.062 1 17.95 612 GLY A N 1
ATOM 4868 C CA . GLY A 1 612 ? -25.922 -26.344 41.031 1 17.95 612 GLY A CA 1
ATOM 4869 C C . GLY A 1 612 ? -24.609 -25.797 40.5 1 17.95 612 GLY A C 1
ATOM 4870 O O . GLY A 1 612 ? -24.422 -24.594 40.406 1 17.95 612 GLY A O 1
ATOM 4871 N N . LEU A 1 613 ? -23.5 -26.203 41.156 1 18.27 613 LEU A N 1
ATOM 4872 C CA . LEU A 1 613 ? -22.406 -25.766 42.031 1 18.27 613 LEU A CA 1
ATOM 4873 C C . LEU A 1 613 ? -21.094 -25.719 41.25 1 18.27 613 LEU A C 1
ATOM 4875 O O . LEU A 1 613 ? -20.297 -24.812 41.438 1 18.27 613 LEU A O 1
ATOM 4879 N N . LEU A 1 614 ? -20.625 -26.844 40.562 1 16.39 614 LEU A N 1
ATOM 4880 C CA . LEU A 1 614 ? -19.281 -27.312 40.906 1 16.39 614 LEU A CA 1
ATOM 4881 C C . LEU A 1 614 ? -18.219 -26.469 40.219 1 16.39 614 LEU A C 1
ATOM 4883 O O . LEU A 1 614 ? -17.234 -26.062 40.844 1 16.39 614 LEU A O 1
ATOM 4887 N N . LEU A 1 615 ? -17.891 -26.656 38.906 1 17.31 615 LEU A N 1
ATOM 4888 C CA . LEU A 1 615 ? -16.484 -26.828 38.594 1 17.31 615 LEU A CA 1
ATOM 4889 C C . LEU A 1 615 ? -15.773 -25.469 38.5 1 17.31 615 LEU A C 1
ATOM 4891 O O . LEU A 1 615 ? -16.047 -24.688 37.594 1 17.31 615 LEU A O 1
ATOM 4895 N N . VAL A 1 616 ? -15.516 -24.781 39.594 1 20.08 616 VAL A N 1
ATOM 4896 C CA . VAL A 1 616 ? -14.586 -23.734 40.031 1 20.08 616 VAL A CA 1
ATOM 4897 C C . VAL A 1 616 ? -13.172 -24.094 39.594 1 20.08 616 VAL A C 1
ATOM 4899 O O . VAL A 1 616 ? -12.367 -23.203 39.281 1 20.08 616 VAL A O 1
ATOM 4902 N N . ILE A 1 617 ? -12.773 -25.453 39.688 1 19.45 617 ILE A N 1
ATOM 4903 C CA . ILE A 1 617 ? -11.43 -25.875 40.094 1 19.45 617 ILE A CA 1
ATOM 4904 C C . ILE A 1 617 ? -10.477 -25.672 38.906 1 19.45 617 ILE A C 1
ATOM 4906 O O . ILE A 1 617 ? -9.328 -25.266 39.094 1 19.45 617 ILE A O 1
ATOM 4910 N N . ILE A 1 618 ? -10.797 -26.156 37.812 1 18.84 618 ILE A N 1
ATOM 4911 C CA . ILE A 1 618 ? -9.648 -26.578 37 1 18.84 618 ILE A CA 1
ATOM 4912 C C . ILE A 1 618 ? -8.883 -25.359 36.5 1 18.84 618 ILE A C 1
ATOM 4914 O O . ILE A 1 618 ? -9.188 -24.812 35.438 1 18.84 618 ILE A O 1
ATOM 4918 N N . LEU A 1 619 ? -8.898 -24.219 37.312 1 22.7 619 LEU A N 1
ATOM 4919 C CA . LEU A 1 619 ? -8.227 -22.922 37.219 1 22.7 619 LEU A CA 1
ATOM 4920 C C . LEU A 1 619 ? -6.723 -23.094 37.062 1 22.7 619 LEU A C 1
ATOM 4922 O O . LEU A 1 619 ? -6.102 -22.453 36.219 1 22.7 619 LEU A O 1
ATOM 4926 N N . LEU A 1 620 ? -5.977 -23.516 38.156 1 22.98 620 LEU A N 1
ATOM 4927 C CA . LEU A 1 620 ? -4.727 -23.172 38.812 1 22.98 620 LEU A CA 1
ATOM 4928 C C . LEU A 1 620 ? -3.559 -23.953 38.219 1 22.98 620 LEU A C 1
ATOM 4930 O O . LEU A 1 620 ? -2.418 -23.484 38.25 1 22.98 620 LEU A O 1
ATOM 4934 N N . GLN A 1 621 ? -3.744 -25.266 38 1 20.42 621 GLN A N 1
ATOM 4935 C CA . GLN A 1 621 ? -2.598 -26.172 38.062 1 20.42 621 GLN A CA 1
ATOM 4936 C C . GLN A 1 621 ? -1.641 -25.906 36.906 1 20.42 621 GLN A C 1
ATOM 4938 O O . GLN A 1 621 ? -0.422 -25.984 37.062 1 20.42 621 GLN A O 1
ATOM 4943 N N . ALA A 1 622 ? -2.041 -25.875 35.781 1 21.66 622 ALA A N 1
ATOM 4944 C CA . ALA A 1 622 ? -1.062 -26.391 34.812 1 21.66 622 ALA A CA 1
ATOM 4945 C C . ALA A 1 622 ? 0.068 -25.391 34.594 1 21.66 622 ALA A C 1
ATOM 4947 O O . ALA A 1 622 ? 1.098 -25.719 34 1 21.66 622 ALA A O 1
ATOM 4948 N N . LEU A 1 623 ? 0.006 -24.094 35 1 23.83 623 LEU A N 1
ATOM 4949 C CA . LEU A 1 623 ? 1.163 -23.234 35.156 1 23.83 623 LEU A CA 1
ATOM 4950 C C . LEU A 1 623 ? 1.957 -23.641 36.406 1 23.83 623 LEU A C 1
ATOM 4952 O O . LEU A 1 623 ? 2.891 -22.938 36.812 1 23.83 623 LEU A O 1
ATOM 4956 N N . TRP A 1 624 ? 1.604 -24.625 37.188 1 22.53 624 TRP A N 1
ATOM 4957 C CA . TRP A 1 624 ? 2.701 -24.953 38.094 1 22.53 624 TRP A CA 1
ATOM 4958 C C . TRP A 1 624 ? 3.965 -25.297 37.312 1 22.53 624 TRP A C 1
ATOM 4960 O O . TRP A 1 624 ? 5.062 -24.875 37.688 1 22.53 624 TRP A O 1
ATOM 4970 N N . LYS A 1 625 ? 3.717 -26.406 36.625 1 21.22 625 LYS A N 1
ATOM 4971 C CA . LYS A 1 625 ? 4.879 -27.234 36.312 1 21.22 625 LYS A CA 1
ATOM 4972 C C . LYS A 1 625 ? 5.906 -26.453 35.5 1 21.22 625 LYS A C 1
ATOM 4974 O O . LYS A 1 625 ? 7.109 -26.672 35.625 1 21.22 625 LYS A O 1
ATOM 4979 N N . VAL A 1 626 ? 5.461 -25.719 34.625 1 20.8 626 VAL A N 1
ATOM 4980 C CA . VAL A 1 626 ? 6.562 -25.562 33.656 1 20.8 626 VAL A CA 1
ATOM 4981 C C . VAL A 1 626 ? 7.574 -24.562 34.219 1 20.8 626 VAL A C 1
ATOM 4983 O O . VAL A 1 626 ? 8.789 -24.781 34.125 1 20.8 626 VAL A O 1
ATOM 4986 N N . TRP A 1 627 ? 6.949 -23.375 34.719 1 21.73 627 TRP A N 1
ATOM 4987 C CA . TRP A 1 627 ? 7.957 -22.328 34.875 1 21.73 627 TRP A CA 1
ATOM 4988 C C . TRP A 1 627 ? 8.703 -22.453 36.188 1 21.73 627 TRP A C 1
ATOM 4990 O O . TRP A 1 627 ? 9.508 -21.594 36.562 1 21.73 627 TRP A O 1
ATOM 5000 N N . LYS A 1 628 ? 8.32 -23.5 37.156 1 21.31 628 LYS A N 1
ATOM 5001 C CA . LYS A 1 628 ? 9.312 -23.812 38.188 1 21.31 628 LYS A CA 1
ATOM 5002 C C . LYS A 1 628 ? 10.719 -23.844 37.594 1 21.31 628 LYS A C 1
ATOM 5004 O O . LYS A 1 628 ? 11.695 -23.531 38.281 1 21.31 628 LYS A O 1
ATOM 5009 N N . VAL A 1 629 ? 10.773 -24.547 36.5 1 20.28 629 VAL A N 1
ATOM 5010 C CA . VAL A 1 629 ? 12.109 -25.125 36.344 1 20.28 629 VAL A CA 1
ATOM 5011 C C . VAL A 1 629 ? 13.148 -24.016 36.25 1 20.28 629 VAL A C 1
ATOM 5013 O O . VAL A 1 629 ? 14.32 -24.219 36.562 1 20.28 629 VAL A O 1
ATOM 5016 N N . TRP A 1 630 ? 12.648 -22.797 35.781 1 20.52 630 TRP A N 1
ATOM 5017 C CA . TRP A 1 630 ? 13.898 -22.125 35.438 1 20.52 630 TRP A CA 1
ATOM 5018 C C . TRP A 1 630 ? 14.492 -21.422 36.656 1 20.52 630 TRP A C 1
ATOM 5020 O O . TRP A 1 630 ? 15.547 -20.797 36.562 1 20.52 630 TRP A O 1
ATOM 5030 N N . VAL A 1 631 ? 13.531 -21.297 37.812 1 20.64 631 VAL A N 1
ATOM 5031 C CA . VAL A 1 631 ? 14.125 -20.531 38.906 1 20.64 631 VAL A CA 1
ATOM 5032 C C . VAL A 1 631 ? 15.445 -21.172 39.312 1 20.64 631 VAL A C 1
ATOM 5034 O O . VAL A 1 631 ? 16.359 -20.484 39.812 1 20.64 631 VAL A O 1
ATOM 5037 N N . GLN A 1 632 ? 15.242 -22.5 39.594 1 18.55 632 GLN A N 1
ATOM 5038 C CA . GLN A 1 632 ? 16.156 -23.047 40.594 1 18.55 632 GLN A CA 1
ATOM 5039 C C . GLN A 1 632 ? 17.609 -22.734 40.25 1 18.55 632 GLN A C 1
ATOM 5041 O O . GLN A 1 632 ? 18.484 -22.797 41.094 1 18.55 632 GLN A O 1
ATOM 5046 N N . GLY A 1 633 ? 17.922 -22.766 39.031 1 19.62 633 GLY A N 1
ATOM 5047 C CA . GLY A 1 633 ? 19.234 -23.375 39.062 1 19.62 633 GLY A CA 1
ATOM 5048 C C . GLY A 1 633 ? 20.312 -22.453 39.594 1 19.62 633 GLY A C 1
ATOM 5049 O O . GLY A 1 633 ? 21.516 -22.734 39.469 1 19.62 633 GLY A O 1
ATOM 5050 N N . CYS A 1 634 ? 19.938 -21.203 39.938 1 18.7 634 CYS A N 1
ATOM 5051 C CA . CYS A 1 634 ? 21.156 -20.422 40.062 1 18.7 634 CYS A CA 1
ATOM 5052 C C . CYS A 1 634 ? 21.875 -20.734 41.375 1 18.7 634 CYS A C 1
ATOM 5054 O O . CYS A 1 634 ? 22.875 -20.109 41.688 1 18.7 634 CYS A O 1
ATOM 5056 N N . ILE A 1 635 ? 21.094 -21.156 42.375 1 17.22 635 ILE A N 1
ATOM 5057 C CA . ILE A 1 635 ? 21.656 -20.828 43.688 1 17.22 635 ILE A CA 1
ATOM 5058 C C . ILE A 1 635 ? 23.031 -21.484 43.844 1 17.22 635 ILE A C 1
ATOM 5060 O O . ILE A 1 635 ? 23.797 -21.156 44.75 1 17.22 635 ILE A O 1
ATOM 5064 N N . ARG A 1 636 ? 23.234 -22.562 43.25 1 16.89 636 ARG A N 1
ATOM 5065 C CA . ARG A 1 636 ? 24 -23.391 44.188 1 16.89 636 ARG A CA 1
ATOM 5066 C C . ARG A 1 636 ? 25.266 -22.688 44.625 1 16.89 636 ARG A C 1
ATOM 5068 O O . ARG A 1 636 ? 25.875 -21.938 43.844 1 16.89 636 ARG A O 1
ATOM 5075 N N . SER A 1 637 ? 25.828 -23 45.844 1 16.69 637 SER A N 1
ATOM 5076 C CA . SER A 1 637 ? 26.656 -22.5 46.938 1 16.69 637 SER A CA 1
ATOM 5077 C C . SER A 1 637 ? 28.125 -22.422 46.5 1 16.69 637 SER A C 1
ATOM 5079 O O . SER A 1 637 ? 28.594 -23.234 45.719 1 16.69 637 SER A O 1
ATOM 5081 N N . THR A 1 638 ? 28.828 -21.266 46.344 1 18.03 638 THR A N 1
ATOM 5082 C CA . THR A 1 638 ? 30.266 -21.484 46.438 1 18.03 638 THR A CA 1
ATOM 5083 C C . THR A 1 638 ? 30.656 -22.047 47.812 1 18.03 638 THR A C 1
ATOM 5085 O O . THR A 1 638 ? 31.812 -21.969 48.219 1 18.03 638 THR A O 1
ATOM 5088 N N . SER A 1 639 ? 29.766 -22.812 48.469 1 14.76 639 SER A N 1
ATOM 5089 C CA . SER A 1 639 ? 30.234 -23.188 49.812 1 14.76 639 SER A CA 1
ATOM 5090 C C . SER A 1 639 ? 31.672 -23.703 49.75 1 14.76 639 SER A C 1
ATOM 5092 O O . SER A 1 639 ? 32.531 -23.234 50.5 1 14.76 639 SER A O 1
ATOM 5094 N N . SER A 1 640 ? 31.812 -25.031 50.062 1 15.2 640 SER A N 1
ATOM 5095 C CA . SER A 1 640 ? 32.281 -25.797 51.188 1 15.2 640 SER A CA 1
ATOM 5096 C C . SER A 1 640 ? 33.781 -25.969 51.188 1 15.2 640 SER A C 1
ATOM 5098 O O . SER A 1 640 ? 34.438 -25.828 50.125 1 15.2 640 SER A O 1
ATOM 5100 N N . THR A 1 641 ? 34.281 -26.828 52.25 1 15.34 641 THR A N 1
ATOM 5101 C CA . THR A 1 641 ? 35.188 -27.297 53.281 1 15.34 641 THR A CA 1
ATOM 5102 C C . THR A 1 641 ? 36.344 -28.094 52.656 1 15.34 641 THR A C 1
ATOM 5104 O O . THR A 1 641 ? 37.5 -27.719 52.781 1 15.34 641 THR A O 1
ATOM 5107 N N . ASP A 1 642 ? 36.531 -29.484 53.188 1 15.95 642 ASP A N 1
ATOM 5108 C CA . ASP A 1 642 ? 37.531 -30.094 54.062 1 15.95 642 ASP A CA 1
ATOM 5109 C C . ASP A 1 642 ? 38.719 -30.609 53.219 1 15.95 642 ASP A C 1
ATOM 5111 O O . ASP A 1 642 ? 38.656 -30.656 52 1 15.95 642 ASP A O 1
ATOM 5115 N N . VAL A 1 643 ? 39.094 -32 53.625 1 14.27 643 VAL A N 1
ATOM 5116 C CA . VAL A 1 643 ? 39.969 -32.875 54.406 1 14.27 643 VAL A CA 1
ATOM 5117 C C . VAL A 1 643 ? 40.781 -33.75 53.5 1 14.27 643 VAL A C 1
ATOM 5119 O O . VAL A 1 643 ? 41.969 -34 53.75 1 14.27 643 VAL A O 1
ATOM 5122 N N . ALA A 1 644 ? 40.281 -34.781 52.812 1 14.88 644 ALA A N 1
ATOM 5123 C CA . ALA A 1 644 ? 40.844 -36.062 53.156 1 14.88 644 ALA A CA 1
ATOM 5124 C C . ALA A 1 644 ? 42.312 -36.156 52.719 1 14.88 644 ALA A C 1
ATOM 5126 O O . ALA A 1 644 ? 42.719 -35.5 51.781 1 14.88 644 ALA A O 1
ATOM 5127 N N . VAL A 1 645 ? 43.125 -37.406 53.312 1 15.26 645 VAL A N 1
ATOM 5128 C CA . VAL A 1 645 ? 44.188 -38.094 53.969 1 15.26 645 VAL A CA 1
ATOM 5129 C C . VAL A 1 645 ? 45.125 -38.75 52.938 1 15.26 645 VAL A C 1
ATOM 5131 O O . VAL A 1 645 ? 46.312 -38.531 52.938 1 15.26 645 VAL A O 1
ATOM 5134 N N . PRO A 1 646 ? 45.156 -40.25 53.031 1 14.99 646 PRO A N 1
ATOM 5135 C CA . PRO A 1 646 ? 46.375 -41 53.344 1 14.99 646 PRO A CA 1
ATOM 5136 C C . PRO A 1 646 ? 47.281 -41.219 52.125 1 14.99 646 PRO A C 1
ATOM 5138 O O . PRO A 1 646 ? 46.875 -40.969 51 1 14.99 646 PRO A O 1
ATOM 5141 N N . LEU A 1 647 ? 47.531 -42.625 51.969 1 15.05 647 LEU A N 1
ATOM 5142 C CA . LEU A 1 647 ? 48.688 -43.5 52.219 1 15.05 647 LEU A CA 1
ATOM 5143 C C . LEU A 1 647 ? 49.5 -43.688 50.938 1 15.05 647 LEU A C 1
ATOM 5145 O O . LEU A 1 647 ? 49.219 -43.094 49.906 1 15.05 647 LEU A O 1
ATOM 5149 N N . ARG A 1 648 ? 49.688 -45.125 50.656 1 14.28 648 ARG A N 1
ATOM 5150 C CA . ARG A 1 648 ? 50.812 -46.031 50.688 1 14.28 648 ARG A CA 1
ATOM 5151 C C . ARG A 1 648 ? 51.438 -46.188 49.312 1 14.28 648 ARG A C 1
ATOM 5153 O O . ARG A 1 648 ? 52.656 -46 49.156 1 14.28 648 ARG A O 1
ATOM 5160 N N . THR A 1 649 ? 51.219 -47.469 48.688 1 14.9 649 THR A N 1
ATOM 5161 C CA . THR A 1 649 ? 52.25 -48.469 48.562 1 14.9 649 THR A CA 1
ATOM 5162 C C . THR A 1 649 ? 52.938 -48.344 47.188 1 14.9 649 THR A C 1
ATOM 5164 O O . THR A 1 649 ? 52.469 -47.594 46.312 1 14.9 649 THR A O 1
ATOM 5167 N N . SER A 1 650 ? 53.125 -49.562 46.531 1 14.04 650 SER A N 1
ATOM 5168 C CA . SER A 1 650 ? 54.219 -50.469 46.219 1 14.04 650 SER A CA 1
ATOM 5169 C C . SER A 1 650 ? 54.656 -50.312 44.75 1 14.04 650 SER A C 1
ATOM 5171 O O . SER A 1 650 ? 55.812 -50.062 44.438 1 14.04 650 SER A O 1
ATOM 5173 N N . SER A 1 651 ? 54.312 -51.406 43.938 1 14.17 651 SER A N 1
ATOM 5174 C CA . SER A 1 651 ? 55.281 -52.406 43.469 1 14.17 651 SER A CA 1
ATOM 5175 C C . SER A 1 651 ? 55.781 -52.031 42.062 1 14.17 651 SER A C 1
ATOM 5177 O O . SER A 1 651 ? 57 -51.938 41.875 1 14.17 651 SER A O 1
ATOM 5179 N N . ASP A 1 652 ? 55.531 -52.969 41.094 1 14.46 652 ASP A N 1
ATOM 5180 C CA . ASP A 1 652 ? 56.406 -53.969 40.469 1 14.46 652 ASP A CA 1
ATOM 5181 C C . ASP A 1 652 ? 56.906 -53.5 39.125 1 14.46 652 ASP A C 1
ATOM 5183 O O . ASP A 1 652 ? 56.375 -52.562 38.562 1 14.46 652 ASP A O 1
ATOM 5187 N N . SER A 1 653 ? 57.25 -54.531 38.344 1 13.82 653 SER A N 1
ATOM 5188 C CA . SER A 1 653 ? 58.281 -55.25 37.562 1 13.82 653 SER A CA 1
ATOM 5189 C C . SER A 1 653 ? 58.188 -54.906 36.062 1 13.82 653 SER A C 1
ATOM 5191 O O . SER A 1 653 ? 57.094 -54.719 35.531 1 13.82 653 SER A O 1
ATOM 5193 N N . ALA A 1 654 ? 59.281 -54.344 35.594 1 14.8 654 ALA A N 1
ATOM 5194 C CA . ALA A 1 654 ? 59.969 -54.062 34.312 1 14.8 654 ALA A CA 1
ATOM 5195 C C . ALA A 1 654 ? 59.812 -55.25 33.344 1 14.8 654 ALA A C 1
ATOM 5197 O O . ALA A 1 654 ? 60.812 -55.719 32.781 1 14.8 654 ALA A O 1
ATOM 5198 N N . CYS A 1 655 ? 58.719 -56.062 33.469 1 13.27 655 CYS A N 1
ATOM 5199 C CA . CYS A 1 655 ? 58.969 -57.312 32.719 1 13.27 655 CYS A CA 1
ATOM 5200 C C . CYS A 1 655 ? 59.438 -57 31.297 1 13.27 655 CYS A C 1
ATOM 5202 O O . CYS A 1 655 ? 59.219 -55.906 30.781 1 13.27 655 CYS A O 1
ATOM 5204 N N . ARG A 1 656 ? 59.562 -58.25 30.453 1 14.3 656 ARG A N 1
ATOM 5205 C CA . ARG A 1 656 ? 60.375 -59.25 29.75 1 14.3 656 ARG A CA 1
ATOM 5206 C C . ARG A 1 656 ? 60.438 -58.938 28.266 1 14.3 656 ARG A C 1
ATOM 5208 O O . ARG A 1 656 ? 61.531 -58.812 27.703 1 14.3 656 ARG A O 1
ATOM 5215 N N . SER A 1 657 ? 60.062 -60.062 27.516 1 13.38 657 SER A N 1
ATOM 5216 C CA . SER A 1 657 ? 60.75 -61.062 26.719 1 13.38 657 SER A CA 1
ATOM 5217 C C . SER A 1 657 ? 60.781 -60.688 25.25 1 13.38 657 SER A C 1
ATOM 5219 O O . SER A 1 657 ? 61.844 -60.625 24.641 1 13.38 657 SER A O 1
ATOM 5221 N N . ASP A 1 658 ? 60.156 -61.5 24.438 1 13.96 658 ASP A N 1
ATOM 5222 C CA . ASP A 1 658 ? 60.75 -62.5 23.547 1 13.96 658 ASP A CA 1
ATOM 5223 C C . ASP A 1 658 ? 61.062 -61.938 22.172 1 13.96 658 ASP A C 1
ATOM 5225 O O . ASP A 1 658 ? 60.562 -60.844 21.844 1 13.96 658 ASP A O 1
ATOM 5229 N N . ALA A 1 659 ? 60.875 -62.938 21.172 1 13.77 659 ALA A N 1
ATOM 5230 C CA . ALA A 1 659 ? 61.562 -63.812 20.219 1 13.77 659 ALA A CA 1
ATOM 5231 C C . ALA A 1 659 ? 61.531 -63.219 18.812 1 13.77 659 ALA A C 1
ATOM 5233 O O . ALA A 1 659 ? 62.531 -63.094 18.141 1 13.77 659 ALA A O 1
ATOM 5234 N N . ALA A 1 660 ? 60.5 -63.781 18.031 1 14.48 660 ALA A N 1
ATOM 5235 C CA . ALA A 1 660 ? 60.781 -64.688 16.906 1 14.48 660 ALA A CA 1
ATOM 5236 C C . ALA A 1 660 ? 61.125 -63.906 15.648 1 14.48 660 ALA A C 1
ATOM 5238 O O . ALA A 1 660 ? 60.75 -62.75 15.5 1 14.48 660 ALA A O 1
ATOM 5239 N N . THR A 1 661 ? 61.812 -64.562 14.648 1 13.85 661 THR A N 1
ATOM 5240 C CA . THR A 1 661 ? 62.75 -64.812 13.57 1 13.85 661 THR A CA 1
ATOM 5241 C C . THR A 1 661 ? 62.188 -64.312 12.242 1 13.85 661 THR A C 1
ATOM 5243 O O . THR A 1 661 ? 62.906 -63.719 11.445 1 13.85 661 THR A O 1
ATOM 5246 N N . SER A 1 662 ? 60.938 -64.875 11.789 1 14.05 662 SER A N 1
ATOM 5247 C CA . SER A 1 662 ? 61.094 -65.688 10.602 1 14.05 662 SER A CA 1
ATOM 5248 C C . SER A 1 662 ? 61.312 -64.875 9.352 1 14.05 662 SER A C 1
ATOM 5250 O O . SER A 1 662 ? 60.938 -63.688 9.312 1 14.05 662 SER A O 1
ATOM 5252 N N . SER A 1 663 ? 61.969 -65.5 8.289 1 13.59 663 SER A N 1
ATOM 5253 C CA . SER A 1 663 ? 62.812 -65.625 7.109 1 13.59 663 SER A CA 1
ATOM 5254 C C . SER A 1 663 ? 62.094 -65.125 5.859 1 13.59 663 SER A C 1
ATOM 5256 O O . SER A 1 663 ? 62.719 -64.625 4.938 1 13.59 663 SER A O 1
ATOM 5258 N N . ARG A 1 664 ? 60.781 -65.688 5.672 1 14.45 664 ARG A N 1
ATOM 5259 C CA . ARG A 1 664 ? 60.719 -66.5 4.449 1 14.45 664 ARG A CA 1
ATOM 5260 C C . ARG A 1 664 ? 60.844 -65.625 3.213 1 14.45 664 ARG A C 1
ATOM 5262 O O . ARG A 1 664 ? 60.656 -64.438 3.295 1 14.45 664 ARG A O 1
ATOM 5269 N N . VAL A 1 665 ? 60.031 -66.062 2.123 1 13.74 665 VAL A N 1
ATOM 5270 C CA . VAL A 1 665 ? 60.375 -66.688 0.856 1 13.74 665 VAL A CA 1
ATOM 5271 C C . VAL A 1 665 ? 60.406 -65.625 -0.257 1 13.74 665 VAL A C 1
ATOM 5273 O O . VAL A 1 665 ? 61.375 -65.562 -1.02 1 13.74 665 VAL A O 1
ATOM 5276 N N . ARG A 1 666 ? 59.188 -65.125 -0.643 1 14.7 666 ARG A N 1
ATOM 5277 C CA . ARG A 1 666 ? 58.844 -65.688 -1.938 1 14.7 666 ARG A CA 1
ATOM 5278 C C . ARG A 1 666 ? 59.625 -65 -3.064 1 14.7 666 ARG A C 1
ATOM 5280 O O . ARG A 1 666 ? 60.062 -63.875 -2.91 1 14.7 666 ARG A O 1
ATOM 5287 N N . GLU A 1 667 ? 59.312 -65.5 -4.273 1 14.26 667 GLU A N 1
ATOM 5288 C CA . GLU A 1 667 ? 59.75 -66.125 -5.516 1 14.26 667 GLU A CA 1
ATOM 5289 C C . GLU A 1 667 ? 60.031 -65.062 -6.586 1 14.26 667 GLU A C 1
ATOM 5291 O O . GLU A 1 667 ? 59.688 -63.906 -6.438 1 14.26 667 GLU A O 1
ATOM 5296 N N . ARG A 1 668 ? 59.531 -65.438 -7.773 1 14.92 668 ARG A N 1
ATOM 5297 C CA . ARG A 1 668 ? 60.188 -65.875 -9.023 1 14.92 668 ARG A CA 1
ATOM 5298 C C . ARG A 1 668 ? 60.375 -64.688 -9.953 1 14.92 668 ARG A C 1
ATOM 5300 O O . ARG A 1 668 ? 59.656 -63.656 -9.867 1 14.92 668 ARG A O 1
ATOM 5307 N N . PRO A 1 669 ? 61.375 -64.75 -10.789 1 14.66 669 PRO A N 1
ATOM 5308 C CA . PRO A 1 669 ? 62.219 -64.25 -11.844 1 14.66 669 PRO A CA 1
ATOM 5309 C C . PRO A 1 669 ? 61.438 -63.844 -13.102 1 14.66 669 PRO A C 1
ATOM 5311 O O . PRO A 1 669 ? 62 -63.188 -14 1 14.66 669 PRO A O 1
ATOM 5314 N N . ASN A 1 670 ? 60.219 -64.562 -13.289 1 13.73 670 ASN A N 1
ATOM 5315 C CA . ASN A 1 670 ? 60.344 -65.125 -14.633 1 13.73 670 ASN A CA 1
ATOM 5316 C C . ASN A 1 670 ? 60.562 -64 -15.68 1 13.73 670 ASN A C 1
ATOM 5318 O O . ASN A 1 670 ? 60.344 -62.844 -15.422 1 13.73 670 ASN A O 1
ATOM 5322 N N . ALA A 1 671 ? 59.75 -64.188 -16.719 1 15.11 671 ALA A N 1
ATOM 5323 C CA . ALA A 1 671 ? 60 -64.562 -18.109 1 15.11 671 ALA A CA 1
ATOM 5324 C C . ALA A 1 671 ? 60.25 -63.375 -19 1 15.11 671 ALA A C 1
ATOM 5326 O O . ALA A 1 671 ? 59.906 -62.25 -18.625 1 15.11 671 ALA A O 1
ATOM 5327 N N . HIS A 1 672 ? 59.844 -63.531 -20.219 1 14.24 672 HIS A N 1
ATOM 5328 C CA . HIS A 1 672 ? 60.344 -63.844 -21.562 1 14.24 672 HIS A CA 1
ATOM 5329 C C . HIS A 1 672 ? 60.281 -62.625 -22.484 1 14.24 672 HIS A C 1
ATOM 5331 O O . HIS A 1 672 ? 61.281 -62.312 -23.156 1 14.24 672 HIS A O 1
ATOM 5337 N N . ALA A 1 673 ? 59.062 -62.406 -23.109 1 14.59 673 ALA A N 1
ATOM 5338 C CA . ALA A 1 673 ? 59.125 -62.594 -24.547 1 14.59 673 ALA A CA 1
ATOM 5339 C C . ALA A 1 673 ? 59.656 -61.375 -25.281 1 14.59 673 ALA A C 1
ATOM 5341 O O . ALA A 1 673 ? 59.375 -60.25 -24.859 1 14.59 673 ALA A O 1
ATOM 5342 N N . SER A 1 674 ? 60.469 -61.562 -26.312 1 13.94 674 SER A N 1
ATOM 5343 C CA . SER A 1 674 ? 61.375 -61.219 -27.391 1 13.94 674 SER A CA 1
ATOM 5344 C C . SER A 1 674 ? 60.75 -60.188 -28.328 1 13.94 674 SER A C 1
ATOM 5346 O O . SER A 1 674 ? 61.375 -59.188 -28.656 1 13.94 674 SER A O 1
ATOM 5348 N N . ARG A 1 675 ? 59.938 -60.781 -29.297 1 14.23 675 ARG A N 1
ATOM 5349 C CA . ARG A 1 675 ? 60.375 -60.75 -30.703 1 14.23 675 ARG A CA 1
ATOM 5350 C C . ARG A 1 675 ? 60.188 -59.344 -31.297 1 14.23 675 ARG A C 1
ATOM 5352 O O . ARG A 1 675 ? 59.469 -58.531 -30.719 1 14.23 675 ARG A O 1
ATOM 5359 N N . ARG A 1 676 ? 59.469 -59.406 -32.531 1 15.07 676 ARG A N 1
ATOM 5360 C CA . ARG A 1 676 ? 60 -59.312 -33.906 1 15.07 676 ARG A CA 1
ATOM 5361 C C . ARG A 1 676 ? 59.875 -57.906 -34.438 1 15.07 676 ARG A C 1
ATOM 5363 O O . ARG A 1 676 ? 60.188 -56.938 -33.75 1 15.07 676 ARG A O 1
ATOM 5370 N N . ALA A 1 677 ? 59.094 -57.875 -35.625 1 15.1 677 ALA A N 1
ATOM 5371 C CA . ALA A 1 677 ? 59.406 -57.75 -37.031 1 15.1 677 ALA A CA 1
ATOM 5372 C C . ALA A 1 677 ? 59.25 -56.312 -37.5 1 15.1 677 ALA A C 1
ATOM 5374 O O . ALA A 1 677 ? 58.625 -55.469 -36.812 1 15.1 677 ALA A O 1
ATOM 5375 N N . ARG A 1 678 ? 58.5 -56.25 -38.688 1 16.66 678 ARG A N 1
ATOM 5376 C CA . ARG A 1 678 ? 58.875 -56.094 -40.094 1 16.66 678 ARG A CA 1
ATOM 5377 C C . ARG A 1 678 ? 58.719 -54.656 -40.562 1 16.66 678 ARG A C 1
ATOM 5379 O O . ARG A 1 678 ? 58.156 -53.844 -39.844 1 16.66 678 ARG A O 1
ATOM 5386 N N . GLU A 1 679 ? 58.031 -54.562 -41.781 1 17.55 679 GLU A N 1
ATOM 5387 C CA . GLU A 1 679 ? 58.281 -54.406 -43.188 1 17.55 679 GLU A CA 1
ATOM 5388 C C . GLU A 1 679 ? 57.906 -53.031 -43.688 1 17.55 679 GLU A C 1
ATOM 5390 O O . GLU A 1 679 ? 57.031 -52.375 -43.094 1 17.55 679 GLU A O 1
ATOM 5395 N N . LYS A 1 680 ? 58.5 -52.75 -45.062 1 15.84 680 LYS A N 1
ATOM 5396 C CA . LYS A 1 680 ? 58.938 -52.406 -46.406 1 15.84 680 LYS A CA 1
ATOM 5397 C C . LYS A 1 680 ? 57.781 -52.062 -47.312 1 15.84 680 LYS A C 1
ATOM 5399 O O . LYS A 1 680 ? 57.906 -51.25 -48.25 1 15.84 680 LYS A O 1
ATOM 5404 N N . VAL A 1 681 ? 57.094 -53.031 -47.875 1 16.91 681 VAL A N 1
ATOM 5405 C CA . VAL A 1 681 ? 56.812 -52.781 -49.312 1 16.91 681 VAL A CA 1
ATOM 5406 C C . VAL A 1 681 ? 55.875 -51.594 -49.438 1 16.91 681 VAL A C 1
ATOM 5408 O O . VAL A 1 681 ? 56.188 -50.625 -50.156 1 16.91 681 VAL A O 1
ATOM 5411 N N . ILE A 1 682 ? 54.781 -52.062 -49.969 1 17.3 682 ILE A N 1
ATOM 5412 C CA . ILE A 1 682 ? 54.031 -51.75 -51.156 1 17.3 682 ILE A CA 1
ATOM 5413 C C . ILE A 1 682 ? 53.094 -50.562 -50.875 1 17.3 682 ILE A C 1
ATOM 5415 O O . ILE A 1 682 ? 52.375 -50.562 -49.875 1 17.3 682 ILE A O 1
ATOM 5419 N N . MET B 1 1 ? -35.844 -7.836 9.711 1 20.42 1 MET B N 1
ATOM 5420 C CA . MET B 1 1 ? -35.312 -7.172 8.523 1 20.42 1 MET B CA 1
ATOM 5421 C C . MET B 1 1 ? -35 -5.707 8.812 1 20.42 1 MET B C 1
ATOM 5423 O O . MET B 1 1 ? -35.906 -4.879 8.906 1 20.42 1 MET B O 1
ATOM 5427 N N . GLU B 1 2 ? -34.25 -5.512 9.672 1 22.75 2 GLU B N 1
ATOM 5428 C CA . GLU B 1 2 ? -34.094 -4.141 10.141 1 22.75 2 GLU B CA 1
ATOM 5429 C C . GLU B 1 2 ? -33.875 -3.178 8.984 1 22.75 2 GLU B C 1
ATOM 5431 O O . GLU B 1 2 ? -33.062 -3.455 8.086 1 22.75 2 GLU B O 1
ATOM 5436 N N . ARG B 1 3 ? -34.844 -2.455 8.531 1 24.33 3 ARG B N 1
ATOM 5437 C CA . ARG B 1 3 ? -34.844 -1.278 7.672 1 24.33 3 ARG B CA 1
ATOM 5438 C C . ARG B 1 3 ? -33.594 -0.433 7.875 1 24.33 3 ARG B C 1
ATOM 5440 O O . ARG B 1 3 ? -33.375 0.103 8.961 1 24.33 3 ARG B O 1
ATOM 5447 N N . TRP B 1 4 ? -32.594 -0.89 7.293 1 30.03 4 TRP B N 1
ATOM 5448 C CA . TRP B 1 4 ? -31.609 0.202 7.293 1 30.03 4 TRP B CA 1
ATOM 5449 C C . TRP B 1 4 ? -32.312 1.549 7.145 1 30.03 4 TRP B C 1
ATOM 5451 O O . TRP B 1 4 ? -33.094 1.747 6.215 1 30.03 4 TRP B O 1
ATOM 5461 N N . THR B 1 5 ? -32.781 2.119 8.164 1 32.94 5 THR B N 1
ATOM 5462 C CA . THR B 1 5 ? -33.5 3.385 8.203 1 32.94 5 THR B CA 1
ATOM 5463 C C . THR B 1 5 ? -32.938 4.363 7.18 1 32.94 5 THR B C 1
ATOM 5465 O O . THR B 1 5 ? -31.781 4.27 6.809 1 32.94 5 THR B O 1
ATOM 5468 N N . ALA B 1 6 ? -33.781 5.156 6.434 1 35.06 6 ALA B N 1
ATOM 5469 C CA . ALA B 1 6 ? -33.531 6.348 5.625 1 35.06 6 ALA B CA 1
ATOM 5470 C C . ALA B 1 6 ? -32.281 7.086 6.113 1 35.06 6 ALA B C 1
ATOM 5472 O O . ALA B 1 6 ? -31.562 7.699 5.32 1 35.06 6 ALA B O 1
ATOM 5473 N N . GLN B 1 7 ? -32.156 7.223 7.301 1 38.12 7 GLN B N 1
ATOM 5474 C CA . GLN B 1 7 ? -31.125 8 7.996 1 38.12 7 GLN B CA 1
ATOM 5475 C C . GLN B 1 7 ? -29.734 7.516 7.645 1 38.12 7 GLN B C 1
ATOM 5477 O O . GLN B 1 7 ? -28.781 8.312 7.594 1 38.12 7 GLN B O 1
ATOM 5482 N N . GLU B 1 8 ? -29.547 6.227 7.602 1 43.41 8 GLU B N 1
ATOM 5483 C CA . GLU B 1 8 ? -28.234 5.633 7.379 1 43.41 8 GLU B CA 1
ATOM 5484 C C . GLU B 1 8 ? -27.766 5.852 5.945 1 43.41 8 GLU B C 1
ATOM 5486 O O . GLU B 1 8 ? -26.641 5.488 5.594 1 43.41 8 GLU B O 1
ATOM 5491 N N . LEU B 1 9 ? -28.688 6.402 5.16 1 45.66 9 LEU B N 1
ATOM 5492 C CA . LEU B 1 9 ? -28.469 6.566 3.725 1 45.66 9 LEU B CA 1
ATOM 5493 C C . LEU B 1 9 ? -27.516 7.719 3.443 1 45.66 9 LEU B C 1
ATOM 5495 O O . LEU B 1 9 ? -26.953 7.809 2.35 1 45.66 9 LEU B O 1
ATOM 5499 N N . VAL B 1 10 ? -27.438 8.734 4.422 1 55.72 10 VAL B N 1
ATOM 5500 C CA . VAL B 1 10 ? -26.609 9.781 3.846 1 55.72 10 VAL B CA 1
ATOM 5501 C C . VAL B 1 10 ? -25.141 9.375 3.918 1 55.72 10 VAL B C 1
ATOM 5503 O O . VAL B 1 10 ? -24.594 9.195 5.008 1 55.72 10 VAL B O 1
ATOM 5506 N N . SER B 1 11 ? -24.547 8.914 2.852 1 79.38 11 SER B N 1
ATOM 5507 C CA . SER B 1 11 ? -23.234 8.344 2.623 1 79.38 11 SER B CA 1
ATOM 5508 C C . SER B 1 11 ? -22.141 9.406 2.746 1 79.38 11 SER B C 1
ATOM 5510 O O . SER B 1 11 ? -21.078 9.281 2.145 1 79.38 11 SER B O 1
ATOM 5512 N N . LEU B 1 12 ? -22.578 10.508 3.684 1 92.38 12 LEU B N 1
ATOM 5513 C CA . LEU B 1 12 ? -21.594 11.578 3.785 1 92.38 12 LEU B CA 1
ATOM 5514 C C . LEU B 1 12 ? -20.438 11.172 4.703 1 92.38 12 LEU B C 1
ATOM 5516 O O . LEU B 1 12 ? -20.641 10.438 5.676 1 92.38 12 LEU B O 1
ATOM 5520 N N . TRP B 1 13 ? -19.359 11.578 4.371 1 96 13 TRP B N 1
ATOM 5521 C CA . TRP B 1 13 ? -18.156 11.461 5.191 1 96 13 TRP B CA 1
ATOM 5522 C C . TRP B 1 13 ? -17.422 12.797 5.277 1 96 13 TRP B C 1
ATOM 5524 O O . TRP B 1 13 ? -17.078 13.391 4.254 1 96 13 TRP B O 1
ATOM 5534 N N . PRO B 1 14 ? -17.078 13.391 6.445 1 97.06 14 PRO B N 1
ATOM 5535 C CA . PRO B 1 14 ? -17.5 12.898 7.762 1 97.06 14 PRO B CA 1
ATOM 5536 C C . PRO B 1 14 ? -19.016 13.031 7.984 1 97.06 14 PRO B C 1
ATOM 5538 O O . PRO B 1 14 ? -19.672 13.82 7.305 1 97.06 14 PRO B O 1
ATOM 5541 N N . ARG B 1 15 ? -19.453 12.312 8.977 1 95.69 15 ARG B N 1
ATOM 5542 C CA . ARG B 1 15 ? -20.875 12.359 9.32 1 95.69 15 ARG B CA 1
ATOM 5543 C C . ARG B 1 15 ? -21.25 13.719 9.914 1 95.69 15 ARG B C 1
ATOM 5545 O O . ARG B 1 15 ? -20.609 14.188 10.852 1 95.69 15 ARG B O 1
ATOM 5552 N N . PRO B 1 16 ? -22.312 14.359 9.375 1 95.44 16 PRO B N 1
ATOM 5553 C CA . PRO B 1 16 ? -22.703 15.656 9.914 1 95.44 16 PRO B CA 1
ATOM 5554 C C . PRO B 1 16 ? -23.312 15.555 11.312 1 95.44 16 PRO B C 1
ATOM 5556 O O . PRO B 1 16 ? -23.781 14.484 11.711 1 95.44 16 PRO B O 1
ATOM 5559 N N . ARG B 1 17 ? -23.375 16.641 11.938 1 94.69 17 ARG B N 1
ATOM 5560 C CA . ARG B 1 17 ? -23.922 16.703 13.289 1 94.69 17 ARG B CA 1
ATOM 5561 C C . ARG B 1 17 ? -25.422 16.453 13.289 1 94.69 17 ARG B C 1
ATOM 5563 O O . ARG B 1 17 ? -25.938 15.727 14.141 1 94.69 17 ARG B O 1
ATOM 5570 N N . THR B 1 18 ? -26.047 17.141 12.375 1 94.25 18 THR B N 1
ATOM 5571 C CA . THR B 1 18 ? -27.484 16.938 12.258 1 94.25 18 THR B CA 1
ATOM 5572 C C . THR B 1 18 ? -27.906 16.859 10.797 1 94.25 18 THR B C 1
ATOM 5574 O O . THR B 1 18 ? -27.375 17.594 9.953 1 94.25 18 THR B O 1
ATOM 5577 N N . THR B 1 19 ? -28.797 15.961 10.523 1 93 19 THR B N 1
ATOM 5578 C CA . THR B 1 19 ? -29.359 15.812 9.188 1 93 19 THR B CA 1
ATOM 5579 C C . THR B 1 19 ? -30.844 15.5 9.25 1 93 19 THR B C 1
ATOM 5581 O O . THR B 1 19 ? -31.281 14.672 10.047 1 93 19 THR B O 1
ATOM 5584 N N . GLU B 1 20 ? -31.625 16.281 8.547 1 92.56 20 GLU B N 1
ATOM 5585 C CA . GLU B 1 20 ? -33.031 16.016 8.273 1 92.56 20 GLU B CA 1
ATOM 5586 C C . GLU B 1 20 ? -33.281 15.766 6.785 1 92.56 20 GLU B C 1
ATOM 5588 O O . GLU B 1 20 ? -32.719 16.484 5.941 1 92.56 20 GLU B O 1
ATOM 5593 N N . HIS B 1 21 ? -33.969 14.695 6.48 1 88.88 21 HIS B N 1
ATOM 5594 C CA . HIS B 1 21 ? -34.125 14.398 5.059 1 88.88 21 HIS B CA 1
ATOM 5595 C C . HIS B 1 21 ? -35.531 13.906 4.734 1 88.88 21 HIS B C 1
ATOM 5597 O O . HIS B 1 21 ? -36.219 13.383 5.605 1 88.88 21 HIS B O 1
ATOM 5603 N N . GLY B 1 22 ? -35.906 14.148 3.506 1 88.19 22 GLY B N 1
ATOM 5604 C CA . GLY B 1 22 ? -37.125 13.594 2.953 1 88.19 22 GLY B CA 1
ATOM 5605 C C . GLY B 1 22 ? -36.906 12.359 2.109 1 88.19 22 GLY B C 1
ATOM 5606 O O . GLY B 1 22 ? -36 11.555 2.406 1 88.19 22 GLY B O 1
ATOM 5607 N N . SER B 1 23 ? -37.781 12.086 1.123 1 83.81 23 SER B N 1
ATOM 5608 C CA . SER B 1 23 ? -37.688 10.859 0.347 1 83.81 23 SER B CA 1
ATOM 5609 C C . SER B 1 23 ? -37.625 11.148 -1.149 1 83.81 23 SER B C 1
ATOM 5611 O O . SER B 1 23 ? -37.531 10.227 -1.964 1 83.81 23 SER B O 1
ATOM 5613 N N . ARG B 1 24 ? -37.594 12.391 -1.555 1 86.12 24 ARG B N 1
ATOM 5614 C CA . ARG B 1 24 ? -37.625 12.727 -2.975 1 86.12 24 ARG B CA 1
ATOM 5615 C C . ARG B 1 24 ? -36.219 12.797 -3.543 1 86.12 24 ARG B C 1
ATOM 5617 O O . ARG B 1 24 ? -35.219 12.844 -2.793 1 86.12 24 ARG B O 1
ATOM 5624 N N . SER B 1 25 ? -36.125 12.75 -4.879 1 88.19 25 SER B N 1
ATOM 5625 C CA . SER B 1 25 ? -34.875 12.852 -5.586 1 88.19 25 SER B CA 1
ATOM 5626 C C . SER B 1 25 ? -34.938 13.914 -6.676 1 88.19 25 SER B C 1
ATOM 5628 O O . SER B 1 25 ? -36 14.312 -7.105 1 88.19 25 SER B O 1
ATOM 5630 N N . ALA B 1 26 ? -33.844 14.445 -7.035 1 91.75 26 ALA B N 1
ATOM 5631 C CA . ALA B 1 26 ? -33.719 15.375 -8.148 1 91.75 26 ALA B CA 1
ATOM 5632 C C . ALA B 1 26 ? -32.469 15.078 -8.977 1 91.75 26 ALA B C 1
ATOM 5634 O O . ALA B 1 26 ? -31.484 14.523 -8.461 1 91.75 26 ALA B O 1
ATOM 5635 N N . VAL B 1 27 ? -32.5 15.477 -10.242 1 91.31 27 VAL B N 1
ATOM 5636 C CA . VAL B 1 27 ? -31.359 15.281 -11.141 1 91.31 27 VAL B CA 1
ATOM 5637 C C . VAL B 1 27 ? -30.484 16.531 -11.141 1 91.31 27 VAL B C 1
ATOM 5639 O O . VAL B 1 27 ? -30.984 17.641 -11.305 1 91.31 27 VAL B O 1
ATOM 5642 N N . VAL B 1 28 ? -29.266 16.328 -10.867 1 93.25 28 VAL B N 1
ATOM 5643 C CA . VAL B 1 28 ? -28.281 17.391 -10.984 1 93.25 28 VAL B CA 1
ATOM 5644 C C . VAL B 1 28 ? -27.531 17.25 -12.305 1 93.25 28 VAL B C 1
ATOM 5646 O O . VAL B 1 28 ? -27.141 16.156 -12.703 1 93.25 28 VAL B O 1
ATOM 5649 N N . SER B 1 29 ? -27.359 18.344 -13.086 1 91.38 29 SER B N 1
ATOM 5650 C CA . SER B 1 29 ? -26.688 18.312 -14.375 1 91.38 29 SER B CA 1
ATOM 5651 C C . SER B 1 29 ? -25.641 19.422 -14.5 1 91.38 29 SER B C 1
ATOM 5653 O O . SER B 1 29 ? -25.609 20.344 -13.68 1 91.38 29 SER B O 1
ATOM 5655 N N . PRO B 1 30 ? -24.797 19.312 -15.469 1 90.56 30 PRO B N 1
ATOM 5656 C CA . PRO B 1 30 ? -23.797 20.359 -15.688 1 90.56 30 PRO B CA 1
ATOM 5657 C C . PRO B 1 30 ? -24.422 21.75 -15.898 1 90.56 30 PRO B C 1
ATOM 5659 O O . PRO B 1 30 ? -23.75 22.766 -15.766 1 90.56 30 PRO B O 1
ATOM 5662 N N . SER B 1 31 ? -25.719 21.734 -16.188 1 90 31 SER B N 1
ATOM 5663 C CA . SER B 1 31 ? -26.406 23.016 -16.406 1 90 31 SER B CA 1
ATOM 5664 C C . SER B 1 31 ? -26.891 23.594 -15.078 1 90 31 SER B C 1
ATOM 5666 O O . SER B 1 31 ? -27.297 24.75 -15.016 1 90 31 SER B O 1
ATOM 5668 N N . SER B 1 32 ? -26.891 22.75 -14.047 1 92.5 32 SER B N 1
ATOM 5669 C CA . SER B 1 32 ? -27.234 23.281 -12.742 1 92.5 32 SER B CA 1
ATOM 5670 C C . SER B 1 32 ? -26.297 24.422 -12.344 1 92.5 32 SER B C 1
ATOM 5672 O O . SER B 1 32 ? -25.094 24.328 -12.523 1 92.5 32 SER B O 1
ATOM 5674 N N . ARG B 1 33 ? -26.891 25.484 -11.742 1 92.19 33 ARG B N 1
ATOM 5675 C CA . ARG B 1 33 ? -26.094 26.656 -11.406 1 92.19 33 ARG B CA 1
ATOM 5676 C C . ARG B 1 33 ? -25.641 26.609 -9.953 1 92.19 33 ARG B C 1
ATOM 5678 O O . ARG B 1 33 ? -26.406 26.234 -9.062 1 92.19 33 ARG B O 1
ATOM 5685 N N . PHE B 1 34 ? -24.406 26.891 -9.758 1 91.44 34 PHE B N 1
ATOM 5686 C CA . PHE B 1 34 ? -23.844 27.125 -8.43 1 91.44 34 PHE B CA 1
ATOM 5687 C C . PHE B 1 34 ? -23.438 28.594 -8.273 1 91.44 34 PHE B C 1
ATOM 5689 O O . PHE B 1 34 ? -22.359 29 -8.711 1 91.44 34 PHE B O 1
ATOM 5696 N N . THR B 1 35 ? -24.328 29.391 -7.633 1 87.12 35 THR B N 1
ATOM 5697 C CA . THR B 1 35 ? -24.156 30.828 -7.566 1 87.12 35 THR B CA 1
ATOM 5698 C C . THR B 1 35 ? -23.766 31.266 -6.156 1 87.12 35 THR B C 1
ATOM 5700 O O . THR B 1 35 ? -23.891 30.5 -5.203 1 87.12 35 THR B O 1
ATOM 5703 N N . HIS B 1 36 ? -23.078 32.281 -6.137 1 79.25 36 HIS B N 1
ATOM 5704 C CA . HIS B 1 36 ? -22.719 32.812 -4.832 1 79.25 36 HIS B CA 1
ATOM 5705 C C . HIS B 1 36 ? -23.172 34.281 -4.691 1 79.25 36 HIS B C 1
ATOM 5707 O O . HIS B 1 36 ? -23.219 35 -5.676 1 79.25 36 HIS B O 1
ATOM 5713 N N . THR B 1 37 ? -23.984 34.719 -3.768 1 67.25 37 THR B N 1
ATOM 5714 C CA . THR B 1 37 ? -24.328 36.094 -3.465 1 67.25 37 THR B CA 1
ATOM 5715 C C . THR B 1 37 ? -23.359 36.688 -2.451 1 67.25 37 THR B C 1
ATOM 5717 O O . THR B 1 37 ? -23.172 36.125 -1.363 1 67.25 37 THR B O 1
ATOM 5720 N N . PHE B 1 38 ? -22.172 37.188 -2.986 1 59.03 38 PHE B N 1
ATOM 5721 C CA . PHE B 1 38 ? -20.891 37.344 -2.309 1 59.03 38 PHE B CA 1
ATOM 5722 C C . PHE B 1 38 ? -20.891 38.594 -1.43 1 59.03 38 PHE B C 1
ATOM 5724 O O . PHE B 1 38 ? -21.422 39.625 -1.822 1 59.03 38 PHE B O 1
ATOM 5731 N N . GLY B 1 39 ? -20.906 38.531 -0.114 1 63.25 39 GLY B N 1
ATOM 5732 C CA . GLY B 1 39 ? -20.219 39.594 0.617 1 63.25 39 GLY B CA 1
ATOM 5733 C C . GLY B 1 39 ? -18.734 39.656 0.333 1 63.25 39 GLY B C 1
ATOM 5734 O O . GLY B 1 39 ? -18.25 40.562 -0.349 1 63.25 39 GLY B O 1
ATOM 5735 N N . CYS B 1 40 ? -17.938 38.688 0.794 1 80.75 40 CYS B N 1
ATOM 5736 C CA . CYS B 1 40 ? -16.5 38.656 0.603 1 80.75 40 CYS B CA 1
ATOM 5737 C C . CYS B 1 40 ? -16.062 37.406 -0.173 1 80.75 40 CYS B C 1
ATOM 5739 O O . CYS B 1 40 ? -16.891 36.562 -0.489 1 80.75 40 CYS B O 1
ATOM 5741 N N . CYS B 1 41 ? -14.922 37.281 -0.768 1 86.94 41 CYS B N 1
ATOM 5742 C CA . CYS B 1 41 ? -14.141 36.094 -1.078 1 86.94 41 CYS B CA 1
ATOM 5743 C C . CYS B 1 41 ? -14.57 35.5 -2.412 1 86.94 41 CYS B C 1
ATOM 5745 O O . CYS B 1 41 ? -14.57 34.281 -2.576 1 86.94 41 CYS B O 1
ATOM 5747 N N . THR B 1 42 ? -14.922 36.312 -3.303 1 87.62 42 THR B N 1
ATOM 5748 C CA . THR B 1 42 ? -15.461 35.875 -4.59 1 87.62 42 THR B CA 1
ATOM 5749 C C . THR B 1 42 ? -14.477 34.969 -5.316 1 87.62 42 THR B C 1
ATOM 5751 O O . THR B 1 42 ? -14.859 33.906 -5.809 1 87.62 42 THR B O 1
ATOM 5754 N N . ASP B 1 43 ? -13.258 35.344 -5.359 1 89.69 43 ASP B N 1
ATOM 5755 C CA . ASP B 1 43 ? -12.273 34.562 -6.109 1 89.69 43 ASP B CA 1
ATOM 5756 C C . ASP B 1 43 ? -12.117 33.156 -5.527 1 89.69 43 ASP B C 1
ATOM 5758 O O . ASP B 1 43 ? -12.102 32.188 -6.266 1 89.69 43 ASP B O 1
ATOM 5762 N N . LEU B 1 44 ? -11.984 33.062 -4.238 1 93.94 44 LEU B N 1
ATOM 5763 C CA . LEU B 1 44 ? -11.828 31.766 -3.562 1 93.94 44 LEU B CA 1
ATOM 5764 C C . LEU B 1 44 ? -13.047 30.891 -3.781 1 93.94 44 LEU B C 1
ATOM 5766 O O . LEU B 1 44 ? -12.914 29.703 -4.086 1 93.94 44 LEU B O 1
ATOM 5770 N N . LEU B 1 45 ? -14.234 31.438 -3.689 1 94.06 45 LEU B N 1
ATOM 5771 C CA . LEU B 1 45 ? -15.477 30.672 -3.797 1 94.06 45 LEU B CA 1
ATOM 5772 C C . LEU B 1 45 ? -15.703 30.203 -5.23 1 94.06 45 LEU B C 1
ATOM 5774 O O . LEU B 1 45 ? -16.203 29.094 -5.457 1 94.06 45 LEU B O 1
ATOM 5778 N N . GLU B 1 46 ? -15.328 31.031 -6.191 1 93.06 46 GLU B N 1
ATOM 5779 C CA . GLU B 1 46 ? -15.453 30.641 -7.594 1 93.06 46 GLU B CA 1
ATOM 5780 C C . GLU B 1 46 ? -14.547 29.453 -7.914 1 93.06 46 GLU B C 1
ATOM 5782 O O . GLU B 1 46 ? -14.961 28.531 -8.625 1 93.06 46 GLU B O 1
ATOM 5787 N N . LEU B 1 47 ? -13.375 29.484 -7.402 1 94.19 47 LEU B N 1
ATOM 5788 C CA . LEU B 1 47 ? -12.445 28.375 -7.613 1 94.19 47 LEU B CA 1
ATOM 5789 C C . LEU B 1 47 ? -12.953 27.109 -6.93 1 94.19 47 LEU B C 1
ATOM 5791 O O . LEU B 1 47 ? -12.805 26.016 -7.465 1 94.19 47 LEU B O 1
ATOM 5795 N N . ALA B 1 48 ? -13.531 27.266 -5.793 1 95.38 48 ALA B N 1
ATOM 5796 C CA . ALA B 1 48 ? -14.078 26.125 -5.055 1 95.38 48 ALA B CA 1
ATOM 5797 C C . ALA B 1 48 ? -15.258 25.516 -5.805 1 95.38 48 ALA B C 1
ATOM 5799 O O . ALA B 1 48 ? -15.391 24.281 -5.855 1 95.38 48 ALA B O 1
ATOM 5800 N N . VAL B 1 49 ? -16.094 26.359 -6.355 1 94.62 49 VAL B N 1
ATOM 5801 C CA . VAL B 1 49 ? -17.25 25.906 -7.117 1 94.62 49 VAL B CA 1
ATOM 5802 C C . VAL B 1 49 ? -16.766 25.156 -8.359 1 94.62 49 VAL B C 1
ATOM 5804 O O . VAL B 1 49 ? -17.328 24.094 -8.703 1 94.62 49 VAL B O 1
ATOM 5807 N N . ASP B 1 50 ? -15.766 25.672 -8.992 1 93.81 50 ASP B N 1
ATOM 5808 C CA . ASP B 1 50 ? -15.211 25.016 -10.164 1 93.81 50 ASP B CA 1
ATOM 5809 C C . ASP B 1 50 ? -14.672 23.625 -9.812 1 93.81 50 ASP B C 1
ATOM 5811 O O . ASP B 1 50 ? -14.906 22.656 -10.547 1 93.81 50 ASP B O 1
ATOM 5815 N N . ARG B 1 51 ? -13.969 23.516 -8.75 1 94.06 51 ARG B N 1
ATOM 5816 C CA . ARG B 1 51 ? -13.438 22.234 -8.305 1 94.06 51 ARG B CA 1
ATOM 5817 C C . ARG B 1 51 ? -14.57 21.266 -7.953 1 94.06 51 ARG B C 1
ATOM 5819 O O . ARG B 1 51 ? -14.516 20.078 -8.297 1 94.06 51 ARG B O 1
ATOM 5826 N N . ALA B 1 52 ? -15.57 21.797 -7.258 1 94.5 52 ALA B N 1
ATOM 5827 C CA . ALA B 1 52 ? -16.703 20.969 -6.883 1 94.5 52 ALA B CA 1
ATOM 5828 C C . ALA B 1 52 ? -17.422 20.422 -8.117 1 94.5 52 ALA B C 1
ATOM 5830 O O . ALA B 1 52 ? -17.828 19.25 -8.141 1 94.5 52 ALA B O 1
ATOM 5831 N N . ARG B 1 53 ? -17.547 21.234 -9.133 1 93.12 53 ARG B N 1
ATOM 5832 C CA . ARG B 1 53 ? -18.188 20.781 -10.367 1 93.12 53 ARG B CA 1
ATOM 5833 C C . ARG B 1 53 ? -17.391 19.656 -11.016 1 93.12 53 ARG B C 1
ATOM 5835 O O . ARG B 1 53 ? -17.969 18.672 -11.477 1 93.12 53 ARG B O 1
ATOM 5842 N N . ARG B 1 54 ? -16.094 19.781 -11 1 89.81 54 ARG B N 1
ATOM 5843 C CA . ARG B 1 54 ? -15.25 18.734 -11.562 1 89.81 54 ARG B CA 1
ATOM 5844 C C . ARG B 1 54 ? -15.375 17.438 -10.758 1 89.81 54 ARG B C 1
ATOM 5846 O O . ARG B 1 54 ? -15.336 16.344 -11.32 1 89.81 54 ARG B O 1
ATOM 5853 N N . HIS B 1 55 ? -15.531 17.609 -9.484 1 90.31 55 HIS B N 1
ATOM 5854 C CA . HIS B 1 55 ? -15.656 16.453 -8.602 1 90.31 55 HIS B CA 1
ATOM 5855 C C . HIS B 1 55 ? -17 15.758 -8.797 1 90.31 55 HIS B C 1
ATOM 5857 O O . HIS B 1 55 ? -17.078 14.531 -8.703 1 90.31 55 HIS B O 1
ATOM 5863 N N . ILE B 1 56 ? -17.984 16.578 -9.047 1 91.19 56 ILE B N 1
ATOM 5864 C CA . ILE B 1 56 ? -19.344 16.047 -9.18 1 91.19 56 ILE B CA 1
ATOM 5865 C C . ILE B 1 56 ? -19.5 15.414 -10.562 1 91.19 56 ILE B C 1
ATOM 5867 O O . ILE B 1 56 ? -19.969 14.281 -10.68 1 91.19 56 ILE B O 1
ATOM 5871 N N . PHE B 1 57 ? -19.078 16.156 -11.609 1 89.12 57 PHE B N 1
ATOM 5872 C CA . PHE B 1 57 ? -19.359 15.742 -12.977 1 89.12 57 PHE B CA 1
ATOM 5873 C C . PHE B 1 57 ? -18.125 15.102 -13.602 1 89.12 57 PHE B C 1
ATOM 5875 O O . PHE B 1 57 ? -17.578 15.617 -14.578 1 89.12 57 PHE B O 1
ATOM 5882 N N . TRP B 1 58 ? -17.75 14.031 -13.047 1 80.94 58 TRP B N 1
ATOM 5883 C CA . TRP B 1 58 ? -16.516 13.359 -13.453 1 80.94 58 TRP B CA 1
ATOM 5884 C C . TRP B 1 58 ? -16.719 12.57 -14.742 1 80.94 58 TRP B C 1
ATOM 5886 O O . TRP B 1 58 ? -15.758 12.336 -15.484 1 80.94 58 TRP B O 1
ATOM 5896 N N . ALA B 1 59 ? -17.953 12.125 -15.047 1 70.12 59 ALA B N 1
ATOM 5897 C CA . ALA B 1 59 ? -18.234 11.281 -16.203 1 70.12 59 ALA B CA 1
ATOM 5898 C C . ALA B 1 59 ? -18.625 12.133 -17.422 1 70.12 59 ALA B C 1
ATOM 5900 O O . ALA B 1 59 ? -19.312 13.156 -17.266 1 70.12 59 ALA B O 1
ATOM 5901 N N . ALA B 1 60 ? -17.859 12.078 -18.562 1 58 60 ALA B N 1
ATOM 5902 C CA . ALA B 1 60 ? -18.266 12.805 -19.766 1 58 60 ALA B CA 1
ATOM 5903 C C . ALA B 1 60 ? -19.703 12.461 -20.156 1 58 60 ALA B C 1
ATOM 5905 O O . ALA B 1 60 ? -20.172 11.352 -19.906 1 58 60 ALA B O 1
ATOM 5906 N N . PRO B 1 61 ? -20.438 13.672 -20.578 1 53.53 61 PRO B N 1
ATOM 5907 C CA . PRO B 1 61 ? -21.797 13.422 -21.062 1 53.53 61 PRO B CA 1
ATOM 5908 C C . PRO B 1 61 ? -21.859 12.305 -22.109 1 53.53 61 PRO B C 1
ATOM 5910 O O . PRO B 1 61 ? -21 12.242 -22.984 1 53.53 61 PRO B O 1
ATOM 5913 N N . GLY B 1 62 ? -22.656 11.281 -21.953 1 50.44 62 GLY B N 1
ATOM 5914 C CA . GLY B 1 62 ? -22.766 10.172 -22.875 1 50.44 62 GLY B CA 1
ATOM 5915 C C . GLY B 1 62 ? -21.891 8.992 -22.516 1 50.44 62 GLY B C 1
ATOM 5916 O O . GLY B 1 62 ? -21.922 7.961 -23.188 1 50.44 62 GLY B O 1
ATOM 5917 N N . GLU B 1 63 ? -20.984 9.438 -21.781 1 50.84 63 GLU B N 1
ATOM 5918 C CA . GLU B 1 63 ? -20.219 8.273 -21.359 1 50.84 63 GLU B CA 1
ATOM 5919 C C . GLU B 1 63 ? -21.062 7.328 -20.516 1 50.84 63 GLU B C 1
ATOM 5921 O O . GLU B 1 63 ? -21.719 7.754 -19.547 1 50.84 63 GLU B O 1
ATOM 5926 N N . LYS B 1 64 ? -21.75 6.605 -21.266 1 39.84 64 LYS B N 1
ATOM 5927 C CA . LYS B 1 64 ? -22.453 5.582 -20.484 1 39.84 64 LYS B CA 1
ATOM 5928 C C . LYS B 1 64 ? -21.562 5.02 -19.391 1 39.84 64 LYS B C 1
ATOM 5930 O O . LYS B 1 64 ? -20.453 4.57 -19.641 1 39.84 64 LYS B O 1
ATOM 5935 N N . GLY B 1 65 ? -21.719 5.773 -18.297 1 38.84 65 GLY B N 1
ATOM 5936 C CA . GLY B 1 65 ? -21 5.242 -17.156 1 38.84 65 GLY B CA 1
ATOM 5937 C C . GLY B 1 65 ? -20.938 3.725 -17.141 1 38.84 65 GLY B C 1
ATOM 5938 O O . GLY B 1 65 ? -21.922 3.059 -17.469 1 38.84 65 GLY B O 1
ATOM 5939 N N . SER B 1 66 ? -19.891 3.193 -17.547 1 33.56 66 SER B N 1
ATOM 5940 C CA . SER B 1 66 ? -19.906 1.757 -17.297 1 33.56 66 SER B CA 1
ATOM 5941 C C . SER B 1 66 ? -20.531 1.435 -15.945 1 33.56 66 SER B C 1
ATOM 5943 O O . SER B 1 66 ? -20.688 2.32 -15.102 1 33.56 66 SER B O 1
ATOM 5945 N N . LEU B 1 67 ? -20.453 0.15 -15.562 1 32.72 67 LEU B N 1
ATOM 5946 C CA . LEU B 1 67 ? -21.219 -0.551 -14.539 1 32.72 67 LEU B CA 1
ATOM 5947 C C . LEU B 1 67 ? -21.031 0.107 -13.18 1 32.72 67 LEU B C 1
ATOM 5949 O O . LEU B 1 67 ? -19.938 0.561 -12.844 1 32.72 67 LEU B O 1
ATOM 5953 N N . PRO B 1 68 ? -22.172 0.61 -12.711 1 32 68 PRO B N 1
ATOM 5954 C CA . PRO B 1 68 ? -22.234 0.911 -11.281 1 32 68 PRO B CA 1
ATOM 5955 C C . PRO B 1 68 ? -21.328 0.008 -10.445 1 32 68 PRO B C 1
ATOM 5957 O O . PRO B 1 68 ? -20.984 -1.091 -10.875 1 32 68 PRO B O 1
ATOM 5960 N N . LEU B 1 69 ? -20.734 0.496 -9.5 1 31.98 69 LEU B N 1
ATOM 5961 C CA . LEU B 1 69 ? -20.094 -0.29 -8.453 1 31.98 69 LEU B CA 1
ATOM 5962 C C . LEU B 1 69 ? -20.859 -1.585 -8.195 1 31.98 69 LEU B C 1
ATOM 5964 O O . LEU B 1 69 ? -22.078 -1.57 -8.047 1 31.98 69 LEU B O 1
ATOM 5968 N N . PRO B 1 70 ? -20.547 -2.709 -8.703 1 29.19 70 PRO B N 1
ATOM 5969 C CA . PRO B 1 70 ? -21.312 -3.912 -8.367 1 29.19 70 PRO B CA 1
ATOM 5970 C C . PRO B 1 70 ? -21.734 -3.951 -6.902 1 29.19 70 PRO B C 1
ATOM 5972 O O . PRO B 1 70 ? -20.984 -3.535 -6.023 1 29.19 70 PRO B O 1
ATOM 5975 N N . HIS B 1 71 ? -23.047 -3.896 -6.555 1 28.03 71 HIS B N 1
ATOM 5976 C CA . HIS B 1 71 ? -23.859 -4.305 -5.414 1 28.03 71 HIS B CA 1
ATOM 5977 C C . HIS B 1 71 ? -23.344 -5.609 -4.812 1 28.03 71 HIS B C 1
ATOM 5979 O O . HIS B 1 71 ? -23.016 -6.543 -5.543 1 28.03 71 HIS B O 1
ATOM 5985 N N . LEU B 1 72 ? -22.562 -5.57 -3.822 1 29.56 72 LEU B N 1
ATOM 5986 C CA . LEU B 1 72 ? -22.609 -6.797 -3.031 1 29.56 72 LEU B CA 1
ATOM 5987 C C . LEU B 1 72 ? -24.016 -7.371 -2.998 1 29.56 72 LEU B C 1
ATOM 5989 O O . LEU B 1 72 ? -24.922 -6.773 -2.41 1 29.56 72 LEU B O 1
ATOM 5993 N N . ARG B 1 73 ? -24.5 -7.91 -4.047 1 28.27 73 ARG B N 1
ATOM 5994 C CA . ARG B 1 73 ? -25.734 -8.688 -3.936 1 28.27 73 ARG B CA 1
ATOM 5995 C C . ARG B 1 73 ? -25.641 -9.688 -2.789 1 28.27 73 ARG B C 1
ATOM 5997 O O . ARG B 1 73 ? -24.969 -10.711 -2.902 1 28.27 73 ARG B O 1
ATOM 6004 N N . VAL B 1 74 ? -25.516 -9.336 -1.563 1 27.58 74 VAL B N 1
ATOM 6005 C CA . VAL B 1 74 ? -25.891 -10.414 -0.662 1 27.58 74 VAL B CA 1
ATOM 6006 C C . VAL B 1 74 ? -27.359 -10.805 -0.901 1 27.58 74 VAL B C 1
ATOM 6008 O O . VAL B 1 74 ? -28.25 -9.984 -0.719 1 27.58 74 VAL B O 1
ATOM 6011 N N . ARG B 1 75 ? -27.625 -11.617 -1.829 1 28.33 75 ARG B N 1
ATOM 6012 C CA . ARG B 1 75 ? -28.953 -12.227 -1.905 1 28.33 75 ARG B CA 1
ATOM 6013 C C . ARG B 1 75 ? -29.438 -12.672 -0.528 1 28.33 75 ARG B C 1
ATOM 6015 O O . ARG B 1 75 ? -28.75 -13.453 0.144 1 28.33 75 ARG B O 1
ATOM 6022 N N . ALA B 1 76 ? -30.328 -11.867 0.172 1 25.08 76 ALA B N 1
ATOM 6023 C CA . ALA B 1 76 ? -31.125 -12.445 1.255 1 25.08 76 ALA B CA 1
ATOM 6024 C C . ALA B 1 76 ? -31.797 -13.742 0.813 1 25.08 76 ALA B C 1
ATOM 6026 O O . ALA B 1 76 ? -32.125 -13.906 -0.363 1 25.08 76 ALA B O 1
ATOM 6027 N N . PRO B 1 77 ? -31.75 -14.742 1.538 1 25.59 77 PRO B N 1
ATOM 6028 C CA . PRO B 1 77 ? -32.469 -16 1.333 1 25.59 77 PRO B CA 1
ATOM 6029 C C . PRO B 1 77 ? -33.906 -15.781 0.803 1 25.59 77 PRO B C 1
ATOM 6031 O O . PRO B 1 77 ? -34.562 -16.75 0.403 1 25.59 77 PRO B O 1
ATOM 6034 N N . ASP B 1 78 ? -34.812 -14.852 1.331 1 25.25 78 ASP B N 1
ATOM 6035 C CA . ASP B 1 78 ? -36.188 -15.164 1.048 1 25.25 78 ASP B CA 1
ATOM 6036 C C . ASP B 1 78 ? -36.5 -15.055 -0.446 1 25.25 78 ASP B C 1
ATOM 6038 O O . ASP B 1 78 ? -35.75 -14.406 -1.186 1 25.25 78 ASP B O 1
ATOM 6042 N N . GLY B 1 79 ? -37.625 -15.734 -1.07 1 25.53 79 GLY B N 1
ATOM 6043 C CA . GLY B 1 79 ? -38.312 -15.93 -2.342 1 25.53 79 GLY B CA 1
ATOM 6044 C C . GLY B 1 79 ? -38.156 -14.75 -3.285 1 25.53 79 GLY B C 1
ATOM 6045 O O . GLY B 1 79 ? -38.031 -14.93 -4.5 1 25.53 79 GLY B O 1
ATOM 6046 N N . GLN B 1 80 ? -38.969 -13.656 -3.008 1 24.08 80 GLN B N 1
ATOM 6047 C CA . GLN B 1 80 ? -39.125 -12.523 -3.914 1 24.08 80 GLN B CA 1
ATOM 6048 C C . GLN B 1 80 ? -37.75 -11.867 -4.199 1 24.08 80 GLN B C 1
ATOM 6050 O O . GLN B 1 80 ? -37.031 -11.539 -3.275 1 24.08 80 GLN B O 1
ATOM 6055 N N . GLY B 1 81 ? -37.031 -12.242 -5.246 1 27.72 81 GLY B N 1
ATOM 6056 C CA . GLY B 1 81 ? -35.719 -12.008 -5.859 1 27.72 81 GLY B CA 1
ATOM 6057 C C . GLY B 1 81 ? -35.219 -10.594 -5.652 1 27.72 81 GLY B C 1
ATOM 6058 O O . GLY B 1 81 ? -35.031 -9.852 -6.617 1 27.72 81 GLY B O 1
ATOM 6059 N N . SER B 1 82 ? -35.719 -9.969 -4.57 1 24.92 82 SER B N 1
ATOM 6060 C CA . SER B 1 82 ? -35.312 -8.578 -4.477 1 24.92 82 SER B CA 1
ATOM 6061 C C . SER B 1 82 ? -33.812 -8.438 -4.508 1 24.92 82 SER B C 1
ATOM 6063 O O . SER B 1 82 ? -33.094 -9.258 -3.938 1 24.92 82 SER B O 1
ATOM 6065 N N . SER B 1 83 ? -33.219 -7.934 -5.57 1 27.61 83 SER B N 1
ATOM 6066 C CA . SER B 1 83 ? -31.906 -7.418 -5.891 1 27.61 83 SER B CA 1
ATOM 6067 C C . SER B 1 83 ? -31.172 -6.938 -4.641 1 27.61 83 SER B C 1
ATOM 6069 O O . SER B 1 83 ? -31.812 -6.527 -3.666 1 27.61 83 SER B O 1
ATOM 6071 N N . PRO B 1 84 ? -30.156 -7.613 -4.145 1 30.56 84 PRO B N 1
ATOM 6072 C CA . PRO B 1 84 ? -29.438 -6.934 -3.066 1 30.56 84 PRO B CA 1
ATOM 6073 C C . PRO B 1 84 ? -29.75 -5.441 -3 1 30.56 84 PRO B C 1
ATOM 6075 O O . PRO B 1 84 ? -30.016 -4.816 -4.027 1 30.56 84 PRO B O 1
ATOM 6078 N N . PRO B 1 85 ? -30.5 -5.02 -1.862 1 30.88 85 PRO B N 1
ATOM 6079 C CA . PRO B 1 85 ? -30.734 -3.578 -1.95 1 30.88 85 PRO B CA 1
ATOM 6080 C C . PRO B 1 85 ? -29.562 -2.824 -2.572 1 30.88 85 PRO B C 1
ATOM 6082 O O . PRO B 1 85 ? -28.422 -3.027 -2.176 1 30.88 85 PRO B O 1
ATOM 6085 N N . GLU B 1 86 ? -29.453 -2.709 -3.875 1 34.12 86 GLU B N 1
ATOM 6086 C CA . GLU B 1 86 ? -28.656 -1.735 -4.613 1 34.12 86 GLU B CA 1
ATOM 6087 C C . GLU B 1 86 ? -28.203 -0.596 -3.705 1 34.12 86 GLU B C 1
ATOM 6089 O O . GLU B 1 86 ? -29.016 -0.024 -2.967 1 34.12 86 GLU B O 1
ATOM 6094 N N . ARG B 1 87 ? -27.094 -0.725 -3.137 1 36.53 87 ARG B N 1
ATOM 6095 C CA . ARG B 1 87 ? -26.609 0.572 -2.678 1 36.53 87 ARG B CA 1
ATOM 6096 C C . ARG B 1 87 ? -27.281 1.71 -3.436 1 36.53 87 ARG B C 1
ATOM 6098 O O . ARG B 1 87 ? -26.656 2.355 -4.281 1 36.53 87 ARG B O 1
ATOM 6105 N N . ARG B 1 88 ? -28.484 1.429 -3.936 1 39.53 88 ARG B N 1
ATOM 6106 C CA . ARG B 1 88 ? -29.016 2.596 -4.637 1 39.53 88 ARG B CA 1
ATOM 6107 C C . ARG B 1 88 ? -29.375 3.709 -3.658 1 39.53 88 ARG B C 1
ATOM 6109 O O . ARG B 1 88 ? -30.312 3.57 -2.869 1 39.53 88 ARG B O 1
ATOM 6116 N N . ALA B 1 89 ? -28.297 4.32 -3.197 1 47.56 89 ALA B N 1
ATOM 6117 C CA . ALA B 1 89 ? -28.625 5.492 -2.387 1 47.56 89 ALA B CA 1
ATOM 6118 C C . ALA B 1 89 ? -29.984 6.074 -2.781 1 47.56 89 ALA B C 1
ATOM 6120 O O . ALA B 1 89 ? -30.859 6.258 -1.933 1 47.56 89 ALA B O 1
ATOM 6121 N N . CYS B 1 90 ? -30.031 6.703 -3.984 1 54.16 90 CYS B N 1
ATOM 6122 C CA . CYS B 1 90 ? -31.234 7.398 -4.406 1 54.16 90 CYS B CA 1
ATOM 6123 C C . CYS B 1 90 ? -32.25 6.422 -5.016 1 54.16 90 CYS B C 1
ATOM 6125 O O . CYS B 1 90 ? -31.953 5.781 -6.027 1 54.16 90 CYS B O 1
ATOM 6127 N N . SER B 1 91 ? -32.75 5.52 -4.203 1 47.78 91 SER B N 1
ATOM 6128 C CA . SER B 1 91 ? -33.688 4.539 -4.754 1 47.78 91 SER B CA 1
ATOM 6129 C C . SER B 1 91 ? -34.875 5.223 -5.402 1 47.78 91 SER B C 1
ATOM 6131 O O . SER B 1 91 ? -35.594 5.98 -4.746 1 47.78 91 SER B O 1
ATOM 6133 N N . ARG B 1 92 ? -34.812 5.414 -6.629 1 48.88 92 ARG B N 1
ATOM 6134 C CA . ARG B 1 92 ? -36.062 5.75 -7.301 1 48.88 92 ARG B CA 1
ATOM 6135 C C . ARG B 1 92 ? -37.125 4.676 -7.062 1 48.88 92 ARG B C 1
ATOM 6137 O O . ARG B 1 92 ? -36.812 3.484 -7.023 1 48.88 92 ARG B O 1
ATOM 6144 N N . ASP B 1 93 ? -38.156 5.082 -6.465 1 47.34 93 ASP B N 1
ATOM 6145 C CA . ASP B 1 93 ? -39.312 4.203 -6.605 1 47.34 93 ASP B CA 1
ATOM 6146 C C . ASP B 1 93 ? -39.375 3.605 -8.008 1 47.34 93 ASP B C 1
ATOM 6148 O O . ASP B 1 93 ? -39.562 4.328 -8.992 1 47.34 93 ASP B O 1
ATOM 6152 N N . PRO B 1 94 ? -38.906 2.463 -8.234 1 47.44 94 PRO B N 1
ATOM 6153 C CA . PRO B 1 94 ? -38.906 1.883 -9.578 1 47.44 94 PRO B CA 1
ATOM 6154 C C . PRO B 1 94 ? -40.219 2.084 -10.312 1 47.44 94 PRO B C 1
ATOM 6156 O O . PRO B 1 94 ? -40.281 1.934 -11.531 1 47.44 94 PRO B O 1
ATOM 6159 N N . THR B 1 95 ? -41.281 2.277 -9.57 1 48.94 95 THR B N 1
ATOM 6160 C CA . THR B 1 95 ? -42.625 2.355 -10.164 1 48.94 95 THR B CA 1
ATOM 6161 C C . THR B 1 95 ? -42.875 3.752 -10.719 1 48.94 95 THR B C 1
ATOM 6163 O O . THR B 1 95 ? -43.844 3.967 -11.438 1 48.94 95 THR B O 1
ATOM 6166 N N . SER B 1 96 ? -42.188 4.578 -10.227 1 53.66 96 SER B N 1
ATOM 6167 C CA . SER B 1 96 ? -42.5 5.926 -10.68 1 53.66 96 SER B CA 1
ATOM 6168 C C . SER B 1 96 ? -41.938 6.199 -12.062 1 53.66 96 SER B C 1
ATOM 6170 O O . SER B 1 96 ? -40.75 6.059 -12.289 1 53.66 96 SER B O 1
ATOM 6172 N N . ARG B 1 97 ? -42.781 6.191 -12.977 1 56.28 97 ARG B N 1
ATOM 6173 C CA . ARG B 1 97 ? -42.438 6.5 -14.359 1 56.28 97 ARG B CA 1
ATOM 6174 C C . ARG B 1 97 ? -42.188 7.992 -14.547 1 56.28 97 ARG B C 1
ATOM 6176 O O . ARG B 1 97 ? -41.812 8.438 -15.641 1 56.28 97 ARG B O 1
ATOM 6183 N N . ASP B 1 98 ? -42.406 8.766 -13.555 1 65.62 98 ASP B N 1
ATOM 6184 C CA . ASP B 1 98 ? -42.25 10.211 -13.719 1 65.62 98 ASP B CA 1
ATOM 6185 C C . ASP B 1 98 ? -40.781 10.609 -13.695 1 65.62 98 ASP B C 1
ATOM 6187 O O . ASP B 1 98 ? -40 10.078 -12.906 1 65.62 98 ASP B O 1
ATOM 6191 N N . PRO B 1 99 ? -40.531 11.469 -14.648 1 79.19 99 PRO B N 1
ATOM 6192 C CA . PRO B 1 99 ? -39.156 11.953 -14.664 1 79.19 99 PRO B CA 1
ATOM 6193 C C . PRO B 1 99 ? -38.781 12.719 -13.391 1 79.19 99 PRO B C 1
ATOM 6195 O O . PRO B 1 99 ? -39.625 13.398 -12.812 1 79.19 99 PRO B O 1
ATOM 6198 N N . LEU B 1 100 ? -37.719 12.5 -12.875 1 85.81 100 LEU B N 1
ATOM 6199 C CA . LEU B 1 100 ? -37.219 13.219 -11.703 1 85.81 100 LEU B CA 1
ATOM 6200 C C . LEU B 1 100 ? -37.062 14.711 -12.008 1 85.81 100 LEU B C 1
ATOM 6202 O O . LEU B 1 100 ? -36.656 15.078 -13.125 1 85.81 100 LEU B O 1
ATOM 6206 N N . PRO B 1 101 ? -37.438 15.594 -11.07 1 90.62 101 PRO B N 1
ATOM 6207 C CA . PRO B 1 101 ? -37.219 17.016 -11.281 1 90.62 101 PRO B CA 1
ATOM 6208 C C . PRO B 1 101 ? -35.75 17.375 -11.406 1 90.62 101 PRO B C 1
ATOM 6210 O O . PRO B 1 101 ? -34.875 16.656 -10.883 1 90.62 101 PRO B O 1
ATOM 6213 N N . ALA B 1 102 ? -35.5 18.469 -12.055 1 93.25 102 ALA B N 1
ATOM 6214 C CA . ALA B 1 102 ? -34.125 18.969 -12.211 1 93.25 102 ALA B CA 1
ATOM 6215 C C . ALA B 1 102 ? -33.719 19.844 -11.039 1 93.25 102 ALA B C 1
ATOM 6217 O O . ALA B 1 102 ? -34.5 20.688 -10.586 1 93.25 102 ALA B O 1
ATOM 6218 N N . PHE B 1 103 ? -32.594 19.594 -10.453 1 94.69 103 PHE B N 1
ATOM 6219 C CA . PHE B 1 103 ? -31.984 20.516 -9.508 1 94.69 103 PHE B CA 1
ATOM 6220 C C . PHE B 1 103 ? -31.391 21.719 -10.227 1 94.69 103 PHE B C 1
ATOM 6222 O O . PHE B 1 103 ? -30.391 21.578 -10.945 1 94.69 103 PHE B O 1
ATOM 6229 N N . VAL B 1 104 ? -31.891 22.906 -9.977 1 94.56 104 VAL B N 1
ATOM 6230 C CA . VAL B 1 104 ? -31.625 24.047 -10.852 1 94.56 104 VAL B CA 1
ATOM 6231 C C . VAL B 1 104 ? -30.469 24.859 -10.297 1 94.56 104 VAL B C 1
ATOM 6233 O O . VAL B 1 104 ? -29.625 25.375 -11.055 1 94.56 104 VAL B O 1
ATOM 6236 N N . GLU B 1 105 ? -30.469 24.984 -8.93 1 95.19 105 GLU B N 1
ATOM 6237 C CA . GLU B 1 105 ? -29.484 25.953 -8.43 1 95.19 105 GLU B CA 1
ATOM 6238 C C . GLU B 1 105 ? -29.109 25.656 -6.984 1 95.19 105 GLU B C 1
ATOM 6240 O O . GLU B 1 105 ? -29.969 25.312 -6.168 1 95.19 105 GLU B O 1
ATOM 6245 N N . LEU B 1 106 ? -27.828 25.812 -6.715 1 96.12 106 LEU B N 1
ATOM 6246 C CA . LEU B 1 106 ? -27.297 25.938 -5.363 1 96.12 106 LEU B CA 1
ATOM 6247 C C . LEU B 1 106 ? -26.75 27.344 -5.129 1 96.12 106 LEU B C 1
ATOM 6249 O O . LEU B 1 106 ? -25.844 27.781 -5.84 1 96.12 106 LEU B O 1
ATOM 6253 N N . ARG B 1 107 ? -27.297 28.062 -4.168 1 95.19 107 ARG B N 1
ATOM 6254 C CA . ARG B 1 107 ? -26.828 29.406 -3.84 1 95.19 107 ARG B CA 1
ATOM 6255 C C . ARG B 1 107 ? -25.953 29.375 -2.584 1 95.19 107 ARG B C 1
ATOM 6257 O O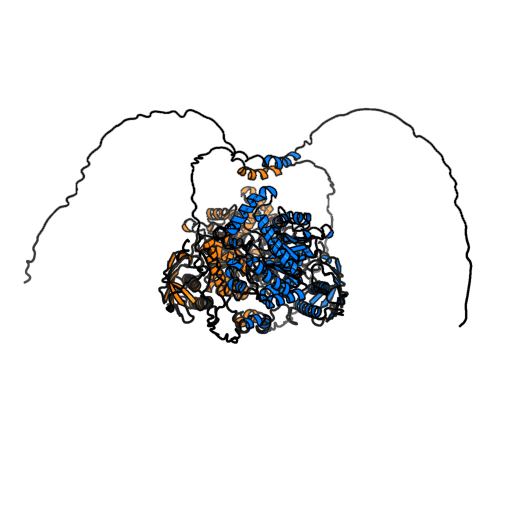 . ARG B 1 107 ? -26.375 28.891 -1.536 1 95.19 107 ARG B O 1
ATOM 6264 N N . LEU B 1 108 ? -24.766 29.859 -2.691 1 95.56 108 LEU B N 1
ATOM 6265 C CA . LEU B 1 108 ? -23.859 30 -1.548 1 95.56 108 LEU B CA 1
ATOM 6266 C C . LEU B 1 108 ? -24 31.375 -0.913 1 95.56 108 LEU B C 1
ATOM 6268 O O . LEU B 1 108 ? -23.891 32.406 -1.598 1 95.56 108 LEU B O 1
ATOM 6272 N N . GLU B 1 109 ? -24.234 31.438 0.407 1 94.56 109 GLU B N 1
ATOM 6273 C CA . GLU B 1 109 ? -24.344 32.688 1.171 1 94.56 109 GLU B CA 1
ATOM 6274 C C . GLU B 1 109 ? -23.312 32.719 2.293 1 94.56 109 GLU B C 1
ATOM 6276 O O . GLU B 1 109 ? -23.391 31.953 3.256 1 94.56 109 GLU B O 1
ATOM 6281 N N . VAL B 1 110 ? -22.375 33.625 2.146 1 94.94 110 VAL B N 1
ATOM 6282 C CA . VAL B 1 110 ? -21.375 33.875 3.176 1 94.94 110 VAL B CA 1
ATOM 6283 C C . VAL B 1 110 ? -21.641 35.219 3.852 1 94.94 110 VAL B C 1
ATOM 6285 O O . VAL B 1 110 ? -21.703 36.25 3.186 1 94.94 110 VAL B O 1
ATOM 6288 N N . SER B 1 111 ? -21.672 35.281 5.152 1 92.75 111 SER B N 1
ATOM 6289 C CA . SER B 1 111 ? -22.109 36.469 5.859 1 92.75 111 SER B CA 1
ATOM 6290 C C . SER B 1 111 ? -20.922 37.406 6.121 1 92.75 111 SER B C 1
ATOM 6292 O O . SER B 1 111 ? -21.109 38.625 6.262 1 92.75 111 SER B O 1
ATOM 6294 N N . ALA B 1 112 ? -19.766 36.906 6.219 1 92.5 112 ALA B N 1
ATOM 6295 C CA . ALA B 1 112 ? -18.609 37.75 6.445 1 92.5 112 ALA B CA 1
ATOM 6296 C C . ALA B 1 112 ? -18.438 38.781 5.32 1 92.5 112 ALA B C 1
ATOM 6298 O O . ALA B 1 112 ? -18.609 38.438 4.145 1 92.5 112 ALA B O 1
ATOM 6299 N N . GLN B 1 113 ? -18.125 40.062 5.648 1 90.06 113 GLN B N 1
ATOM 6300 C CA . GLN B 1 113 ? -18 41.125 4.668 1 90.06 113 GLN B CA 1
ATOM 6301 C C . GLN B 1 113 ? -16.578 41.188 4.109 1 90.06 113 GLN B C 1
ATOM 6303 O O . GLN B 1 113 ? -16.359 41.719 3.012 1 90.06 113 GLN B O 1
ATOM 6308 N N . GLN B 1 114 ? -15.672 40.812 4.887 1 92.19 114 GLN B N 1
ATOM 6309 C CA . GLN B 1 114 ? -14.266 40.719 4.488 1 92.19 114 GLN B CA 1
ATOM 6310 C C . GLN B 1 114 ? -13.734 39.312 4.621 1 92.19 114 GLN B C 1
ATOM 6312 O O . GLN B 1 114 ? -14.258 38.5 5.418 1 92.19 114 GLN B O 1
ATOM 6317 N N . PRO B 1 115 ? -12.711 39.031 3.795 1 93.25 115 PRO B N 1
ATOM 6318 C CA . PRO B 1 115 ? -12.125 37.688 3.924 1 93.25 115 PRO B CA 1
ATOM 6319 C C . PRO B 1 115 ? -11.641 37.406 5.34 1 93.25 115 PRO B C 1
ATOM 6321 O O . PRO B 1 115 ? -11.055 38.281 5.988 1 93.25 115 PRO B O 1
ATOM 6324 N N . THR B 1 116 ? -11.906 36.25 5.84 1 95.19 116 THR B N 1
ATOM 6325 C CA . THR B 1 116 ? -11.484 35.844 7.172 1 95.19 116 THR B CA 1
ATOM 6326 C C . THR B 1 116 ? -10.125 35.156 7.113 1 95.19 116 THR B C 1
ATOM 6328 O O . THR B 1 116 ? -9.906 34.25 6.293 1 95.19 116 THR B O 1
ATOM 6331 N N . PRO B 1 117 ? -9.195 35.562 7.984 1 96.06 117 PRO B N 1
ATOM 6332 C CA . PRO B 1 117 ? -7.902 34.875 8 1 96.06 117 PRO B CA 1
ATOM 6333 C C . PRO B 1 117 ? -8.031 33.375 8.344 1 96.06 117 PRO B C 1
ATOM 6335 O O . PRO B 1 117 ? -8.781 33.031 9.25 1 96.06 117 PRO B O 1
ATOM 6338 N N . LEU B 1 118 ? -7.367 32.5 7.543 1 97.69 118 LEU B N 1
ATOM 6339 C CA . LEU B 1 118 ? -7.348 31.078 7.805 1 97.69 118 LEU B CA 1
ATOM 6340 C C . LEU B 1 118 ? -6.379 30.75 8.938 1 97.69 118 LEU B C 1
ATOM 6342 O O . LEU B 1 118 ? -5.191 30.531 8.703 1 97.69 118 LEU B O 1
ATOM 6346 N N . GLN B 1 119 ? -6.832 30.688 10.156 1 97.38 119 GLN B N 1
ATOM 6347 C CA . GLN B 1 119 ? -6.078 30.375 11.367 1 97.38 119 GLN B CA 1
ATOM 6348 C C . GLN B 1 119 ? -6.824 29.359 12.234 1 97.38 119 GLN B C 1
ATOM 6350 O O . GLN B 1 119 ? -8 29.078 11.992 1 97.38 119 GLN B O 1
ATOM 6355 N N . LEU B 1 120 ? -6.113 28.844 13.188 1 97.38 120 LEU B N 1
ATOM 6356 C CA . LEU B 1 120 ? -6.73 27.875 14.094 1 97.38 120 LEU B CA 1
ATOM 6357 C C . LEU B 1 120 ? -7.953 28.469 14.773 1 97.38 120 LEU B C 1
ATOM 6359 O O . LEU B 1 120 ? -7.891 29.594 15.305 1 97.38 120 LEU B O 1
ATOM 6363 N N . GLY B 1 121 ? -9.047 27.781 14.664 1 95.81 121 GLY B N 1
ATOM 6364 C CA . GLY B 1 121 ? -10.242 28.188 15.391 1 95.81 121 GLY B CA 1
ATOM 6365 C C . GLY B 1 121 ? -11.219 28.969 14.531 1 95.81 121 GLY B C 1
ATOM 6366 O O . GLY B 1 121 ? -12.289 29.359 14.992 1 95.81 121 GLY B O 1
ATOM 6367 N N . VAL B 1 122 ? -10.859 29.188 13.305 1 97.56 122 VAL B N 1
ATOM 6368 C CA . VAL B 1 122 ? -11.781 29.875 12.406 1 97.56 122 VAL B CA 1
ATOM 6369 C C . VAL B 1 122 ? -13.094 29.094 12.32 1 97.56 122 VAL B C 1
ATOM 6371 O O . VAL B 1 122 ? -13.117 27.875 12.5 1 97.56 122 VAL B O 1
ATOM 6374 N N . ASP B 1 123 ? -14.156 29.844 12.102 1 98.25 123 ASP B N 1
ATOM 6375 C CA . ASP B 1 123 ? -15.477 29.219 12.031 1 98.25 123 ASP B CA 1
ATOM 6376 C C . ASP B 1 123 ? -15.641 28.422 10.734 1 98.25 123 ASP B C 1
ATOM 6378 O O . ASP B 1 123 ? -15.609 29 9.648 1 98.25 123 ASP B O 1
ATOM 6382 N N . GLU B 1 124 ? -15.836 27.109 10.867 1 98.56 124 GLU B N 1
ATOM 6383 C CA . GLU B 1 124 ? -16 26.25 9.703 1 98.56 124 GLU B CA 1
ATOM 6384 C C . GLU B 1 124 ? -17.422 25.688 9.641 1 98.56 124 GLU B C 1
ATOM 6386 O O . GLU B 1 124 ? -17.688 24.75 8.875 1 98.56 124 GLU B O 1
ATOM 6391 N N . SER B 1 125 ? -18.344 26.203 10.406 1 98.5 125 SER B N 1
ATOM 6392 C CA . SER B 1 125 ? -19.719 25.703 10.438 1 98.5 125 SER B CA 1
ATOM 6393 C C . SER B 1 125 ? -20.469 26.109 9.172 1 98.5 125 SER B C 1
ATOM 6395 O O . SER B 1 125 ? -20.109 27.078 8.508 1 98.5 125 SER B O 1
ATOM 6397 N N . TYR B 1 126 ? -21.516 25.312 8.852 1 98.38 126 TYR B N 1
ATOM 6398 C CA . TYR B 1 126 ? -22.344 25.609 7.695 1 98.38 126 TYR B CA 1
ATOM 6399 C C . TYR B 1 126 ? -23.734 24.984 7.844 1 98.38 126 TYR B C 1
ATOM 6401 O O . TYR B 1 126 ? -23.938 24.109 8.68 1 98.38 126 TYR B O 1
ATOM 6409 N N . GLU B 1 127 ? -24.625 25.547 7.094 1 98.44 127 GLU B N 1
ATOM 6410 C CA . GLU B 1 127 ? -25.969 25 6.926 1 98.44 127 GLU B CA 1
ATOM 6411 C C . GLU B 1 127 ? -26.297 24.781 5.453 1 98.44 127 GLU B C 1
ATOM 6413 O O . GLU B 1 127 ? -26.125 25.672 4.629 1 98.44 127 GLU B O 1
ATOM 6418 N N . LEU B 1 128 ? -26.609 23.562 5.094 1 97.62 128 LEU B N 1
ATOM 6419 C CA . LEU B 1 128 ? -27.031 23.203 3.746 1 97.62 128 LEU B CA 1
ATOM 6420 C C . LEU B 1 128 ? -28.516 22.875 3.709 1 97.62 128 LEU B C 1
ATOM 6422 O O . LEU B 1 128 ? -28.953 21.875 4.277 1 97.62 128 LEU B O 1
ATOM 6426 N N . ASP B 1 129 ? -29.25 23.75 3.068 1 97.81 129 ASP B N 1
ATOM 6427 C CA . ASP B 1 129 ? -30.703 23.641 2.967 1 97.81 129 ASP B CA 1
ATOM 6428 C C . ASP B 1 129 ? -31.141 23.406 1.521 1 97.81 129 ASP B C 1
ATOM 6430 O O . ASP B 1 129 ? -31.234 24.344 0.731 1 97.81 129 ASP B O 1
ATOM 6434 N N . LEU B 1 130 ? -31.5 22.094 1.164 1 96.06 130 LEU B N 1
ATOM 6435 C CA . LEU B 1 130 ? -31.922 21.688 -0.173 1 96.06 130 LEU B CA 1
ATOM 6436 C C . LEU B 1 130 ? -33.406 21.391 -0.204 1 96.06 130 LEU B C 1
ATOM 6438 O O . LEU B 1 130 ? -33.875 20.453 0.444 1 96.06 130 LEU B O 1
ATOM 6442 N N . ARG B 1 131 ? -34.219 22.078 -0.977 1 91.44 131 ARG B N 1
ATOM 6443 C CA . ARG B 1 131 ? -35.688 22.031 -0.874 1 91.44 131 ARG B CA 1
ATOM 6444 C C . ARG B 1 131 ? -36.312 21.297 -2.062 1 91.44 131 ARG B C 1
ATOM 6446 O O . ARG B 1 131 ? -37.5 21.062 -2.098 1 91.44 131 ARG B O 1
ATOM 6453 N N . GLY B 1 132 ? -35.656 20.891 -3.008 1 87.06 132 GLY B N 1
ATOM 6454 C CA . GLY B 1 132 ? -36.188 20.203 -4.184 1 87.06 132 GLY B CA 1
ATOM 6455 C C . GLY B 1 132 ? -35.406 20.516 -5.445 1 87.06 132 GLY B C 1
ATOM 6456 O O . GLY B 1 132 ? -34.438 19.844 -5.773 1 87.06 132 GLY B O 1
ATOM 6457 N N . THR B 1 133 ? -35.781 21.703 -5.953 1 89.31 133 THR B N 1
ATOM 6458 C CA . THR B 1 133 ? -35.125 22.047 -7.215 1 89.31 133 THR B CA 1
ATOM 6459 C C . THR B 1 133 ? -34 23.031 -6.98 1 89.31 133 THR B C 1
ATOM 6461 O O . THR B 1 133 ? -33.188 23.281 -7.891 1 89.31 133 THR B O 1
ATOM 6464 N N . SER B 1 134 ? -33.969 23.516 -5.785 1 94.5 134 SER B N 1
ATOM 6465 C CA . SER B 1 134 ? -32.906 24.438 -5.453 1 94.5 134 SER B CA 1
ATOM 6466 C C . SER B 1 134 ? -32.469 24.281 -4 1 94.5 134 SER B C 1
ATOM 6468 O O . SER B 1 134 ? -33.125 23.578 -3.221 1 94.5 134 SER B O 1
ATOM 6470 N N . GLY B 1 135 ? -31.344 24.875 -3.688 1 96.44 135 GLY B N 1
ATOM 6471 C CA . GLY B 1 135 ? -30.828 24.828 -2.328 1 96.44 135 GLY B CA 1
ATOM 6472 C C . GLY B 1 135 ? -29.953 26.016 -1.989 1 96.44 135 GLY B C 1
ATOM 6473 O O . GLY B 1 135 ? -29.609 26.812 -2.869 1 96.44 135 GLY B O 1
ATOM 6474 N N . VAL B 1 136 ? -29.75 26.188 -0.664 1 97 136 VAL B N 1
ATOM 6475 C CA . VAL B 1 136 ? -28.906 27.266 -0.16 1 97 136 VAL B CA 1
ATOM 6476 C C . VAL B 1 136 ? -27.859 26.703 0.795 1 97 136 VAL B C 1
ATOM 6478 O O . VAL B 1 136 ? -28.172 25.859 1.641 1 97 136 VAL B O 1
ATOM 6481 N N . LEU B 1 137 ? -26.656 27.094 0.571 1 97.44 137 LEU B N 1
ATOM 6482 C CA . LEU B 1 137 ? -25.562 26.859 1.496 1 97.44 137 LEU B CA 1
ATOM 6483 C C . LEU B 1 137 ? -25.188 28.125 2.246 1 97.44 137 LEU B C 1
ATOM 6485 O O . LEU B 1 137 ? -24.734 29.094 1.641 1 97.44 137 LEU B O 1
ATOM 6489 N N . ARG B 1 138 ? -25.406 28.141 3.576 1 96.88 138 ARG B N 1
ATOM 6490 C CA . ARG B 1 138 ? -25.125 29.297 4.414 1 96.88 138 ARG B CA 1
ATOM 6491 C C . ARG B 1 138 ? -23.922 29.031 5.32 1 96.88 138 ARG B C 1
ATOM 6493 O O . ARG B 1 138 ? -23.797 27.938 5.883 1 96.88 138 ARG B O 1
ATOM 6500 N N . ALA B 1 139 ? -23.047 30 5.387 1 96.94 139 ALA B N 1
ATOM 6501 C CA . ALA B 1 139 ? -21.906 29.938 6.289 1 96.94 139 ALA B CA 1
ATOM 6502 C C . ALA B 1 139 ? -21.469 31.328 6.723 1 96.94 139 ALA B C 1
ATOM 6504 O O . ALA B 1 139 ? -21.734 32.312 6.023 1 96.94 139 ALA B O 1
ATOM 6505 N N . THR B 1 140 ? -20.844 31.438 7.875 1 96.06 140 THR B N 1
ATOM 6506 C CA . THR B 1 140 ? -20.328 32.719 8.352 1 96.06 140 THR B CA 1
ATOM 6507 C C . THR B 1 140 ? -19.078 33.125 7.59 1 96.06 140 THR B C 1
ATOM 6509 O O . THR B 1 140 ? -18.891 34.281 7.254 1 96.06 140 THR B O 1
ATOM 6512 N N . THR B 1 141 ? -18.234 32.156 7.348 1 96.75 141 THR B N 1
ATOM 6513 C CA . THR B 1 141 ? -16.969 32.406 6.676 1 96.75 141 THR B CA 1
ATOM 6514 C C . THR B 1 141 ? -16.875 31.641 5.367 1 96.75 141 THR B C 1
ATOM 6516 O O . THR B 1 141 ? -17.688 30.734 5.117 1 96.75 141 THR B O 1
ATOM 6519 N N . GLU B 1 142 ? -15.906 32.031 4.523 1 96 142 GLU B N 1
ATOM 6520 C CA . GLU B 1 142 ? -15.648 31.281 3.287 1 96 142 GLU B CA 1
ATOM 6521 C C . GLU B 1 142 ? -15.18 29.859 3.58 1 96 142 GLU B C 1
ATOM 6523 O O . GLU B 1 142 ? -15.414 28.953 2.781 1 96 142 GLU B O 1
ATOM 6528 N N . TRP B 1 143 ? -14.594 29.656 4.758 1 97.81 143 TRP B N 1
ATOM 6529 C CA . TRP B 1 143 ? -14.094 28.328 5.109 1 97.81 143 TRP B CA 1
ATOM 6530 C C . TRP B 1 143 ? -15.25 27.391 5.43 1 97.81 143 TRP B C 1
ATOM 6532 O O . TRP B 1 143 ? -15.227 26.219 5.043 1 97.81 143 TRP B O 1
ATOM 6542 N N . GLY B 1 144 ? -16.25 27.891 6.164 1 97.81 144 GLY B N 1
ATOM 6543 C CA . GLY B 1 144 ? -17.469 27.109 6.344 1 97.81 144 GLY B CA 1
ATOM 6544 C C . GLY B 1 144 ? -18.172 26.781 5.035 1 97.81 144 GLY B C 1
ATOM 6545 O O . GLY B 1 144 ? -18.703 25.672 4.871 1 97.81 144 GLY B O 1
ATOM 6546 N N . ALA B 1 145 ? -18.156 27.734 4.133 1 96.88 145 ALA B N 1
ATOM 6547 C CA . ALA B 1 145 ? -18.75 27.531 2.822 1 96.88 145 ALA B CA 1
ATOM 6548 C C . ALA B 1 145 ? -18.047 26.406 2.07 1 96.88 145 ALA B C 1
ATOM 6550 O O . ALA B 1 145 ? -18.703 25.594 1.393 1 96.88 145 ALA B O 1
ATOM 6551 N N . LEU B 1 146 ? -16.719 26.312 2.166 1 97.44 146 LEU B N 1
ATOM 6552 C CA . LEU B 1 146 ? -15.961 25.234 1.521 1 97.44 146 LEU B CA 1
ATOM 6553 C C . LEU B 1 146 ? -16.375 23.875 2.068 1 97.44 146 LEU B C 1
ATOM 6555 O O . LEU B 1 146 ? -16.531 22.922 1.307 1 97.44 146 LEU B O 1
ATOM 6559 N N . ARG B 1 147 ? -16.516 23.797 3.406 1 98.44 147 ARG B N 1
ATOM 6560 C CA . ARG B 1 147 ? -16.938 22.547 4.02 1 98.44 147 ARG B CA 1
ATOM 6561 C C . ARG B 1 147 ? -18.328 22.156 3.553 1 98.44 147 ARG B C 1
ATOM 6563 O O . ARG B 1 147 ? -18.594 20.984 3.27 1 98.44 147 ARG B O 1
ATOM 6570 N N . GLY B 1 148 ? -19.203 23.125 3.531 1 97.94 148 GLY B N 1
ATOM 6571 C CA . GLY B 1 148 ? -20.562 22.859 3.055 1 97.94 148 GLY B CA 1
ATOM 6572 C C . GLY B 1 148 ? -20.609 22.438 1.601 1 97.94 148 GLY B C 1
ATOM 6573 O O . GLY B 1 148 ? -21.391 21.578 1.228 1 97.94 148 GLY B O 1
ATOM 6574 N N . LEU B 1 149 ? -19.812 23.047 0.772 1 97 149 LEU B N 1
ATOM 6575 C CA . LEU B 1 149 ? -19.734 22.703 -0.642 1 97 149 LEU B CA 1
ATOM 6576 C C . LEU B 1 149 ? -19.266 21.266 -0.818 1 97 149 LEU B C 1
ATOM 6578 O O . LEU B 1 149 ? -19.75 20.547 -1.707 1 97 149 LEU B O 1
ATOM 6582 N N . GLU B 1 150 ? -18.297 20.812 0.015 1 97.38 150 GLU B N 1
ATOM 6583 C CA . GLU B 1 150 ? -17.859 19.422 -0.014 1 97.38 150 GLU B CA 1
ATOM 6584 C C . GLU B 1 150 ? -19 18.484 0.332 1 97.38 150 GLU B C 1
ATOM 6586 O O . GLU B 1 150 ? -19.156 17.438 -0.295 1 97.38 150 GLU B O 1
ATOM 6591 N N . SER B 1 151 ? -19.781 18.844 1.323 1 97.06 151 SER B N 1
ATOM 6592 C CA . SER B 1 151 ? -20.938 18.031 1.671 1 97.06 151 SER B CA 1
ATOM 6593 C C . SER B 1 151 ? -21.906 17.922 0.502 1 97.06 151 SER B C 1
ATOM 6595 O O . SER B 1 151 ? -22.422 16.844 0.198 1 97.06 151 SER B O 1
ATOM 6597 N N . PHE B 1 152 ? -22.172 19.078 -0.151 1 96.31 152 PHE B N 1
ATOM 6598 C CA . PHE B 1 152 ? -23.062 19.078 -1.304 1 96.31 152 PHE B CA 1
ATOM 6599 C C . PHE B 1 152 ? -22.516 18.172 -2.4 1 96.31 152 PHE B C 1
ATOM 6601 O O . PHE B 1 152 ? -23.266 17.375 -2.973 1 96.31 152 PHE B O 1
ATOM 6608 N N . ALA B 1 153 ? -21.219 18.297 -2.668 1 95.38 153 ALA B N 1
ATOM 6609 C CA . ALA B 1 153 ? -20.594 17.5 -3.715 1 95.38 153 ALA B CA 1
ATOM 6610 C C . ALA B 1 153 ? -20.75 16.016 -3.424 1 95.38 153 ALA B C 1
ATOM 6612 O O . ALA B 1 153 ? -20.953 15.211 -4.34 1 95.38 153 ALA B O 1
ATOM 6613 N N . GLN B 1 154 ? -20.656 15.586 -2.197 1 93.88 154 GLN B N 1
ATOM 6614 C CA . GLN B 1 154 ? -20.75 14.188 -1.816 1 93.88 154 GLN B CA 1
ATOM 6615 C C . GLN B 1 154 ? -22.188 13.68 -1.924 1 93.88 154 GLN B C 1
ATOM 6617 O O . GLN B 1 154 ? -22.422 12.477 -2.074 1 93.88 154 GLN B O 1
ATOM 6622 N N . LEU B 1 155 ? -23.109 14.555 -1.834 1 92.5 155 LEU B N 1
ATOM 6623 C CA . LEU B 1 155 ? -24.516 14.18 -1.892 1 92.5 155 LEU B CA 1
ATOM 6624 C C . LEU B 1 155 ? -24.938 13.82 -3.316 1 92.5 155 LEU B C 1
ATOM 6626 O O . LEU B 1 155 ? -25.906 13.078 -3.521 1 92.5 155 LEU B O 1
ATOM 6630 N N . VAL B 1 156 ? -24.25 14.414 -4.289 1 90.69 156 VAL B N 1
ATOM 6631 C CA . VAL B 1 156 ? -24.578 14.141 -5.684 1 90.69 156 VAL B CA 1
ATOM 6632 C C . VAL B 1 156 ? -23.984 12.789 -6.09 1 90.69 156 VAL B C 1
ATOM 6634 O O . VAL B 1 156 ? -22.766 12.594 -6.016 1 90.69 156 VAL B O 1
ATOM 6637 N N . GLN B 1 157 ? -24.812 11.883 -6.543 1 82.5 157 GLN B N 1
ATOM 6638 C CA . GLN B 1 157 ? -24.375 10.523 -6.844 1 82.5 157 GLN B CA 1
ATOM 6639 C C . GLN B 1 157 ? -24.672 10.156 -8.297 1 82.5 157 GLN B C 1
ATOM 6641 O O . GLN B 1 157 ? -25.734 10.523 -8.828 1 82.5 157 GLN B O 1
ATOM 6646 N N . TRP B 1 158 ? -23.766 9.516 -8.898 1 79.44 158 TRP B N 1
ATOM 6647 C CA . TRP B 1 158 ? -23.953 8.969 -10.234 1 79.44 158 TRP B CA 1
ATOM 6648 C C . TRP B 1 158 ? -24.75 7.66 -10.172 1 79.44 158 TRP B C 1
ATOM 6650 O O . TRP B 1 158 ? -24.391 6.746 -9.43 1 79.44 158 TRP B O 1
ATOM 6660 N N . THR B 1 159 ? -25.781 7.535 -10.93 1 71.31 159 THR B N 1
ATOM 6661 C CA . THR B 1 159 ? -26.641 6.359 -10.883 1 71.31 159 THR B CA 1
ATOM 6662 C C . THR B 1 159 ? -26.422 5.473 -12.102 1 71.31 159 THR B C 1
ATOM 6664 O O . THR B 1 159 ? -27.156 4.5 -12.312 1 71.31 159 THR B O 1
ATOM 6667 N N . GLY B 1 160 ? -25.438 5.773 -12.906 1 67.56 160 GLY B N 1
ATOM 6668 C CA . GLY B 1 160 ? -25.203 5.047 -14.141 1 67.56 160 GLY B CA 1
ATOM 6669 C C . GLY B 1 160 ? -25.672 5.797 -15.375 1 67.56 160 GLY B C 1
ATOM 6670 O O . GLY B 1 160 ? -25.172 5.574 -16.469 1 67.56 160 GLY B O 1
ATOM 6671 N N . SER B 1 161 ? -26.672 6.637 -15.203 1 71.12 161 SER B N 1
ATOM 6672 C CA . SER B 1 161 ? -27.219 7.375 -16.344 1 71.12 161 SER B CA 1
ATOM 6673 C C . SER B 1 161 ? -27.219 8.875 -16.078 1 71.12 161 SER B C 1
ATOM 6675 O O . SER B 1 161 ? -27.078 9.68 -17 1 71.12 161 SER B O 1
ATOM 6677 N N . ASP B 1 162 ? -27.406 9.227 -14.828 1 80.62 162 ASP B N 1
ATOM 6678 C CA . ASP B 1 162 ? -27.453 10.633 -14.453 1 80.62 162 ASP B CA 1
ATOM 6679 C C . ASP B 1 162 ? -26.953 10.836 -13.023 1 80.62 162 ASP B C 1
ATOM 6681 O O . ASP B 1 162 ? -26.688 9.867 -12.305 1 80.62 162 ASP B O 1
ATOM 6685 N N . TYR B 1 163 ? -26.734 12.117 -12.727 1 87.75 163 TYR B N 1
ATOM 6686 C CA . TYR B 1 163 ? -26.375 12.508 -11.367 1 87.75 163 TYR B CA 1
ATOM 6687 C C . TYR B 1 163 ? -27.609 12.898 -10.562 1 87.75 163 TYR B C 1
ATOM 6689 O O . TYR B 1 163 ? -28.422 13.703 -11.023 1 87.75 163 TYR B O 1
ATOM 6697 N N . GLN B 1 164 ? -27.719 12.359 -9.328 1 87.31 164 GLN B N 1
ATOM 6698 C CA . GLN B 1 164 ? -28.922 12.602 -8.531 1 87.31 164 GLN B CA 1
ATOM 6699 C C . GLN B 1 164 ? -28.562 12.992 -7.102 1 87.31 164 GLN B C 1
ATOM 6701 O O . GLN B 1 164 ? -27.5 12.609 -6.598 1 87.31 164 GLN B O 1
ATOM 6706 N N . ILE B 1 165 ? -29.422 13.789 -6.543 1 90.81 165 ILE B N 1
ATOM 6707 C CA . ILE B 1 165 ? -29.469 13.969 -5.098 1 90.81 165 ILE B CA 1
ATOM 6708 C C . ILE B 1 165 ? -30.719 13.297 -4.539 1 90.81 165 ILE B C 1
ATOM 6710 O O . ILE B 1 165 ? -31.812 13.43 -5.102 1 90.81 165 ILE B O 1
ATOM 6714 N N . CYS B 1 166 ? -30.531 12.578 -3.5 1 85.5 166 CYS B N 1
ATOM 6715 C CA . CYS B 1 166 ? -31.641 11.867 -2.875 1 85.5 166 CYS B CA 1
ATOM 6716 C C . CYS B 1 166 ? -31.906 12.406 -1.471 1 85.5 166 CYS B C 1
ATOM 6718 O O . CYS B 1 166 ? -31.062 13.102 -0.9 1 85.5 166 CYS B O 1
ATOM 6720 N N . GLY B 1 167 ? -33.156 12.07 -0.984 1 85.62 167 GLY B N 1
ATOM 6721 C CA . GLY B 1 167 ? -33.5 12.43 0.381 1 85.62 167 GLY B CA 1
ATOM 6722 C C . GLY B 1 167 ? -34 13.852 0.511 1 85.62 167 GLY B C 1
ATOM 6723 O O . GLY B 1 167 ? -33.969 14.43 1.597 1 85.62 167 GLY B O 1
ATOM 6724 N N . LEU B 1 168 ? -34.469 14.406 -0.576 1 89.19 168 LEU B N 1
ATOM 6725 C CA . LEU B 1 168 ? -34.969 15.773 -0.548 1 89.19 168 LEU B CA 1
ATOM 6726 C C . LEU B 1 168 ? -36.375 15.828 0.04 1 89.19 168 LEU B C 1
ATOM 6728 O O . LEU B 1 168 ? -37.188 14.93 -0.2 1 89.19 168 LEU B O 1
ATOM 6732 N N . PRO B 1 169 ? -36.75 16.984 0.733 1 93.31 169 PRO B N 1
ATOM 6733 C CA . PRO B 1 169 ? -35.844 18.047 1.166 1 93.31 169 PRO B CA 1
ATOM 6734 C C . PRO B 1 169 ? -34.781 17.578 2.174 1 93.31 169 PRO B C 1
ATOM 6736 O O . PRO B 1 169 ? -35.031 16.594 2.896 1 93.31 169 PRO B O 1
ATOM 6739 N N . LEU B 1 170 ? -33.688 18.25 2.18 1 94.19 170 LEU B N 1
ATOM 6740 C CA . LEU B 1 170 ? -32.531 17.875 3.023 1 94.19 170 LEU B CA 1
ATOM 6741 C C . LEU B 1 170 ? -31.969 19.109 3.734 1 94.19 170 LEU B C 1
ATOM 6743 O O . LEU B 1 170 ? -31.703 20.125 3.1 1 94.19 170 LEU B O 1
ATOM 6747 N N . LEU B 1 171 ? -31.906 19.062 5.082 1 96.31 171 LEU B N 1
ATOM 6748 C CA . LEU B 1 171 ? -31.312 20.109 5.902 1 96.31 171 LEU B CA 1
ATOM 6749 C C . LEU B 1 171 ? -30.156 19.547 6.73 1 96.31 171 LEU B C 1
ATOM 6751 O O . LEU B 1 171 ? -30.344 18.641 7.543 1 96.31 171 LEU B O 1
ATOM 6755 N N . ILE B 1 172 ? -28.953 20.078 6.496 1 96.69 172 ILE B N 1
ATOM 6756 C CA . ILE B 1 172 ? -27.75 19.688 7.23 1 96.69 172 ILE B CA 1
ATOM 6757 C C . ILE B 1 172 ? -27.188 20.891 7.988 1 96.69 172 ILE B C 1
ATOM 6759 O O . ILE B 1 172 ? -27.047 21.969 7.418 1 96.69 172 ILE B O 1
ATOM 6763 N N . ARG B 1 173 ? -27.031 20.812 9.242 1 97.94 173 ARG B N 1
ATOM 6764 C CA . ARG B 1 173 ? -26.25 21.719 10.07 1 97.94 173 ARG B CA 1
ATOM 6765 C C . ARG B 1 173 ? -25.016 21.031 10.641 1 97.94 173 ARG B C 1
ATOM 6767 O O . ARG B 1 173 ? -25.125 20.016 11.328 1 97.94 173 ARG B O 1
ATOM 6774 N N . ASP B 1 174 ? -23.859 21.625 10.281 1 97.81 174 ASP B N 1
ATOM 6775 C CA . ASP B 1 174 ? -22.656 20.859 10.586 1 97.81 174 ASP B CA 1
ATOM 6776 C C . ASP B 1 174 ? -21.516 21.781 11.016 1 97.81 174 ASP B C 1
ATOM 6778 O O . ASP B 1 174 ? -21.516 22.969 10.672 1 97.81 174 ASP B O 1
ATOM 6782 N N . SER B 1 175 ? -20.703 21.312 11.883 1 97.94 175 SER B N 1
ATOM 6783 C CA . SER B 1 175 ? -19.5 21.969 12.398 1 97.94 175 SER B CA 1
ATOM 6784 C C . SER B 1 175 ? -18.531 20.938 12.969 1 97.94 175 SER B C 1
ATOM 6786 O O . SER B 1 175 ? -18.938 19.859 13.406 1 97.94 175 SER B O 1
ATOM 6788 N N . PRO B 1 176 ? -17.219 21.219 12.938 1 97.81 176 PRO B N 1
ATOM 6789 C CA . PRO B 1 176 ? -16.266 20.25 13.469 1 97.81 176 PRO B CA 1
ATOM 6790 C C . PRO B 1 176 ? -16.312 20.156 14.992 1 97.81 176 PRO B C 1
ATOM 6792 O O . PRO B 1 176 ? -16.562 21.156 15.672 1 97.81 176 PRO B O 1
ATOM 6795 N N . GLU B 1 177 ? -15.984 18.953 15.469 1 97.31 177 GLU B N 1
ATOM 6796 C CA . GLU B 1 177 ? -15.852 18.734 16.906 1 97.31 177 GLU B CA 1
ATOM 6797 C C . GLU B 1 177 ? -14.578 19.375 17.453 1 97.31 177 GLU B C 1
ATOM 6799 O O . GLU B 1 177 ? -14.594 19.969 18.531 1 97.31 177 GLU B O 1
ATOM 6804 N N . TRP B 1 178 ? -13.5 19.297 16.766 1 97.88 178 TRP B N 1
ATOM 6805 C CA . TRP B 1 178 ? -12.211 19.781 17.234 1 97.88 178 TRP B CA 1
ATOM 6806 C C . TRP B 1 178 ? -11.625 20.797 16.266 1 97.88 178 TRP B C 1
ATOM 6808 O O . TRP B 1 178 ? -11.852 20.719 15.055 1 97.88 178 TRP B O 1
ATOM 6818 N N . LYS B 1 179 ? -10.836 21.656 16.781 1 97.62 179 LYS B N 1
ATOM 6819 C CA . LYS B 1 179 ? -10.281 22.75 15.992 1 97.62 179 LYS B CA 1
ATOM 6820 C C . LYS B 1 179 ? -9.117 22.266 15.125 1 97.62 179 LYS B C 1
ATOM 6822 O O . LYS B 1 179 ? -8.992 22.672 13.969 1 97.62 179 LYS B O 1
ATOM 6827 N N . TRP B 1 180 ? -8.258 21.422 15.703 1 98.56 180 TRP B N 1
ATOM 6828 C CA . TRP B 1 180 ? -7.109 20.891 14.977 1 98.56 180 TRP B CA 1
ATOM 6829 C C . TRP B 1 180 ? -7.43 19.516 14.406 1 98.56 180 TRP B C 1
ATOM 6831 O O . TRP B 1 180 ? -7.625 18.547 15.156 1 98.56 180 TRP B O 1
ATOM 6841 N N . ARG B 1 181 ? -7.504 19.391 13.172 1 98.81 181 ARG B N 1
ATOM 6842 C CA . ARG B 1 181 ? -7.723 18.156 12.43 1 98.81 181 ARG B CA 1
ATOM 6843 C C . ARG B 1 181 ? -6.672 17.984 11.328 1 98.81 181 ARG B C 1
ATOM 6845 O O . ARG B 1 181 ? -6.902 18.359 10.18 1 98.81 181 ARG B O 1
ATOM 6852 N N . GLY B 1 182 ? -5.574 17.297 11.719 1 98.81 182 GLY B N 1
ATOM 6853 C CA . GLY B 1 182 ? -4.398 17.406 10.867 1 98.81 182 GLY B CA 1
ATOM 6854 C C . GLY B 1 182 ? -3.967 16.078 10.273 1 98.81 182 GLY B C 1
ATOM 6855 O O . GLY B 1 182 ? -4.441 15.023 10.688 1 98.81 182 GLY B O 1
ATOM 6856 N N . MET B 1 183 ? -3.164 16.188 9.273 1 98.56 183 MET B N 1
ATOM 6857 C CA . MET B 1 183 ? -2.393 15.102 8.68 1 98.56 183 MET B CA 1
ATOM 6858 C C . MET B 1 183 ? -0.942 15.523 8.461 1 98.56 183 MET B C 1
ATOM 6860 O O . MET B 1 183 ? -0.673 16.578 7.898 1 98.56 183 MET B O 1
ATOM 6864 N N . LEU B 1 184 ? -0.051 14.703 8.977 1 98.69 184 LEU B N 1
ATOM 6865 C CA . LEU B 1 184 ? 1.37 14.938 8.75 1 98.69 184 LEU B CA 1
ATOM 6866 C C . LEU B 1 184 ? 1.854 14.195 7.512 1 98.69 184 LEU B C 1
ATOM 6868 O O . LEU B 1 184 ? 1.509 13.031 7.305 1 98.69 184 LEU B O 1
ATOM 6872 N N . LEU B 1 185 ? 2.533 14.867 6.668 1 97.94 185 LEU B N 1
ATOM 6873 C CA . LEU B 1 185 ? 3.271 14.266 5.559 1 97.94 185 LEU B CA 1
ATOM 6874 C C . LEU B 1 185 ? 4.77 14.516 5.707 1 97.94 185 LEU B C 1
ATOM 6876 O O . LEU B 1 185 ? 5.203 15.664 5.859 1 97.94 185 LEU B O 1
ATOM 6880 N N . ASP B 1 186 ? 5.496 13.469 5.711 1 96.81 186 ASP B N 1
ATOM 6881 C CA . ASP B 1 186 ? 6.953 13.562 5.766 1 96.81 186 ASP B CA 1
ATOM 6882 C C . ASP B 1 186 ? 7.551 13.711 4.371 1 96.81 186 ASP B C 1
ATOM 6884 O O . ASP B 1 186 ? 7.445 12.805 3.541 1 96.81 186 ASP B O 1
ATOM 6888 N N . THR B 1 187 ? 8.203 14.789 4.125 1 94.75 187 THR B N 1
ATOM 6889 C CA . THR B 1 187 ? 8.789 15.039 2.811 1 94.75 187 THR B CA 1
ATOM 6890 C C . THR B 1 187 ? 10.305 14.891 2.852 1 94.75 187 THR B C 1
ATOM 6892 O O . THR B 1 187 ? 10.984 15.133 1.851 1 94.75 187 THR B O 1
ATOM 6895 N N . ALA B 1 188 ? 10.797 14.492 4.004 1 93.31 188 ALA B N 1
ATOM 6896 C CA . ALA B 1 188 ? 12.25 14.398 4.164 1 93.31 188 ALA B CA 1
ATOM 6897 C C . ALA B 1 188 ? 12.734 12.969 3.973 1 93.31 188 ALA B C 1
ATOM 6899 O O . ALA B 1 188 ? 13.789 12.734 3.373 1 93.31 188 ALA B O 1
ATOM 6900 N N . ARG B 1 189 ? 12.047 12.031 4.488 1 90.25 189 ARG B N 1
ATOM 6901 C CA . ARG B 1 189 ? 12.445 10.641 4.316 1 90.25 189 ARG B CA 1
ATOM 6902 C C . ARG B 1 189 ? 12.297 10.203 2.861 1 90.25 189 ARG B C 1
ATOM 6904 O O . ARG B 1 189 ? 13.086 9.398 2.365 1 90.25 189 ARG B O 1
ATOM 6911 N N . HIS B 1 190 ? 11.242 10.648 2.279 1 88.19 190 HIS B N 1
ATOM 6912 C CA . HIS B 1 190 ? 11.031 10.531 0.841 1 88.19 190 HIS B CA 1
ATOM 6913 C C . HIS B 1 190 ? 10.5 11.836 0.253 1 88.19 190 HIS B C 1
ATOM 6915 O O . HIS B 1 190 ? 9.57 12.43 0.798 1 88.19 190 HIS B O 1
ATOM 6921 N N . PHE B 1 191 ? 11.156 12.25 -0.814 1 90.06 191 PHE B N 1
ATOM 6922 C CA . PHE B 1 191 ? 10.68 13.453 -1.478 1 90.06 191 PHE B CA 1
ATOM 6923 C C . PHE B 1 191 ? 9.297 13.227 -2.08 1 90.06 191 PHE B C 1
ATOM 6925 O O . PHE B 1 191 ? 9.039 12.188 -2.686 1 90.06 191 PHE B O 1
ATOM 6932 N N . LEU B 1 192 ? 8.383 14.117 -1.866 1 92.62 192 LEU B N 1
ATOM 6933 C CA . LEU B 1 192 ? 7.039 14.078 -2.428 1 92.62 192 LEU B CA 1
ATOM 6934 C C . LEU B 1 192 ? 6.836 15.203 -3.434 1 92.62 192 LEU B C 1
ATOM 6936 O O . LEU B 1 192 ? 6.809 16.375 -3.059 1 92.62 192 LEU B O 1
ATOM 6940 N N . PRO B 1 193 ? 6.707 14.836 -4.672 1 89.75 193 PRO B N 1
ATOM 6941 C CA . PRO B 1 193 ? 6.473 15.898 -5.652 1 89.75 193 PRO B CA 1
ATOM 6942 C C . PRO B 1 193 ? 5.184 16.672 -5.383 1 89.75 193 PRO B C 1
ATOM 6944 O O . PRO B 1 193 ? 4.18 16.078 -4.977 1 89.75 193 PRO B O 1
ATOM 6947 N N . LEU B 1 194 ? 5.211 17.953 -5.625 1 93.19 194 LEU B N 1
ATOM 6948 C CA . LEU B 1 194 ? 4.109 18.844 -5.27 1 93.19 194 LEU B CA 1
ATOM 6949 C C . LEU B 1 194 ? 2.855 18.484 -6.066 1 93.19 194 LEU B C 1
ATOM 6951 O O . LEU B 1 194 ? 1.791 18.25 -5.488 1 93.19 194 LEU B O 1
ATOM 6955 N N . GLU B 1 195 ? 2.943 18.281 -7.344 1 88.75 195 GLU B N 1
ATOM 6956 C CA . GLU B 1 195 ? 1.777 18.156 -8.219 1 88.75 195 GLU B CA 1
ATOM 6957 C C . GLU B 1 195 ? 1.218 16.734 -8.203 1 88.75 195 GLU B C 1
ATOM 6959 O O . GLU B 1 195 ? 0.002 16.547 -8.258 1 88.75 195 GLU B O 1
ATOM 6964 N N . THR B 1 196 ? 2.094 15.758 -8.039 1 86.88 196 THR B N 1
ATOM 6965 C CA . THR B 1 196 ? 1.631 14.391 -8.25 1 86.88 196 THR B CA 1
ATOM 6966 C C . THR B 1 196 ? 1.47 13.656 -6.918 1 86.88 196 THR B C 1
ATOM 6968 O O . THR B 1 196 ? 0.853 12.594 -6.855 1 86.88 196 THR B O 1
ATOM 6971 N N . ALA B 1 197 ? 2.004 14.234 -5.906 1 91.56 197 ALA B N 1
ATOM 6972 C CA . ALA B 1 197 ? 1.876 13.562 -4.613 1 91.56 197 ALA B CA 1
ATOM 6973 C C . ALA B 1 197 ? 1.162 14.453 -3.602 1 91.56 197 ALA B C 1
ATOM 6975 O O . ALA B 1 197 ? 0.083 14.109 -3.115 1 91.56 197 ALA B O 1
ATOM 6976 N N . ILE B 1 198 ? 1.632 15.656 -3.41 1 96.25 198 ILE B N 1
ATOM 6977 C CA . ILE B 1 198 ? 1.113 16.484 -2.33 1 96.25 198 ILE B CA 1
ATOM 6978 C C . ILE B 1 198 ? -0.253 17.047 -2.721 1 96.25 198 ILE B C 1
ATOM 6980 O O . ILE B 1 198 ? -1.18 17.062 -1.907 1 96.25 198 ILE B O 1
ATOM 6984 N N . LEU B 1 199 ? -0.417 17.547 -3.963 1 95.44 199 LEU B N 1
ATOM 6985 C CA . LEU B 1 199 ? -1.681 18.141 -4.387 1 95.44 199 LEU B CA 1
ATOM 6986 C C . LEU B 1 199 ? -2.818 17.141 -4.281 1 95.44 199 LEU B C 1
ATOM 6988 O O . LEU B 1 199 ? -3.881 17.438 -3.734 1 95.44 199 LEU B O 1
ATOM 6992 N N . PRO B 1 200 ? -2.643 15.859 -4.77 1 93.94 200 PRO B N 1
ATOM 6993 C CA . PRO B 1 200 ? -3.701 14.867 -4.562 1 93.94 200 PRO B CA 1
ATOM 6994 C C . PRO B 1 200 ? -4.035 14.664 -3.088 1 93.94 200 PRO B C 1
ATOM 6996 O O . PRO B 1 200 ? -5.203 14.445 -2.74 1 93.94 200 PRO B O 1
ATOM 6999 N N . MET B 1 201 ? -3.035 14.758 -2.232 1 97.62 201 MET B N 1
ATOM 7000 C CA . MET B 1 201 ? -3.295 14.602 -0.805 1 97.62 201 MET B CA 1
ATOM 7001 C C . MET B 1 201 ? -4.094 15.781 -0.261 1 97.62 201 MET B C 1
ATOM 7003 O O . MET B 1 201 ? -4.941 15.609 0.614 1 97.62 201 MET B O 1
ATOM 7007 N N . LEU B 1 202 ? -3.822 16.969 -0.78 1 98.56 202 LEU B N 1
ATOM 7008 C CA . LEU B 1 202 ? -4.629 18.125 -0.398 1 98.56 202 LEU B CA 1
ATOM 7009 C C . LEU B 1 202 ? -6.082 17.938 -0.821 1 98.56 202 LEU B C 1
ATOM 7011 O O . LEU B 1 202 ? -7 18.281 -0.074 1 98.56 202 LEU B O 1
ATOM 7015 N N . ASN B 1 203 ? -6.262 17.391 -2.01 1 97.44 203 ASN B N 1
ATOM 7016 C CA . ASN B 1 203 ? -7.617 17.109 -2.477 1 97.44 203 ASN B CA 1
ATOM 7017 C C . ASN B 1 203 ? -8.328 16.125 -1.561 1 97.44 203 ASN B C 1
ATOM 7019 O O . ASN B 1 203 ? -9.508 16.281 -1.26 1 97.44 203 ASN B O 1
ATOM 7023 N N . ALA B 1 204 ? -7.594 15.102 -1.168 1 98.31 204 ALA B N 1
ATOM 7024 C CA . ALA B 1 204 ? -8.164 14.133 -0.236 1 98.31 204 ALA B CA 1
ATOM 7025 C C . ALA B 1 204 ? -8.5 14.789 1.099 1 98.31 204 ALA B C 1
ATOM 7027 O O . ALA B 1 204 ? -9.57 14.547 1.663 1 98.31 204 ALA B O 1
ATOM 7028 N N . MET B 1 205 ? -7.598 15.617 1.6 1 98.75 205 MET B N 1
ATOM 7029 C CA . MET B 1 205 ? -7.82 16.297 2.869 1 98.75 205 MET B CA 1
ATOM 7030 C C . MET B 1 205 ? -9.062 17.188 2.799 1 98.75 205 MET B C 1
ATOM 7032 O O . MET B 1 205 ? -9.852 17.219 3.746 1 98.75 205 MET B O 1
ATOM 7036 N N . GLU B 1 206 ? -9.203 17.875 1.702 1 98.31 206 GLU B N 1
ATOM 7037 C CA . GLU B 1 206 ? -10.391 18.719 1.509 1 98.31 206 GLU B CA 1
ATOM 7038 C C . GLU B 1 206 ? -11.664 17.875 1.592 1 98.31 206 GLU B C 1
ATOM 7040 O O . GLU B 1 206 ? -12.617 18.25 2.277 1 98.31 206 GLU B O 1
ATOM 7045 N N . ALA B 1 207 ? -11.664 16.734 0.949 1 98.06 207 ALA B N 1
ATOM 7046 C CA . ALA B 1 207 ? -12.82 15.844 0.95 1 98.06 207 ALA B CA 1
ATOM 7047 C C . ALA B 1 207 ? -13.117 15.328 2.357 1 98.06 207 ALA B C 1
ATOM 7049 O O . ALA B 1 207 ? -14.281 15.102 2.709 1 98.06 207 ALA B O 1
ATOM 7050 N N . LEU B 1 208 ? -12.062 15.18 3.143 1 98.69 208 LEU B N 1
ATOM 7051 C CA . LEU B 1 208 ? -12.172 14.609 4.48 1 98.69 208 LEU B CA 1
ATOM 7052 C C . LEU B 1 208 ? -12.375 15.711 5.52 1 98.69 208 LEU B C 1
ATOM 7054 O O . LEU B 1 208 ? -12.516 15.43 6.711 1 98.69 208 LEU B O 1
ATOM 7058 N N . LYS B 1 209 ? -12.312 16.984 5.109 1 98.62 209 LYS B N 1
ATOM 7059 C CA . LYS B 1 209 ? -12.469 18.172 5.93 1 98.62 209 LYS B CA 1
ATOM 7060 C C . LYS B 1 209 ? -11.359 18.266 6.98 1 98.62 209 LYS B C 1
ATOM 7062 O O . LYS B 1 209 ? -11.602 18.719 8.102 1 98.62 209 LYS B O 1
ATOM 7067 N N . LEU B 1 210 ? -10.219 17.703 6.68 1 98.88 210 LEU B N 1
ATOM 7068 C CA . LEU B 1 210 ? -9.016 17.969 7.461 1 98.88 210 LEU B CA 1
ATOM 7069 C C . LEU B 1 210 ? -8.5 19.375 7.199 1 98.88 210 LEU B C 1
ATOM 7071 O O . LEU B 1 210 ? -8.531 19.859 6.062 1 98.88 210 LEU B O 1
ATOM 7075 N N . ASN B 1 211 ? -7.965 20.062 8.234 1 98.88 211 ASN B N 1
ATOM 7076 C CA . ASN B 1 211 ? -7.719 21.484 8.031 1 98.88 211 ASN B CA 1
ATOM 7077 C C . ASN B 1 211 ? -6.258 21.844 8.289 1 98.88 211 ASN B C 1
ATOM 7079 O O . ASN B 1 211 ? -5.887 23.016 8.242 1 98.88 211 ASN B O 1
ATOM 7083 N N . VAL B 1 212 ? -5.391 20.859 8.602 1 98.94 212 VAL B N 1
ATOM 7084 C CA . VAL B 1 212 ? -3.988 21.172 8.859 1 98.94 212 VAL B CA 1
ATOM 7085 C C . VAL B 1 212 ? -3.094 20.172 8.125 1 98.94 212 VAL B C 1
ATOM 7087 O O . VAL B 1 212 ? -3.168 18.969 8.367 1 98.94 212 VAL B O 1
ATOM 7090 N N . LEU B 1 213 ? -2.322 20.625 7.23 1 98.88 213 LEU B N 1
ATOM 7091 C CA . LEU B 1 213 ? -1.183 19.859 6.727 1 98.88 213 LEU B CA 1
ATOM 7092 C C . LEU B 1 213 ? 0.062 20.125 7.566 1 98.88 213 LEU B C 1
ATOM 7094 O O . LEU B 1 213 ? 0.626 21.234 7.52 1 98.88 213 LEU B O 1
ATOM 7098 N N . HIS B 1 214 ? 0.357 19.234 8.43 1 98.88 214 HIS B N 1
ATOM 7099 C CA . HIS B 1 214 ? 1.643 19.25 9.117 1 98.88 214 HIS B CA 1
ATOM 7100 C C . HIS B 1 214 ? 2.764 18.781 8.195 1 98.88 214 HIS B C 1
ATOM 7102 O O . HIS B 1 214 ? 2.934 17.578 7.973 1 98.88 214 HIS B O 1
ATOM 7108 N N . LEU B 1 215 ? 3.488 19.734 7.672 1 98.69 215 LEU B N 1
ATOM 7109 C CA . LEU B 1 215 ? 4.539 19.453 6.699 1 98.69 215 LEU B CA 1
ATOM 7110 C C . LEU B 1 215 ? 5.863 19.156 7.402 1 98.69 215 LEU B C 1
ATOM 7112 O O . LEU B 1 215 ? 6.559 20.078 7.828 1 98.69 215 LEU B O 1
ATOM 7116 N N . HIS B 1 216 ? 6.203 17.922 7.57 1 98.38 216 HIS B N 1
ATOM 7117 C CA . HIS B 1 216 ? 7.504 17.516 8.086 1 98.38 216 HIS B CA 1
ATOM 7118 C C . HIS B 1 216 ? 8.602 17.734 7.047 1 98.38 216 HIS B C 1
ATOM 7120 O O . HIS B 1 216 ? 8.93 16.812 6.293 1 98.38 216 HIS B O 1
ATOM 7126 N N . LEU B 1 217 ? 9.211 18.844 7.117 1 97.88 217 LEU B N 1
ATOM 7127 C CA . LEU B 1 217 ? 9.938 19.406 5.988 1 97.88 217 LEU B CA 1
ATOM 7128 C C . LEU B 1 217 ? 11.391 18.922 5.984 1 97.88 217 LEU B C 1
ATOM 7130 O O . LEU B 1 217 ? 12 18.766 4.926 1 97.88 217 LEU B O 1
ATOM 7134 N N . THR B 1 218 ? 12.016 18.766 7.152 1 97.56 218 THR B N 1
ATOM 7135 C CA . THR B 1 218 ? 13.398 18.297 7.234 1 97.56 218 THR B CA 1
ATOM 7136 C C . THR B 1 218 ? 13.516 17.141 8.234 1 97.56 218 THR B C 1
ATOM 7138 O O . THR B 1 218 ? 12.719 17.047 9.172 1 97.56 218 THR B O 1
ATOM 7141 N N . ASP B 1 219 ? 14.453 16.297 8.008 1 96.5 219 ASP B N 1
ATOM 7142 C CA . ASP B 1 219 ? 14.773 15.164 8.875 1 96.5 219 ASP B CA 1
ATOM 7143 C C . ASP B 1 219 ? 16.203 14.68 8.641 1 96.5 219 ASP B C 1
ATOM 7145 O O . ASP B 1 219 ? 16.969 15.32 7.922 1 96.5 219 ASP B O 1
ATOM 7149 N N . ALA B 1 220 ? 16.578 13.656 9.297 1 94.75 220 ALA B N 1
ATOM 7150 C CA . ALA B 1 220 ? 17.938 13.109 9.203 1 94.75 220 ALA B CA 1
ATOM 7151 C C . ALA B 1 220 ? 18.266 12.68 7.777 1 94.75 220 ALA B C 1
ATOM 7153 O O . ALA B 1 220 ? 19.406 12.789 7.332 1 94.75 220 ALA B O 1
ATOM 7154 N N . HIS B 1 221 ? 17.312 12.32 7.027 1 90.69 221 HIS B N 1
ATOM 7155 C CA . HIS B 1 221 ? 17.5 11.656 5.742 1 90.69 221 HIS B CA 1
ATOM 7156 C C . HIS B 1 221 ? 17.688 12.672 4.621 1 90.69 221 HIS B C 1
ATOM 7158 O O . HIS B 1 221 ? 18.359 12.391 3.623 1 90.69 221 HIS B O 1
ATOM 7164 N N . SER B 1 222 ? 17.062 13.781 4.816 1 92.88 222 SER B N 1
ATOM 7165 C CA . SER B 1 222 ? 17.25 14.797 3.787 1 92.88 222 SER B CA 1
ATOM 7166 C C . SER B 1 222 ? 16.797 16.172 4.281 1 92.88 222 SER B C 1
ATOM 7168 O O . SER B 1 222 ? 16.109 16.281 5.297 1 92.88 222 SER B O 1
ATOM 7170 N N . PHE B 1 223 ? 17.297 17.234 3.617 1 96.56 223 PHE B N 1
ATOM 7171 C CA . PHE B 1 223 ? 16.969 18.641 3.83 1 96.56 223 PHE B CA 1
ATOM 7172 C C . PHE B 1 223 ? 16.422 19.266 2.553 1 96.56 223 PHE B C 1
ATOM 7174 O O . PHE B 1 223 ? 17.094 20.078 1.923 1 96.56 223 PHE B O 1
ATOM 7181 N N . PRO B 1 224 ? 15.148 19 2.266 1 96 224 PRO B N 1
ATOM 7182 C CA . PRO B 1 224 ? 14.602 19.469 0.991 1 96 224 PRO B CA 1
ATOM 7183 C C . PRO B 1 224 ? 14.078 20.906 1.066 1 96 224 PRO B C 1
ATOM 7185 O O . PRO B 1 224 ? 13.547 21.422 0.081 1 96 224 PRO B O 1
ATOM 7188 N N . PHE B 1 225 ? 14.188 21.609 2.215 1 98.19 225 PHE B N 1
ATOM 7189 C CA . PHE B 1 225 ? 13.844 23.031 2.34 1 98.19 225 PHE B CA 1
ATOM 7190 C C . PHE B 1 225 ? 14.805 23.891 1.54 1 98.19 225 PHE B C 1
ATOM 7192 O O . PHE B 1 225 ? 15.984 24 1.887 1 98.19 225 PHE B O 1
ATOM 7199 N N . GLY B 1 226 ? 14.258 24.516 0.49 1 97.69 226 GLY B N 1
ATOM 7200 C CA . GLY B 1 226 ? 15.078 25.281 -0.429 1 97.69 226 GLY B CA 1
ATOM 7201 C C . GLY B 1 226 ? 15.445 26.656 0.11 1 97.69 226 GLY B C 1
ATOM 7202 O O . GLY B 1 226 ? 15.125 27.672 -0.501 1 97.69 226 GLY B O 1
ATOM 7203 N N . SER B 1 227 ? 16.172 26.703 1.21 1 97.75 227 SER B N 1
ATOM 7204 C CA . SER B 1 227 ? 16.594 27.953 1.838 1 97.75 227 SER B CA 1
ATOM 7205 C C . SER B 1 227 ? 17.5 28.75 0.916 1 97.75 227 SER B C 1
ATOM 7207 O O . SER B 1 227 ? 18.469 28.219 0.37 1 97.75 227 SER B O 1
ATOM 7209 N N . ALA B 1 228 ? 17.172 29.984 0.746 1 96.94 228 ALA B N 1
ATOM 7210 C CA . ALA B 1 228 ? 18.031 30.906 0.003 1 96.94 228 ALA B CA 1
ATOM 7211 C C . ALA B 1 228 ? 19.141 31.469 0.893 1 96.94 228 ALA B C 1
ATOM 7213 O O . ALA B 1 228 ? 20.234 31.75 0.419 1 96.94 228 ALA B O 1
ATOM 7214 N N . ALA B 1 229 ? 18.875 31.594 2.143 1 97.31 229 ALA B N 1
ATOM 7215 C CA . ALA B 1 229 ? 19.828 32.156 3.104 1 97.31 229 ALA B CA 1
ATOM 7216 C C . ALA B 1 229 ? 20.984 31.172 3.352 1 97.31 229 ALA B C 1
ATOM 7218 O O . ALA B 1 229 ? 22.109 31.609 3.598 1 97.31 229 ALA B O 1
ATOM 7219 N N . LEU B 1 230 ? 20.656 29.875 3.326 1 97.94 230 LEU B N 1
ATOM 7220 C CA . LEU B 1 230 ? 21.672 28.844 3.518 1 97.94 230 LEU B CA 1
ATOM 7221 C C . LEU B 1 230 ? 21.609 27.812 2.395 1 97.94 230 LEU B C 1
ATOM 7223 O O . LEU B 1 230 ? 21.312 26.641 2.637 1 97.94 230 LEU B O 1
ATOM 7227 N N . PRO B 1 231 ? 22 28.172 1.241 1 96.88 231 PRO B N 1
ATOM 7228 C CA . PRO B 1 231 ? 21.828 27.312 0.062 1 96.88 231 PRO B CA 1
ATOM 7229 C C . PRO B 1 231 ? 22.641 26.031 0.147 1 96.88 231 PRO B C 1
ATOM 7231 O O . PRO B 1 231 ? 22.328 25.047 -0.546 1 96.88 231 PRO B O 1
ATOM 7234 N N . GLU B 1 232 ? 23.656 25.953 0.99 1 95.5 232 GLU B N 1
ATOM 7235 C CA . GLU B 1 232 ? 24.484 24.75 1.126 1 95.5 232 GLU B CA 1
ATOM 7236 C C . GLU B 1 232 ? 23.703 23.625 1.779 1 95.5 232 GLU B C 1
ATOM 7238 O O . GLU B 1 232 ? 24.016 22.453 1.575 1 95.5 232 GLU B O 1
ATOM 7243 N N . LEU B 1 233 ? 22.656 23.953 2.559 1 96.94 233 LEU B N 1
ATOM 7244 C CA . LEU B 1 233 ? 21.891 22.922 3.244 1 96.94 233 LEU B CA 1
ATOM 7245 C C . LEU B 1 233 ? 21.078 22.094 2.25 1 96.94 233 LEU B C 1
ATOM 7247 O O . LEU B 1 233 ? 21.266 20.891 2.141 1 96.94 233 LEU B O 1
ATOM 7251 N N . PRO B 1 234 ? 20.219 22.719 1.413 1 95.81 234 PRO B N 1
ATOM 7252 C CA . PRO B 1 234 ? 19.516 21.891 0.437 1 95.81 234 PRO B CA 1
ATOM 7253 C C . PRO B 1 234 ? 20.422 21.359 -0.659 1 95.81 234 PRO B C 1
ATOM 7255 O O . PRO B 1 234 ? 20.203 20.266 -1.171 1 95.81 234 PRO B O 1
ATOM 7258 N N . ALA B 1 235 ? 21.469 22.094 -0.989 1 92.44 235 ALA B N 1
ATOM 7259 C CA . ALA B 1 235 ? 22.359 21.672 -2.074 1 92.44 235 ALA B CA 1
ATOM 7260 C C . ALA B 1 235 ? 23.031 20.359 -1.749 1 92.44 235 ALA B C 1
ATOM 7262 O O . ALA B 1 235 ? 23.234 19.516 -2.633 1 92.44 235 ALA B O 1
ATOM 7263 N N . HIS B 1 236 ? 23.359 20.188 -0.481 1 91.19 236 HIS B N 1
ATOM 7264 C CA . HIS B 1 236 ? 24.141 19 -0.109 1 91.19 236 HIS B CA 1
ATOM 7265 C C . HIS B 1 236 ? 23.328 18.078 0.794 1 91.19 236 HIS B C 1
ATOM 7267 O O . HIS B 1 236 ? 23.672 16.906 0.958 1 91.19 236 HIS B O 1
ATOM 7273 N N . GLY B 1 237 ? 22.266 18.625 1.379 1 93 237 GLY B N 1
ATOM 7274 C CA . GLY B 1 237 ? 21.531 17.859 2.375 1 93 237 GLY B CA 1
ATOM 7275 C C . GLY B 1 237 ? 20.281 17.203 1.826 1 93 237 GLY B C 1
ATOM 7276 O O . GLY B 1 237 ? 19.703 16.328 2.461 1 93 237 GLY B O 1
ATOM 7277 N N . ALA B 1 238 ? 19.844 17.672 0.658 1 91.62 238 ALA B N 1
ATOM 7278 C CA . ALA B 1 238 ? 18.688 17.016 0.04 1 91.62 238 ALA B CA 1
ATOM 7279 C C . ALA B 1 238 ? 19.062 15.656 -0.524 1 91.62 238 ALA B C 1
ATOM 7281 O O . ALA B 1 238 ? 20.25 15.328 -0.65 1 91.62 238 ALA B O 1
ATOM 7282 N N . MET B 1 239 ? 18.078 14.812 -0.79 1 84.19 239 MET B N 1
ATOM 7283 C CA . MET B 1 239 ? 18.328 13.5 -1.381 1 84.19 239 MET B CA 1
ATOM 7284 C C . MET B 1 239 ? 19.031 13.641 -2.73 1 84.19 239 MET B C 1
ATOM 7286 O O . MET B 1 239 ? 19.844 12.797 -3.096 1 84.19 239 MET B O 1
ATOM 7290 N N . HIS B 1 240 ? 18.656 14.609 -3.42 1 78.25 240 HIS B N 1
ATOM 7291 C CA . HIS B 1 240 ? 19.219 15.062 -4.688 1 78.25 240 HIS B CA 1
ATOM 7292 C C . HIS B 1 240 ? 19.047 16.562 -4.863 1 78.25 240 HIS B C 1
ATOM 7294 O O . HIS B 1 240 ? 18.062 17.141 -4.391 1 78.25 240 HIS B O 1
ATOM 7300 N N . PRO B 1 241 ? 19.953 17.172 -5.488 1 78.62 241 PRO B N 1
ATOM 7301 C CA . PRO B 1 241 ? 19.891 18.625 -5.598 1 78.62 241 PRO B CA 1
ATOM 7302 C C . PRO B 1 241 ? 18.609 19.109 -6.289 1 78.62 241 PRO B C 1
ATOM 7304 O O . PRO B 1 241 ? 18.203 20.25 -6.109 1 78.62 241 PRO B O 1
ATOM 7307 N N . ARG B 1 242 ? 18 18.219 -7.039 1 80.19 242 ARG B N 1
ATOM 7308 C CA . ARG B 1 242 ? 16.797 18.594 -7.75 1 80.19 242 ARG B CA 1
ATOM 7309 C C . ARG B 1 242 ? 15.555 18.297 -6.91 1 80.19 242 ARG B C 1
ATOM 7311 O O . ARG B 1 242 ? 14.445 18.734 -7.242 1 80.19 242 ARG B O 1
ATOM 7318 N N . LEU B 1 243 ? 15.758 17.578 -5.898 1 88.19 243 LEU B N 1
ATOM 7319 C CA . LEU B 1 243 ? 14.641 17.219 -5.039 1 88.19 243 LEU B CA 1
ATOM 7320 C C . LEU B 1 243 ? 14.555 18.141 -3.832 1 88.19 243 LEU B C 1
ATOM 7322 O O . LEU B 1 243 ? 14.711 17.703 -2.691 1 88.19 243 LEU B O 1
ATOM 7326 N N . VAL B 1 244 ? 14.344 19.422 -4.203 1 94.06 244 VAL B N 1
ATOM 7327 C CA . VAL B 1 244 ? 14.273 20.516 -3.244 1 94.06 244 VAL B CA 1
ATOM 7328 C C . VAL B 1 244 ? 13 21.328 -3.484 1 94.06 244 VAL B C 1
ATOM 7330 O O . VAL B 1 244 ? 12.578 21.5 -4.629 1 94.06 244 VAL B O 1
ATOM 7333 N N . TYR B 1 245 ? 12.344 21.734 -2.418 1 97.44 245 TYR B N 1
ATOM 7334 C CA . TYR B 1 245 ? 11.25 22.688 -2.529 1 97.44 245 TYR B CA 1
ATOM 7335 C C . TYR B 1 245 ? 11.773 24.125 -2.473 1 97.44 245 TYR B C 1
ATOM 7337 O O . TYR B 1 245 ? 12.18 24.609 -1.41 1 97.44 245 TYR B O 1
ATOM 7345 N N . SER B 1 246 ? 11.766 24.766 -3.582 1 96.31 246 SER B N 1
ATOM 7346 C CA . SER B 1 246 ? 12.125 26.188 -3.549 1 96.31 246 SER B CA 1
ATOM 7347 C C . SER B 1 246 ? 11.156 26.984 -2.682 1 96.31 246 SER B C 1
ATOM 7349 O O . SER B 1 246 ? 10.086 26.484 -2.324 1 96.31 246 SER B O 1
ATOM 7351 N N . LEU B 1 247 ? 11.539 28.172 -2.307 1 97.69 247 LEU B N 1
ATOM 7352 C CA . LEU B 1 247 ? 10.633 29.016 -1.541 1 97.69 247 LEU B CA 1
ATOM 7353 C C . LEU B 1 247 ? 9.344 29.281 -2.318 1 97.69 247 LEU B C 1
ATOM 7355 O O . LEU B 1 247 ? 8.258 29.344 -1.734 1 97.69 247 LEU B O 1
ATOM 7359 N N . ASP B 1 248 ? 9.461 29.391 -3.643 1 96.94 248 ASP B N 1
ATOM 7360 C CA . ASP B 1 248 ? 8.281 29.594 -4.48 1 96.94 248 ASP B CA 1
ATOM 7361 C C . ASP B 1 248 ? 7.41 28.328 -4.492 1 96.94 248 ASP B C 1
ATOM 7363 O O . ASP B 1 248 ? 6.18 28.422 -4.527 1 96.94 248 ASP B O 1
ATOM 7367 N N . ASP B 1 249 ? 8.055 27.172 -4.523 1 97.5 249 ASP B N 1
ATOM 7368 C CA . ASP B 1 249 ? 7.316 25.922 -4.426 1 97.5 249 ASP B CA 1
ATOM 7369 C C . ASP B 1 249 ? 6.484 25.875 -3.146 1 97.5 249 ASP B C 1
ATOM 7371 O O . ASP B 1 249 ? 5.32 25.469 -3.172 1 97.5 249 ASP B O 1
ATOM 7375 N N . LEU B 1 250 ? 7.086 26.281 -2.098 1 98.56 250 LEU B N 1
ATOM 7376 C CA . LEU B 1 250 ? 6.418 26.234 -0.802 1 98.56 250 LEU B CA 1
ATOM 7377 C C . LEU B 1 250 ? 5.289 27.266 -0.733 1 98.56 250 LEU B C 1
ATOM 7379 O O . LEU B 1 250 ? 4.238 26.984 -0.15 1 98.56 250 LEU B O 1
ATOM 7383 N N . ARG B 1 251 ? 5.488 28.438 -1.338 1 98.38 251 ARG B N 1
ATOM 7384 C CA . ARG B 1 251 ? 4.402 29.406 -1.417 1 98.38 251 ARG B CA 1
ATOM 7385 C C . ARG B 1 251 ? 3.236 28.875 -2.234 1 98.38 251 ARG B C 1
ATOM 7387 O O . ARG B 1 251 ? 2.074 29.078 -1.883 1 98.38 251 ARG B O 1
ATOM 7394 N N . TRP B 1 252 ? 3.602 28.188 -3.312 1 97.94 252 TRP B N 1
ATOM 7395 C CA . TRP B 1 252 ? 2.576 27.547 -4.129 1 97.94 252 TRP B CA 1
ATOM 7396 C C . TRP B 1 252 ? 1.793 26.516 -3.318 1 97.94 252 TRP B C 1
ATOM 7398 O O . TRP B 1 252 ? 0.564 26.469 -3.398 1 97.94 252 TRP B O 1
ATOM 7408 N N . LEU B 1 253 ? 2.496 25.75 -2.561 1 98.5 253 LEU B N 1
ATOM 7409 C CA . LEU B 1 253 ? 1.875 24.734 -1.713 1 98.5 253 LEU B CA 1
ATOM 7410 C C . LEU B 1 253 ? 0.932 25.375 -0.702 1 98.5 253 LEU B C 1
ATOM 7412 O O . LEU B 1 253 ? -0.196 24.906 -0.516 1 98.5 253 LEU B O 1
ATOM 7416 N N . VAL B 1 254 ? 1.362 26.438 -0.075 1 98.75 254 VAL B N 1
ATOM 7417 C CA . VAL B 1 254 ? 0.565 27.156 0.92 1 98.75 254 VAL B CA 1
ATOM 7418 C C . VAL B 1 254 ? -0.71 27.688 0.274 1 98.75 254 VAL B C 1
ATOM 7420 O O . VAL B 1 254 ? -1.795 27.594 0.853 1 98.75 254 VAL B O 1
ATOM 7423 N N . GLU B 1 255 ? -0.598 28.172 -0.91 1 98.19 255 GLU B N 1
ATOM 7424 C CA . GLU B 1 255 ? -1.758 28.719 -1.604 1 98.19 255 GLU B CA 1
ATOM 7425 C C . GLU B 1 255 ? -2.738 27.625 -2.002 1 98.19 255 GLU B C 1
ATOM 7427 O O . GLU B 1 255 ? -3.949 27.781 -1.834 1 98.19 255 GLU B O 1
ATOM 7432 N N . GLN B 1 256 ? -2.201 26.5 -2.523 1 98.12 256 GLN B N 1
ATOM 7433 C CA . GLN B 1 256 ? -3.074 25.391 -2.891 1 98.12 256 GLN B CA 1
ATOM 7434 C C . GLN B 1 256 ? -3.824 24.859 -1.674 1 98.12 256 GLN B C 1
ATOM 7436 O O . GLN B 1 256 ? -4.992 24.484 -1.776 1 98.12 256 GLN B O 1
ATOM 7441 N N . ALA B 1 257 ? -3.137 24.828 -0.582 1 98.81 257 ALA B N 1
ATOM 7442 C CA . ALA B 1 257 ? -3.77 24.406 0.662 1 98.81 257 ALA B CA 1
ATOM 7443 C C . ALA B 1 257 ? -4.836 25.391 1.108 1 98.81 257 ALA B C 1
ATOM 7445 O O . ALA B 1 257 ? -5.953 25 1.461 1 98.81 257 ALA B O 1
ATOM 7446 N N . ARG B 1 258 ? -4.52 26.656 1.047 1 98.44 258 ARG B N 1
ATOM 7447 C CA . ARG B 1 258 ? -5.453 27.703 1.443 1 98.44 258 ARG B CA 1
ATOM 7448 C C . ARG B 1 258 ? -6.734 27.641 0.615 1 98.44 258 ARG B C 1
ATOM 7450 O O . ARG B 1 258 ? -7.836 27.766 1.153 1 98.44 258 ARG B O 1
ATOM 7457 N N . LEU B 1 259 ? -6.566 27.438 -0.666 1 97.94 259 LEU B N 1
ATOM 7458 C CA . LEU B 1 259 ? -7.707 27.375 -1.573 1 97.94 259 LEU B CA 1
ATOM 7459 C C . LEU B 1 259 ? -8.648 26.234 -1.188 1 97.94 259 LEU B C 1
ATOM 7461 O O . LEU B 1 259 ? -9.797 26.203 -1.631 1 97.94 259 LEU B O 1
ATOM 7465 N N . ARG B 1 260 ? -8.172 25.344 -0.326 1 98.31 260 ARG B N 1
ATOM 7466 C CA . ARG B 1 260 ? -8.953 24.188 0.093 1 98.31 260 ARG B CA 1
ATOM 7467 C C . ARG B 1 260 ? -9.305 24.266 1.573 1 98.31 260 ARG B C 1
ATOM 7469 O O . ARG B 1 260 ? -9.812 23.312 2.152 1 98.31 260 ARG B O 1
ATOM 7476 N N . GLY B 1 261 ? -8.992 25.422 2.182 1 98.38 261 GLY B N 1
ATOM 7477 C CA . GLY B 1 261 ? -9.266 25.625 3.596 1 98.38 261 GLY B CA 1
ATOM 7478 C C . GLY B 1 261 ? -8.336 24.828 4.5 1 98.38 261 GLY B C 1
ATOM 7479 O O . GLY B 1 261 ? -8.734 24.391 5.578 1 98.38 261 GLY B O 1
ATOM 7480 N N . ILE B 1 262 ? -7.133 24.578 4.062 1 98.88 262 ILE B N 1
ATOM 7481 C CA . ILE B 1 262 ? -6.148 23.797 4.805 1 98.88 262 ILE B CA 1
ATOM 7482 C C . ILE B 1 262 ? -4.977 24.688 5.199 1 98.88 262 ILE B C 1
ATOM 7484 O O . ILE B 1 262 ? -4.426 25.406 4.359 1 98.88 262 ILE B O 1
ATOM 7488 N N . ARG B 1 263 ? -4.66 24.672 6.445 1 98.81 263 ARG B N 1
ATOM 7489 C CA . ARG B 1 263 ? -3.477 25.344 6.973 1 98.81 263 ARG B CA 1
ATOM 7490 C C . ARG B 1 263 ? -2.227 24.5 6.758 1 98.81 263 ARG B C 1
ATOM 7492 O O . ARG B 1 263 ? -2.295 23.266 6.789 1 98.81 263 ARG B O 1
ATOM 7499 N N . VAL B 1 264 ? -1.118 25.141 6.496 1 98.88 264 VAL B N 1
ATOM 7500 C CA . VAL B 1 264 ? 0.146 24.422 6.398 1 98.88 264 VAL B CA 1
ATOM 7501 C C . VAL B 1 264 ? 1.053 24.812 7.566 1 98.88 264 VAL B C 1
ATOM 7503 O O . VAL B 1 264 ? 1.401 25.984 7.73 1 98.88 264 VAL B O 1
ATOM 7506 N N . VAL B 1 265 ? 1.391 23.875 8.375 1 98.81 265 VAL B N 1
ATOM 7507 C CA . VAL B 1 265 ? 2.291 24.062 9.508 1 98.81 265 VAL B CA 1
ATOM 7508 C C . VAL B 1 265 ? 3.607 23.328 9.242 1 98.81 265 VAL B C 1
ATOM 7510 O O . VAL B 1 265 ? 3.648 22.094 9.227 1 98.81 265 VAL B O 1
ATOM 7513 N N . PRO B 1 266 ? 4.684 24.062 9.062 1 98.69 266 PRO B N 1
ATOM 7514 C CA . PRO B 1 266 ? 5.965 23.406 8.766 1 98.69 266 PRO B CA 1
ATOM 7515 C C . PRO B 1 266 ? 6.684 22.922 10.016 1 98.69 266 PRO B C 1
ATOM 7517 O O . PRO B 1 266 ? 6.504 23.484 11.102 1 98.69 266 PRO B O 1
ATOM 7520 N N . GLU B 1 267 ? 7.465 21.922 9.844 1 98.69 267 GLU B N 1
ATOM 7521 C CA . GLU B 1 267 ? 8.344 21.422 10.898 1 98.69 267 GLU B CA 1
ATOM 7522 C C . GLU B 1 267 ? 9.805 21.438 10.453 1 98.69 267 GLU B C 1
ATOM 7524 O O . GLU B 1 267 ? 10.141 20.906 9.398 1 98.69 267 GLU B O 1
ATOM 7529 N N . LEU B 1 268 ? 10.555 22.094 11.164 1 98 268 LEU B N 1
ATOM 7530 C CA . LEU B 1 268 ? 12.008 21.953 11.148 1 98 268 LEU B CA 1
ATOM 7531 C C . LEU B 1 268 ? 12.484 21.094 12.305 1 98 268 LEU B C 1
ATOM 7533 O O . LEU B 1 268 ? 12.719 21.609 13.406 1 98 268 LEU B O 1
ATOM 7537 N N . ASP B 1 269 ? 12.727 19.859 12.023 1 98 269 ASP B N 1
ATOM 7538 C CA . ASP B 1 269 ? 13.008 18.922 13.102 1 98 269 ASP B CA 1
ATOM 7539 C C . ASP B 1 269 ? 14.406 19.125 13.664 1 98 269 ASP B C 1
ATOM 7541 O O . ASP B 1 269 ? 15.398 19.078 12.93 1 98 269 ASP B O 1
ATOM 7545 N N . MET B 1 270 ? 14.516 19.406 14.969 1 98.38 270 MET B N 1
ATOM 7546 C CA . MET B 1 270 ? 15.758 19.672 15.68 1 98.38 270 MET B CA 1
ATOM 7547 C C . MET B 1 270 ? 15.57 19.531 17.188 1 98.38 270 MET B C 1
ATOM 7549 O O . MET B 1 270 ? 14.453 19.609 17.688 1 98.38 270 MET B O 1
ATOM 7553 N N . PRO B 1 271 ? 16.578 19.297 17.984 1 98.25 271 PRO B N 1
ATOM 7554 C CA . PRO B 1 271 ? 17.969 19.281 17.531 1 98.25 271 PRO B CA 1
ATOM 7555 C C . PRO B 1 271 ? 18.391 17.938 16.938 1 98.25 271 PRO B C 1
ATOM 7557 O O . PRO B 1 271 ? 19.422 17.844 16.266 1 98.25 271 PRO B O 1
ATOM 7560 N N . ALA B 1 272 ? 17.734 16.828 17.312 1 98 272 ALA B N 1
ATOM 7561 C CA . ALA B 1 272 ? 18.016 15.547 16.672 1 98 272 ALA B CA 1
ATOM 7562 C C . ALA B 1 272 ? 17.422 15.492 15.266 1 98 272 ALA B C 1
ATOM 7564 O O . ALA B 1 272 ? 16.891 16.484 14.766 1 98 272 ALA B O 1
ATOM 7565 N N . HIS B 1 273 ? 17.656 14.391 14.523 1 97.19 273 HIS B N 1
ATOM 7566 C CA . HIS B 1 273 ? 17.125 14.227 13.172 1 97.19 273 HIS B CA 1
ATOM 7567 C C . HIS B 1 273 ? 17.703 15.266 12.219 1 97.19 273 HIS B C 1
ATOM 7569 O O . HIS B 1 273 ? 16.984 15.836 11.398 1 97.19 273 HIS B O 1
ATOM 7575 N N . THR B 1 274 ? 19.016 15.602 12.398 1 97.75 274 THR B N 1
ATOM 7576 C CA . THR B 1 274 ? 19.578 16.688 11.617 1 97.75 274 THR B CA 1
ATOM 7577 C C . THR B 1 274 ? 20.844 16.234 10.883 1 97.75 274 THR B C 1
ATOM 7579 O O . THR B 1 274 ? 21.703 17.047 10.562 1 97.75 274 THR B O 1
ATOM 7582 N N . ALA B 1 275 ? 20.922 14.914 10.688 1 95.44 275 ALA B N 1
ATOM 7583 C CA . ALA B 1 275 ? 22.094 14.398 9.961 1 95.44 275 ALA B CA 1
ATOM 7584 C C . ALA B 1 275 ? 22.219 15.07 8.594 1 95.44 275 ALA B C 1
ATOM 7586 O O . ALA B 1 275 ? 23.328 15.375 8.148 1 95.44 275 ALA B O 1
ATOM 7587 N N . ALA B 1 276 ? 21.172 15.367 7.965 1 94.5 276 ALA B N 1
ATOM 7588 C CA . ALA B 1 276 ? 21.172 15.953 6.629 1 94.5 276 ALA B CA 1
ATOM 7589 C C . ALA B 1 276 ? 21.75 17.375 6.648 1 94.5 276 ALA B C 1
ATOM 7591 O O . ALA B 1 276 ? 22.344 17.812 5.668 1 94.5 276 ALA B O 1
ATOM 7592 N N . TRP B 1 277 ? 21.578 18.094 7.766 1 96.19 277 TRP B N 1
ATOM 7593 C CA . TRP B 1 277 ? 22.188 19.422 7.914 1 96.19 277 TRP B CA 1
ATOM 7594 C C . TRP B 1 277 ? 23.703 19.344 7.766 1 96.19 277 TRP B C 1
ATOM 7596 O O . TRP B 1 277 ? 24.312 20.234 7.18 1 96.19 277 TRP B O 1
ATOM 7606 N N . GLY B 1 278 ? 24.234 18.266 8.258 1 93.88 278 GLY B N 1
ATOM 7607 C CA . GLY B 1 278 ? 25.672 18.078 8.312 1 93.88 278 GLY B CA 1
ATOM 7608 C C . GLY B 1 278 ? 26.312 17.922 6.941 1 93.88 278 GLY B C 1
ATOM 7609 O O . GLY B 1 278 ? 27.5 18.172 6.77 1 93.88 278 GLY B O 1
ATOM 7610 N N . HIS B 1 279 ? 25.531 17.531 5.98 1 90.44 279 HIS B N 1
ATOM 7611 C CA . HIS B 1 279 ? 26.062 17.406 4.629 1 90.44 279 HIS B CA 1
ATOM 7612 C C . HIS B 1 279 ? 26.391 18.781 4.031 1 90.44 279 HIS B C 1
ATOM 7614 O O . HIS B 1 279 ? 27.344 18.906 3.266 1 90.44 279 HIS B O 1
ATOM 7620 N N . GLY B 1 280 ? 25.672 19.766 4.41 1 91.12 280 GLY B N 1
ATOM 7621 C CA . GLY B 1 280 ? 25.906 21.109 3.936 1 91.12 280 GLY B CA 1
ATOM 7622 C C . GLY B 1 280 ? 26.75 21.938 4.883 1 91.12 280 GLY B C 1
ATOM 7623 O O . GLY B 1 280 ? 27.578 22.75 4.449 1 91.12 280 GLY B O 1
ATOM 7624 N N . ARG B 1 281 ? 26.516 21.719 6.105 1 94.56 281 ARG B N 1
ATOM 7625 C CA . ARG B 1 281 ? 27.203 22.438 7.172 1 94.56 281 ARG B CA 1
ATOM 7626 C C . ARG B 1 281 ? 27.672 21.469 8.258 1 94.56 281 ARG B C 1
ATOM 7628 O O . ARG B 1 281 ? 27.078 21.406 9.336 1 94.56 281 ARG B O 1
ATOM 7635 N N . PRO B 1 282 ? 28.797 20.859 7.98 1 93.75 282 PRO B N 1
ATOM 7636 C CA . PRO B 1 282 ? 29.281 19.859 8.93 1 93.75 282 PRO B CA 1
ATOM 7637 C C . PRO B 1 282 ? 29.594 20.453 10.305 1 93.75 282 PRO B C 1
ATOM 7639 O O . PRO B 1 282 ? 29.594 19.734 11.305 1 93.75 282 PRO B O 1
ATOM 7642 N N . ASP B 1 283 ? 29.859 21.719 10.344 1 94.19 283 ASP B N 1
ATOM 7643 C CA . ASP B 1 283 ? 30.203 22.391 11.594 1 94.19 283 ASP B CA 1
ATOM 7644 C C . ASP B 1 283 ? 28.984 22.469 12.531 1 94.19 283 ASP B C 1
ATOM 7646 O O . ASP B 1 283 ? 29.141 22.609 13.742 1 94.19 283 ASP B O 1
ATOM 7650 N N . LEU B 1 284 ? 27.781 22.297 12.031 1 97.12 284 LEU B N 1
ATOM 7651 C CA . LEU B 1 284 ? 26.578 22.531 12.82 1 97.12 284 LEU B CA 1
ATOM 7652 C C . LEU B 1 284 ? 26.125 21.25 13.523 1 97.12 284 LEU B C 1
ATOM 7654 O O . LEU B 1 284 ? 25.297 21.297 14.438 1 97.12 284 LEU B O 1
ATOM 7658 N N . THR B 1 285 ? 26.625 20.094 13.133 1 96.75 285 THR B N 1
ATOM 7659 C CA . THR B 1 285 ? 26.141 18.828 13.688 1 96.75 285 THR B CA 1
ATOM 7660 C C . THR B 1 285 ? 27.25 18.109 14.438 1 96.75 285 THR B C 1
ATOM 7662 O O . THR B 1 285 ? 28.438 18.312 14.164 1 96.75 285 THR B O 1
ATOM 7665 N N . ILE B 1 286 ? 26.828 17.406 15.398 1 95.12 286 ILE B N 1
ATOM 7666 C CA . ILE B 1 286 ? 27.766 16.531 16.125 1 95.12 286 ILE B CA 1
ATOM 7667 C C . ILE B 1 286 ? 27.656 15.117 15.562 1 95.12 286 ILE B C 1
ATOM 7669 O O . ILE B 1 286 ? 26.609 14.484 15.633 1 95.12 286 ILE B O 1
ATOM 7673 N N . ALA B 1 287 ? 28.75 14.633 15.031 1 88 287 ALA B N 1
ATOM 7674 C CA . ALA B 1 287 ? 28.812 13.297 14.438 1 88 287 ALA B CA 1
ATOM 7675 C C . ALA B 1 287 ? 28.938 12.227 15.523 1 88 287 ALA B C 1
ATOM 7677 O O . ALA B 1 287 ? 29.594 12.438 16.547 1 88 287 ALA B O 1
ATOM 7678 N N . CYS B 1 288 ? 28.266 11.141 15.336 1 91.75 288 CYS B N 1
ATOM 7679 C CA . CYS B 1 288 ? 28.359 9.992 16.234 1 91.75 288 CYS B CA 1
ATOM 7680 C C . CYS B 1 288 ? 28.25 8.688 15.453 1 91.75 288 CYS B C 1
ATOM 7682 O O . CYS B 1 288 ? 27.297 7.922 15.648 1 91.75 288 CYS B O 1
ATOM 7684 N N . PRO B 1 289 ? 29.203 8.359 14.625 1 88.69 289 PRO B N 1
ATOM 7685 C CA . PRO B 1 289 ? 29.125 7.23 13.695 1 88.69 289 PRO B CA 1
ATOM 7686 C C . PRO B 1 289 ? 28.875 5.898 14.398 1 88.69 289 PRO B C 1
ATOM 7688 O O . PRO B 1 289 ? 28.125 5.062 13.891 1 88.69 289 PRO B O 1
ATOM 7691 N N . ARG B 1 290 ? 29.516 5.602 15.531 1 86.75 290 ARG B N 1
ATOM 7692 C CA . ARG B 1 290 ? 29.312 4.344 16.234 1 86.75 290 ARG B CA 1
ATOM 7693 C C . ARG B 1 290 ? 27.859 4.188 16.672 1 86.75 290 ARG B C 1
ATOM 7695 O O . ARG B 1 290 ? 27.281 3.104 16.562 1 86.75 290 ARG B O 1
ATOM 7702 N N . ARG B 1 291 ? 27.328 5.359 17.203 1 89.25 291 ARG B N 1
ATOM 7703 C CA . ARG B 1 291 ? 25.938 5.332 17.656 1 89.25 291 ARG B CA 1
ATOM 7704 C C . ARG B 1 291 ? 25 5.066 16.484 1 89.25 291 ARG B C 1
ATOM 7706 O O . ARG B 1 291 ? 23.953 4.43 16.656 1 89.25 291 ARG B O 1
ATOM 7713 N N . VAL B 1 292 ? 25.281 5.613 15.336 1 88.25 292 VAL B N 1
ATOM 7714 C CA . VAL B 1 292 ? 24.469 5.449 14.133 1 88.25 292 VAL B CA 1
ATOM 7715 C C . VAL B 1 292 ? 24.531 4 13.656 1 88.25 292 VAL B C 1
ATOM 7717 O O . VAL B 1 292 ? 23.5 3.371 13.43 1 88.25 292 VAL B O 1
ATOM 7720 N N . LEU B 1 293 ? 25.672 3.439 13.617 1 82.5 293 LEU B N 1
ATOM 7721 C CA . LEU B 1 293 ? 25.891 2.113 13.055 1 82.5 293 LEU B CA 1
ATOM 7722 C C . LEU B 1 293 ? 25.391 1.028 14 1 82.5 293 LEU B C 1
ATOM 7724 O O . LEU B 1 293 ? 25 -0.052 13.555 1 82.5 293 LEU B O 1
ATOM 7728 N N . GLU B 1 294 ? 25.391 1.312 15.281 1 84 294 GLU B N 1
ATOM 7729 C CA . GLU B 1 294 ? 25.031 0.305 16.281 1 84 294 GLU B CA 1
ATOM 7730 C C . GLU B 1 294 ? 23.531 0.35 16.594 1 84 294 GLU B C 1
ATOM 7732 O O . GLU B 1 294 ? 23.062 -0.393 17.453 1 84 294 GLU B O 1
ATOM 7737 N N . ASP B 1 295 ? 22.891 1.2 15.859 1 87.31 295 ASP B N 1
ATOM 7738 C CA . ASP B 1 295 ? 21.453 1.275 16.109 1 87.31 295 ASP B CA 1
ATOM 7739 C C . ASP B 1 295 ? 20.781 -0.067 15.828 1 87.31 295 ASP B C 1
ATOM 7741 O O . ASP B 1 295 ? 21.047 -0.71 14.812 1 87.31 295 ASP B O 1
ATOM 7745 N N . GLU B 1 296 ? 19.875 -0.478 16.719 1 79.75 296 GLU B N 1
ATOM 7746 C CA . GLU B 1 296 ? 19.234 -1.784 16.641 1 79.75 296 GLU B CA 1
ATOM 7747 C C . GLU B 1 296 ? 18.328 -1.891 15.414 1 79.75 296 GLU B C 1
ATOM 7749 O O . GLU B 1 296 ? 18.109 -2.986 14.898 1 79.75 296 GLU B O 1
ATOM 7754 N N . GLU B 1 297 ? 17.859 -0.778 14.938 1 78.25 297 GLU B N 1
ATOM 7755 C CA . GLU B 1 297 ? 16.953 -0.79 13.797 1 78.25 297 GLU B CA 1
ATOM 7756 C C . GLU B 1 297 ? 17.719 -0.569 12.492 1 78.25 297 GLU B C 1
ATOM 7758 O O . GLU B 1 297 ? 17.109 -0.496 11.414 1 78.25 297 GLU B O 1
ATOM 7763 N N . GLY B 1 298 ? 18.984 -0.434 12.594 1 76.19 298 GLY B N 1
ATOM 7764 C CA . GLY B 1 298 ? 19.828 -0.255 11.414 1 76.19 298 GLY B CA 1
ATOM 7765 C C . GLY B 1 298 ? 20.406 1.141 11.305 1 76.19 298 GLY B C 1
ATOM 7766 O O . GLY B 1 298 ? 19.969 2.059 12 1 76.19 298 GLY B O 1
ATOM 7767 N N . ALA B 1 299 ? 21.344 1.296 10.469 1 76.38 299 ALA B N 1
ATOM 7768 C CA . ALA B 1 299 ? 22.094 2.539 10.32 1 76.38 299 ALA B CA 1
ATOM 7769 C C . ALA B 1 299 ? 21.188 3.67 9.836 1 76.38 299 ALA B C 1
ATOM 7771 O O . ALA B 1 299 ? 21.375 4.824 10.234 1 76.38 299 ALA B O 1
ATOM 7772 N N . GLU B 1 300 ? 20.266 3.34 9.008 1 78 300 GLU B N 1
ATOM 7773 C CA . GLU B 1 300 ? 19.359 4.363 8.492 1 78 300 GLU B CA 1
ATOM 7774 C C . GLU B 1 300 ? 18.547 4.992 9.617 1 78 300 GLU B C 1
ATOM 7776 O O . GLU B 1 300 ? 18.344 6.207 9.648 1 78 300 GLU B O 1
ATOM 7781 N N . HIS B 1 301 ? 18.109 4.148 10.438 1 84.94 301 HIS B N 1
ATOM 7782 C CA . HIS B 1 301 ? 17.391 4.645 11.602 1 84.94 301 HIS B CA 1
ATOM 7783 C C . HIS B 1 301 ? 18.312 5.387 12.555 1 84.94 301 HIS B C 1
ATOM 7785 O O . HIS B 1 301 ? 17.922 6.383 13.164 1 84.94 301 HIS B O 1
ATOM 7791 N N . GLY B 1 302 ? 19.531 4.895 12.648 1 89.06 302 GLY B N 1
ATOM 7792 C CA . GLY B 1 302 ? 20.516 5.496 13.531 1 89.06 302 GLY B CA 1
ATOM 7793 C C . GLY B 1 302 ? 20.844 6.934 13.172 1 89.06 302 GLY B C 1
ATOM 7794 O O . GLY B 1 302 ? 21.25 7.719 14.039 1 89.06 302 GLY B O 1
ATOM 7795 N N . LEU B 1 303 ? 20.609 7.301 11.922 1 90.06 303 LEU B N 1
ATOM 7796 C CA . LEU B 1 303 ? 20.875 8.664 11.469 1 90.06 303 LEU B CA 1
ATOM 7797 C C . LEU B 1 303 ? 20.047 9.664 12.266 1 90.06 303 LEU B C 1
ATOM 7799 O O . LEU B 1 303 ? 20.422 10.828 12.398 1 90.06 303 LEU B O 1
ATOM 7803 N N . ASN B 1 304 ? 18.938 9.242 12.812 1 94 304 ASN B N 1
ATOM 7804 C CA . ASN B 1 304 ? 18.031 10.109 13.57 1 94 304 ASN B CA 1
ATOM 7805 C C . ASN B 1 304 ? 18.688 10.617 14.852 1 94 304 ASN B C 1
ATOM 7807 O O . ASN B 1 304 ? 18.234 11.594 15.438 1 94 304 ASN B O 1
ATOM 7811 N N . LYS B 1 305 ? 19.828 10.008 15.266 1 95.25 305 LYS B N 1
ATOM 7812 C CA . LYS B 1 305 ? 20.484 10.359 16.516 1 95.25 305 LYS B CA 1
ATOM 7813 C C . LYS B 1 305 ? 21.406 11.562 16.344 1 95.25 305 LYS B C 1
ATOM 7815 O O . LYS B 1 305 ? 21.766 12.227 17.312 1 95.25 305 LYS B O 1
ATOM 7820 N N . VAL B 1 306 ? 21.812 11.766 15.094 1 96.25 306 VAL B N 1
ATOM 7821 C CA . VAL B 1 306 ? 22.672 12.906 14.828 1 96.25 306 VAL B CA 1
ATOM 7822 C C . VAL B 1 306 ? 21.938 14.203 15.148 1 96.25 306 VAL B C 1
ATOM 7824 O O . VAL B 1 306 ? 20.781 14.383 14.75 1 96.25 306 VAL B O 1
ATOM 7827 N N . ALA B 1 307 ? 22.688 15.094 15.922 1 97.94 307 ALA B N 1
ATOM 7828 C CA . ALA B 1 307 ? 22.016 16.297 16.422 1 97.94 307 ALA B CA 1
ATOM 7829 C C . ALA B 1 307 ? 22.859 17.531 16.203 1 97.94 307 ALA B C 1
ATOM 7831 O O . ALA B 1 307 ? 24.078 17.438 16.016 1 97.94 307 ALA B O 1
ATOM 7832 N N . LEU B 1 308 ? 22.234 18.656 16.234 1 98.56 308 LEU B N 1
ATOM 7833 C CA . LEU B 1 308 ? 22.906 19.938 16.125 1 98.56 308 LEU B CA 1
ATOM 7834 C C . LEU B 1 308 ? 23.797 20.188 17.344 1 98.56 308 LEU B C 1
ATOM 7836 O O . LEU B 1 308 ? 23.5 19.719 18.438 1 98.56 308 LEU B O 1
ATOM 7840 N N . HIS B 1 309 ? 24.875 20.922 17.094 1 97.88 309 HIS B N 1
ATOM 7841 C CA . HIS B 1 309 ? 25.75 21.359 18.172 1 97.88 309 HIS B CA 1
ATOM 7842 C C . HIS B 1 309 ? 25.078 22.422 19.031 1 97.88 309 HIS B C 1
ATOM 7844 O O . HIS B 1 309 ? 24.922 23.578 18.594 1 97.88 309 HIS B O 1
ATOM 7850 N N . PRO B 1 310 ? 24.672 22.094 20.25 1 98.19 310 PRO B N 1
ATOM 7851 C CA . PRO B 1 310 ? 23.828 23 21.031 1 98.19 310 PRO B CA 1
ATOM 7852 C C . PRO B 1 310 ? 24.609 24.125 21.688 1 98.19 310 PRO B C 1
ATOM 7854 O O . PRO B 1 310 ? 24.031 25.062 22.25 1 98.19 310 PRO B O 1
ATOM 7857 N N . LEU B 1 311 ? 25.953 24.109 21.625 1 98 311 LEU B N 1
ATOM 7858 C CA . LEU B 1 311 ? 26.781 25.094 22.312 1 98 311 LEU B CA 1
ATOM 7859 C C . LEU B 1 311 ? 27.469 26.031 21.312 1 98 311 LEU B C 1
ATOM 7861 O O . LEU B 1 311 ? 28.219 26.922 21.703 1 98 311 LEU B O 1
ATOM 7865 N N . LEU B 1 312 ? 27.203 25.812 20.062 1 97.81 312 LEU B N 1
ATOM 7866 C CA . LEU B 1 312 ? 27.828 26.594 19.016 1 97.81 312 LEU B CA 1
ATOM 7867 C C . LEU B 1 312 ? 26.938 27.734 18.562 1 97.81 312 LEU B C 1
ATOM 7869 O O . LEU B 1 312 ? 25.781 27.516 18.156 1 97.81 312 LEU B O 1
ATOM 7873 N N . GLU B 1 313 ? 27.453 28.953 18.578 1 97.81 313 GLU B N 1
ATOM 7874 C CA . GLU B 1 313 ? 26.656 30.125 18.188 1 97.81 313 GLU B CA 1
ATOM 7875 C C . GLU B 1 313 ? 26.25 30.047 16.719 1 97.81 313 GLU B C 1
ATOM 7877 O O . GLU B 1 313 ? 25.172 30.516 16.359 1 97.81 313 GLU B O 1
ATOM 7882 N N . ALA B 1 314 ? 27.078 29.484 15.875 1 97.81 314 ALA B N 1
ATOM 7883 C CA . ALA B 1 314 ? 26.781 29.328 14.453 1 97.81 314 ALA B CA 1
ATOM 7884 C C . ALA B 1 314 ? 25.5 28.516 14.234 1 97.81 314 ALA B C 1
ATOM 7886 O O . ALA B 1 314 ? 24.766 28.75 13.273 1 97.81 314 ALA B O 1
ATOM 7887 N N . THR B 1 315 ? 25.266 27.594 15.133 1 98.38 315 THR B N 1
ATOM 7888 C CA . THR B 1 315 ? 24.031 26.797 15.086 1 98.38 315 THR B CA 1
ATOM 7889 C C . THR B 1 315 ? 22.812 27.703 15.18 1 98.38 315 THR B C 1
ATOM 7891 O O . THR B 1 315 ? 21.891 27.594 14.367 1 98.38 315 THR B O 1
ATOM 7894 N N . TYR B 1 316 ? 22.844 28.625 16.062 1 98.62 316 TYR B N 1
ATOM 7895 C CA . TYR B 1 316 ? 21.703 29.5 16.312 1 98.62 316 TYR B CA 1
ATOM 7896 C C . TYR B 1 316 ? 21.547 30.531 15.203 1 98.62 316 TYR B C 1
ATOM 7898 O O . TYR B 1 316 ? 20.438 30.922 14.852 1 98.62 316 TYR B O 1
ATOM 7906 N N . GLU B 1 317 ? 22.688 30.953 14.656 1 98.38 317 GLU B N 1
ATOM 7907 C CA . GLU B 1 317 ? 22.625 31.875 13.516 1 98.38 317 GLU B CA 1
ATOM 7908 C C . GLU B 1 317 ? 21.938 31.203 12.32 1 98.38 317 GLU B C 1
ATOM 7910 O O . GLU B 1 317 ? 21.125 31.844 11.641 1 98.38 317 GLU B O 1
ATOM 7915 N N . ALA B 1 318 ? 22.281 29.984 12.086 1 98.5 318 ALA B N 1
ATOM 7916 C CA . ALA B 1 318 ? 21.656 29.234 11 1 98.5 318 ALA B CA 1
ATOM 7917 C C . ALA B 1 318 ? 20.156 29.062 11.242 1 98.5 318 ALA B C 1
ATOM 7919 O O . ALA B 1 318 ? 19.344 29.281 10.336 1 98.5 318 ALA B O 1
ATOM 7920 N N . ILE B 1 319 ? 19.781 28.719 12.445 1 98.69 319 ILE B N 1
ATOM 7921 C CA . ILE B 1 319 ? 18.375 28.5 12.805 1 98.69 319 ILE B CA 1
ATOM 7922 C C . ILE B 1 319 ? 17.594 29.797 12.633 1 98.69 319 ILE B C 1
ATOM 7924 O O . ILE B 1 319 ? 16.484 29.797 12.094 1 98.69 319 ILE B O 1
ATOM 7928 N N . GLU B 1 320 ? 18.203 30.875 13.086 1 98.44 320 GLU B N 1
ATOM 7929 C CA . GLU B 1 320 ? 17.562 32.188 12.953 1 98.44 320 GLU B CA 1
ATOM 7930 C C . GLU B 1 320 ? 17.25 32.5 11.492 1 98.44 320 GLU B C 1
ATOM 7932 O O . GLU B 1 320 ? 16.172 33 11.172 1 98.44 320 GLU B O 1
ATOM 7937 N N . SER B 1 321 ? 18.219 32.25 10.656 1 98.12 321 SER B N 1
ATOM 7938 C CA . SER B 1 321 ? 18.047 32.5 9.234 1 98.12 321 SER B CA 1
ATOM 7939 C C . SER B 1 321 ? 16.922 31.641 8.656 1 98.12 321 SER B C 1
ATOM 7941 O O . SER B 1 321 ? 16.094 32.125 7.875 1 98.12 321 SER B O 1
ATOM 7943 N N . LEU B 1 322 ? 16.875 30.406 9.016 1 98.56 322 LEU B N 1
ATOM 7944 C CA . LEU B 1 322 ? 15.852 29.484 8.523 1 98.56 322 LEU B CA 1
ATOM 7945 C C . LEU B 1 322 ? 14.469 29.875 9.031 1 98.56 322 LEU B C 1
ATOM 7947 O O . LEU B 1 322 ? 13.492 29.844 8.281 1 98.56 322 LEU B O 1
ATOM 7951 N N . LEU B 1 323 ? 14.367 30.266 10.289 1 98.5 323 LEU B N 1
ATOM 7952 C CA . LEU B 1 323 ? 13.094 30.656 10.883 1 98.5 323 LEU B CA 1
ATOM 7953 C C . LEU B 1 323 ? 12.562 31.922 10.227 1 98.5 323 LEU B C 1
ATOM 7955 O O . LEU B 1 323 ? 11.344 32.094 10.055 1 98.5 323 LEU B O 1
ATOM 7959 N N . ARG B 1 324 ? 13.453 32.844 9.891 1 98 324 ARG B N 1
ATOM 7960 C CA . ARG B 1 324 ? 13.039 34.062 9.188 1 98 324 ARG B CA 1
ATOM 7961 C C . ARG B 1 324 ? 12.398 33.719 7.848 1 98 324 ARG B C 1
ATOM 7963 O O . ARG B 1 324 ? 11.336 34.25 7.508 1 98 324 ARG B O 1
ATOM 7970 N N . GLU B 1 325 ? 13.047 32.781 7.148 1 97.81 325 GLU B N 1
ATOM 7971 C CA . GLU B 1 325 ? 12.492 32.344 5.859 1 97.81 325 GLU B CA 1
ATOM 7972 C C . GLU B 1 325 ? 11.164 31.625 6.043 1 97.81 325 GLU B C 1
ATOM 7974 O O . GLU B 1 325 ? 10.227 31.828 5.262 1 97.81 325 GLU B O 1
ATOM 7979 N N . MET B 1 326 ? 11.07 30.812 7.008 1 97.06 326 MET B N 1
ATOM 7980 C CA . MET B 1 326 ? 9.844 30.078 7.281 1 97.06 326 MET B CA 1
ATOM 7981 C C . MET B 1 326 ? 8.695 31.031 7.602 1 97.06 326 MET B C 1
ATOM 7983 O O . MET B 1 326 ? 7.57 30.828 7.137 1 97.06 326 MET B O 1
ATOM 7987 N N . ALA B 1 327 ? 9.031 32.031 8.406 1 97.38 327 ALA B N 1
ATOM 7988 C CA . ALA B 1 327 ? 8.008 33.031 8.773 1 97.38 327 ALA B CA 1
ATOM 7989 C C . ALA B 1 327 ? 7.496 33.781 7.551 1 97.38 327 ALA B C 1
ATOM 7991 O O . ALA B 1 327 ? 6.32 34.156 7.488 1 97.38 327 ALA B O 1
ATOM 7992 N N . ASP B 1 328 ? 8.344 33.938 6.621 1 97.12 328 ASP B N 1
ATOM 7993 C CA . ASP B 1 328 ? 7.984 34.656 5.402 1 97.12 328 ASP B CA 1
ATOM 7994 C C . ASP B 1 328 ? 7.109 33.781 4.496 1 97.12 328 ASP B C 1
ATOM 7996 O O . ASP B 1 328 ? 6.184 34.281 3.854 1 97.12 328 ASP B O 1
ATOM 8000 N N . VAL B 1 329 ? 7.348 32.5 4.438 1 97.94 329 VAL B N 1
ATOM 8001 C CA . VAL B 1 329 ? 6.723 31.594 3.484 1 97.94 329 VAL B CA 1
ATOM 8002 C C . VAL B 1 329 ? 5.418 31.062 4.062 1 97.94 329 VAL B C 1
ATOM 8004 O O . VAL B 1 329 ? 4.445 30.859 3.332 1 97.94 329 VAL B O 1
ATOM 8007 N N . PHE B 1 330 ? 5.383 30.828 5.32 1 98.5 330 PHE B N 1
ATOM 8008 C CA . PHE B 1 330 ? 4.246 30.156 5.949 1 98.5 330 PHE B CA 1
ATOM 8009 C C . PHE B 1 330 ? 3.473 31.141 6.832 1 98.5 330 PHE B C 1
ATOM 8011 O O . PHE B 1 330 ? 3.904 31.453 7.938 1 98.5 330 PHE B O 1
ATOM 8018 N N . PRO B 1 331 ? 2.32 31.516 6.465 1 97.56 331 PRO B N 1
ATOM 8019 C CA . PRO B 1 331 ? 1.565 32.531 7.207 1 97.56 331 PRO B CA 1
ATOM 8020 C C . PRO B 1 331 ? 0.946 31.984 8.492 1 97.56 331 PRO B C 1
ATOM 8022 O O . PRO B 1 331 ? 0.492 32.75 9.344 1 97.56 331 PRO B O 1
ATOM 8025 N N . ASP B 1 332 ? 0.867 30.656 8.594 1 98 332 ASP B N 1
ATOM 8026 C CA . ASP B 1 332 ? 0.271 30.078 9.789 1 98 332 ASP B CA 1
ATOM 8027 C C . ASP B 1 332 ? 1.016 30.531 11.047 1 98 332 ASP B C 1
ATOM 8029 O O . ASP B 1 332 ? 2.236 30.688 11.023 1 98 332 ASP B O 1
ATOM 8033 N N . GLU B 1 333 ? 0.342 30.609 12.125 1 97.12 333 GLU B N 1
ATOM 8034 C CA . GLU B 1 333 ? 0.906 31.094 13.375 1 97.12 333 GLU B CA 1
ATOM 8035 C C . GLU B 1 333 ? 1.816 30.047 14.023 1 97.12 333 GLU B C 1
ATOM 8037 O O . GLU B 1 333 ? 2.602 30.375 14.914 1 97.12 333 GLU B O 1
ATOM 8042 N N . TYR B 1 334 ? 1.751 28.859 13.594 1 98.31 334 TYR B N 1
ATOM 8043 C CA . TYR B 1 334 ? 2.465 27.781 14.281 1 98.31 334 TYR B CA 1
ATOM 8044 C C . TYR B 1 334 ? 3.678 27.328 13.477 1 98.31 334 TYR B C 1
ATOM 8046 O O . TYR B 1 334 ? 3.668 27.391 12.242 1 98.31 334 TYR B O 1
ATOM 8054 N N . VAL B 1 335 ? 4.688 26.922 14.133 1 98.56 335 VAL B N 1
ATOM 8055 C CA . VAL B 1 335 ? 5.836 26.203 13.578 1 98.56 335 VAL B CA 1
ATOM 8056 C C . VAL B 1 335 ? 6.23 25.062 14.508 1 98.56 335 VAL B C 1
ATOM 8058 O O . VAL B 1 335 ? 6.184 25.203 15.734 1 98.56 335 VAL B O 1
ATOM 8061 N N . HIS B 1 336 ? 6.508 23.922 13.977 1 98.81 336 HIS B N 1
ATOM 8062 C CA . HIS B 1 336 ? 6.961 22.766 14.742 1 98.81 336 HIS B CA 1
ATOM 8063 C C . HIS B 1 336 ? 8.484 22.688 14.758 1 98.81 336 HIS B C 1
ATOM 8065 O O . HIS B 1 336 ? 9.125 22.766 13.711 1 98.81 336 HIS B O 1
ATOM 8071 N N . LEU B 1 337 ? 9.086 22.484 15.953 1 98.56 337 LEU B N 1
ATOM 8072 C CA . LEU B 1 337 ? 10.539 22.578 16.062 1 98.56 337 LEU B CA 1
ATOM 8073 C C . LEU B 1 337 ? 11.133 21.219 16.453 1 98.56 337 LEU B C 1
ATOM 8075 O O . LEU B 1 337 ? 12.305 21.141 16.812 1 98.56 337 LEU B O 1
ATOM 8079 N N . GLY B 1 338 ? 10.312 20.219 16.422 1 98.44 338 GLY B N 1
ATOM 8080 C CA . GLY B 1 338 ? 10.789 18.891 16.75 1 98.44 33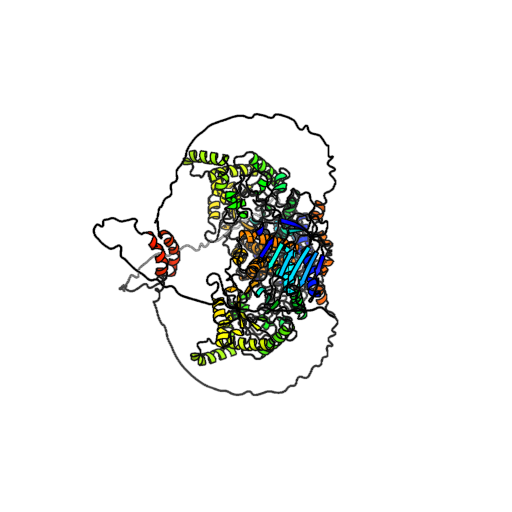8 GLY B CA 1
ATOM 8081 C C . GLY B 1 338 ? 10.961 18.656 18.234 1 98.44 338 GLY B C 1
ATOM 8082 O O . GLY B 1 338 ? 10.031 18.875 19.016 1 98.44 338 GLY B O 1
ATOM 8083 N N . GLY B 1 339 ? 12.148 18.266 18.656 1 97.94 339 GLY B N 1
ATOM 8084 C CA . GLY B 1 339 ? 12.469 18.031 20.047 1 97.94 339 GLY B CA 1
ATOM 8085 C C . GLY B 1 339 ? 12.438 16.562 20.438 1 97.94 339 GLY B C 1
ATOM 8086 O O . GLY B 1 339 ? 12.648 16.219 21.594 1 97.94 339 GLY B O 1
ATOM 8087 N N . ASP B 1 340 ? 12.211 15.656 19.469 1 96.62 340 ASP B N 1
ATOM 8088 C CA . ASP B 1 340 ? 12.023 14.25 19.781 1 96.62 340 ASP B CA 1
ATOM 8089 C C . ASP B 1 340 ? 13.344 13.484 19.688 1 96.62 340 ASP B C 1
ATOM 8091 O O . ASP B 1 340 ? 14.25 13.891 18.969 1 96.62 340 ASP B O 1
ATOM 8095 N N . GLU B 1 341 ? 13.562 12.492 20.5 1 95.12 341 GLU B N 1
ATOM 8096 C CA . GLU B 1 341 ? 14.516 11.383 20.453 1 95.12 341 GLU B CA 1
ATOM 8097 C C . GLU B 1 341 ? 15.953 11.898 20.438 1 95.12 341 GLU B C 1
ATOM 8099 O O . GLU B 1 341 ? 16.797 11.375 19.703 1 95.12 341 GLU B O 1
ATOM 8104 N N . VAL B 1 342 ? 16.234 12.922 21.188 1 96.88 342 VAL B N 1
ATOM 8105 C CA . VAL B 1 342 ? 17.609 13.398 21.344 1 96.88 342 VAL B CA 1
ATOM 8106 C C . VAL B 1 342 ? 18.438 12.359 22.078 1 96.88 342 VAL B C 1
ATOM 8108 O O . VAL B 1 342 ? 18.062 11.906 23.172 1 96.88 342 VAL B O 1
ATOM 8111 N N . ASP B 1 343 ? 19.562 11.992 21.469 1 95.94 343 ASP B N 1
ATOM 8112 C CA . ASP B 1 343 ? 20.453 10.992 22.047 1 95.94 343 ASP B CA 1
ATOM 8113 C C . ASP B 1 343 ? 21.609 11.648 22.781 1 95.94 343 ASP B C 1
ATOM 8115 O O . ASP B 1 343 ? 22.547 12.156 22.156 1 95.94 343 ASP B O 1
ATOM 8119 N N . GLY B 1 344 ? 21.625 11.57 24.141 1 95.44 344 GLY B N 1
ATOM 8120 C CA . GLY B 1 344 ? 22.672 12.148 24.953 1 95.44 344 GLY B CA 1
ATOM 8121 C C . GLY B 1 344 ? 24.047 11.555 24.672 1 95.44 344 GLY B C 1
ATOM 8122 O O . GLY B 1 344 ? 25.047 12.258 24.703 1 95.44 344 GLY B O 1
ATOM 8123 N N . GLU B 1 345 ? 24.094 10.273 24.312 1 95.75 345 GLU B N 1
ATOM 8124 C CA . GLU B 1 345 ? 25.359 9.609 24.031 1 95.75 345 GLU B CA 1
ATOM 8125 C C . GLU B 1 345 ? 25.984 10.141 22.75 1 95.75 345 GLU B C 1
ATOM 8127 O O . GLU B 1 345 ? 27.219 10.211 22.641 1 95.75 345 GLU B O 1
ATOM 8132 N N . CYS B 1 346 ? 25.188 10.492 21.828 1 96.12 346 CYS B N 1
ATOM 8133 C CA . CYS B 1 346 ? 25.688 11.125 20.625 1 96.12 346 CYS B CA 1
ATOM 8134 C C . CYS B 1 346 ? 26.297 12.492 20.922 1 96.12 346 CYS B C 1
ATOM 8136 O O . CYS B 1 346 ? 27.422 12.789 20.516 1 96.12 346 CYS B O 1
ATOM 8138 N N . TRP B 1 347 ? 25.625 13.344 21.734 1 96.94 347 TRP B N 1
ATOM 8139 C CA . TRP B 1 347 ? 26.094 14.664 22.125 1 96.94 347 TRP B CA 1
ATOM 8140 C C . TRP B 1 347 ? 27.406 14.562 22.891 1 96.94 347 TRP B C 1
ATOM 8142 O O . TRP B 1 347 ? 28.312 15.375 22.703 1 96.94 347 TRP B O 1
ATOM 8152 N N . LEU B 1 348 ? 27.562 13.477 23.672 1 96.44 348 LEU B N 1
ATOM 8153 C CA . LEU B 1 348 ? 28.719 13.312 24.531 1 96.44 348 LEU B CA 1
ATOM 8154 C C . LEU B 1 348 ? 29.969 12.969 23.703 1 96.44 348 LEU B C 1
ATOM 8156 O O . LEU B 1 348 ? 31.094 13.023 24.219 1 96.44 348 LEU B O 1
ATOM 8160 N N . THR B 1 349 ? 29.75 12.656 22.422 1 95.44 349 THR B N 1
ATOM 8161 C CA . THR B 1 349 ? 30.906 12.359 21.594 1 95.44 349 THR B CA 1
ATOM 8162 C C . THR B 1 349 ? 31.734 13.617 21.344 1 95.44 349 THR B C 1
ATOM 8164 O O . THR B 1 349 ? 32.906 13.539 20.984 1 95.44 349 THR B O 1
ATOM 8167 N N . HIS B 1 350 ? 31.172 14.766 21.484 1 95.88 350 HIS B N 1
ATOM 8168 C CA . HIS B 1 350 ? 31.891 16.031 21.281 1 95.88 350 HIS B CA 1
ATOM 8169 C C . HIS B 1 350 ? 32.5 16.516 22.578 1 95.88 350 HIS B C 1
ATOM 8171 O O . HIS B 1 350 ? 31.844 16.547 23.625 1 95.88 350 HIS B O 1
ATOM 8177 N N . PRO B 1 351 ? 33.719 17.031 22.531 1 96.12 351 PRO B N 1
ATOM 8178 C CA . PRO B 1 351 ? 34.375 17.453 23.766 1 96.12 351 PRO B CA 1
ATOM 8179 C C . PRO B 1 351 ? 33.688 18.625 24.453 1 96.12 351 PRO B C 1
ATOM 8181 O O . PRO B 1 351 ? 33.656 18.688 25.688 1 96.12 351 PRO B O 1
ATOM 8184 N N . ASP B 1 352 ? 33.125 19.562 23.734 1 95.56 352 ASP B N 1
ATOM 8185 C CA . ASP B 1 352 ? 32.438 20.703 24.312 1 95.56 352 ASP B CA 1
ATOM 8186 C C . ASP B 1 352 ? 31.266 20.25 25.188 1 95.56 352 ASP B C 1
ATOM 8188 O O . ASP B 1 352 ? 31.031 20.797 26.266 1 95.56 352 ASP B O 1
ATOM 8192 N N . VAL B 1 353 ? 30.516 19.281 24.703 1 97.12 353 VAL B N 1
ATOM 8193 C CA . VAL B 1 353 ? 29.328 18.812 25.422 1 97.12 353 VAL B CA 1
ATOM 8194 C C . VAL B 1 353 ? 29.75 18.016 26.641 1 97.12 353 VAL B C 1
ATOM 8196 O O . VAL B 1 353 ? 29.125 18.109 27.703 1 97.12 353 VAL B O 1
ATOM 8199 N N . ARG B 1 354 ? 30.797 17.234 26.484 1 96.19 354 ARG B N 1
ATOM 8200 C CA . ARG B 1 354 ? 31.312 16.5 27.641 1 96.19 354 ARG B CA 1
ATOM 8201 C C . ARG B 1 354 ? 31.688 17.453 28.766 1 96.19 354 ARG B C 1
ATOM 8203 O O . ARG B 1 354 ? 31.375 17.203 29.938 1 96.19 354 ARG B O 1
ATOM 8210 N N . LYS B 1 355 ? 32.406 18.484 28.359 1 96.31 355 LYS B N 1
ATOM 8211 C CA . LYS B 1 355 ? 32.812 19.469 29.359 1 96.31 355 LYS B CA 1
ATOM 8212 C C . LYS B 1 355 ? 31.578 20.109 30 1 96.31 355 LYS B C 1
ATOM 8214 O O . LYS B 1 355 ? 31.516 20.266 31.219 1 96.31 355 LYS B O 1
ATOM 8219 N N . TRP B 1 356 ? 30.688 20.5 29.234 1 95.75 356 TRP B N 1
ATOM 8220 C CA . TRP B 1 356 ? 29.469 21.125 29.719 1 95.75 356 TRP B CA 1
ATOM 8221 C C . TRP B 1 356 ? 28.703 20.203 30.672 1 95.75 356 TRP B C 1
ATOM 8223 O O . TRP B 1 356 ? 28.25 20.641 31.734 1 95.75 356 TRP B O 1
ATOM 8233 N N . ALA B 1 357 ? 28.562 18.984 30.297 1 94.88 357 ALA B N 1
ATOM 8234 C CA . ALA B 1 357 ? 27.859 17.984 31.109 1 94.88 357 ALA B CA 1
ATOM 8235 C C . ALA B 1 357 ? 28.562 17.797 32.469 1 94.88 357 ALA B C 1
ATOM 8237 O O . ALA B 1 357 ? 27.906 17.672 33.5 1 94.88 357 ALA B O 1
ATOM 8238 N N . GLY B 1 358 ? 29.875 17.719 32.375 1 92.25 358 GLY B N 1
ATOM 8239 C CA . GLY B 1 358 ? 30.641 17.609 33.625 1 92.25 358 GLY B CA 1
ATOM 8240 C C . GLY B 1 358 ? 30.453 18.781 34.562 1 92.25 358 GLY B C 1
ATOM 8241 O O . GLY B 1 358 ? 30.297 18.609 35.75 1 92.25 358 GLY B O 1
ATOM 8242 N N . ASP B 1 359 ? 30.469 19.953 33.969 1 91.88 359 ASP B N 1
ATOM 8243 C CA . ASP B 1 359 ? 30.281 21.172 34.781 1 91.88 359 ASP B CA 1
ATOM 8244 C C . ASP B 1 359 ? 28.891 21.203 35.406 1 91.88 359 ASP B C 1
ATOM 8246 O O . ASP B 1 359 ? 28.734 21.609 36.562 1 91.88 359 ASP B O 1
ATOM 8250 N N . TRP B 1 360 ? 27.938 20.766 34.625 1 91.19 360 TRP B N 1
ATOM 8251 C CA . TRP B 1 360 ? 26.562 20.734 35.156 1 91.19 360 TRP B CA 1
ATOM 8252 C C . TRP B 1 360 ? 26.453 19.719 36.281 1 91.19 360 TRP B C 1
ATOM 8254 O O . TRP B 1 360 ? 25.781 19.969 37.281 1 91.19 360 TRP B O 1
ATOM 8264 N N . ALA B 1 361 ? 27.016 18.609 36.062 1 85.38 361 ALA B N 1
ATOM 8265 C CA . ALA B 1 361 ? 26.953 17.562 37.062 1 85.38 361 ALA B CA 1
ATOM 8266 C C . ALA B 1 361 ? 27.547 18.031 38.406 1 85.38 361 ALA B C 1
ATOM 8268 O O . ALA B 1 361 ? 27.078 17.641 39.469 1 85.38 361 ALA B O 1
ATOM 8269 N N . ARG B 1 362 ? 28.484 18.812 38.312 1 84.31 362 ARG B N 1
ATOM 8270 C CA . ARG B 1 362 ? 29.125 19.328 39.531 1 84.31 362 ARG B CA 1
ATOM 8271 C C . ARG B 1 362 ? 28.219 20.328 40.25 1 84.31 362 ARG B C 1
ATOM 8273 O O . ARG B 1 362 ? 28.266 20.453 41.469 1 84.31 362 ARG B O 1
ATOM 8280 N N . GLN B 1 363 ? 27.484 20.938 39.406 1 78.44 363 GLN B N 1
ATOM 8281 C CA . GLN B 1 363 ? 26.578 21.953 39.969 1 78.44 363 GLN B CA 1
ATOM 8282 C C . GLN B 1 363 ? 25.25 21.344 40.375 1 78.44 363 GLN B C 1
ATOM 8284 O O . GLN B 1 363 ? 24.562 21.859 41.25 1 78.44 363 GLN B O 1
ATOM 8289 N N . ALA B 1 364 ? 24.656 20.375 39.531 1 61.69 364 ALA B N 1
ATOM 8290 C CA . ALA B 1 364 ? 23.297 19.828 39.5 1 61.69 364 ALA B CA 1
ATOM 8291 C C . ALA B 1 364 ? 22.953 19.156 40.812 1 61.69 364 ALA B C 1
ATOM 8293 O O . ALA B 1 364 ? 21.781 18.891 41.094 1 61.69 364 ALA B O 1
ATOM 8294 N N . ASN B 1 365 ? 23.891 18.547 41.688 1 54.88 365 ASN B N 1
ATOM 8295 C CA . ASN B 1 365 ? 23.344 18.047 42.938 1 54.88 365 ASN B CA 1
ATOM 8296 C C . ASN B 1 365 ? 22.188 18.891 43.438 1 54.88 365 ASN B C 1
ATOM 8298 O O . ASN B 1 365 ? 21.375 18.438 44.25 1 54.88 365 ASN B O 1
ATOM 8302 N N . ARG B 1 366 ? 21.953 20.031 42.844 1 49.78 366 ARG B N 1
ATOM 8303 C CA . ARG B 1 366 ? 20.953 20.906 43.438 1 49.78 366 ARG B CA 1
ATOM 8304 C C . ARG B 1 366 ? 19.672 20.906 42.625 1 49.78 366 ARG B C 1
ATOM 8306 O O . ARG B 1 366 ? 18.609 21.328 43.125 1 49.78 366 ARG B O 1
ATOM 8313 N N . HIS B 1 367 ? 19.562 20.562 41.344 1 57.38 367 HIS B N 1
ATOM 8314 C CA . HIS B 1 367 ? 18.359 20.938 40.625 1 57.38 367 HIS B CA 1
ATOM 8315 C C . HIS B 1 367 ? 17.609 19.703 40.125 1 57.38 367 HIS B C 1
ATOM 8317 O O . HIS B 1 367 ? 16.453 19.797 39.688 1 57.38 367 HIS B O 1
ATOM 8323 N N . GLY B 1 368 ? 18.031 18.453 40.469 1 70.19 368 GLY B N 1
ATOM 8324 C CA . GLY B 1 368 ? 17.328 17.219 40.125 1 70.19 368 GLY B CA 1
ATOM 8325 C C . GLY B 1 368 ? 17.156 16.984 38.656 1 70.19 368 GLY B C 1
ATOM 8326 O O . GLY B 1 368 ? 16.391 16.109 38.219 1 70.19 368 GLY B O 1
ATOM 8327 N N . THR B 1 369 ? 17.656 17.812 37.75 1 84.94 369 THR B N 1
ATOM 8328 C CA . THR B 1 369 ? 17.516 17.672 36.312 1 84.94 369 THR B CA 1
ATOM 8329 C C . THR B 1 369 ? 18.797 17.125 35.688 1 84.94 369 THR B C 1
ATOM 8331 O O . THR B 1 369 ? 19.906 17.5 36.094 1 84.94 369 THR B O 1
ATOM 8334 N N . SER B 1 370 ? 18.641 16.219 34.75 1 90.38 370 SER B N 1
ATOM 8335 C CA . SER B 1 370 ? 19.812 15.648 34.094 1 90.38 370 SER B CA 1
ATOM 8336 C C . SER B 1 370 ? 20.5 16.672 33.188 1 90.38 370 SER B C 1
ATOM 8338 O O . SER B 1 370 ? 19.875 17.656 32.781 1 90.38 370 SER B O 1
ATOM 8340 N N . TRP B 1 371 ? 21.844 16.484 32.969 1 92.88 371 TRP B N 1
ATOM 8341 C CA . TRP B 1 371 ? 22.562 17.391 32.062 1 92.88 371 TRP B CA 1
ATOM 8342 C C . TRP B 1 371 ? 21.906 17.438 30.688 1 92.88 371 TRP B C 1
ATOM 8344 O O . TRP B 1 371 ? 21.828 18.5 30.062 1 92.88 371 TRP B O 1
ATOM 8354 N N . LYS B 1 372 ? 21.453 16.297 30.188 1 94.88 372 LYS B N 1
ATOM 8355 C CA . LYS B 1 372 ? 20.844 16.203 28.875 1 94.88 372 LYS B CA 1
ATOM 8356 C C . LYS B 1 372 ? 19.562 17.031 28.797 1 94.88 372 LYS B C 1
ATOM 8358 O O . LYS B 1 372 ? 19.359 17.781 27.844 1 94.88 372 LYS B O 1
ATOM 8363 N N . GLU B 1 373 ? 18.75 16.906 29.859 1 94.25 373 GLU B N 1
ATOM 8364 C CA . GLU B 1 373 ? 17.5 17.656 29.906 1 94.25 373 GLU B CA 1
ATOM 8365 C C . GLU B 1 373 ? 17.766 19.156 29.984 1 94.25 373 GLU B C 1
ATOM 8367 O O . GLU B 1 373 ? 17.094 19.938 29.312 1 94.25 373 GLU B O 1
ATOM 8372 N N . GLN B 1 374 ? 18.719 19.469 30.781 1 94.12 374 GLN B N 1
ATOM 8373 C CA . GLN B 1 374 ? 19.062 20.875 30.922 1 94.12 374 GLN B CA 1
ATOM 8374 C C . GLN B 1 374 ? 19.578 21.453 29.609 1 94.12 374 GLN B C 1
ATOM 8376 O O . GLN B 1 374 ? 19.188 22.562 29.219 1 94.12 374 GLN B O 1
ATOM 8381 N N . LEU B 1 375 ? 20.469 20.75 29.016 1 96.56 375 LEU B N 1
ATOM 8382 C CA . LEU B 1 375 ? 21.062 21.234 27.766 1 96.56 375 LEU B CA 1
ATOM 8383 C C . LEU B 1 375 ? 20.016 21.312 26.656 1 96.56 375 LEU B C 1
ATOM 8385 O O . LEU B 1 375 ? 19.953 22.297 25.938 1 96.56 375 LEU B O 1
ATOM 8389 N N . GLN B 1 376 ? 19.188 20.266 26.484 1 97.56 376 GLN B N 1
ATOM 8390 C CA . GLN B 1 376 ? 18.125 20.281 25.5 1 97.56 376 GLN B CA 1
ATOM 8391 C C . GLN B 1 376 ? 17.125 21.391 25.781 1 97.56 376 GLN B C 1
ATOM 8393 O O . GLN B 1 376 ? 16.641 22.047 24.859 1 97.56 376 GLN B O 1
ATOM 8398 N N . GLY B 1 377 ? 16.781 21.547 27.031 1 96.75 377 GLY B N 1
ATOM 8399 C CA . GLY B 1 377 ? 15.883 22.625 27.422 1 96.75 377 GLY B CA 1
ATOM 8400 C C . GLY B 1 377 ? 16.422 24 27.078 1 96.75 377 GLY B C 1
ATOM 8401 O O . GLY B 1 377 ? 15.688 24.844 26.562 1 96.75 377 GLY B O 1
ATOM 8402 N N . THR B 1 378 ? 17.688 24.234 27.375 1 96.94 378 THR B N 1
ATOM 8403 C CA . THR B 1 378 ? 18.328 25.516 27.078 1 96.94 378 THR B CA 1
ATOM 8404 C C . THR B 1 378 ? 18.328 25.781 25.578 1 96.94 378 THR B C 1
ATOM 8406 O O . THR B 1 378 ? 18.016 26.891 25.125 1 96.94 378 THR B O 1
ATOM 8409 N N . PHE B 1 379 ? 18.688 24.75 24.781 1 98.06 379 PHE B N 1
ATOM 8410 C CA . PHE B 1 379 ? 18.641 24.844 23.328 1 98.06 379 PHE B CA 1
ATOM 8411 C C . PHE B 1 379 ? 17.234 25.203 22.844 1 98.06 379 PHE B C 1
ATOM 8413 O O . PHE B 1 379 ? 17.062 26.156 22.094 1 98.06 379 PHE B O 1
ATOM 8420 N N . THR B 1 380 ? 16.25 24.453 23.312 1 98.19 380 THR B N 1
ATOM 8421 C CA . THR B 1 380 ? 14.867 24.609 22.891 1 98.19 380 THR B CA 1
ATOM 8422 C C . THR B 1 380 ? 14.328 25.984 23.266 1 98.19 380 THR B C 1
ATOM 8424 O O . THR B 1 380 ? 13.609 26.625 22.484 1 98.19 380 THR B O 1
ATOM 8427 N N . GLN B 1 381 ? 14.648 26.406 24.484 1 97.56 381 GLN B N 1
ATOM 8428 C CA . GLN B 1 381 ? 14.203 27.719 24.938 1 97.56 381 GLN B CA 1
ATOM 8429 C C . GLN B 1 381 ? 14.727 28.828 24.016 1 97.56 381 GLN B C 1
ATOM 8431 O O . GLN B 1 381 ? 13.984 29.734 23.641 1 97.56 381 GLN B O 1
ATOM 8436 N N . ARG B 1 382 ? 15.984 28.75 23.688 1 98.06 382 ARG B N 1
ATOM 8437 C CA . ARG B 1 382 ? 16.594 29.75 22.828 1 98.06 382 ARG B CA 1
ATOM 8438 C C . ARG B 1 382 ? 15.922 29.75 21.453 1 98.06 382 ARG B C 1
ATOM 8440 O O . ARG B 1 382 ? 15.57 30.812 20.938 1 98.06 382 ARG B O 1
ATOM 8447 N N . VAL B 1 383 ? 15.719 28.594 20.875 1 98.5 383 VAL B N 1
ATOM 8448 C CA . VAL B 1 383 ? 15.133 28.484 19.547 1 98.5 383 VAL B CA 1
ATOM 8449 C C . VAL B 1 383 ? 13.672 28.906 19.578 1 98.5 383 VAL B C 1
ATOM 8451 O O . VAL B 1 383 ? 13.195 29.562 18.656 1 98.5 383 VAL B O 1
ATOM 8454 N N . ALA B 1 384 ? 12.977 28.547 20.641 1 97.94 384 ALA B N 1
ATOM 8455 C CA . ALA B 1 384 ? 11.578 28.938 20.781 1 97.94 384 ALA B CA 1
ATOM 8456 C C . ALA B 1 384 ? 11.445 30.469 20.812 1 97.94 384 ALA B C 1
ATOM 8458 O O . ALA B 1 384 ? 10.531 31.031 20.203 1 97.94 384 ALA B O 1
ATOM 8459 N N . ARG B 1 385 ? 12.312 31.094 21.531 1 97.19 385 ARG B N 1
ATOM 8460 C CA . ARG B 1 385 ? 12.289 32.562 21.609 1 97.19 385 ARG B CA 1
ATOM 8461 C C . ARG B 1 385 ? 12.539 33.188 20.234 1 97.19 385 ARG B C 1
ATOM 8463 O O . ARG B 1 385 ? 11.938 34.188 19.891 1 97.19 385 ARG B O 1
ATOM 8470 N N . MET B 1 386 ? 13.414 32.594 19.516 1 98.06 386 MET B N 1
ATOM 8471 C CA . MET B 1 386 ? 13.672 33.062 18.156 1 98.06 386 MET B CA 1
ATOM 8472 C C . MET B 1 386 ? 12.414 32.969 17.297 1 98.06 386 MET B C 1
ATOM 8474 O O . MET B 1 386 ? 12.055 33.906 16.594 1 98.06 386 MET B O 1
ATOM 8478 N N . ALA B 1 387 ? 11.75 31.797 17.344 1 98.06 387 ALA B N 1
ATOM 8479 C CA . ALA B 1 387 ? 10.516 31.594 16.578 1 98.06 387 ALA B CA 1
ATOM 8480 C C . ALA B 1 387 ? 9.461 32.625 16.984 1 98.06 387 ALA B C 1
ATOM 8482 O O . ALA B 1 387 ? 8.766 33.188 16.125 1 98.06 387 ALA B O 1
ATOM 8483 N N . GLN B 1 388 ? 9.375 32.938 18.281 1 96.5 388 GLN B N 1
ATOM 8484 C CA . GLN B 1 388 ? 8.391 33.875 18.812 1 96.5 388 GLN B CA 1
ATOM 8485 C C . GLN B 1 388 ? 8.672 35.281 18.328 1 96.5 388 GLN B C 1
ATOM 8487 O O . GLN B 1 388 ? 7.742 36.062 18.078 1 96.5 388 GLN B O 1
ATOM 8492 N N . ARG B 1 389 ? 9.898 35.594 18.203 1 96.81 389 ARG B N 1
ATOM 8493 C CA . ARG B 1 389 ? 10.273 36.906 17.688 1 96.81 389 ARG B CA 1
ATOM 8494 C C . ARG B 1 389 ? 9.82 37.062 16.234 1 96.81 389 ARG B C 1
ATOM 8496 O O . ARG B 1 389 ? 9.594 38.188 15.773 1 96.81 389 ARG B O 1
ATOM 8503 N N . HIS B 1 390 ? 9.625 35.969 15.586 1 96.62 390 HIS B N 1
ATOM 8504 C CA . HIS B 1 390 ? 9.141 36.031 14.211 1 96.62 390 HIS B CA 1
ATOM 8505 C C . HIS B 1 390 ? 7.633 35.812 14.156 1 96.62 390 HIS B C 1
ATOM 8507 O O . HIS B 1 390 ? 7.086 35.5 13.094 1 96.62 390 HIS B O 1
ATOM 8513 N N . GLY B 1 391 ? 7.031 35.875 15.32 1 95.25 391 GLY B N 1
ATOM 8514 C CA . GLY B 1 391 ? 5.582 35.844 15.375 1 95.25 391 GLY B CA 1
ATOM 8515 C C . GLY B 1 391 ? 5.004 34.438 15.367 1 95.25 391 GLY B C 1
ATOM 8516 O O . GLY B 1 391 ? 3.826 34.25 15.055 1 95.25 391 GLY B O 1
ATOM 8517 N N . LYS B 1 392 ? 5.828 33.469 15.711 1 97.5 392 LYS B N 1
ATOM 8518 C CA . LYS B 1 392 ? 5.355 32.094 15.625 1 97.5 392 LYS B CA 1
ATOM 8519 C C . LYS B 1 392 ? 5.082 31.531 17.016 1 97.5 392 LYS B C 1
ATOM 8521 O O . LYS B 1 392 ? 5.801 31.844 17.969 1 97.5 392 LYS B O 1
ATOM 8526 N N . ARG B 1 393 ? 4.027 30.766 17.062 1 97.25 393 ARG B N 1
ATOM 8527 C CA . ARG B 1 393 ? 3.805 29.859 18.188 1 97.25 393 ARG B CA 1
ATOM 8528 C C . ARG B 1 393 ? 4.508 28.531 17.984 1 97.25 393 ARG B C 1
ATOM 8530 O O . ARG B 1 393 ? 4.539 28.016 16.859 1 97.25 393 ARG B O 1
ATOM 8537 N N . VAL B 1 394 ? 5 27.969 19.062 1 98.19 394 VAL B N 1
ATOM 8538 C CA . VAL B 1 394 ? 5.914 26.844 18.922 1 98.19 394 VAL B CA 1
ATOM 8539 C C . VAL B 1 394 ? 5.195 25.547 19.281 1 98.19 394 VAL B C 1
ATOM 8541 O O . VAL B 1 394 ? 4.496 25.484 20.297 1 98.19 394 VAL B O 1
ATOM 8544 N N . ILE B 1 395 ? 5.336 24.516 18.406 1 98.75 395 ILE B N 1
ATOM 8545 C CA . ILE B 1 395 ? 4.934 23.141 18.688 1 98.75 395 ILE B CA 1
ATOM 8546 C C . ILE B 1 395 ? 6.172 22.281 18.891 1 98.75 395 ILE B C 1
ATOM 8548 O O . ILE B 1 395 ? 7.164 22.422 18.172 1 98.75 395 ILE B O 1
ATOM 8552 N N . LEU B 1 396 ? 6.156 21.406 19.922 1 98.56 396 LEU B N 1
ATOM 8553 C CA . LEU B 1 396 ? 7.191 20.422 20.172 1 98.56 396 LEU B CA 1
ATOM 8554 C C . LEU B 1 396 ? 6.59 19.016 20.297 1 98.56 396 LEU B C 1
ATOM 8556 O O . LEU B 1 396 ? 5.43 18.875 20.688 1 98.56 396 LEU B O 1
ATOM 8560 N N . TRP B 1 397 ? 7.355 18 19.938 1 98.25 397 TRP B N 1
ATOM 8561 C CA . TRP B 1 397 ? 6.973 16.641 20.297 1 98.25 397 TRP B CA 1
ATOM 8562 C C . TRP B 1 397 ? 7.055 16.422 21.797 1 98.25 397 TRP B C 1
ATOM 8564 O O . TRP B 1 397 ? 7.844 17.078 22.484 1 98.25 397 TRP B O 1
ATOM 8574 N N . ASP B 1 398 ? 6.391 15.477 22.312 1 96.69 398 ASP B N 1
ATOM 8575 C CA . ASP B 1 398 ? 6.191 15.352 23.75 1 96.69 398 ASP B CA 1
ATOM 8576 C C . ASP B 1 398 ? 7.457 14.844 24.438 1 96.69 398 ASP B C 1
ATOM 8578 O O . ASP B 1 398 ? 7.574 14.914 25.672 1 96.69 398 ASP B O 1
ATOM 8582 N N . ASP B 1 399 ? 8.484 14.391 23.656 1 93.56 399 ASP B N 1
ATOM 8583 C CA . ASP B 1 399 ? 9.797 14.039 24.188 1 93.56 399 ASP B CA 1
ATOM 8584 C C . ASP B 1 399 ? 10.422 15.227 24.922 1 93.56 399 ASP B C 1
ATOM 8586 O O . ASP B 1 399 ? 11.172 15.047 25.875 1 93.56 399 ASP B O 1
ATOM 8590 N N . ALA B 1 400 ? 10.062 16.391 24.516 1 95.19 400 ALA B N 1
ATOM 8591 C CA . ALA B 1 400 ? 10.766 17.594 24.953 1 95.19 400 ALA B CA 1
ATOM 8592 C C . ALA B 1 400 ? 10.133 18.156 26.219 1 95.19 400 ALA B C 1
ATOM 8594 O O . ALA B 1 400 ? 10.664 19.094 26.828 1 95.19 400 ALA B O 1
ATOM 8595 N N . MET B 1 401 ? 9.055 17.594 26.703 1 94.06 401 MET B N 1
ATOM 8596 C CA . MET B 1 401 ? 8.297 18.172 27.812 1 94.06 401 MET B CA 1
ATOM 8597 C C . MET B 1 401 ? 9.172 18.266 29.062 1 94.06 401 MET B C 1
ATOM 8599 O O . MET B 1 401 ? 9.148 19.297 29.75 1 94.06 401 MET B O 1
ATOM 8603 N N . GLU B 1 402 ? 9.953 17.25 29.328 1 91.94 402 GLU B N 1
ATOM 8604 C CA . GLU B 1 402 ? 10.812 17.266 30.5 1 91.94 402 GLU B CA 1
ATOM 8605 C C . GLU B 1 402 ? 11.938 18.281 30.359 1 91.94 402 GLU B C 1
ATOM 8607 O O . GLU B 1 402 ? 12.297 18.953 31.328 1 91.94 402 GLU B O 1
ATOM 8612 N N . ALA B 1 403 ? 12.398 18.359 29.156 1 94.12 403 ALA B N 1
ATOM 8613 C CA . ALA B 1 403 ? 13.508 19.266 28.906 1 94.12 403 ALA B CA 1
ATOM 8614 C C . ALA B 1 403 ? 13.07 20.719 29.078 1 94.12 403 ALA B C 1
ATOM 8616 O O . ALA B 1 403 ? 13.773 21.516 29.703 1 94.12 403 ALA B O 1
ATOM 8617 N N . VAL B 1 404 ? 11.961 21.109 28.547 1 95.06 404 VAL B N 1
ATOM 8618 C CA . VAL B 1 404 ? 11.523 22.5 28.625 1 95.06 404 VAL B CA 1
ATOM 8619 C C . VAL B 1 404 ? 11.094 22.812 30.062 1 95.06 404 VAL B C 1
ATOM 8621 O O . VAL B 1 404 ? 11.258 23.953 30.516 1 95.06 404 VAL B O 1
ATOM 8624 N N . ALA B 1 405 ? 10.594 21.859 30.781 1 91.88 405 ALA B N 1
ATOM 8625 C CA . ALA B 1 405 ? 10.281 22.047 32.188 1 91.88 405 ALA B CA 1
ATOM 8626 C C . ALA B 1 405 ? 11.547 22.312 33 1 91.88 405 ALA B C 1
ATOM 8628 O O . ALA B 1 405 ? 11.531 23.125 33.938 1 91.88 405 ALA B O 1
ATOM 8629 N N . ALA B 1 406 ? 12.562 21.672 32.625 1 90.56 406 ALA B N 1
ATOM 8630 C CA . ALA B 1 406 ? 13.828 21.781 33.344 1 90.56 406 ALA B CA 1
ATOM 8631 C C . ALA B 1 406 ? 14.352 23.219 33.312 1 90.56 406 ALA B C 1
ATOM 8633 O O . ALA B 1 406 ? 15.062 23.656 34.219 1 90.56 406 ALA B O 1
ATOM 8634 N N . VAL B 1 407 ? 14.031 23.953 32.344 1 93.44 407 VAL B N 1
ATOM 8635 C CA . VAL B 1 407 ? 14.547 25.312 32.219 1 93.44 407 VAL B CA 1
ATOM 8636 C C . VAL B 1 407 ? 13.445 26.312 32.531 1 93.44 407 VAL B C 1
ATOM 8638 O O . VAL B 1 407 ? 13.602 27.516 32.281 1 93.44 407 VAL B O 1
ATOM 8641 N N . GLY B 1 408 ? 12.32 25.906 32.875 1 91.75 408 GLY B N 1
ATOM 8642 C CA . GLY B 1 408 ? 11.273 26.75 33.406 1 91.75 408 GLY B CA 1
ATOM 8643 C C . GLY B 1 408 ? 10.453 27.453 32.344 1 91.75 408 GLY B C 1
ATOM 8644 O O . GLY B 1 408 ? 9.914 28.547 32.594 1 91.75 408 GLY B O 1
ATOM 8645 N N . MET B 1 409 ? 10.383 26.875 31.188 1 93 409 MET B N 1
ATOM 8646 C CA . MET B 1 409 ? 9.539 27.5 30.188 1 93 409 MET B CA 1
ATOM 8647 C C . MET B 1 409 ? 8.07 27.422 30.578 1 93 409 MET B C 1
ATOM 8649 O O . MET B 1 409 ? 7.613 26.406 31.109 1 93 409 MET B O 1
ATOM 8653 N N . LYS B 1 410 ? 7.426 28.562 30.297 1 90 410 LYS B N 1
ATOM 8654 C CA . LYS B 1 410 ? 6 28.609 30.609 1 90 410 LYS B CA 1
ATOM 8655 C C . LYS B 1 410 ? 5.219 27.641 29.719 1 90 410 LYS B C 1
ATOM 8657 O O . LYS B 1 410 ? 5.23 27.781 28.484 1 90 410 LYS B O 1
ATOM 8662 N N . PRO B 1 411 ? 4.523 26.797 30.297 1 87.5 411 PRO B N 1
ATOM 8663 C CA . PRO B 1 411 ? 3.818 25.781 29.484 1 87.5 411 PRO B CA 1
ATOM 8664 C C . PRO B 1 411 ? 2.828 26.406 28.5 1 87.5 411 PRO B C 1
ATOM 8666 O O . PRO B 1 411 ? 2.713 25.938 27.375 1 87.5 411 PRO B O 1
ATOM 8669 N N . ALA B 1 412 ? 2.197 27.453 28.875 1 85.81 412 ALA B N 1
ATOM 8670 C CA . ALA B 1 412 ? 1.163 28.062 28.047 1 85.81 412 ALA B CA 1
ATOM 8671 C C . ALA B 1 412 ? 1.76 28.656 26.766 1 85.81 412 ALA B C 1
ATOM 8673 O O . ALA B 1 412 ? 1.036 28.938 25.812 1 85.81 412 ALA B O 1
ATOM 8674 N N . SER B 1 413 ? 3.01 28.688 26.75 1 87.81 413 SER B N 1
ATOM 8675 C CA . SER B 1 413 ? 3.676 29.281 25.594 1 87.81 413 SER B CA 1
ATOM 8676 C C . SER B 1 413 ? 4.02 28.219 24.547 1 87.81 413 SER B C 1
ATOM 8678 O O . SER B 1 413 ? 4.496 28.531 23.469 1 87.81 413 SER B O 1
ATOM 8680 N N . LEU B 1 414 ? 3.789 27.031 24.922 1 95.75 414 LEU B N 1
ATOM 8681 C CA . LEU B 1 414 ? 4.184 25.922 24.062 1 95.75 414 LEU B CA 1
ATOM 8682 C C . LEU B 1 414 ? 2.992 25.016 23.766 1 95.75 414 LEU B C 1
ATOM 8684 O O . LEU B 1 414 ? 2.145 24.797 24.641 1 95.75 414 LEU B O 1
ATOM 8688 N N . THR B 1 415 ? 2.893 24.594 22.562 1 98.25 415 THR B N 1
ATOM 8689 C CA . THR B 1 415 ? 1.987 23.516 22.188 1 98.25 415 THR B CA 1
ATOM 8690 C C . THR B 1 415 ? 2.738 22.203 22.062 1 98.25 415 THR B C 1
ATOM 8692 O O . THR B 1 415 ? 3.807 22.141 21.453 1 98.25 415 THR B O 1
ATOM 8695 N N . ILE B 1 416 ? 2.186 21.125 22.719 1 98.25 416 ILE B N 1
ATOM 8696 C CA . ILE B 1 416 ? 2.836 19.828 22.719 1 98.25 416 ILE B CA 1
ATOM 8697 C C . ILE B 1 416 ? 2.055 18.875 21.812 1 98.25 416 ILE B C 1
ATOM 8699 O O . ILE B 1 416 ? 0.854 18.656 22.016 1 98.25 416 ILE B O 1
ATOM 8703 N N . ALA B 1 417 ? 2.713 18.391 20.781 1 98.25 417 ALA B N 1
ATOM 8704 C CA . ALA B 1 417 ? 2.176 17.281 20 1 98.25 417 ALA B CA 1
ATOM 8705 C C . ALA B 1 417 ? 2.535 15.938 20.641 1 98.25 417 ALA B C 1
ATOM 8707 O O . ALA B 1 417 ? 3.711 15.562 20.703 1 98.25 417 ALA B O 1
ATOM 8708 N N . VAL B 1 418 ? 1.553 15.164 21.047 1 97.19 418 VAL B N 1
ATOM 8709 C CA . VAL B 1 418 ? 1.775 13.938 21.797 1 97.19 418 VAL B CA 1
ATOM 8710 C C . VAL B 1 418 ? 1.744 12.734 20.859 1 97.19 418 VAL B C 1
ATOM 8712 O O . VAL B 1 418 ? 0.679 12.352 20.375 1 97.19 418 VAL B O 1
ATOM 8715 N N . TRP B 1 419 ? 2.938 12.156 20.656 1 95.38 419 TRP B N 1
ATOM 8716 C CA . TRP B 1 419 ? 2.979 11.016 19.75 1 95.38 419 TRP B CA 1
ATOM 8717 C C . TRP B 1 419 ? 3.197 9.719 20.516 1 95.38 419 TRP B C 1
ATOM 8719 O O . TRP B 1 419 ? 2.896 8.633 20.016 1 95.38 419 TRP B O 1
ATOM 8729 N N . ARG B 1 420 ? 3.594 9.672 21.766 1 90.94 420 ARG B N 1
ATOM 8730 C CA . ARG B 1 420 ? 4.059 8.477 22.469 1 90.94 420 ARG B CA 1
ATOM 8731 C C . ARG B 1 420 ? 2.908 7.781 23.188 1 90.94 420 ARG B C 1
ATOM 8733 O O . ARG B 1 420 ? 3.123 6.816 23.922 1 90.94 420 ARG B O 1
ATOM 8740 N N . ASP B 1 421 ? 1.694 8.297 23 1 86.5 421 ASP B N 1
ATOM 8741 C CA . ASP B 1 421 ? 0.527 7.578 23.5 1 86.5 421 ASP B CA 1
ATOM 8742 C C . ASP B 1 421 ? 0.212 6.367 22.625 1 86.5 421 ASP B C 1
ATOM 8744 O O . ASP B 1 421 ? 0.243 6.461 21.406 1 86.5 421 ASP B O 1
ATOM 8748 N N . TRP B 1 422 ? -0.013 5.172 23.344 1 79.19 422 TRP B N 1
ATOM 8749 C CA . TRP B 1 422 ? -0.361 3.949 22.625 1 79.19 422 TRP B CA 1
ATOM 8750 C C . TRP B 1 422 ? -1.353 3.111 23.422 1 79.19 422 TRP B C 1
ATOM 8752 O O . TRP B 1 422 ? -1.763 3.504 24.516 1 79.19 422 TRP B O 1
ATOM 8762 N N . VAL B 1 423 ? -1.78 2.014 22.953 1 67 423 VAL B N 1
ATOM 8763 C CA . VAL B 1 423 ? -2.891 1.191 23.438 1 67 423 VAL B CA 1
ATOM 8764 C C . VAL B 1 423 ? -2.795 1.012 24.938 1 67 423 VAL B C 1
ATOM 8766 O O . VAL B 1 423 ? -3.783 1.193 25.656 1 67 423 VAL B O 1
ATOM 8769 N N . LYS B 1 424 ? -1.748 0.631 25.484 1 58.47 424 LYS B N 1
ATOM 8770 C CA . LYS B 1 424 ? -1.705 0.32 26.906 1 58.47 424 LYS B CA 1
ATOM 8771 C C . LYS B 1 424 ? -1.695 1.594 27.75 1 58.47 424 LYS B C 1
ATOM 8773 O O . LYS B 1 424 ? -2.066 1.571 28.922 1 58.47 424 LYS B O 1
ATOM 8778 N N . ARG B 1 425 ? -1.388 2.594 27.219 1 66.69 425 ARG B N 1
ATOM 8779 C CA . ARG B 1 425 ? -1.287 3.885 27.891 1 66.69 425 ARG B CA 1
ATOM 8780 C C . ARG B 1 425 ? -1.84 5.004 27.016 1 66.69 425 ARG B C 1
ATOM 8782 O O . ARG B 1 425 ? -1.151 5.996 26.766 1 66.69 425 ARG B O 1
ATOM 8789 N N . TYR B 1 426 ? -3.152 4.879 26.672 1 66.75 426 TYR B N 1
ATOM 8790 C CA . TYR B 1 426 ? -3.758 5.562 25.547 1 66.75 426 TYR B CA 1
ATOM 8791 C C . TYR B 1 426 ? -3.697 7.078 25.719 1 66.75 426 TYR B C 1
ATOM 8793 O O . TYR B 1 426 ? -3.596 7.82 24.75 1 66.75 426 TYR B O 1
ATOM 8801 N N . HIS B 1 427 ? -3.619 7.574 27.016 1 81.44 427 HIS B N 1
ATOM 8802 C CA . HIS B 1 427 ? -3.766 9.023 27.125 1 81.44 427 HIS B CA 1
ATOM 8803 C C . HIS B 1 427 ? -2.857 9.594 28.203 1 81.44 427 HIS B C 1
ATOM 8805 O O . HIS B 1 427 ? -3.053 10.727 28.656 1 81.44 427 HIS B O 1
ATOM 8811 N N . GLU B 1 428 ? -1.846 8.867 28.531 1 89.69 428 GLU B N 1
ATOM 8812 C CA . GLU B 1 428 ? -1.026 9.273 29.672 1 89.69 428 GLU B CA 1
ATOM 8813 C C . GLU B 1 428 ? -0.243 10.547 29.359 1 89.69 428 GLU B C 1
ATOM 8815 O O . GLU B 1 428 ? -0.29 11.508 30.125 1 89.69 428 GLU B O 1
ATOM 8820 N N . ARG B 1 429 ? 0.405 10.578 28.266 1 93.88 429 ARG B N 1
ATOM 8821 C CA . ARG B 1 429 ? 1.229 11.727 27.906 1 93.88 429 ARG B CA 1
ATOM 8822 C C . ARG B 1 429 ? 0.363 12.945 27.578 1 93.88 429 ARG B C 1
ATOM 8824 O O . ARG B 1 429 ? 0.724 14.078 27.906 1 93.88 429 ARG B O 1
ATOM 8831 N N . ARG B 1 430 ? -0.745 12.68 26.953 1 94.38 430 ARG B N 1
ATOM 8832 C CA . ARG B 1 430 ? -1.715 13.734 26.672 1 94.38 430 ARG B CA 1
ATOM 8833 C C . ARG B 1 430 ? -2.178 14.414 27.953 1 94.38 430 ARG B C 1
ATOM 8835 O O . ARG B 1 430 ? -2.121 15.641 28.078 1 94.38 430 ARG B O 1
ATOM 8842 N N . ASP B 1 431 ? -2.566 13.602 28.938 1 94.12 431 ASP B N 1
ATOM 8843 C CA . ASP B 1 431 ? -3.098 14.133 30.203 1 94.12 431 ASP B CA 1
ATOM 8844 C C . ASP B 1 431 ? -2.012 14.852 31 1 94.12 431 ASP B C 1
ATOM 8846 O O . ASP B 1 431 ? -2.279 15.875 31.625 1 94.12 431 ASP B O 1
ATOM 8850 N N . GLN B 1 432 ? -0.861 14.328 30.922 1 94.5 432 GLN B N 1
ATOM 8851 C CA . GLN B 1 432 ? 0.26 14.984 31.594 1 94.5 432 GLN B CA 1
ATOM 8852 C C . GLN B 1 432 ? 0.519 16.359 31 1 94.5 432 GLN B C 1
ATOM 8854 O O . GLN B 1 432 ? 0.712 17.344 31.734 1 94.5 432 GLN B O 1
ATOM 8859 N N . ALA B 1 433 ? 0.533 16.469 29.672 1 96.56 433 ALA B N 1
ATOM 8860 C CA . ALA B 1 433 ? 0.764 17.75 29.016 1 96.56 433 ALA B CA 1
ATOM 8861 C C . ALA B 1 433 ? -0.323 18.766 29.375 1 96.56 433 ALA B C 1
ATOM 8863 O O . ALA B 1 433 ? -0.031 19.922 29.641 1 96.56 433 ALA B O 1
ATOM 8864 N N . LEU B 1 434 ? -1.562 18.297 29.438 1 96.12 434 LEU B N 1
ATOM 8865 C CA . LEU B 1 434 ? -2.684 19.156 29.781 1 96.12 434 LEU B CA 1
ATOM 8866 C C . LEU B 1 434 ? -2.582 19.625 31.234 1 96.12 434 LEU B C 1
ATOM 8868 O O . LEU B 1 434 ? -2.828 20.797 31.531 1 96.12 434 LEU B O 1
ATOM 8872 N N . LEU B 1 435 ? -2.189 18.719 32.094 1 94.88 435 LEU B N 1
ATOM 8873 C CA . LEU B 1 435 ? -2.049 19.047 33.5 1 94.88 435 LEU B CA 1
ATOM 8874 C C . LEU B 1 435 ? -0.965 20.109 33.719 1 94.88 435 LEU B C 1
ATOM 8876 O O . LEU B 1 435 ? -1.077 20.938 34.625 1 94.88 435 LEU B O 1
ATOM 8880 N N . LEU B 1 436 ? 0.039 20.062 32.938 1 94.69 436 LEU B N 1
ATOM 8881 C CA . LEU B 1 436 ? 1.149 21 33.031 1 94.69 436 LEU B CA 1
ATOM 8882 C C . LEU B 1 436 ? 0.773 22.359 32.438 1 94.69 436 LEU B C 1
ATOM 8884 O O . LEU B 1 436 ? 1.487 23.344 32.656 1 94.69 436 LEU B O 1
ATOM 8888 N N . GLY B 1 437 ? -0.313 22.406 31.672 1 95.88 437 GLY B N 1
ATOM 8889 C CA . GLY B 1 437 ? -0.809 23.672 31.188 1 95.88 437 GLY B CA 1
ATOM 8890 C C . GLY B 1 437 ? -0.466 23.938 29.734 1 95.88 437 GLY B C 1
ATOM 8891 O O . GLY B 1 437 ? -0.626 25.047 29.25 1 95.88 437 GLY B O 1
ATOM 8892 N N . HIS B 1 438 ? 0.001 22.938 29.016 1 97.44 438 HIS B N 1
ATOM 8893 C CA . HIS B 1 438 ? 0.323 23.078 27.594 1 97.44 438 HIS B CA 1
ATOM 8894 C C . HIS B 1 438 ? -0.931 22.984 26.734 1 97.44 438 HIS B C 1
ATOM 8896 O O . HIS B 1 438 ? -1.904 22.328 27.125 1 97.44 438 HIS B O 1
ATOM 8902 N N . ASP B 1 439 ? -0.984 23.688 25.609 1 97.69 439 ASP B N 1
ATOM 8903 C CA . ASP B 1 439 ? -1.87 23.266 24.516 1 97.69 439 ASP B CA 1
ATOM 8904 C C . ASP B 1 439 ? -1.429 21.922 23.938 1 97.69 439 ASP B C 1
ATOM 8906 O O . ASP B 1 439 ? -0.234 21.625 23.906 1 97.69 439 ASP B O 1
ATOM 8910 N N . VAL B 1 440 ? -2.447 21.125 23.562 1 97.81 440 VAL B N 1
ATOM 8911 C CA . VAL B 1 440 ? -2.088 19.766 23.188 1 97.81 440 VAL B CA 1
ATOM 8912 C C . VAL B 1 440 ? -2.701 19.422 21.844 1 97.81 440 VAL B C 1
ATOM 8914 O O . VAL B 1 440 ? -3.879 19.688 21.594 1 97.81 440 VAL B O 1
ATOM 8917 N N . ILE B 1 441 ? -1.901 18.906 20.922 1 98.06 441 ILE B N 1
ATOM 8918 C CA . ILE B 1 441 ? -2.311 18.219 19.703 1 98.06 441 ILE B CA 1
ATOM 8919 C C . ILE B 1 441 ? -2.076 16.719 19.859 1 98.06 441 ILE B C 1
ATOM 8921 O O . ILE B 1 441 ? -0.95 16.281 20.109 1 98.06 441 ILE B O 1
ATOM 8925 N N . TRP B 1 442 ? -3.09 15.93 19.719 1 96.81 442 TRP B N 1
ATOM 8926 C CA . TRP B 1 442 ? -2.963 14.492 19.922 1 96.81 442 TRP B CA 1
ATOM 8927 C C . TRP B 1 442 ? -2.551 13.789 18.641 1 96.81 442 TRP B C 1
ATOM 8929 O O . TRP B 1 442 ? -3.385 13.547 17.766 1 96.81 442 TRP B O 1
ATOM 8939 N N . ALA B 1 443 ? -1.316 13.477 18.484 1 96.69 443 ALA B N 1
ATOM 8940 C CA . ALA B 1 443 ? -0.728 12.758 17.359 1 96.69 443 ALA B CA 1
ATOM 8941 C C . ALA B 1 443 ? -0.32 11.344 17.75 1 96.69 443 ALA B C 1
ATOM 8943 O O . ALA B 1 443 ? 0.774 10.883 17.422 1 96.69 443 ALA B O 1
ATOM 8944 N N . SER B 1 444 ? -1.141 10.664 18.406 1 92.81 444 SER B N 1
ATOM 8945 C CA . SER B 1 444 ? -0.885 9.398 19.078 1 92.81 444 SER B CA 1
ATOM 8946 C C . SER B 1 444 ? -0.45 8.312 18.094 1 92.81 444 SER B C 1
ATOM 8948 O O . SER B 1 444 ? -0.872 8.32 16.938 1 92.81 444 SER B O 1
ATOM 8950 N N . LEU B 1 445 ? 0.281 7.324 18.641 1 92 445 LEU B N 1
ATOM 8951 C CA . LEU B 1 445 ? 0.693 6.141 17.891 1 92 445 LEU B CA 1
ATOM 8952 C C . LEU B 1 445 ? -0.52 5.34 17.438 1 92 445 LEU B C 1
ATOM 8954 O O . LEU B 1 445 ? -0.426 4.555 16.484 1 92 445 LEU B O 1
ATOM 8958 N N . ASN B 1 446 ? -1.601 5.574 18.031 1 91.19 446 ASN B N 1
ATOM 8959 C CA . ASN B 1 446 ? -2.826 4.91 17.609 1 91.19 446 ASN B CA 1
ATOM 8960 C C . ASN B 1 446 ? -3.293 5.41 16.25 1 91.19 446 ASN B C 1
ATOM 8962 O O . ASN B 1 446 ? -4.059 4.73 15.555 1 91.19 446 ASN B O 1
ATOM 8966 N N . TRP B 1 447 ? -2.898 6.566 15.859 1 95.19 447 TRP B N 1
ATOM 8967 C CA . TRP B 1 447 ? -3.256 7.156 14.578 1 95.19 447 TRP B CA 1
ATOM 8968 C C . TRP B 1 447 ? -2.035 7.266 13.664 1 95.19 447 TRP B C 1
ATOM 8970 O O . TRP B 1 447 ? -2.027 8.055 12.719 1 95.19 447 TRP B O 1
ATOM 8980 N N . TYR B 1 448 ? -0.988 6.434 14.039 1 94.38 448 TYR B N 1
ATOM 8981 C CA . TYR B 1 448 ? 0.259 6.375 13.281 1 94.38 448 TYR B CA 1
ATOM 8982 C C . TYR B 1 448 ? 0.086 5.562 12.008 1 94.38 448 TYR B C 1
ATOM 8984 O O . TYR B 1 448 ? -0.197 4.363 12.062 1 94.38 448 TYR B O 1
ATOM 8992 N N . GLN B 1 449 ? 0.352 6.176 10.852 1 93.75 449 GLN B N 1
ATOM 8993 C CA . GLN B 1 449 ? 0.03 5.594 9.555 1 93.75 449 GLN B CA 1
ATOM 8994 C C . GLN B 1 449 ? 1.027 4.5 9.18 1 93.75 449 GLN B C 1
ATOM 8996 O O . GLN B 1 449 ? 0.744 3.662 8.32 1 93.75 449 GLN B O 1
ATOM 9001 N N . ASP B 1 450 ? 2.188 4.414 9.727 1 89.19 450 ASP B N 1
ATOM 9002 C CA . ASP B 1 450 ? 3.23 3.5 9.266 1 89.19 450 ASP B CA 1
ATOM 9003 C C . ASP B 1 450 ? 3.25 2.229 10.117 1 89.19 450 ASP B C 1
ATOM 9005 O O . ASP B 1 450 ? 4.035 1.314 9.852 1 89.19 450 ASP B O 1
ATOM 9009 N N . LEU B 1 451 ? 2.395 2.15 11.086 1 85.25 451 LEU B N 1
ATOM 9010 C CA . LEU B 1 451 ? 2.262 0.904 11.828 1 85.25 451 LEU B CA 1
ATOM 9011 C C . LEU B 1 451 ? 1.327 -0.064 11.117 1 85.25 451 LEU B C 1
ATOM 9013 O O . LEU B 1 451 ? 0.167 0.264 10.852 1 85.25 451 LEU B O 1
ATOM 9017 N N . PRO B 1 452 ? 1.755 -1.229 10.812 1 76.88 452 PRO B N 1
ATOM 9018 C CA . PRO B 1 452 ? 0.96 -2.164 10.008 1 76.88 452 PRO B CA 1
ATOM 9019 C C . PRO B 1 452 ? -0.36 -2.539 10.68 1 76.88 452 PRO B C 1
ATOM 9021 O O . PRO B 1 452 ? -1.354 -2.791 9.992 1 76.88 452 PRO B O 1
ATOM 9024 N N . GLY B 1 453 ? -0.454 -2.582 11.891 1 81 453 GLY B N 1
ATOM 9025 C CA . GLY B 1 453 ? -1.665 -2.973 12.594 1 81 453 GLY B CA 1
ATOM 9026 C C . GLY B 1 453 ? -2.701 -1.866 12.656 1 81 453 GLY B C 1
ATOM 9027 O O . GLY B 1 453 ? -3.865 -2.117 12.977 1 81 453 GLY B O 1
ATOM 9028 N N . ASN B 1 454 ? -2.326 -0.682 12.281 1 88.69 454 ASN B N 1
ATOM 9029 C CA . ASN B 1 454 ? -3.244 0.453 12.328 1 88.69 454 ASN B CA 1
ATOM 9030 C C . ASN B 1 454 ? -4.098 0.531 11.062 1 88.69 454 ASN B C 1
ATOM 9032 O O . ASN B 1 454 ? -3.922 1.436 10.242 1 88.69 454 ASN B O 1
ATOM 9036 N N . THR B 1 455 ? -5.059 -0.409 10.977 1 90.5 455 THR B N 1
ATOM 9037 C CA . THR B 1 455 ? -6.043 -0.349 9.906 1 90.5 455 THR B CA 1
ATOM 9038 C C . THR B 1 455 ? -7.105 0.703 10.203 1 90.5 455 THR B C 1
ATOM 9040 O O . THR B 1 455 ? -7.16 1.242 11.305 1 90.5 455 THR B O 1
ATOM 9043 N N . TRP B 1 456 ? -7.922 1.054 9.195 1 93.75 456 TRP B N 1
ATOM 9044 C CA . TRP B 1 456 ? -8.875 2.15 9.359 1 93.75 456 TRP B CA 1
ATOM 9045 C C . TRP B 1 456 ? -9.82 1.879 10.531 1 93.75 456 TRP B C 1
ATOM 9047 O O . TRP B 1 456 ? -10.172 2.793 11.273 1 93.75 456 TRP B O 1
ATOM 9057 N N . ASP B 1 457 ? -10.25 0.599 10.703 1 92.19 457 ASP B N 1
ATOM 9058 C CA . ASP B 1 457 ? -11.227 0.267 11.742 1 92.19 457 ASP B CA 1
ATOM 9059 C C . ASP B 1 457 ? -10.609 0.373 13.133 1 92.19 457 ASP B C 1
ATOM 9061 O O . ASP B 1 457 ? -11.266 0.801 14.078 1 92.19 457 ASP B O 1
ATOM 9065 N N . VAL B 1 458 ? -9.32 0 13.234 1 91.88 458 VAL B N 1
ATOM 9066 C CA . VAL B 1 458 ? -8.594 0.14 14.492 1 91.88 458 VAL B CA 1
ATOM 9067 C C . VAL B 1 458 ? -8.469 1.618 14.852 1 91.88 458 VAL B C 1
ATOM 9069 O O . VAL B 1 458 ? -8.734 2.014 15.992 1 91.88 458 VAL B O 1
ATOM 9072 N N . MET B 1 459 ? -8.148 2.453 13.898 1 94.62 459 MET B N 1
ATOM 9073 C CA . MET B 1 459 ? -7.984 3.889 14.117 1 94.62 459 MET B CA 1
ATOM 9074 C C . MET B 1 459 ? -9.328 4.547 14.414 1 94.62 459 MET B C 1
ATOM 9076 O O . MET B 1 459 ? -9.391 5.492 15.203 1 94.62 459 MET B O 1
ATOM 9080 N N . TYR B 1 460 ? -10.344 3.986 13.805 1 95.62 460 TYR B N 1
ATOM 9081 C CA . TYR B 1 460 ? -11.688 4.535 13.938 1 95.62 460 TYR B CA 1
ATOM 9082 C C . TYR B 1 460 ? -12.227 4.316 15.352 1 95.62 460 TYR B C 1
ATOM 9084 O O . TYR B 1 460 ? -13.008 5.125 15.852 1 95.62 460 TYR B O 1
ATOM 9092 N N . LYS B 1 461 ? -11.734 3.283 16 1 93 461 LYS B N 1
ATOM 9093 C CA . LYS B 1 461 ? -12.273 2.871 17.297 1 93 461 LYS B CA 1
ATOM 9094 C C . LYS B 1 461 ? -11.516 3.527 18.453 1 93 461 LYS B C 1
ATOM 9096 O O . LYS B 1 461 ? -11.898 3.391 19.609 1 93 461 LYS B O 1
ATOM 9101 N N . VAL B 1 462 ? -10.492 4.281 18.125 1 92.12 462 VAL B N 1
ATOM 9102 C CA . VAL B 1 462 ? -9.695 4.902 19.172 1 92.12 462 VAL B CA 1
ATOM 9103 C C . VAL B 1 462 ? -10.578 5.809 20.031 1 92.12 462 VAL B C 1
ATOM 9105 O O . VAL B 1 462 ? -11.305 6.656 19.5 1 92.12 462 VAL B O 1
ATOM 9108 N N . PRO B 1 463 ? -10.547 5.598 21.328 1 90.25 463 PRO B N 1
ATOM 9109 C CA . PRO B 1 463 ? -11.383 6.445 22.188 1 90.25 463 PRO B CA 1
ATOM 9110 C C . PRO B 1 463 ? -10.961 7.91 22.156 1 90.25 463 PRO B C 1
ATOM 9112 O O . PRO B 1 463 ? -9.773 8.211 22.297 1 90.25 463 PRO B O 1
ATOM 9115 N N . LEU B 1 464 ? -11.875 8.727 21.891 1 90.44 464 LEU B N 1
ATOM 9116 C CA . LEU B 1 464 ? -11.711 10.18 21.906 1 90.44 464 LEU B CA 1
ATOM 9117 C C . LEU B 1 464 ? -12.789 10.836 22.75 1 90.44 464 LEU B C 1
ATOM 9119 O O . LEU B 1 464 ? -13.984 10.594 22.547 1 90.44 464 LEU B O 1
ATOM 9123 N N . PRO B 1 465 ? -12.375 11.57 23.75 1 89.44 465 PRO B N 1
ATOM 9124 C CA . PRO B 1 465 ? -13.398 12.242 24.562 1 89.44 465 PRO B CA 1
ATOM 9125 C C . PRO B 1 465 ? -14.195 13.273 23.766 1 89.44 465 PRO B C 1
ATOM 9127 O O . PRO B 1 465 ? -13.742 13.719 22.703 1 89.44 465 PRO B O 1
ATOM 9130 N N . LYS B 1 466 ? -15.352 13.609 24.375 1 92.25 466 LYS B N 1
ATOM 9131 C CA . LYS B 1 466 ? -16.109 14.719 23.812 1 92.25 466 LYS B CA 1
ATOM 9132 C C . LYS B 1 466 ? -15.414 16.047 24.062 1 92.25 466 LYS B C 1
ATOM 9134 O O . LYS B 1 466 ? -14.844 16.266 25.141 1 92.25 466 LYS B O 1
ATOM 9139 N N . ALA B 1 467 ? -15.523 16.875 23.109 1 92.5 467 ALA B N 1
ATOM 9140 C CA . ALA B 1 467 ? -14.844 18.156 23.219 1 92.5 467 ALA B CA 1
ATOM 9141 C C . ALA B 1 467 ? -15.32 18.938 24.438 1 92.5 467 ALA B C 1
ATOM 9143 O O . ALA B 1 467 ? -14.531 19.625 25.094 1 92.5 467 ALA B O 1
ATOM 9144 N N . GLU B 1 468 ? -16.578 18.844 24.781 1 93.25 468 GLU B N 1
ATOM 9145 C CA . GLU B 1 468 ? -17.156 19.609 25.875 1 93.25 468 GLU B CA 1
ATOM 9146 C C . GLU B 1 468 ? -16.594 19.172 27.219 1 93.25 468 GLU B C 1
ATOM 9148 O O . GLU B 1 468 ? -16.656 19.906 28.203 1 93.25 468 GLU B O 1
ATOM 9153 N N . THR B 1 469 ? -16 18 27.203 1 94.31 469 THR B N 1
ATOM 9154 C CA . THR B 1 469 ? -15.492 17.453 28.469 1 94.31 469 THR B CA 1
ATOM 9155 C C . THR B 1 469 ? -14 17.734 28.594 1 94.31 469 THR B C 1
ATOM 9157 O O . THR B 1 469 ? -13.391 17.406 29.625 1 94.31 469 THR B O 1
ATOM 9160 N N . MET B 1 470 ? -13.453 18.312 27.641 1 94.94 470 MET B N 1
ATOM 9161 C CA . MET B 1 470 ? -12.008 18.531 27.641 1 94.94 470 MET B CA 1
ATOM 9162 C C . MET B 1 470 ? -11.688 20.016 27.781 1 94.94 470 MET B C 1
ATOM 9164 O O . MET B 1 470 ? -12.477 20.875 27.375 1 94.94 470 MET B O 1
ATOM 9168 N N . PRO B 1 471 ? -10.5 20.297 28.391 1 95.44 471 PRO B N 1
ATOM 9169 C CA . PRO B 1 471 ? -10.086 21.703 28.422 1 95.44 471 PRO B CA 1
ATOM 9170 C C . PRO B 1 471 ? -9.875 22.266 27.016 1 95.44 471 PRO B C 1
ATOM 9172 O O . PRO B 1 471 ? -9.578 21.531 26.078 1 95.44 471 PRO B O 1
ATOM 9175 N N . LYS B 1 472 ? -9.977 23.578 26.922 1 95.12 472 LYS B N 1
ATOM 9176 C CA . LYS B 1 472 ? -9.805 24.266 25.641 1 95.12 472 LYS B CA 1
ATOM 9177 C C . LYS B 1 472 ? -8.383 24.094 25.109 1 95.12 472 LYS B C 1
ATOM 9179 O O . LYS B 1 472 ? -8.141 24.25 23.922 1 95.12 472 LYS B O 1
ATOM 9184 N N . SER B 1 473 ? -7.48 23.734 26.031 1 96.69 473 SER B N 1
ATOM 9185 C CA . SER B 1 473 ? -6.082 23.531 25.672 1 96.69 473 SER B CA 1
ATOM 9186 C C . SER B 1 473 ? -5.895 22.25 24.859 1 96.69 473 SER B C 1
ATOM 9188 O O . SER B 1 473 ? -4.84 22.031 24.266 1 96.69 473 SER B O 1
ATOM 9190 N N . PHE B 1 474 ? -6.867 21.406 24.922 1 97.12 474 PHE B N 1
ATOM 9191 C CA . PHE B 1 474 ? -6.855 20.281 24 1 97.12 474 PHE B CA 1
ATOM 9192 C C . PHE B 1 474 ? -7.391 20.688 22.625 1 97.12 474 PHE B C 1
ATOM 9194 O O . PHE B 1 474 ? -8.602 20.828 22.453 1 97.12 474 PHE B O 1
ATOM 9201 N N . LEU B 1 475 ? -6.523 20.797 21.641 1 97.81 475 LEU B N 1
ATOM 9202 C CA . LEU B 1 475 ? -6.84 21.484 20.406 1 97.81 475 LEU B CA 1
ATOM 9203 C C . LEU B 1 475 ? -7.461 20.531 19.391 1 97.81 475 LEU B C 1
ATOM 9205 O O . LEU B 1 475 ? -8.117 20.969 18.438 1 97.81 475 LEU B O 1
ATOM 9209 N N . GLY B 1 476 ? -7.195 19.266 19.531 1 97.56 476 GLY B N 1
ATOM 9210 C CA . GLY B 1 476 ? -7.578 18.234 18.578 1 97.56 476 GLY B CA 1
ATOM 9211 C C . GLY B 1 476 ? -6.473 17.234 18.312 1 97.56 476 GLY B C 1
ATOM 9212 O O . GLY B 1 476 ? -5.719 16.875 19.219 1 97.56 476 GLY B O 1
ATOM 9213 N N . GLY B 1 477 ? -6.48 16.719 17.078 1 97.81 477 GLY B N 1
ATOM 9214 C CA . GLY B 1 477 ? -5.488 15.695 16.797 1 97.81 477 GLY B CA 1
ATOM 9215 C C . GLY B 1 477 ? -5.137 15.602 15.32 1 97.81 477 GLY B C 1
ATOM 9216 O O . GLY B 1 477 ? -5.617 16.391 14.516 1 97.81 477 GLY B O 1
ATOM 9217 N N . GLN B 1 478 ? -4.199 14.672 15.047 1 98.38 478 GLN B N 1
ATOM 9218 C CA . GLN B 1 478 ? -3.783 14.445 13.664 1 98.38 478 GLN B CA 1
ATOM 9219 C C . GLN B 1 478 ? -3.281 13.016 13.469 1 98.38 478 GLN B C 1
ATOM 9221 O O . GLN B 1 478 ? -2.922 12.344 14.438 1 98.38 478 GLN B O 1
ATOM 9226 N N . THR B 1 479 ? -3.395 12.516 12.25 1 98.12 479 THR B N 1
ATOM 9227 C CA . THR B 1 479 ? -2.721 11.289 11.836 1 98.12 479 THR B CA 1
ATOM 9228 C C . THR B 1 479 ? -1.398 11.609 11.141 1 98.12 479 THR B C 1
ATOM 9230 O O . THR B 1 479 ? -1.271 12.641 10.484 1 98.12 479 THR B O 1
ATOM 9233 N N . CYS B 1 480 ? -0.391 10.789 11.414 1 97.69 480 CYS B N 1
ATOM 9234 C CA . CYS B 1 480 ? 0.952 11.102 10.938 1 97.69 480 CYS B CA 1
ATOM 9235 C C . CYS B 1 480 ? 1.438 10.047 9.953 1 97.69 480 CYS B C 1
ATOM 9237 O O . CYS B 1 480 ? 1.557 8.867 10.305 1 97.69 480 CYS B O 1
ATOM 9239 N N . SER B 1 481 ? 1.693 10.484 8.75 1 96.19 481 SER B N 1
ATOM 9240 C CA . SER B 1 481 ? 2.314 9.625 7.742 1 96.19 481 SER B CA 1
ATOM 9241 C C . SER B 1 481 ? 3.793 9.953 7.57 1 96.19 481 SER B C 1
ATOM 9243 O O . SER B 1 481 ? 4.145 10.961 6.941 1 96.19 481 SER B O 1
ATOM 9245 N N . TRP B 1 482 ? 4.637 9.102 8.023 1 93.75 482 TRP B N 1
ATOM 9246 C CA . TRP B 1 482 ? 6.082 9.297 7.957 1 93.75 482 TRP B CA 1
ATOM 9247 C C . TRP B 1 482 ? 6.664 8.641 6.711 1 93.75 482 TRP B C 1
ATOM 9249 O O . TRP B 1 482 ? 7.832 8.844 6.383 1 93.75 482 TRP B O 1
ATOM 9259 N N . HIS B 1 483 ? 5.832 7.836 6.039 1 84.81 483 HIS B N 1
ATOM 9260 C CA . HIS B 1 483 ? 6.191 7.129 4.816 1 84.81 483 HIS B CA 1
ATOM 9261 C C . HIS B 1 483 ? 7.461 6.305 5.008 1 84.81 483 HIS B C 1
ATOM 9263 O O . HIS B 1 483 ? 8.344 6.305 4.145 1 84.81 483 HIS B O 1
ATOM 9269 N N . GLU B 1 484 ? 7.59 5.691 6.09 1 78.94 484 GLU B N 1
ATOM 9270 C CA . GLU B 1 484 ? 8.719 4.809 6.379 1 78.94 484 GLU B CA 1
ATOM 9271 C C . GLU B 1 484 ? 8.773 3.641 5.398 1 78.94 484 GLU B C 1
ATOM 9273 O O . GLU B 1 484 ? 9.852 3.125 5.102 1 78.94 484 GLU B O 1
ATOM 9278 N N . HIS B 1 485 ? 7.574 3.225 4.934 1 74.25 485 HIS B N 1
ATOM 9279 C CA . HIS B 1 485 ? 7.469 2.076 4.039 1 74.25 485 HIS B CA 1
ATOM 9280 C C . HIS B 1 485 ? 6.855 2.477 2.703 1 74.25 485 HIS B C 1
ATOM 9282 O O . HIS B 1 485 ? 6.324 1.63 1.979 1 74.25 485 HIS B O 1
ATOM 9288 N N . GLY B 1 486 ? 6.863 3.727 2.537 1 76.75 486 GLY B N 1
ATOM 9289 C CA . GLY B 1 486 ? 6.242 4.199 1.312 1 76.75 486 GLY B CA 1
ATOM 9290 C C . GLY B 1 486 ? 6.906 5.441 0.746 1 76.75 486 GLY B C 1
ATOM 9291 O O . GLY B 1 486 ? 7.805 6.012 1.368 1 76.75 486 GLY B O 1
ATOM 9292 N N . ASP B 1 487 ? 6.543 5.699 -0.444 1 83.81 487 ASP B N 1
ATOM 9293 C CA . ASP B 1 487 ? 6.957 6.906 -1.151 1 83.81 487 ASP B CA 1
ATOM 9294 C C . ASP B 1 487 ? 5.809 7.48 -1.977 1 83.81 487 ASP B C 1
ATOM 9296 O O . ASP B 1 487 ? 4.637 7.25 -1.663 1 83.81 487 ASP B O 1
ATOM 9300 N N . ALA B 1 488 ? 6.172 8.312 -2.902 1 82.44 488 ALA B N 1
ATOM 9301 C CA . ALA B 1 488 ? 5.152 9 -3.688 1 82.44 488 ALA B CA 1
ATOM 9302 C C . ALA B 1 488 ? 4.266 8.008 -4.434 1 82.44 488 ALA B C 1
ATOM 9304 O O . ALA B 1 488 ? 3.111 8.305 -4.75 1 82.44 488 ALA B O 1
ATOM 9305 N N . PHE B 1 489 ? 4.688 6.688 -4.621 1 76.69 489 PHE B N 1
ATOM 9306 C CA . PHE B 1 489 ? 3.98 5.711 -5.441 1 76.69 489 PHE B CA 1
ATOM 9307 C C . PHE B 1 489 ? 2.842 5.066 -4.656 1 76.69 489 PHE B C 1
ATOM 9309 O O . PHE B 1 489 ? 1.872 4.586 -5.246 1 76.69 489 PHE B O 1
ATOM 9316 N N . ASN B 1 490 ? 2.932 5.09 -3.383 1 86.12 490 ASN B N 1
ATOM 9317 C CA . ASN B 1 490 ? 1.889 4.402 -2.631 1 86.12 490 ASN B CA 1
ATOM 9318 C C . ASN B 1 490 ? 1.341 5.273 -1.504 1 86.12 490 ASN B C 1
ATOM 9320 O O . ASN B 1 490 ? 0.646 4.781 -0.614 1 86.12 490 ASN B O 1
ATOM 9324 N N . LEU B 1 491 ? 1.664 6.535 -1.586 1 90.94 491 LEU B N 1
ATOM 9325 C CA . LEU B 1 491 ? 1.241 7.465 -0.545 1 90.94 491 LEU B CA 1
ATOM 9326 C C . LEU B 1 491 ? -0.277 7.469 -0.403 1 90.94 491 LEU B C 1
ATOM 9328 O O . LEU B 1 491 ? -0.803 7.301 0.7 1 90.94 491 LEU B O 1
ATOM 9332 N N . GLN B 1 492 ? -0.986 7.59 -1.471 1 92.06 492 GLN B N 1
ATOM 9333 C CA . GLN B 1 492 ? -2.439 7.707 -1.44 1 92.06 492 GLN B CA 1
ATOM 9334 C C . GLN B 1 492 ? -3.086 6.426 -0.922 1 92.06 492 GLN B C 1
ATOM 9336 O O . GLN B 1 492 ? -3.932 6.469 -0.026 1 92.06 492 GLN B O 1
ATOM 9341 N N . GLN B 1 493 ? -2.615 5.309 -1.415 1 89.44 493 GLN B N 1
ATOM 9342 C CA . GLN B 1 493 ? -3.201 4.016 -1.077 1 89.44 493 GLN B CA 1
ATOM 9343 C C . GLN B 1 493 ? -2.98 3.678 0.395 1 89.44 493 GLN B C 1
ATOM 9345 O O . GLN B 1 493 ? -3.82 3.031 1.022 1 89.44 493 GLN B O 1
ATOM 9350 N N . ARG B 1 494 ? -1.94 4.184 0.873 1 91.06 494 ARG B N 1
ATOM 9351 C CA . ARG B 1 494 ? -1.593 3.834 2.246 1 91.06 494 ARG B CA 1
ATOM 9352 C C . ARG B 1 494 ? -2.277 4.766 3.24 1 91.06 494 ARG B C 1
ATOM 9354 O O . ARG B 1 494 ? -2.508 4.395 4.391 1 91.06 494 ARG B O 1
ATOM 9361 N N . THR B 1 495 ? -2.66 5.922 2.773 1 95.12 495 THR B N 1
ATOM 9362 C CA . THR B 1 495 ? -2.91 6.938 3.787 1 95.12 495 THR B CA 1
ATOM 9363 C C . THR B 1 495 ? -4.363 7.402 3.74 1 95.12 495 THR B C 1
ATOM 9365 O O . THR B 1 495 ? -4.973 7.656 4.781 1 95.12 495 THR B O 1
ATOM 9368 N N . ILE B 1 496 ? -4.996 7.426 2.621 1 96.56 496 ILE B N 1
ATOM 9369 C CA . ILE B 1 496 ? -6.23 8.188 2.449 1 96.56 496 ILE B CA 1
ATOM 9370 C C . ILE B 1 496 ? -7.344 7.555 3.279 1 96.56 496 ILE B C 1
ATOM 9372 O O . ILE B 1 496 ? -8.023 8.242 4.043 1 96.56 496 ILE B O 1
ATOM 9376 N N . ILE B 1 497 ? -7.57 6.227 3.176 1 95.94 497 ILE B N 1
ATOM 9377 C CA . ILE B 1 497 ? -8.672 5.559 3.861 1 95.94 497 ILE B CA 1
ATOM 9378 C C . ILE B 1 497 ? -8.445 5.609 5.371 1 95.94 497 ILE B C 1
ATOM 9380 O O . ILE B 1 497 ? -9.383 5.848 6.137 1 95.94 497 ILE B O 1
ATOM 9384 N N . ARG B 1 498 ? -7.246 5.426 5.793 1 96.38 498 ARG B N 1
ATOM 9385 C CA . ARG B 1 498 ? -6.91 5.504 7.211 1 96.38 498 ARG B CA 1
ATOM 9386 C C . ARG B 1 498 ? -7.074 6.926 7.738 1 96.38 498 ARG B C 1
ATOM 9388 O O . ARG B 1 498 ? -7.566 7.129 8.852 1 96.38 498 ARG B O 1
ATOM 9395 N N . ALA B 1 499 ? -6.699 7.867 6.922 1 98.44 499 ALA B N 1
ATOM 9396 C CA . ALA B 1 499 ? -6.906 9.266 7.293 1 98.44 499 ALA B CA 1
ATOM 9397 C C . ALA B 1 499 ? -8.391 9.586 7.41 1 98.44 499 ALA B C 1
ATOM 9399 O O . ALA B 1 499 ? -8.797 10.398 8.25 1 98.44 499 ALA B O 1
ATOM 9400 N N . ALA B 1 500 ? -9.195 8.984 6.562 1 98.44 500 ALA B N 1
ATOM 9401 C CA . ALA B 1 500 ? -10.641 9.195 6.609 1 98.44 500 ALA B CA 1
ATOM 9402 C C . ALA B 1 500 ? -11.203 8.766 7.961 1 98.44 500 ALA B C 1
ATOM 9404 O O . ALA B 1 500 ? -12.086 9.438 8.508 1 98.44 500 ALA B O 1
ATOM 9405 N N . ALA B 1 501 ? -10.703 7.695 8.469 1 97.88 501 ALA B N 1
ATOM 9406 C CA . ALA B 1 501 ? -11.148 7.227 9.781 1 97.88 501 ALA B CA 1
ATOM 9407 C C . ALA B 1 501 ? -10.891 8.281 10.852 1 97.88 501 ALA B C 1
ATOM 9409 O O . ALA B 1 501 ? -11.789 8.625 11.625 1 97.88 501 ALA B O 1
ATOM 9410 N N . VAL B 1 502 ? -9.727 8.836 10.844 1 98.19 502 VAL B N 1
ATOM 9411 C CA . VAL B 1 502 ? -9.328 9.828 11.836 1 98.19 502 VAL B CA 1
ATOM 9412 C C . VAL B 1 502 ? -10.102 11.125 11.609 1 98.19 502 VAL B C 1
ATOM 9414 O O . VAL B 1 502 ? -10.523 11.781 12.57 1 98.19 502 VAL B O 1
ATOM 9417 N N . ALA B 1 503 ? -10.297 11.461 10.383 1 98.69 503 ALA B N 1
ATOM 9418 C CA . ALA B 1 503 ? -11 12.695 10.023 1 98.69 503 ALA B CA 1
ATOM 9419 C C . ALA B 1 503 ? -12.406 12.711 10.609 1 98.69 503 ALA B C 1
ATOM 9421 O O . ALA B 1 503 ? -12.828 13.711 11.188 1 98.69 503 ALA B O 1
ATOM 9422 N N . GLU B 1 504 ? -13.125 11.641 10.445 1 97.94 504 GLU B N 1
ATOM 9423 C CA . GLU B 1 504 ? -14.484 11.633 10.984 1 97.94 504 GLU B CA 1
ATOM 9424 C C . GLU B 1 504 ? -14.477 11.688 12.508 1 97.94 504 GLU B C 1
ATOM 9426 O O . GLU B 1 504 ? -15.32 12.344 13.117 1 97.94 504 GLU B O 1
ATOM 9431 N N . ARG B 1 505 ? -13.531 11.016 13.117 1 97.06 505 ARG B N 1
ATOM 9432 C CA . ARG B 1 505 ? -13.461 11.047 14.578 1 97.06 505 ARG B CA 1
ATOM 9433 C C . ARG B 1 505 ? -13.203 12.469 15.078 1 97.06 505 ARG B C 1
ATOM 9435 O O . ARG B 1 505 ? -13.75 12.867 16.109 1 97.06 505 ARG B O 1
ATOM 9442 N N . LEU B 1 506 ? -12.461 13.211 14.367 1 98.12 506 LEU B N 1
ATOM 9443 C CA . LEU B 1 506 ? -12.094 14.562 14.781 1 98.12 506 LEU B CA 1
ATOM 9444 C C . LEU B 1 506 ? -13.188 15.562 14.398 1 98.12 506 LEU B C 1
ATOM 9446 O O . LEU B 1 506 ? -13.266 16.641 14.977 1 98.12 506 LEU B O 1
ATOM 9450 N N . TRP B 1 507 ? -14 15.227 13.422 1 98.06 507 TRP B N 1
ATOM 9451 C CA . TRP B 1 507 ? -15.062 16.109 12.969 1 98.06 507 TRP B CA 1
ATOM 9452 C C . TRP B 1 507 ? -16.375 15.812 13.68 1 98.06 507 TRP B C 1
ATOM 9454 O O . TRP B 1 507 ? -17.031 16.719 14.195 1 98.06 507 TRP B O 1
ATOM 9464 N N . SER B 1 508 ? -16.734 14.547 13.766 1 94.94 508 SER B N 1
ATOM 9465 C CA . SER B 1 508 ? -18.062 14.125 14.219 1 94.94 508 SER B CA 1
ATOM 9466 C C . SER B 1 508 ? -18.047 13.719 15.688 1 94.94 508 SER B C 1
ATOM 9468 O O . SER B 1 508 ? -19.094 13.641 16.328 1 94.94 508 SER B O 1
ATOM 9470 N N . GLY B 1 509 ? -16.906 13.391 16.219 1 92.38 509 GLY B N 1
ATOM 9471 C CA . GLY B 1 509 ? -16.812 12.961 17.594 1 92.38 509 GLY B CA 1
ATOM 9472 C C . GLY B 1 509 ? -17.047 11.469 17.781 1 92.38 509 GLY B C 1
ATOM 9473 O O . GLY B 1 509 ? -16.203 10.656 17.375 1 92.38 509 GLY B O 1
ATOM 9474 N N . GLU B 1 510 ? -18.25 11.062 18.109 1 89.75 510 GLU B N 1
ATOM 9475 C CA . GLU B 1 510 ? -18.547 9.664 18.406 1 89.75 510 GLU B CA 1
ATOM 9476 C C . GLU B 1 510 ? -18.578 8.82 17.141 1 89.75 510 GLU B C 1
ATOM 9478 O O . GLU B 1 510 ? -19.141 9.242 16.125 1 89.75 510 GLU B O 1
ATOM 9483 N N . PRO B 1 511 ? -17.906 7.652 17.25 1 91.12 511 PRO B N 1
ATOM 9484 C CA . PRO B 1 511 ? -17.938 6.785 16.078 1 91.12 511 PRO B CA 1
ATOM 9485 C C . PRO B 1 511 ? -19.297 6.145 15.828 1 91.12 511 PRO B C 1
ATOM 9487 O O . PRO B 1 511 ? -20.078 5.969 16.766 1 91.12 511 PRO B O 1
ATOM 9490 N N . SER B 1 512 ? -19.531 5.84 14.578 1 88.06 512 SER B N 1
ATOM 9491 C CA . SER B 1 512 ? -20.656 4.984 14.195 1 88.06 512 SER B CA 1
ATOM 9492 C C . SER B 1 512 ? -20.312 3.51 14.391 1 88.06 512 SER B C 1
ATOM 9494 O O . SER B 1 512 ? -19.156 3.166 14.648 1 88.06 512 SER B O 1
ATOM 9496 N N . ALA B 1 513 ? -21.453 2.715 14.328 1 86.12 513 ALA B N 1
ATOM 9497 C CA . ALA B 1 513 ? -21.188 1.28 14.25 1 86.12 513 ALA B CA 1
ATOM 9498 C C . ALA B 1 513 ? -20.281 0.952 13.07 1 86.12 513 ALA B C 1
ATOM 9500 O O . ALA B 1 513 ? -20.422 1.533 11.992 1 86.12 513 ALA B O 1
ATOM 9501 N N . LEU B 1 514 ? -19.344 0.067 13.312 1 86.56 514 LEU B N 1
ATOM 9502 C CA . LEU B 1 514 ? -18.297 -0.207 12.344 1 86.56 514 LEU B CA 1
ATOM 9503 C C . LEU B 1 514 ? -18.875 -0.613 11 1 86.56 514 LEU B C 1
ATOM 9505 O O . LEU B 1 514 ? -18.359 -0.224 9.945 1 86.56 514 LEU B O 1
ATOM 9509 N N . ASP B 1 515 ? -19.891 -1.418 10.984 1 80.62 515 ASP B N 1
ATOM 9510 C CA . ASP B 1 515 ? -20.469 -1.874 9.727 1 80.62 515 ASP B CA 1
ATOM 9511 C C . ASP B 1 515 ? -21.062 -0.707 8.938 1 80.62 515 ASP B C 1
ATOM 9513 O O . ASP B 1 515 ? -20.969 -0.667 7.711 1 80.62 515 ASP B O 1
ATOM 9517 N N . VAL B 1 516 ? -21.641 0.201 9.664 1 84.12 516 VAL B N 1
ATOM 9518 C CA . VAL B 1 516 ? -22.219 1.392 9.047 1 84.12 516 VAL B CA 1
ATOM 9519 C C . VAL B 1 516 ? -21.094 2.275 8.5 1 84.12 516 VAL B C 1
ATOM 9521 O O . VAL B 1 516 ? -21.156 2.725 7.352 1 84.12 516 VAL B O 1
ATOM 9524 N N . ALA B 1 517 ? -20.109 2.439 9.328 1 90.62 517 ALA B N 1
ATOM 9525 C CA . ALA B 1 517 ? -18.969 3.252 8.914 1 90.62 517 ALA B CA 1
ATOM 9526 C C . ALA B 1 517 ? -18.281 2.65 7.691 1 90.62 517 ALA B C 1
ATOM 9528 O O . ALA B 1 517 ? -17.859 3.377 6.797 1 90.62 517 ALA B O 1
ATOM 9529 N N . ARG B 1 518 ? -18.203 1.362 7.676 1 88.5 518 ARG B N 1
ATOM 9530 C CA . ARG B 1 518 ? -17.562 0.659 6.574 1 88.5 518 ARG B CA 1
ATOM 9531 C C . ARG B 1 518 ? -18.281 0.935 5.254 1 88.5 518 ARG B C 1
ATOM 9533 O O . ARG B 1 518 ? -17.641 1.196 4.234 1 88.5 518 ARG B O 1
ATOM 9540 N N . GLN B 1 519 ? -19.531 0.894 5.277 1 83.38 519 GLN B N 1
ATOM 9541 C CA . GLN B 1 519 ? -20.312 1.136 4.07 1 83.38 519 GLN B CA 1
ATOM 9542 C C . GLN B 1 519 ? -20.188 2.584 3.607 1 83.38 519 GLN B C 1
ATOM 9544 O O . GLN B 1 519 ? -20.062 2.85 2.41 1 83.38 519 GLN B O 1
ATOM 9549 N N . ARG B 1 520 ? -20.203 3.512 4.562 1 90.44 520 ARG B N 1
ATOM 9550 C CA . ARG B 1 520 ? -20.031 4.922 4.219 1 90.44 520 ARG B CA 1
ATOM 9551 C C . ARG B 1 520 ? -18.625 5.188 3.682 1 90.44 520 ARG B C 1
ATOM 9553 O O . ARG B 1 520 ? -18.453 5.953 2.732 1 90.44 520 ARG B O 1
ATOM 9560 N N . LEU B 1 521 ? -17.719 4.508 4.312 1 92.69 521 LEU B N 1
ATOM 9561 C CA . LEU B 1 521 ? -16.344 4.66 3.881 1 92.69 521 LEU B CA 1
ATOM 9562 C C . LEU B 1 521 ? -16.141 4.098 2.475 1 92.69 521 LEU B C 1
ATOM 9564 O O . LEU B 1 521 ? -15.391 4.66 1.678 1 92.69 521 LEU B O 1
ATOM 9568 N N . ALA B 1 522 ? -16.781 2.975 2.188 1 86.62 522 ALA B N 1
ATOM 9569 C CA . ALA B 1 522 ? -16.719 2.396 0.847 1 86.62 522 ALA B CA 1
ATOM 9570 C C . ALA B 1 522 ? -17.297 3.355 -0.188 1 86.62 522 ALA B C 1
ATOM 9572 O O . ALA B 1 522 ? -16.766 3.486 -1.291 1 86.62 522 ALA B O 1
ATOM 9573 N N . SER B 1 523 ? -18.375 4.059 0.163 1 86.75 523 SER B N 1
ATOM 9574 C CA . SER B 1 523 ? -18.969 5.062 -0.721 1 86.75 523 SER B CA 1
ATOM 9575 C C . SER B 1 523 ? -18.016 6.23 -0.941 1 86.75 523 SER B C 1
ATOM 9577 O O . SER B 1 523 ? -17.875 6.727 -2.062 1 86.75 523 SER B O 1
ATOM 9579 N N . LEU B 1 524 ? -17.453 6.652 0.142 1 92.75 524 LEU B N 1
ATOM 9580 C CA . LEU B 1 524 ? -16.453 7.715 0.029 1 92.75 524 LEU B CA 1
ATOM 9581 C C . LEU B 1 524 ? -15.312 7.293 -0.893 1 92.75 524 LEU B C 1
ATOM 9583 O O . LEU B 1 524 ? -14.859 8.086 -1.727 1 92.75 524 LEU B O 1
ATOM 9587 N N . ARG B 1 525 ? -14.867 6.086 -0.692 1 91.19 525 ARG B N 1
ATOM 9588 C CA . ARG B 1 525 ? -13.766 5.57 -1.505 1 91.19 525 ARG B CA 1
ATOM 9589 C C . ARG B 1 525 ? -14.086 5.684 -2.992 1 91.19 525 ARG B C 1
ATOM 9591 O O . ARG B 1 525 ? -13.266 6.156 -3.775 1 91.19 525 ARG B O 1
ATOM 9598 N N . CYS B 1 526 ? -15.219 5.285 -3.398 1 85.81 526 CYS B N 1
ATOM 9599 C CA . CYS B 1 526 ? -15.602 5.34 -4.805 1 85.81 526 CYS B CA 1
ATOM 9600 C C . CYS B 1 526 ? -15.664 6.781 -5.297 1 85.81 526 CYS B C 1
ATOM 9602 O O . CYS B 1 526 ? -15.258 7.078 -6.418 1 85.81 526 CYS B O 1
ATOM 9604 N N . ARG B 1 527 ? -16.141 7.68 -4.453 1 90 527 ARG B N 1
ATOM 9605 C CA . ARG B 1 527 ? -16.156 9.094 -4.812 1 90 527 ARG B CA 1
ATOM 9606 C C . ARG B 1 527 ? -14.75 9.625 -5.051 1 90 527 ARG B C 1
ATOM 9608 O O . ARG B 1 527 ? -14.523 10.398 -5.98 1 90 527 ARG B O 1
ATOM 9615 N N . LEU B 1 528 ? -13.891 9.258 -4.168 1 93 528 LEU B N 1
ATOM 9616 C CA . LEU B 1 528 ? -12.516 9.727 -4.297 1 93 528 LEU B CA 1
ATOM 9617 C C . LEU B 1 528 ? -11.867 9.156 -5.555 1 93 528 LEU B C 1
ATOM 9619 O O . LEU B 1 528 ? -11.07 9.836 -6.207 1 93 528 LEU B O 1
ATOM 9623 N N . VAL B 1 529 ? -12.203 7.914 -5.891 1 86.94 529 VAL B N 1
ATOM 9624 C CA . VAL B 1 529 ? -11.719 7.328 -7.137 1 86.94 529 VAL B CA 1
ATOM 9625 C C . VAL B 1 529 ? -12.227 8.148 -8.32 1 86.94 529 VAL B C 1
ATOM 9627 O O . VAL B 1 529 ? -11.477 8.43 -9.258 1 86.94 529 VAL B O 1
ATOM 9630 N N . HIS B 1 530 ? -13.469 8.594 -8.25 1 85.88 530 HIS B N 1
ATOM 9631 C CA . HIS B 1 530 ? -14.055 9.414 -9.305 1 85.88 530 HIS B CA 1
ATOM 9632 C C . HIS B 1 530 ? -13.344 10.758 -9.406 1 85.88 530 HIS B C 1
ATOM 9634 O O . HIS B 1 530 ? -13.359 11.398 -10.461 1 85.88 530 HIS B O 1
ATOM 9640 N N . ARG B 1 531 ? -12.734 11.125 -8.32 1 89.75 531 ARG B N 1
ATOM 9641 C CA . ARG B 1 531 ? -11.977 12.367 -8.289 1 89.75 531 ARG B CA 1
ATOM 9642 C C . ARG B 1 531 ? -10.523 12.133 -8.703 1 89.75 531 ARG B C 1
ATOM 9644 O O . ARG B 1 531 ? -9.656 12.969 -8.453 1 89.75 531 ARG B O 1
ATOM 9651 N N . ARG B 1 532 ? -10.234 10.961 -9.133 1 83.19 532 ARG B N 1
ATOM 9652 C CA . ARG B 1 532 ? -8.945 10.562 -9.68 1 83.19 532 ARG B CA 1
ATOM 9653 C C . ARG B 1 532 ? -7.91 10.391 -8.57 1 83.19 532 ARG B C 1
ATOM 9655 O O . ARG B 1 532 ? -6.727 10.664 -8.773 1 83.19 532 ARG B O 1
ATOM 9662 N N . LEU B 1 533 ? -8.383 10.117 -7.441 1 90.81 533 LEU B N 1
ATOM 9663 C CA . LEU B 1 533 ? -7.488 9.703 -6.359 1 90.81 533 LEU B CA 1
ATOM 9664 C C . LEU B 1 533 ? -7.371 8.188 -6.305 1 90.81 533 LEU B C 1
ATOM 9666 O O . LEU B 1 533 ? -8.109 7.477 -6.992 1 90.81 533 LEU B O 1
ATOM 9670 N N . LEU B 1 534 ? -6.383 7.715 -5.559 1 87 534 LEU B N 1
ATOM 9671 C CA . LEU B 1 534 ? -6.094 6.285 -5.551 1 87 534 LEU B CA 1
ATOM 9672 C C . LEU B 1 534 ? -6.16 5.727 -4.133 1 87 534 LEU B C 1
ATOM 9674 O O . LEU B 1 534 ? -5.191 5.133 -3.648 1 87 534 LEU B O 1
ATOM 9678 N N . PRO B 1 535 ? -7.352 5.832 -3.516 1 91.44 535 PRO B N 1
ATOM 9679 C CA . PRO B 1 535 ? -7.48 5.223 -2.189 1 91.44 535 PRO B CA 1
ATOM 9680 C C . PRO B 1 535 ? -7.562 3.701 -2.242 1 91.44 535 PRO B C 1
ATOM 9682 O O . PRO B 1 535 ? -8.023 3.137 -3.238 1 91.44 535 PRO B O 1
ATOM 9685 N N . SER B 1 536 ? -7.094 3.057 -1.215 1 89.06 536 SER B N 1
ATOM 9686 C CA . SER B 1 536 ? -7.211 1.605 -1.12 1 89.06 536 SER B CA 1
ATOM 9687 C C . SER B 1 536 ? -8.664 1.177 -0.959 1 89.06 536 SER B C 1
ATOM 9689 O O . SER B 1 536 ? -9.5 1.957 -0.498 1 89.06 536 SER B O 1
ATOM 9691 N N . ALA B 1 537 ? -8.938 -0.084 -1.263 1 85.81 537 ALA B N 1
ATOM 9692 C CA . ALA B 1 537 ? -10.289 -0.643 -1.14 1 85.81 537 ALA B CA 1
ATOM 9693 C C . ALA B 1 537 ? -10.672 -0.828 0.325 1 85.81 537 ALA B C 1
ATOM 9695 O O . ALA B 1 537 ? -9.82 -1.138 1.163 1 85.81 537 ALA B O 1
ATOM 9696 N N . VAL B 1 538 ? -11.953 -0.658 0.546 1 86.31 538 VAL B N 1
ATOM 9697 C CA . VAL B 1 538 ? -12.508 -0.851 1.881 1 86.31 538 VAL B CA 1
ATOM 9698 C C . VAL B 1 538 ? -13.242 -2.191 1.948 1 86.31 538 VAL B C 1
ATOM 9700 O O . VAL B 1 538 ? -13.125 -2.918 2.938 1 86.31 538 VAL B O 1
ATOM 9703 N N . ILE B 1 539 ? -13.969 -2.52 0.943 1 80.81 539 ILE B N 1
ATOM 9704 C CA . ILE B 1 539 ? -14.68 -3.77 0.711 1 80.81 539 ILE B CA 1
ATOM 9705 C C . ILE B 1 539 ? -14.453 -4.234 -0.726 1 80.81 539 ILE B C 1
ATOM 9707 O O . ILE B 1 539 ? -13.977 -3.467 -1.564 1 80.81 539 ILE B O 1
ATOM 9711 N N . PRO B 1 540 ? -14.672 -5.523 -0.969 1 76.56 540 PRO B N 1
ATOM 9712 C CA . PRO B 1 540 ? -14.625 -5.922 -2.379 1 76.56 540 PRO B CA 1
ATOM 9713 C C . PRO B 1 540 ? -15.602 -5.129 -3.246 1 76.56 540 PRO B C 1
ATOM 9715 O O . PRO B 1 540 ? -16.812 -5.133 -2.986 1 76.56 540 PRO B O 1
ATOM 9718 N N . ASP B 1 541 ? -14.953 -4.27 -4.117 1 73.88 541 ASP B N 1
ATOM 9719 C CA . ASP B 1 541 ? -15.766 -3.406 -4.973 1 73.88 541 ASP B CA 1
ATOM 9720 C C . ASP B 1 541 ? -15.016 -3.035 -6.25 1 73.88 541 ASP B C 1
ATOM 9722 O O . ASP B 1 541 ? -13.891 -3.49 -6.469 1 73.88 541 ASP B O 1
ATOM 9726 N N . TYR B 1 542 ? -15.523 -2.469 -7.285 1 69.69 542 TYR B N 1
ATOM 9727 C CA . TYR B 1 542 ? -14.852 -2.037 -8.508 1 69.69 542 TYR B CA 1
ATOM 9728 C C . TYR B 1 542 ? -15.086 -0.552 -8.758 1 69.69 542 TYR B C 1
ATOM 9730 O O . TYR B 1 542 ? -14.305 0.093 -9.469 1 69.69 542 TYR B O 1
ATOM 9738 N N . CYS B 1 543 ? -15.758 0.159 -7.879 1 71.56 543 CYS B N 1
ATOM 9739 C CA . CYS B 1 543 ? -16.078 1.562 -8.102 1 71.56 543 CYS B CA 1
ATOM 9740 C C . CYS B 1 543 ? -16.141 1.878 -9.594 1 71.56 543 CYS B C 1
ATOM 9742 O O . CYS B 1 543 ? -15.32 1.376 -10.367 1 71.56 543 CYS B O 1
ATOM 9744 N N . GLU B 1 544 ? -17.172 2.285 -10.266 1 60.47 544 GLU B N 1
ATOM 9745 C CA . GLU B 1 544 ? -17.188 2.643 -11.68 1 60.47 544 GLU B CA 1
ATOM 9746 C C . GLU B 1 544 ? -16.125 3.691 -12 1 60.47 544 GLU B C 1
ATOM 9748 O O . GLU B 1 544 ? -16.062 4.738 -11.352 1 60.47 544 GLU B O 1
ATOM 9753 N N . ALA B 1 545 ? -14.969 3.318 -12.242 1 54.66 545 ALA B N 1
ATOM 9754 C CA . ALA B 1 545 ? -13.906 4.297 -12.461 1 54.66 545 ALA B CA 1
ATOM 9755 C C . ALA B 1 545 ? -14.156 5.105 -13.734 1 54.66 545 ALA B C 1
ATOM 9757 O O . ALA B 1 545 ? -14.734 4.594 -14.703 1 54.66 545 ALA B O 1
ATOM 9758 N N . PRO B 1 546 ? -14.211 6.668 -13.617 1 44.22 546 PRO B N 1
ATOM 9759 C CA . PRO B 1 546 ? -14.328 7.496 -14.82 1 44.22 546 PRO B CA 1
ATOM 9760 C C . PRO B 1 546 ? -13.523 6.941 -16 1 44.22 546 PRO B C 1
ATOM 9762 O O . PRO B 1 546 ? -12.5 6.289 -15.797 1 44.22 546 PRO B O 1
ATOM 9765 N N . ALA B 1 547 ? -14.375 6.949 -17.109 1 38.91 547 ALA B N 1
ATOM 9766 C CA . ALA B 1 547 ? -13.641 6.582 -18.312 1 38.91 547 ALA B CA 1
ATOM 9767 C C . ALA B 1 547 ? -12.32 7.352 -18.406 1 38.91 547 ALA B C 1
ATOM 9769 O O . ALA B 1 547 ? -12.273 8.547 -18.109 1 38.91 547 ALA B O 1
ATOM 9770 N N . GLN B 1 548 ? -11.5 6.953 -18.109 1 36 548 GLN B N 1
ATOM 9771 C CA . GLN B 1 548 ? -10.289 7.723 -18.375 1 36 548 GLN B CA 1
ATOM 9772 C C . GLN B 1 548 ? -10.43 8.539 -19.656 1 36 548 GLN B C 1
ATOM 9774 O O . GLN B 1 548 ? -10.688 7.988 -20.734 1 36 548 GLN B O 1
ATOM 9779 N N . GLN B 1 549 ? -11.25 9.789 -19.719 1 29.7 549 GLN B N 1
ATOM 9780 C CA . GLN B 1 549 ? -10.93 10.578 -20.906 1 29.7 549 GLN B CA 1
ATOM 9781 C C . GLN B 1 549 ? -9.516 10.273 -21.406 1 29.7 549 GLN B C 1
ATOM 9783 O O . GLN B 1 549 ? -8.57 10.234 -20.609 1 29.7 549 GLN B O 1
ATOM 9788 N N . HIS B 1 550 ? -9.539 9.594 -22.391 1 27.47 550 HIS B N 1
ATOM 9789 C CA . HIS B 1 550 ? -8.273 9.727 -23.109 1 27.47 550 HIS B CA 1
ATOM 9790 C C . HIS B 1 550 ? -7.824 11.188 -23.156 1 27.47 550 HIS B C 1
ATOM 9792 O O . HIS B 1 550 ? -8.312 11.969 -23.969 1 27.47 550 HIS B O 1
ATOM 9798 N N . ALA B 1 551 ? -7.867 12.086 -22.328 1 26.72 551 ALA B N 1
ATOM 9799 C CA . ALA B 1 551 ? -7.133 13.289 -22.703 1 26.72 551 ALA B CA 1
ATOM 9800 C C . ALA B 1 551 ? -6.012 12.977 -23.688 1 26.72 551 ALA B C 1
ATOM 9802 O O . ALA B 1 551 ? -5.391 11.914 -23.609 1 26.72 551 ALA B O 1
ATOM 9803 N N . ASN B 1 552 ? -6.152 13.453 -24.844 1 23.42 552 ASN B N 1
ATOM 9804 C CA . ASN B 1 552 ? -4.953 13.641 -25.656 1 23.42 552 ASN B CA 1
ATOM 9805 C C . ASN B 1 552 ? -3.703 13.766 -24.781 1 23.42 552 ASN B C 1
ATOM 9807 O O . ASN B 1 552 ? -3.686 14.523 -23.812 1 23.42 552 ASN B O 1
ATOM 9811 N N . ALA B 1 553 ? -3.027 12.742 -24.672 1 26.42 553 ALA B N 1
ATOM 9812 C CA . ALA B 1 553 ? -1.771 13.039 -23.984 1 26.42 553 ALA B CA 1
ATOM 9813 C C . ALA B 1 553 ? -1.432 14.523 -24.078 1 26.42 553 ALA B C 1
ATOM 9815 O O . ALA B 1 553 ? -0.389 14.961 -23.578 1 26.42 553 ALA B O 1
ATOM 9816 N N . GLU B 1 554 ? -2.324 15.242 -24.844 1 25.59 554 GLU B N 1
ATOM 9817 C CA . GLU B 1 554 ? -2.07 16.672 -25.016 1 25.59 554 GLU B CA 1
ATOM 9818 C C . GLU B 1 554 ? -2.482 17.453 -23.766 1 25.59 554 GLU B C 1
ATOM 9820 O O . GLU B 1 554 ? -1.789 18.391 -23.359 1 25.59 554 GLU B O 1
ATOM 9825 N N . GLU B 1 555 ? -3.793 17.391 -23.344 1 24.91 555 GLU B N 1
ATOM 9826 C CA . GLU B 1 555 ? -4.203 18.391 -22.375 1 24.91 555 GLU B CA 1
ATOM 9827 C C . GLU B 1 555 ? -3.812 17.984 -20.953 1 24.91 555 GLU B C 1
ATOM 9829 O O . GLU B 1 555 ? -3.451 18.828 -20.141 1 24.91 555 GLU B O 1
ATOM 9834 N N . VAL B 1 556 ? -4.113 16.812 -20.609 1 24.86 556 VAL B N 1
ATOM 9835 C CA . VAL B 1 556 ? -3.73 16.75 -19.203 1 24.86 556 VAL B CA 1
ATOM 9836 C C . VAL B 1 556 ? -2.209 16.672 -19.078 1 24.86 556 VAL B C 1
ATOM 9838 O O . VAL B 1 556 ? -1.662 16.766 -17.984 1 24.86 556 VAL B O 1
ATOM 9841 N N . SER B 1 557 ? -1.593 16.344 -20.125 1 26.83 557 SER B N 1
ATOM 9842 C CA . SER B 1 557 ? -0.178 16.703 -20.172 1 26.83 557 SER B CA 1
ATOM 9843 C C . SER B 1 557 ? 0.026 18.203 -19.938 1 26.83 557 SER B C 1
ATOM 9845 O O . SER B 1 557 ? 1.149 18.641 -19.703 1 26.83 557 SER B O 1
ATOM 9847 N N . SER B 1 558 ? -1.096 18.906 -20.156 1 24.92 558 SER B N 1
ATOM 9848 C CA . SER B 1 558 ? -0.999 20.344 -19.875 1 24.92 558 SER B CA 1
ATOM 9849 C C . SER B 1 558 ? -1.138 20.609 -18.375 1 24.92 558 SER B C 1
ATOM 9851 O O . SER B 1 558 ? -0.634 21.609 -17.859 1 24.92 558 SER B O 1
ATOM 9853 N N . ALA B 1 559 ? -2.156 19.891 -17.766 1 24.5 559 ALA B N 1
ATOM 9854 C CA . ALA B 1 559 ? -2.25 20.391 -16.391 1 24.5 559 ALA B CA 1
ATOM 9855 C C . ALA B 1 559 ? -1.161 19.781 -15.508 1 24.5 559 ALA B C 1
ATOM 9857 O O . ALA B 1 559 ? -1.116 20.031 -14.305 1 24.5 559 ALA B O 1
ATOM 9858 N N . LEU B 1 560 ? -0.605 18.719 -15.883 1 24.36 560 LEU B N 1
ATOM 9859 C CA . LEU B 1 560 ? 0.649 18.641 -15.141 1 24.36 560 LEU B CA 1
ATOM 9860 C C . LEU B 1 560 ? 1.528 19.844 -15.445 1 24.36 560 LEU B C 1
ATOM 9862 O O . LEU B 1 560 ? 1.763 20.172 -16.609 1 24.36 560 LEU B O 1
ATOM 9866 N N . PRO B 1 561 ? 1.351 20.938 -14.656 1 22.95 561 PRO B N 1
ATOM 9867 C CA . PRO B 1 561 ? 2.014 22.172 -15.086 1 22.95 561 PRO B CA 1
ATOM 9868 C C . PRO B 1 561 ? 3.246 21.906 -15.953 1 22.95 561 PRO B C 1
ATOM 9870 O O . PRO B 1 561 ? 3.877 20.859 -15.82 1 22.95 561 PRO B O 1
ATOM 9873 N N . THR B 1 562 ? 3.326 22.5 -17.078 1 24.72 562 THR B N 1
ATOM 9874 C CA . THR B 1 562 ? 4.488 23.016 -17.797 1 24.72 562 THR B CA 1
ATOM 9875 C C . THR B 1 562 ? 5.668 23.203 -16.844 1 24.72 562 THR B C 1
ATOM 9877 O O . THR B 1 562 ? 6.812 23.328 -17.281 1 24.72 562 THR B O 1
ATOM 9880 N N . LEU B 1 563 ? 5.281 23.469 -15.578 1 22.7 563 LEU B N 1
ATOM 9881 C CA . LEU B 1 563 ? 6.238 24.016 -14.617 1 22.7 563 LEU B CA 1
ATOM 9882 C C . LEU B 1 563 ? 7.242 22.938 -14.195 1 22.7 563 LEU B C 1
ATOM 9884 O O . LEU B 1 563 ? 8.336 23.266 -13.719 1 22.7 563 LEU B O 1
ATOM 9888 N N . LEU B 1 564 ? 6.848 21.641 -14.234 1 24.47 564 LEU B N 1
ATOM 9889 C CA . LEU B 1 564 ? 8.148 21.031 -13.984 1 24.47 564 LEU B CA 1
ATOM 9890 C C . LEU B 1 564 ? 8.984 20.984 -15.258 1 24.47 564 LEU B C 1
ATOM 9892 O O . LEU B 1 564 ? 10.125 20.516 -15.25 1 24.47 564 LEU B O 1
ATOM 9896 N N . ARG B 1 565 ? 8.352 21.25 -16.406 1 27.02 565 ARG B N 1
ATOM 9897 C CA . ARG B 1 565 ? 9.055 21.406 -17.672 1 27.02 565 ARG B CA 1
ATOM 9898 C C . ARG B 1 565 ? 9.977 22.625 -17.641 1 27.02 565 ARG B C 1
ATOM 9900 O O . ARG B 1 565 ? 11.078 22.594 -18.188 1 27.02 565 ARG B O 1
ATOM 9907 N N . SER B 1 566 ? 9.359 23.875 -17.375 1 24.95 566 SER B N 1
ATOM 9908 C CA . SER B 1 566 ? 10.109 25.125 -17.469 1 24.95 566 SER B CA 1
ATOM 9909 C C . SER B 1 566 ? 11.242 25.172 -16.453 1 24.95 566 SER B C 1
ATOM 9911 O O . SER B 1 566 ? 12.18 25.953 -16.594 1 24.95 566 SER B O 1
ATOM 9913 N N . SER B 1 567 ? 10.984 24.688 -15.281 1 24.33 567 SER B N 1
ATOM 9914 C CA . SER B 1 567 ? 12.055 25.141 -14.406 1 24.33 567 SER B CA 1
ATOM 9915 C C . SER B 1 567 ? 13.375 24.438 -14.742 1 24.33 567 SER B C 1
ATOM 9917 O O . SER B 1 567 ? 14.414 24.781 -14.18 1 24.33 567 SER B O 1
ATOM 9919 N N . LEU B 1 568 ? 13.211 23.297 -15.484 1 25.27 568 LEU B N 1
ATOM 9920 C CA . LEU B 1 568 ? 14.539 22.875 -15.891 1 25.27 568 LEU B CA 1
ATOM 9921 C C . LEU B 1 568 ? 14.969 23.578 -17.172 1 25.27 568 LEU B C 1
ATOM 9923 O O . LEU B 1 568 ? 15.938 23.172 -17.812 1 25.27 568 LEU B O 1
ATOM 9927 N N . THR B 1 569 ? 14.094 24.375 -17.766 1 23.25 569 THR B N 1
ATOM 9928 C CA . THR B 1 569 ? 14.789 25.141 -18.797 1 23.25 569 THR B CA 1
ATOM 9929 C C . THR B 1 569 ? 15.852 26.047 -18.188 1 23.25 569 THR B C 1
ATOM 9931 O O . THR B 1 569 ? 15.539 27 -17.469 1 23.25 569 THR B O 1
ATOM 9934 N N . ILE B 1 570 ? 16.875 25.406 -17.859 1 23.3 570 ILE B N 1
ATOM 9935 C CA . ILE B 1 570 ? 18.047 26.266 -17.641 1 23.3 570 ILE B CA 1
ATOM 9936 C C . ILE B 1 570 ? 18.078 27.391 -18.672 1 23.3 570 ILE B C 1
ATOM 9938 O O . ILE B 1 570 ? 18.125 27.125 -19.875 1 23.3 570 ILE B O 1
ATOM 9942 N N . THR B 1 571 ? 17.281 28.391 -18.469 1 21.78 571 THR B N 1
ATOM 9943 C CA . THR B 1 571 ? 17.688 29.562 -19.219 1 21.78 571 THR B CA 1
ATOM 9944 C C . THR B 1 571 ? 19.203 29.703 -19.234 1 21.78 571 THR B C 1
ATOM 9946 O O . THR B 1 571 ? 19.859 29.594 -18.188 1 21.78 571 THR B O 1
ATOM 9949 N N . ASP B 1 572 ? 19.781 29.344 -20.297 1 22.47 572 ASP B N 1
ATOM 9950 C CA . ASP B 1 572 ? 21.156 29.656 -20.688 1 22.47 572 ASP B CA 1
ATOM 9951 C C . ASP B 1 572 ? 21.516 31.094 -20.297 1 22.47 572 ASP B C 1
ATOM 9953 O O . ASP B 1 572 ? 22.5 31.641 -20.797 1 22.47 572 ASP B O 1
ATOM 9957 N N . SER B 1 573 ? 20.547 31.797 -19.703 1 20.64 573 SER B N 1
ATOM 9958 C CA . SER B 1 573 ? 21.031 33.156 -19.797 1 20.64 573 SER B CA 1
ATOM 9959 C C . SER B 1 573 ? 22.391 33.312 -19.125 1 20.64 573 SER B C 1
ATOM 9961 O O . SER B 1 573 ? 23.156 34.219 -19.484 1 20.64 573 SER B O 1
ATOM 9963 N N . GLN B 1 574 ? 22.453 33.031 -17.828 1 19.47 574 GLN B N 1
ATOM 9964 C CA . GLN B 1 574 ? 23.438 33.938 -17.25 1 19.47 574 GLN B CA 1
ATOM 9965 C C . GLN B 1 574 ? 24.844 33.562 -17.719 1 19.47 574 GLN B C 1
ATOM 9967 O O . GLN B 1 574 ? 25.312 32.438 -17.516 1 19.47 574 GLN B O 1
ATOM 9972 N N . GLN B 1 575 ? 25.25 34.094 -18.906 1 18.73 575 GLN B N 1
ATOM 9973 C CA . GLN B 1 575 ? 26.609 34.375 -19.328 1 18.73 575 GLN B CA 1
ATOM 9974 C C . GLN B 1 575 ? 27.469 34.844 -18.141 1 18.73 575 GLN B C 1
ATOM 9976 O O . GLN B 1 575 ? 27.359 36 -17.719 1 18.73 575 GLN B O 1
ATOM 9981 N N . VAL B 1 576 ? 27.312 34.125 -17.031 1 18.81 576 VAL B N 1
ATOM 9982 C CA . VAL B 1 576 ? 28.312 34.625 -16.078 1 18.81 576 VAL B CA 1
ATOM 9983 C C . VAL B 1 576 ? 29.656 34.75 -16.766 1 18.81 576 VAL B C 1
ATOM 9985 O O . VAL B 1 576 ? 30.141 33.844 -17.422 1 18.81 576 VAL B O 1
ATOM 9988 N N . HIS B 1 577 ? 29.938 36 -17.172 1 17.19 577 HIS B N 1
ATOM 9989 C CA . HIS B 1 577 ? 31.25 36.562 -17.5 1 17.19 577 HIS B CA 1
ATOM 9990 C C . HIS B 1 577 ? 32.312 36.031 -16.547 1 17.19 577 HIS B C 1
ATOM 9992 O O . HIS B 1 577 ? 32.188 36.125 -15.336 1 17.19 577 HIS B O 1
ATOM 9998 N N . ARG B 1 578 ? 32.875 35 -17.047 1 19.69 578 ARG B N 1
ATOM 9999 C CA . ARG B 1 578 ? 34.125 34.406 -16.547 1 19.69 578 ARG B CA 1
ATOM 10000 C C . ARG B 1 578 ? 35.125 35.469 -16.156 1 19.69 578 ARG B C 1
ATOM 10002 O O . ARG B 1 578 ? 35.875 35.969 -17 1 19.69 578 ARG B O 1
ATOM 10009 N N . GLN B 1 579 ? 34.625 36.656 -15.539 1 16.58 579 GLN B N 1
ATOM 10010 C CA . GLN B 1 579 ? 35.812 37.469 -15.281 1 16.58 579 GLN B CA 1
ATOM 10011 C C . GLN B 1 579 ? 36.812 36.688 -14.43 1 16.58 579 GLN B C 1
ATOM 10013 O O . GLN B 1 579 ? 36.438 36 -13.484 1 16.58 579 GLN B O 1
ATOM 10018 N N . HIS B 1 580 ? 37.938 36.438 -15.016 1 17.58 580 HIS B N 1
ATOM 10019 C CA . HIS B 1 580 ? 39.25 35.844 -14.758 1 17.58 580 HIS B CA 1
ATOM 10020 C C . HIS B 1 580 ? 39.812 36.344 -13.438 1 17.58 580 HIS B C 1
ATOM 10022 O O . HIS B 1 580 ? 40.938 35.969 -13.062 1 17.58 580 HIS B O 1
ATOM 10028 N N . GLU B 1 581 ? 39.094 37.25 -12.648 1 17.44 581 GLU B N 1
ATOM 10029 C CA . GLU B 1 581 ? 40.219 37.875 -11.953 1 17.44 581 GLU B CA 1
ATOM 10030 C C . GLU B 1 581 ? 40.969 36.875 -11.102 1 17.44 581 GLU B C 1
ATOM 10032 O O . GLU B 1 581 ? 40.375 35.969 -10.516 1 17.44 581 GLU B O 1
ATOM 10037 N N . ARG B 1 582 ? 42.219 36.844 -11.328 1 17.72 582 ARG B N 1
ATOM 10038 C CA . ARG B 1 582 ? 43.469 36.156 -10.984 1 17.72 582 ARG B CA 1
ATOM 10039 C C . ARG B 1 582 ? 43.688 36.125 -9.477 1 17.72 582 ARG B C 1
ATOM 10041 O O . ARG B 1 582 ? 44.5 36.875 -8.953 1 17.72 582 ARG B O 1
ATOM 10048 N N . PRO B 1 583 ? 42.5 36.094 -8.648 1 17.14 583 PRO B N 1
ATOM 10049 C CA . PRO B 1 583 ? 43.188 36.531 -7.434 1 17.14 583 PRO B CA 1
ATOM 10050 C C . PRO B 1 583 ? 44.438 35.75 -7.141 1 17.14 583 PRO B C 1
ATOM 10052 O O . PRO B 1 583 ? 44.594 34.625 -7.605 1 17.14 583 PRO B O 1
ATOM 10055 N N . ARG B 1 584 ? 45.438 36.562 -6.547 1 16.45 584 ARG B N 1
ATOM 10056 C CA . ARG B 1 584 ? 46.781 36.5 -6.027 1 16.45 584 ARG B CA 1
ATOM 10057 C C . ARG B 1 584 ? 46.938 35.406 -4.988 1 16.45 584 ARG B C 1
ATOM 10059 O O . ARG B 1 584 ? 46.156 35.344 -4.035 1 16.45 584 ARG B O 1
ATOM 10066 N N . CYS B 1 585 ? 47.281 34.219 -5.496 1 16.98 585 CYS B N 1
ATOM 10067 C CA . CYS B 1 585 ? 47.75 33.031 -4.785 1 16.98 585 CYS B CA 1
ATOM 10068 C C . CYS B 1 585 ? 48.656 33.438 -3.627 1 16.98 585 CYS B C 1
ATOM 10070 O O . CYS B 1 585 ? 49.812 33.781 -3.838 1 16.98 585 CYS B O 1
ATOM 10072 N N . ALA B 1 586 ? 48.094 34.438 -2.762 1 15.65 586 ALA B N 1
ATOM 10073 C CA . ALA B 1 586 ? 49.062 34.812 -1.737 1 15.65 586 ALA B CA 1
ATOM 10074 C C . ALA B 1 586 ? 49.812 33.594 -1.235 1 15.65 586 ALA B C 1
ATOM 10076 O O . ALA B 1 586 ? 49.281 32.5 -1.194 1 15.65 586 ALA B O 1
ATOM 10077 N N . GLU B 1 587 ? 51.125 33.812 -1.042 1 15.67 587 GLU B N 1
ATOM 10078 C CA . GLU B 1 587 ? 52.438 33.219 -0.806 1 15.67 587 GLU B CA 1
ATOM 10079 C C . GLU B 1 587 ? 52.438 32.344 0.439 1 15.67 587 GLU B C 1
ATOM 10081 O O . GLU B 1 587 ? 52.938 31.219 0.419 1 15.67 587 GLU B O 1
ATOM 10086 N N . THR B 1 588 ? 52.156 33 1.65 1 14.81 588 THR B N 1
ATOM 10087 C CA . THR B 1 588 ? 53.344 33 2.496 1 14.81 588 THR B CA 1
ATOM 10088 C C . THR B 1 588 ? 53.594 31.594 3.074 1 14.81 588 THR B C 1
ATOM 10090 O O . THR B 1 588 ? 54.656 31.016 2.912 1 14.81 588 THR B O 1
ATOM 10093 N N . LEU B 1 589 ? 53.688 31.625 4.477 1 15.49 589 LEU B N 1
ATOM 10094 C CA . LEU B 1 589 ? 54.812 31.328 5.375 1 15.49 589 LEU B CA 1
ATOM 10095 C C . LEU B 1 589 ? 54.781 29.859 5.816 1 15.49 589 LEU B C 1
ATOM 10097 O O . LEU B 1 589 ? 53.719 29.312 6.07 1 15.49 589 LEU B O 1
ATOM 10101 N N . VAL B 1 590 ? 55.844 29.156 5.562 1 16.28 590 VAL B N 1
ATOM 10102 C CA . VAL B 1 590 ? 56.469 27.859 5.754 1 16.28 590 VAL B CA 1
ATOM 10103 C C . VAL B 1 590 ? 56.344 27.422 7.215 1 16.28 590 VAL B C 1
ATOM 10105 O O . VAL B 1 590 ? 56.875 26.391 7.613 1 16.28 590 VAL B O 1
ATOM 10108 N N . LYS B 1 591 ? 55.562 28.062 8.031 1 15.15 591 LYS B N 1
ATOM 10109 C CA . LYS B 1 591 ? 56.219 28.031 9.328 1 15.15 591 LYS B CA 1
ATOM 10110 C C . LYS B 1 591 ? 56.656 26.625 9.703 1 15.15 591 LYS B C 1
ATOM 10112 O O . LYS B 1 591 ? 56.062 25.641 9.195 1 15.15 591 LYS B O 1
ATOM 10117 N N . GLU B 1 592 ? 57 26.531 11.062 1 15.01 592 GLU B N 1
ATOM 10118 C CA . GLU B 1 592 ? 58 26.047 12.008 1 15.01 592 GLU B CA 1
ATOM 10119 C C . GLU B 1 592 ? 57.75 24.578 12.375 1 15.01 592 GLU B C 1
ATOM 10121 O O . GLU B 1 592 ? 56.625 24.141 12.445 1 15.01 592 GLU B O 1
ATOM 10126 N N . LYS B 1 593 ? 58.906 23.844 12.453 1 16.28 593 LYS B N 1
ATOM 10127 C CA . LYS B 1 593 ? 59.438 22.5 12.648 1 16.28 593 LYS B CA 1
ATOM 10128 C C . LYS B 1 593 ? 58.969 21.906 13.977 1 16.28 593 LYS B C 1
ATOM 10130 O O . LYS B 1 593 ? 59.156 20.719 14.227 1 16.28 593 LYS B O 1
ATOM 10135 N N . HIS B 1 594 ? 58.594 22.828 15.047 1 14.45 594 HIS B N 1
ATOM 10136 C CA . HIS B 1 594 ? 59.344 22.438 16.234 1 14.45 594 HIS B CA 1
ATOM 10137 C C . HIS B 1 594 ? 59.125 20.969 16.578 1 14.45 594 HIS B C 1
ATOM 10139 O O . HIS B 1 594 ? 58.156 20.359 16.125 1 14.45 594 HIS B O 1
ATOM 10145 N N . VAL B 1 595 ? 59.375 20.766 17.953 1 15 595 VAL B N 1
ATOM 10146 C CA . VAL B 1 595 ? 60.219 20.062 18.938 1 15 595 VAL B CA 1
ATOM 10147 C C . VAL B 1 595 ? 59.562 18.734 19.312 1 15 595 VAL B C 1
ATOM 10149 O O . VAL B 1 595 ? 58.375 18.531 19.094 1 15 595 VAL B O 1
ATOM 10152 N N . PHE B 1 596 ? 60.031 18.297 20.516 1 15.33 596 PHE B N 1
ATOM 10153 C CA . PHE B 1 596 ? 60.781 17.172 21.094 1 15.33 596 PHE B CA 1
ATOM 10154 C C . PHE B 1 596 ? 59.844 16.078 21.562 1 15.33 596 PHE B C 1
ATOM 10156 O O . PHE B 1 596 ? 59.938 14.93 21.125 1 15.33 596 PHE B O 1
ATOM 10163 N N . HIS B 1 597 ? 59.844 15.984 22.906 1 15.04 597 HIS B N 1
ATOM 10164 C CA . HIS B 1 597 ? 60.469 14.961 23.734 1 15.04 597 HIS B CA 1
ATOM 10165 C C . HIS B 1 597 ? 59.438 13.883 24.125 1 15.04 597 HIS B C 1
ATOM 10167 O O . HIS B 1 597 ? 59.688 12.695 23.906 1 15.04 597 HIS B O 1
ATOM 10173 N N . GLU B 1 598 ? 59.156 13.914 25.484 1 14.89 598 GLU B N 1
ATOM 10174 C CA . GLU B 1 598 ? 59.594 12.852 26.391 1 14.89 598 GLU B CA 1
ATOM 10175 C C . GLU B 1 598 ? 58.5 11.781 26.531 1 14.89 598 GLU B C 1
ATOM 10177 O O . GLU B 1 598 ? 58.812 10.586 26.469 1 14.89 598 GLU B O 1
ATOM 10182 N N . GLN B 1 599 ? 57.312 12.234 27.125 1 14.78 599 GLN B N 1
ATOM 10183 C CA . GLN B 1 599 ? 57.188 11.531 28.406 1 14.78 599 GLN B CA 1
ATOM 10184 C C . GLN B 1 599 ? 56.844 10.07 28.188 1 14.78 599 GLN B C 1
ATOM 10186 O O . GLN B 1 599 ? 56.375 9.688 27.109 1 14.78 599 GLN B O 1
ATOM 10191 N N . SER B 1 600 ? 56.062 9.703 29.297 1 14.53 600 SER B N 1
ATOM 10192 C CA . SER B 1 600 ? 56.156 8.68 30.328 1 14.53 600 SER B CA 1
ATOM 10193 C C . SER B 1 600 ? 55.5 7.375 29.891 1 14.53 600 SER B C 1
ATOM 10195 O O . SER B 1 600 ? 56.156 6.32 29.891 1 14.53 600 SER B O 1
ATOM 10197 N N . ASP B 1 601 ? 54.531 7.098 30.719 1 14.95 601 ASP B N 1
ATOM 10198 C CA . ASP B 1 601 ? 54.562 5.977 31.656 1 14.95 601 ASP B CA 1
ATOM 10199 C C . ASP B 1 601 ? 54.031 4.703 31 1 14.95 601 ASP B C 1
ATOM 10201 O O . ASP B 1 601 ? 53.656 4.711 29.828 1 14.95 601 ASP B O 1
ATOM 10205 N N . GLY B 1 602 ? 53 4.297 31.719 1 15.31 602 GLY B N 1
ATOM 10206 C CA . GLY B 1 602 ? 52.75 3.119 32.531 1 15.31 602 GLY B CA 1
ATOM 10207 C C . GLY B 1 602 ? 52.125 1.972 31.766 1 15.31 602 GLY B C 1
ATOM 10208 O O . GLY B 1 602 ? 51.438 2.191 30.781 1 15.31 602 GLY B O 1
ATOM 10209 N N . VAL B 1 603 ? 52.656 0.875 32.094 1 15.71 603 VAL B N 1
ATOM 10210 C CA . VAL B 1 603 ? 52.781 -0.522 31.688 1 15.71 603 VAL B CA 1
ATOM 10211 C C . VAL B 1 603 ? 51.406 -1.133 31.5 1 15.71 603 VAL B C 1
ATOM 10213 O O . VAL B 1 603 ? 51.062 -1.66 30.438 1 15.71 603 VAL B O 1
ATOM 10216 N N . LEU B 1 604 ? 51.156 -2.043 32.5 1 15.16 604 LEU B N 1
ATOM 10217 C CA . LEU B 1 604 ? 51.219 -3.49 32.312 1 15.16 604 LEU B CA 1
ATOM 10218 C C . LEU B 1 604 ? 49.812 -4.062 32.062 1 15.16 604 LEU B C 1
ATOM 10220 O O . LEU B 1 604 ? 49.625 -4.887 31.172 1 15.16 604 LEU B O 1
ATOM 10224 N N . SER B 1 605 ? 48.875 -3.961 33.125 1 15.24 605 SER B N 1
ATOM 10225 C CA . SER B 1 605 ? 48.469 -5.164 33.844 1 15.24 605 SER B CA 1
ATOM 10226 C C . SER B 1 605 ? 47.375 -5.91 33.062 1 15.24 605 SER B C 1
ATOM 10228 O O . SER B 1 605 ? 46.531 -5.293 32.406 1 15.24 605 SER B O 1
ATOM 10230 N N . TRP B 1 606 ? 47.469 -7.273 33.094 1 16.03 606 TRP B N 1
ATOM 10231 C CA . TRP B 1 606 ? 47.156 -8.562 32.5 1 16.03 606 TRP B CA 1
ATOM 10232 C C . TRP B 1 606 ? 45.688 -8.922 32.719 1 16.03 606 TRP B C 1
ATOM 10234 O O . TRP B 1 606 ? 45.062 -9.539 31.844 1 16.03 606 TRP B O 1
ATOM 10244 N N . SER B 1 607 ? 45.094 -8.609 33.938 1 15.44 607 SER B N 1
ATOM 10245 C CA . SER B 1 607 ? 44.5 -9.703 34.688 1 15.44 607 SER B CA 1
ATOM 10246 C C . SER B 1 607 ? 43.25 -10.234 33.969 1 15.44 607 SER B C 1
ATOM 10248 O O . SER B 1 607 ? 42.469 -9.469 33.438 1 15.44 607 SER B O 1
ATOM 10250 N N . LEU B 1 608 ? 43.156 -11.602 33.938 1 16.11 608 LEU B N 1
ATOM 10251 C CA . LEU B 1 608 ? 42.625 -12.852 33.406 1 16.11 608 LEU B CA 1
ATOM 10252 C C . LEU B 1 608 ? 41.125 -12.961 33.688 1 16.11 608 LEU B C 1
ATOM 10254 O O . LEU B 1 608 ? 40.344 -13.312 32.812 1 16.11 608 LEU B O 1
ATOM 10258 N N . ARG B 1 609 ? 40.812 -13.164 35.062 1 15.68 609 ARG B N 1
ATOM 10259 C CA . ARG B 1 609 ? 40.281 -14.406 35.625 1 15.68 609 ARG B CA 1
ATOM 10260 C C . ARG B 1 609 ? 38.781 -14.539 35.312 1 15.68 609 ARG B C 1
ATOM 10262 O O . ARG B 1 609 ? 38.125 -13.562 34.906 1 15.68 609 ARG B O 1
ATOM 10269 N N . LEU B 1 610 ? 38.062 -15.156 36.344 1 15.91 610 LEU B N 1
ATOM 10270 C CA . LEU B 1 610 ? 37.312 -16.375 36.625 1 15.91 610 LEU B CA 1
ATOM 10271 C C . LEU B 1 610 ? 35.812 -16.109 36.531 1 15.91 610 LEU B C 1
ATOM 10273 O O . LEU B 1 610 ? 35.062 -16.984 36.125 1 15.91 610 LEU B O 1
ATOM 10277 N N . ASN B 1 611 ? 35.281 -15.109 37.312 1 16.17 611 ASN B N 1
ATOM 10278 C CA . ASN B 1 611 ? 34.312 -15.57 38.281 1 16.17 611 ASN B CA 1
ATOM 10279 C C . ASN B 1 611 ? 33 -16 37.594 1 16.17 611 ASN B C 1
ATOM 10281 O O . ASN B 1 611 ? 32.625 -15.422 36.594 1 16.17 611 ASN B O 1
ATOM 10285 N N . GLY B 1 612 ? 32.281 -17.062 38.156 1 17.83 612 GLY B N 1
ATOM 10286 C CA . GLY B 1 612 ? 31.422 -18.219 38.188 1 17.83 612 GLY B CA 1
ATOM 10287 C C . GLY B 1 612 ? 29.953 -17.891 37.938 1 17.83 612 GLY B C 1
ATOM 10288 O O . GLY B 1 612 ? 29.344 -18.453 37.031 1 17.83 612 GLY B O 1
ATOM 10289 N N . LEU B 1 613 ? 29.172 -17.922 39 1 17.8 613 LEU B N 1
ATOM 10290 C CA . LEU B 1 613 ? 27.984 -18.703 39.375 1 17.8 613 LEU B CA 1
ATOM 10291 C C . LEU B 1 613 ? 26.719 -17.922 39.062 1 17.8 613 LEU B C 1
ATOM 10293 O O . LEU B 1 613 ? 25.625 -18.5 39.031 1 17.8 613 LEU B O 1
ATOM 10297 N N . LEU B 1 614 ? 26.766 -16.594 39.156 1 17.55 614 LEU B N 1
ATOM 10298 C CA . LEU B 1 614 ? 25.516 -16.062 39.688 1 17.55 614 LEU B CA 1
ATOM 10299 C C . LEU B 1 614 ? 24.359 -16.266 38.719 1 17.55 614 LEU B C 1
ATOM 10301 O O . LEU B 1 614 ? 24.422 -15.789 37.562 1 17.55 614 LEU B O 1
ATOM 10305 N N . LEU B 1 615 ? 23.469 -17.141 39.094 1 20.23 615 LEU B N 1
ATOM 10306 C CA . LEU B 1 615 ? 22.375 -18.078 38.812 1 20.23 615 LEU B CA 1
ATOM 10307 C C . LEU B 1 615 ? 21.266 -17.391 38.031 1 20.23 615 LEU B C 1
ATOM 10309 O O . LEU B 1 615 ? 21.172 -16.172 38 1 20.23 615 LEU B O 1
ATOM 10313 N N . VAL B 1 616 ? 20 -18.156 37.938 1 20.81 616 VAL B N 1
ATOM 10314 C CA . VAL B 1 616 ? 18.828 -18.75 37.281 1 20.81 616 VAL B CA 1
ATOM 10315 C C . VAL B 1 616 ? 17.609 -17.844 37.5 1 20.81 616 VAL B C 1
ATOM 10317 O O . VAL B 1 616 ? 16.688 -17.844 36.688 1 20.81 616 VAL B O 1
ATOM 10320 N N . ILE B 1 617 ? 17.672 -16.984 38.625 1 21 617 ILE B N 1
ATOM 10321 C CA . ILE B 1 617 ? 16.422 -16.734 39.344 1 21 617 ILE B CA 1
ATOM 10322 C C . ILE B 1 617 ? 15.562 -15.758 38.562 1 21 617 ILE B C 1
ATOM 10324 O O . ILE B 1 617 ? 14.344 -15.938 38.469 1 21 617 ILE B O 1
ATOM 10328 N N . ILE B 1 618 ? 16.266 -14.719 38.188 1 19.73 618 ILE B N 1
ATOM 10329 C CA . ILE B 1 618 ? 15.367 -13.562 38.219 1 19.73 618 ILE B CA 1
ATOM 10330 C C . ILE B 1 618 ? 14.352 -13.664 37.094 1 19.73 618 ILE B C 1
ATOM 10332 O O . ILE B 1 618 ? 13.344 -12.953 37.094 1 19.73 618 ILE B O 1
ATOM 10336 N N . LEU B 1 619 ? 14.766 -14.484 36.156 1 22.02 619 LEU B N 1
ATOM 10337 C CA . LEU B 1 619 ? 13.945 -14.352 34.969 1 22.02 619 LEU B CA 1
ATOM 10338 C C . LEU B 1 619 ? 12.539 -14.898 35.188 1 22.02 619 LEU B C 1
ATOM 10340 O O . LEU B 1 619 ? 11.664 -14.758 34.344 1 22.02 619 LEU B O 1
ATOM 10344 N N . LEU B 1 620 ? 12.445 -15.812 36.25 1 25.52 620 LEU B N 1
ATOM 10345 C CA . LEU B 1 620 ? 11.219 -16.594 36.438 1 25.52 620 LEU B CA 1
ATOM 10346 C C . LEU B 1 620 ? 10.039 -15.672 36.75 1 25.52 620 LEU B C 1
ATOM 10348 O O . LEU B 1 620 ? 8.883 -16.078 36.594 1 25.52 620 LEU B O 1
ATOM 10352 N N . GLN B 1 621 ? 10.391 -14.57 37.5 1 21.77 621 GLN B N 1
ATOM 10353 C CA . GLN B 1 621 ? 9.273 -13.922 38.188 1 21.77 621 GLN B CA 1
ATOM 10354 C C . GLN B 1 621 ? 8.273 -13.359 37.188 1 21.77 621 GLN B C 1
ATOM 10356 O O . GLN B 1 621 ? 7.059 -13.406 37.406 1 21.77 621 GLN B O 1
ATOM 10361 N N . ALA B 1 622 ? 8.859 -12.664 36.312 1 22.19 622 ALA B N 1
ATOM 10362 C CA . ALA B 1 622 ? 7.898 -11.711 35.75 1 22.19 622 ALA B CA 1
ATOM 10363 C C . ALA B 1 622 ? 6.887 -12.398 34.844 1 22.19 622 ALA B C 1
ATOM 10365 O O . ALA B 1 622 ? 5.977 -11.758 34.312 1 22.19 622 ALA B O 1
ATOM 10366 N N . LEU B 1 623 ? 7.203 -13.641 34.469 1 25.31 623 LEU B N 1
ATOM 10367 C CA . LEU B 1 623 ? 6.293 -14.438 33.656 1 25.31 623 LEU B CA 1
ATOM 10368 C C . LEU B 1 623 ? 4.969 -14.656 34.375 1 25.31 623 LEU B C 1
ATOM 10370 O O . LEU B 1 623 ? 4.027 -15.203 33.781 1 25.31 623 LEU B O 1
ATOM 10374 N N . TRP B 1 624 ? 5.129 -14.555 35.719 1 24.2 624 TRP B N 1
ATOM 10375 C CA . TRP B 1 624 ? 4.082 -15.086 36.562 1 24.2 624 TRP B CA 1
ATOM 10376 C C . TRP B 1 624 ? 2.764 -14.359 36.344 1 24.2 624 TRP B C 1
ATOM 10378 O O . TRP B 1 624 ? 1.697 -14.977 36.312 1 24.2 624 TRP B O 1
ATOM 10388 N N . LYS B 1 625 ? 2.971 -13.047 36.344 1 21.78 625 LYS B N 1
ATOM 10389 C CA . LYS B 1 625 ? 1.743 -12.344 36.688 1 21.78 625 LYS B CA 1
ATOM 10390 C C . LYS B 1 625 ? 0.649 -12.586 35.656 1 21.78 625 LYS B C 1
ATOM 10392 O O . LYS B 1 625 ? -0.538 -12.438 35.938 1 21.78 625 LYS B O 1
ATOM 10397 N N . VAL B 1 626 ? 1.129 -12.867 34.531 1 21.77 626 VAL B N 1
ATOM 10398 C CA . VAL B 1 626 ? -0.022 -12.82 33.625 1 21.77 626 VAL B CA 1
ATOM 10399 C C . VAL B 1 626 ? -0.81 -14.125 33.75 1 21.77 626 VAL B C 1
ATOM 10401 O O . VAL B 1 626 ? -1.858 -14.273 33.094 1 21.77 626 VAL B O 1
ATOM 10404 N N . TRP B 1 627 ? -0.066 -15.148 34.375 1 23.75 627 TRP B N 1
ATOM 10405 C CA . TRP B 1 627 ? -0.773 -16.422 34.375 1 23.75 627 TRP B CA 1
ATOM 10406 C C . TRP B 1 627 ? -2.053 -16.328 35.219 1 23.75 627 TRP B C 1
ATOM 10408 O O . TRP B 1 627 ? -2.992 -17.094 35 1 23.75 627 TRP B O 1
ATOM 10418 N N . LYS B 1 628 ? -1.791 -15.555 36.344 1 22.34 628 LYS B N 1
ATOM 10419 C CA . LYS B 1 628 ? -2.762 -15.695 37.406 1 22.34 628 LYS B CA 1
ATOM 10420 C C . LYS B 1 628 ? -4.191 -15.586 36.906 1 22.34 628 LYS B C 1
ATOM 10422 O O . LYS B 1 628 ? -5.109 -16.172 37.469 1 22.34 628 LYS B O 1
ATOM 10427 N N . VAL B 1 629 ? -4.391 -14.602 36.125 1 20.84 629 VAL B N 1
ATOM 10428 C CA . VAL B 1 629 ? -5.793 -14.211 36.25 1 20.84 629 VAL B CA 1
ATOM 10429 C C . VAL B 1 629 ? -6.691 -15.297 35.688 1 20.84 629 VAL B C 1
ATOM 10431 O O . VAL B 1 629 ? -7.918 -15.18 35.719 1 20.84 629 VAL B O 1
ATOM 10434 N N . TRP B 1 630 ? -5.988 -16.234 35.031 1 20.22 630 TRP B N 1
ATOM 10435 C CA . TRP B 1 630 ? -6.965 -17.094 34.344 1 20.22 630 TRP B CA 1
ATOM 10436 C C . TRP B 1 630 ? -7.621 -18.047 35.344 1 20.22 630 TRP B C 1
ATOM 10438 O O . TRP B 1 630 ? -8.82 -18.297 35.281 1 20.22 630 TRP B O 1
ATOM 10448 N N . VAL B 1 631 ? -6.715 -18.781 36.188 1 20.09 631 VAL B N 1
ATOM 10449 C CA . VAL B 1 631 ? -7.219 -20.078 36.656 1 20.09 631 VAL B CA 1
ATOM 10450 C C . VAL B 1 631 ? -8.344 -19.859 37.656 1 20.09 631 VAL B C 1
ATOM 10452 O O . VAL B 1 631 ? -9.25 -20.688 37.781 1 20.09 631 VAL B O 1
ATOM 10455 N N . GLN B 1 632 ? -8.148 -19.031 38.688 1 18.16 632 GLN B N 1
ATOM 10456 C CA . GLN B 1 632 ? -8.742 -19.344 40 1 18.16 632 GLN B CA 1
ATOM 10457 C C . GLN B 1 632 ? -10.266 -19.375 39.906 1 18.16 632 GLN B C 1
ATOM 10459 O O . GLN B 1 632 ? -10.953 -18.516 40.469 1 18.16 632 GLN B O 1
ATOM 10464 N N . GLY B 1 633 ? -10.961 -19.484 38.875 1 18.11 633 GLY B N 1
ATOM 10465 C CA . GLY B 1 633 ? -12.391 -19.5 39.156 1 18.11 633 GLY B CA 1
ATOM 10466 C C . GLY B 1 633 ? -12.859 -20.797 39.75 1 18.11 633 GLY B C 1
ATOM 10467 O O . GLY B 1 633 ? -13.602 -21.562 39.125 1 18.11 633 GLY B O 1
ATOM 10468 N N . CYS B 1 634 ? -12 -21.469 40.469 1 17.3 634 CYS B N 1
ATOM 10469 C CA . CYS B 1 634 ? -12.352 -22.766 41.062 1 17.3 634 CYS B CA 1
ATOM 10470 C C . CYS B 1 634 ? -13.641 -22.656 41.844 1 17.3 634 CYS B C 1
ATOM 10472 O O . CYS B 1 634 ? -14.133 -21.562 42.094 1 17.3 634 CYS B O 1
ATOM 10474 N N . ILE B 1 635 ? -13.727 -23.266 43.219 1 17.34 635 ILE B N 1
ATOM 10475 C CA . ILE B 1 635 ? -14.32 -24.312 44.031 1 17.34 635 ILE B CA 1
ATOM 10476 C C . ILE B 1 635 ? -15.156 -23.688 45.156 1 17.34 635 ILE B C 1
ATOM 10478 O O . ILE B 1 635 ? -15.703 -24.391 46 1 17.34 635 ILE B O 1
ATOM 10482 N N . ARG B 1 636 ? -15.258 -22.516 45.438 1 15.86 636 ARG B N 1
ATOM 10483 C CA . ARG B 1 636 ? -15.484 -22.391 46.875 1 15.86 636 ARG B CA 1
ATOM 10484 C C . ARG B 1 636 ? -16.688 -23.234 47.312 1 15.86 636 ARG B C 1
ATOM 10486 O O . ARG B 1 636 ? -17.672 -23.328 46.594 1 15.86 636 ARG B O 1
ATOM 10493 N N . SER B 1 637 ? -16.625 -23.875 48.594 1 16.16 637 SER B N 1
ATOM 10494 C CA . SER B 1 637 ? -17.016 -24.828 49.625 1 16.16 637 SER B CA 1
ATOM 10495 C C . SER B 1 637 ? -18.391 -24.484 50.188 1 16.16 637 SER B C 1
ATOM 10497 O O . SER B 1 637 ? -18.922 -23.406 49.938 1 16.16 637 SER B O 1
ATOM 10499 N N . THR B 1 638 ? -18.562 -24.797 51.5 1 17.02 638 THR B N 1
ATOM 10500 C CA . THR B 1 638 ? -19.359 -25.656 52.375 1 17.02 638 THR B CA 1
ATOM 10501 C C . THR B 1 638 ? -20.547 -24.891 52.938 1 17.02 638 THR B C 1
ATOM 10503 O O . THR B 1 638 ? -21.688 -25.328 52.812 1 17.02 638 THR B O 1
ATOM 10506 N N . SER B 1 639 ? -20.406 -24.375 54.25 1 15.59 639 SER B N 1
ATOM 10507 C CA . SER B 1 639 ? -21.031 -24.797 55.5 1 15.59 639 SER B CA 1
ATOM 10508 C C . SER B 1 639 ? -22.328 -24.047 55.75 1 15.59 639 SER B C 1
ATOM 10510 O O . SER B 1 639 ? -23.375 -24.641 56 1 15.59 639 SER B O 1
ATOM 10512 N N . SER B 1 640 ? -22.25 -22.953 56.562 1 15.66 640 SER B N 1
ATOM 10513 C CA . SER B 1 640 ? -22.797 -22.766 57.906 1 15.66 640 SER B CA 1
ATOM 10514 C C . SER B 1 640 ? -24.297 -22.438 57.844 1 15.66 640 SER B C 1
ATOM 10516 O O . SER B 1 640 ? -24.797 -22.016 56.781 1 15.66 640 SER B O 1
ATOM 10518 N N . THR B 1 641 ? -24.906 -22.281 59.062 1 16.19 641 THR B N 1
ATOM 10519 C CA . THR B 1 641 ? -26 -22.531 59.969 1 16.19 641 THR B CA 1
ATOM 10520 C C . THR B 1 641 ? -27.141 -21.531 59.75 1 16.19 641 THR B C 1
ATOM 10522 O O . THR B 1 641 ? -27.094 -20.75 58.781 1 16.19 641 THR B O 1
ATOM 10525 N N . ASP B 1 642 ? -27.469 -20.672 60.812 1 15.86 642 ASP B N 1
ATOM 10526 C CA . ASP B 1 642 ? -28.703 -20.641 61.594 1 15.86 642 ASP B CA 1
ATOM 10527 C C . ASP B 1 642 ? -29.672 -19.578 61.062 1 15.86 642 ASP B C 1
ATOM 10529 O O . ASP B 1 642 ? -30.766 -19.406 61.594 1 15.86 642 ASP B O 1
ATOM 10533 N N . VAL B 1 643 ? -29.688 -19.297 59.969 1 15.15 643 VAL B N 1
ATOM 10534 C CA . VAL B 1 643 ? -30.25 -17.953 59.969 1 15.15 643 VAL B CA 1
ATOM 10535 C C . VAL B 1 643 ? -31.641 -17.984 60.625 1 15.15 643 VAL B C 1
ATOM 10537 O O . VAL B 1 643 ? -32.531 -18.672 60.156 1 15.15 643 VAL B O 1
ATOM 10540 N N . ALA B 1 644 ? -31.672 -17.469 61.844 1 16.08 644 ALA B N 1
ATOM 10541 C CA . ALA B 1 644 ? -32.719 -17.203 62.812 1 16.08 644 ALA B CA 1
ATOM 10542 C C . ALA B 1 644 ? -33.938 -16.562 62.125 1 16.08 644 ALA B C 1
ATOM 10544 O O . ALA B 1 644 ? -33.781 -15.852 61.125 1 16.08 644 ALA B O 1
ATOM 10545 N N . VAL B 1 645 ? -35.156 -16.906 62.469 1 16.02 645 VAL B N 1
ATOM 10546 C CA . VAL B 1 645 ? -36.594 -16.891 62.25 1 16.02 645 VAL B CA 1
ATOM 10547 C C . VAL B 1 645 ? -37.125 -15.484 62.531 1 16.02 645 VAL B C 1
ATOM 10549 O O . VAL B 1 645 ? -38.219 -15.141 62.094 1 16.02 645 VAL B O 1
ATOM 10552 N N . PRO B 1 646 ? -36.281 -14.508 63.094 1 14.42 646 PRO B N 1
ATOM 10553 C CA . PRO B 1 646 ? -37.094 -13.844 64.125 1 14.42 646 PRO B CA 1
ATOM 10554 C C . PRO B 1 646 ? -38.312 -13.133 63.5 1 14.42 646 PRO B C 1
ATOM 10556 O O . PRO B 1 646 ? -38.312 -12.812 62.312 1 14.42 646 PRO B O 1
ATOM 10559 N N . LEU B 1 647 ? -39.281 -12.742 64.438 1 15.12 647 LEU B N 1
ATOM 10560 C CA . LEU B 1 647 ? -40.625 -12.445 64.812 1 15.12 647 LEU B CA 1
ATOM 10561 C C . LEU B 1 647 ? -41 -11.008 64.5 1 15.12 647 LEU B C 1
ATOM 10563 O O . LEU B 1 647 ? -42.156 -10.586 64.688 1 15.12 647 LEU B O 1
ATOM 10567 N N . ARG B 1 648 ? -40.25 -10.164 63.812 1 14.2 648 ARG B N 1
ATOM 10568 C CA . ARG B 1 648 ? -40.5 -8.875 64.438 1 14.2 648 ARG B CA 1
ATOM 10569 C C . ARG B 1 648 ? -41.969 -8.477 64.312 1 14.2 648 ARG B C 1
ATOM 10571 O O . ARG B 1 648 ? -42.531 -8.539 63.25 1 14.2 648 ARG B O 1
ATOM 10578 N N . THR B 1 649 ? -42.594 -8.164 65.438 1 14.47 649 THR B N 1
ATOM 10579 C CA . THR B 1 649 ? -43.938 -7.75 65.812 1 14.47 649 THR B CA 1
ATOM 10580 C C . THR B 1 649 ? -44.281 -6.391 65.188 1 14.47 649 THR B C 1
ATOM 10582 O O . THR B 1 649 ? -45.438 -6.141 64.812 1 14.47 649 THR B O 1
ATOM 10585 N N . SER B 1 650 ? -43.344 -5.324 65.188 1 13.96 650 SER B N 1
ATOM 10586 C CA . SER B 1 650 ? -43.906 -4.25 66 1 13.96 650 SER B CA 1
ATOM 10587 C C . SER B 1 650 ? -45.156 -3.666 65.312 1 13.96 650 SER B C 1
ATOM 10589 O O . SER B 1 650 ? -45.344 -3.855 64.125 1 13.96 650 SER B O 1
ATOM 10591 N N . SER B 1 651 ? -45.719 -2.539 66.125 1 14.12 651 SER B N 1
ATOM 10592 C CA . SER B 1 651 ? -46.906 -1.803 66.562 1 14.12 651 SER B CA 1
ATOM 10593 C C . SER B 1 651 ? -47.375 -0.852 65.438 1 14.12 651 SER B C 1
ATOM 10595 O O . SER B 1 651 ? -46.594 -0.5 64.562 1 14.12 651 SER B O 1
ATOM 10597 N N . ASP B 1 652 ? -48.625 -0.46 65.5 1 14.16 652 ASP B N 1
ATOM 10598 C CA . ASP B 1 652 ? -49.875 0.119 65 1 14.16 652 ASP B CA 1
ATOM 10599 C C . ASP B 1 652 ? -49.719 1.623 64.75 1 14.16 652 ASP B C 1
ATOM 10601 O O . ASP B 1 652 ? -50.625 2.279 64.312 1 14.16 652 ASP B O 1
ATOM 10605 N N . SER B 1 653 ? -48.656 2.227 65.562 1 13.13 653 SER B N 1
ATOM 10606 C CA . SER B 1 653 ? -49.25 3.428 66.125 1 13.13 653 SER B CA 1
ATOM 10607 C C . SER B 1 653 ? -49.781 4.352 65.062 1 13.13 653 SER B C 1
ATOM 10609 O O . SER B 1 653 ? -50.969 4.734 65.062 1 13.13 653 SER B O 1
ATOM 10611 N N . ALA B 1 654 ? -49.312 5.578 65.25 1 14.91 654 ALA B N 1
ATOM 10612 C CA . ALA B 1 654 ? -50 6.75 65.812 1 14.91 654 ALA B CA 1
ATOM 10613 C C . ALA B 1 654 ? -50.625 7.586 64.688 1 14.91 654 ALA B C 1
ATOM 10615 O O . ALA B 1 654 ? -50.312 7.391 63.5 1 14.91 654 ALA B O 1
ATOM 10616 N N . CYS B 1 655 ? -50.5 8.859 64.938 1 13.96 655 CYS B N 1
ATOM 10617 C CA . CYS B 1 655 ? -51.344 10.008 65.25 1 13.96 655 CYS B CA 1
ATOM 10618 C C . CYS B 1 655 ? -51.594 10.875 64.062 1 13.96 655 CYS B C 1
ATOM 10620 O O . CYS B 1 655 ? -52.719 11.188 63.719 1 13.96 655 CYS B O 1
ATOM 10622 N N . ARG B 1 656 ? -50.938 12.031 64.062 1 14.17 656 ARG B N 1
ATOM 10623 C CA . ARG B 1 656 ? -51.719 13.234 64.375 1 14.17 656 ARG B CA 1
ATOM 10624 C C . ARG B 1 656 ? -52.156 13.922 63.062 1 14.17 656 ARG B C 1
ATOM 10626 O O . ARG B 1 656 ? -53.344 14.211 62.875 1 14.17 656 ARG B O 1
ATOM 10633 N N . SER B 1 657 ? -51.281 14.836 62.562 1 14.24 657 SER B N 1
ATOM 10634 C CA . SER B 1 657 ? -51.688 16.219 62.719 1 14.24 657 SER B CA 1
ATOM 10635 C C . SER B 1 657 ? -52.469 16.703 61.5 1 14.24 657 SER B C 1
ATOM 10637 O O . SER B 1 657 ? -52.375 16.109 60.406 1 14.24 657 SER B O 1
ATOM 10639 N N . ASP B 1 658 ? -52.906 17.891 61.531 1 14.52 658 ASP B N 1
ATOM 10640 C CA . ASP B 1 658 ? -54.031 18.797 61.344 1 14.52 658 ASP B CA 1
ATOM 10641 C C . ASP B 1 658 ? -54.156 19.234 59.875 1 14.52 658 ASP B C 1
ATOM 10643 O O . ASP B 1 658 ? -53.188 19.109 59.125 1 14.52 658 ASP B O 1
ATOM 10647 N N . ALA B 1 659 ? -55.281 19.891 59.594 1 14.46 659 ALA B N 1
ATOM 10648 C CA . ALA B 1 659 ? -56.375 20.391 58.75 1 14.46 659 ALA B CA 1
ATOM 10649 C C . ALA B 1 659 ? -55.938 21.547 57.875 1 14.46 659 ALA B C 1
ATOM 10651 O O . ALA B 1 659 ? -56.75 22.266 57.312 1 14.46 659 ALA B O 1
ATOM 10652 N N . ALA B 1 660 ? -54.562 21.812 57.75 1 14.88 660 ALA B N 1
ATOM 10653 C CA . ALA B 1 660 ? -54.531 23.266 57.562 1 14.88 660 ALA B CA 1
ATOM 10654 C C . ALA B 1 660 ? -55.344 23.688 56.344 1 14.88 660 ALA B C 1
ATOM 10656 O O . ALA B 1 660 ? -55.406 22.969 55.344 1 14.88 660 ALA B O 1
ATOM 10657 N N . THR B 1 661 ? -56.125 24.766 56.438 1 14.35 661 THR B N 1
ATOM 10658 C CA . THR B 1 661 ? -57.281 25.578 56.062 1 14.35 661 THR B CA 1
ATOM 10659 C C . THR B 1 661 ? -57.094 26.172 54.688 1 14.35 661 THR B C 1
ATOM 10661 O O . THR B 1 661 ? -58.062 26.516 54 1 14.35 661 THR B O 1
ATOM 10664 N N . SER B 1 662 ? -55.75 26.344 54.156 1 14.16 662 SER B N 1
ATOM 10665 C CA . SER B 1 662 ? -55.75 27.75 53.75 1 14.16 662 SER B CA 1
ATOM 10666 C C . SER B 1 662 ? -56.688 27.984 52.562 1 14.16 662 SER B C 1
ATOM 10668 O O . SER B 1 662 ? -56.875 27.078 51.719 1 14.16 662 SER B O 1
ATOM 10670 N N . SER B 1 663 ? -57.312 29.141 52.594 1 13.89 663 SER B N 1
ATOM 10671 C CA . SER B 1 663 ? -58.406 30 52.094 1 13.89 663 SER B CA 1
ATOM 10672 C C . SER B 1 663 ? -58.25 30.281 50.625 1 13.89 663 SER B C 1
ATOM 10674 O O . SER B 1 663 ? -57.156 30.453 50.094 1 13.89 663 SER B O 1
ATOM 10676 N N . ARG B 1 664 ? -59 29.625 49.812 1 15.07 664 ARG B N 1
ATOM 10677 C CA . ARG B 1 664 ? -59.5 29.891 48.469 1 15.07 664 ARG B CA 1
ATOM 10678 C C . ARG B 1 664 ? -59.688 31.375 48.25 1 15.07 664 ARG B C 1
ATOM 10680 O O . ARG B 1 664 ? -60.594 31.984 48.812 1 15.07 664 ARG B O 1
ATOM 10687 N N . VAL B 1 665 ? -58.5 32.156 48.312 1 13.7 665 VAL B N 1
ATOM 10688 C CA . VAL B 1 665 ? -58.75 33.562 48.188 1 13.7 665 VAL B CA 1
ATOM 10689 C C . VAL B 1 665 ? -59.781 33.812 47.094 1 13.7 665 VAL B C 1
ATOM 10691 O O . VAL B 1 665 ? -59.625 33.406 45.938 1 13.7 665 VAL B O 1
ATOM 10694 N N . ARG B 1 666 ? -61.031 34.188 47.5 1 14.02 666 ARG B N 1
ATOM 10695 C CA . ARG B 1 666 ? -62.25 34.719 46.875 1 14.02 666 ARG B CA 1
ATOM 10696 C C . ARG B 1 666 ? -61.938 35.969 46.062 1 14.02 666 ARG B C 1
ATOM 10698 O O . ARG B 1 666 ? -62.844 36.688 45.656 1 14.02 666 ARG B O 1
ATOM 10705 N N . GLU B 1 667 ? -60.625 36.156 45.781 1 13.8 667 GLU B N 1
ATOM 10706 C CA . GLU B 1 667 ? -60.562 37.594 45.406 1 13.8 667 GLU B CA 1
ATOM 10707 C C . GLU B 1 667 ? -61.781 37.969 44.594 1 13.8 667 GLU B C 1
ATOM 10709 O O . GLU B 1 667 ? -62.125 37.344 43.594 1 13.8 667 GLU B O 1
ATOM 10714 N N . ARG B 1 668 ? -62.469 38.969 45.094 1 14.3 668 ARG B N 1
ATOM 10715 C CA . ARG B 1 668 ? -63.656 39.812 45.156 1 14.3 668 ARG B CA 1
ATOM 10716 C C . ARG B 1 668 ? -63.906 40.469 43.781 1 14.3 668 ARG B C 1
ATOM 10718 O O . ARG B 1 668 ? -63.031 40.5 42.938 1 14.3 668 ARG B O 1
ATOM 10725 N N . PRO B 1 669 ? -64.375 41.844 44.031 1 14.45 669 PRO B N 1
ATOM 10726 C CA . PRO B 1 669 ? -65.562 42.594 43.844 1 14.45 669 PRO B CA 1
ATOM 10727 C C . PRO B 1 669 ? -65.5 43.469 42.594 1 14.45 669 PRO B C 1
ATOM 10729 O O . PRO B 1 669 ? -64.812 43.156 41.656 1 14.45 669 PRO B O 1
ATOM 10732 N N . ASN B 1 670 ? -65.438 44.938 42.969 1 14 670 ASN B N 1
ATOM 10733 C CA . ASN B 1 670 ? -66.5 45.938 42.844 1 14 670 ASN B CA 1
ATOM 10734 C C . ASN B 1 670 ? -66.375 46.719 41.562 1 14 670 ASN B C 1
ATOM 10736 O O . ASN B 1 670 ? -67.312 46.812 40.75 1 14 670 ASN B O 1
ATOM 10740 N N . ALA B 1 671 ? -66 48.188 41.75 1 14.18 671 ALA B N 1
ATOM 10741 C CA . ALA B 1 671 ? -66.875 49.375 41.812 1 14.18 671 ALA B CA 1
ATOM 10742 C C . ALA B 1 671 ? -66.75 50.156 40.5 1 14.18 671 ALA B C 1
ATOM 10744 O O . ALA B 1 671 ? -65.875 49.875 39.656 1 14.18 671 ALA B O 1
ATOM 10745 N N . HIS B 1 672 ? -66.25 51.469 40.719 1 16.5 672 HIS B N 1
ATOM 10746 C CA . HIS B 1 672 ? -67.062 52.688 40.5 1 16.5 672 HIS B CA 1
ATOM 10747 C C . HIS B 1 672 ? -66.938 53.156 39.062 1 16.5 672 HIS B C 1
ATOM 10749 O O . HIS B 1 672 ? -66 52.781 38.344 1 16.5 672 HIS B O 1
ATOM 10755 N N . ALA B 1 673 ? -67.5 54.469 38.75 1 14.16 673 ALA B N 1
ATOM 10756 C CA . ALA B 1 673 ? -68.5 55.438 38.406 1 14.16 673 ALA B CA 1
ATOM 10757 C C . ALA B 1 673 ? -68 56.469 37.406 1 14.16 673 ALA B C 1
ATOM 10759 O O . ALA B 1 673 ? -68.625 56.781 36.406 1 14.16 673 ALA B O 1
ATOM 10760 N N . SER B 1 674 ? -67 57.344 37.844 1 14.95 674 SER B N 1
ATOM 10761 C CA . SER B 1 674 ? -67.5 58.688 37.688 1 14.95 674 SER B CA 1
ATOM 10762 C C . SER B 1 674 ? -67.5 59.125 36.219 1 14.95 674 SER B C 1
ATOM 10764 O O . SER B 1 674 ? -66.75 58.531 35.406 1 14.95 674 SER B O 1
ATOM 10766 N N . ARG B 1 675 ? -67.812 60.469 35.969 1 14.53 675 ARG B N 1
ATOM 10767 C CA . ARG B 1 675 ? -68.625 61.562 35.406 1 14.53 675 ARG B CA 1
ATOM 10768 C C . ARG B 1 675 ? -67.875 62.156 34.188 1 14.53 675 ARG B C 1
ATOM 10770 O O . ARG B 1 675 ? -68.5 62.344 33.125 1 14.53 675 ARG B O 1
ATOM 10777 N N . ARG B 1 676 ? -66.75 63.094 34.438 1 15.23 676 ARG B N 1
ATOM 10778 C CA . ARG B 1 676 ? -66.938 64.5 34.094 1 15.23 676 ARG B CA 1
ATOM 10779 C C . ARG B 1 676 ? -66.75 64.75 32.594 1 15.23 676 ARG B C 1
ATOM 10781 O O . ARG B 1 676 ? -65.688 64.5 32.062 1 15.23 676 ARG B O 1
ATOM 10788 N N . ALA B 1 677 ? -67.812 64.625 31.734 1 13.3 677 ALA B N 1
ATOM 10789 C CA . ALA B 1 677 ? -68.562 65.438 30.766 1 13.3 677 ALA B CA 1
ATOM 10790 C C . ALA B 1 677 ? -68.812 66.875 31.297 1 13.3 677 ALA B C 1
ATOM 10792 O O . ALA B 1 677 ? -69.688 67.562 30.766 1 13.3 677 ALA B O 1
ATOM 10793 N N . ARG B 1 678 ? -68.688 67.5 32.469 1 14.53 678 ARG B N 1
ATOM 10794 C CA . ARG B 1 678 ? -69.062 68.875 32.281 1 14.53 678 ARG B CA 1
ATOM 10795 C C . ARG B 1 678 ? -68.25 69.562 31.172 1 14.53 678 ARG B C 1
ATOM 10797 O O . ARG B 1 678 ? -68.875 70.25 30.312 1 14.53 678 ARG B O 1
ATOM 10804 N N . GLU B 1 679 ? -67.188 70.312 31.562 1 17.81 679 GLU B N 1
ATOM 10805 C CA . GLU B 1 679 ? -67.25 71.75 31.406 1 17.81 679 GLU B CA 1
ATOM 10806 C C . GLU B 1 679 ? -67.375 72.125 29.938 1 17.81 679 GLU B C 1
ATOM 10808 O O . GLU B 1 679 ? -66.938 71.375 29.062 1 17.81 679 GLU B O 1
ATOM 10813 N N . LYS B 1 680 ? -67.562 73.688 29.578 1 14.53 680 LYS B N 1
ATOM 10814 C CA . LYS B 1 680 ? -67.562 75.125 29.203 1 14.53 680 LYS B CA 1
ATOM 10815 C C . LYS B 1 680 ? -66.312 75.438 28.391 1 14.53 680 LYS B C 1
ATOM 10817 O O . LYS B 1 680 ? -66.312 76.438 27.609 1 14.53 680 LYS B O 1
ATOM 10822 N N . VAL B 1 681 ? -65.125 75.875 28.266 1 19.23 681 VAL B N 1
ATOM 10823 C CA . VAL B 1 681 ? -65.062 77 27.328 1 19.23 681 VAL B CA 1
ATOM 10824 C C . VAL B 1 681 ? -65.625 76.562 25.969 1 19.23 681 VAL B C 1
ATOM 10826 O O . VAL B 1 681 ? -65.062 75.625 25.375 1 19.23 681 VAL B O 1
ATOM 10829 N N . ILE B 1 682 ? -66.812 77.375 25.375 1 17.38 682 ILE B N 1
ATOM 10830 C CA . ILE B 1 682 ? -68.25 77.25 25.312 1 17.38 682 ILE B CA 1
ATOM 10831 C C . ILE B 1 682 ? -68.625 76 24.5 1 17.38 682 ILE B C 1
ATOM 10833 O O . ILE B 1 682 ? -68.188 75.812 23.375 1 17.38 682 ILE B O 1
#